Protein AF-0000000080441018 (afdb_homodimer)

Nearest PDB structures (foldseek):
  5jca-assembly1_L  TM=9.445E-01  e=4.907E-44  Pyrococcus furiosus
  5jfc-assembly1_L  TM=9.351E-01  e=2.309E-43  Pyrococcus furiosus
  5vj7-assembly1_A  TM=9.304E-01  e=6.486E-43  Pyrococcus furiosus COM1
  4ylf-assembly1_B  TM=9.562E-01  e=1.281E-41  Thermotoga maritima MSB8
  6s6s-assembly1_F  TM=9.432E-01  e=1.303E-36  Azospirillum brasilense

pLDDT: mean 95.83, std 4.3, range [56.56, 98.94]

Sequence (820 aa):
MKSLFLTEEANRCLLCKKPRCKEACPINTSIPEVISLYREDKFEEAGKMLFENNPLSAVCAIVCPHEEQCAGSCIRGIKGEPIHFYEIEEEVSGKYLETLNLEKGQGNRDRIAIVGGGPAGITIAFILAQKGFKVTIFEAHEKIGGVLRYGIPEYRLPNSMIDSISNKLVQLGVQIRPNIMIGPVITLDRLIEDGYKAVFIGTGVWNAKKLNIKGETLGNVHYAIDYLKAPEVYNLGKTVCVIGAGNVAMDAARVAKRSGAEHVYVVYRKGFEQMTATNKEIEEAKEDGVEFDLFKAPIEILEDGIKVVKTENIEVDGKIQTKMLDEESFIKCDTTIIAISQEPRNTIASRDKELETNKWGLVVTDEEGRTTKKGVFASGDVVTGAKTVVHAVNHAKTVANAIEKYCEENMKSLFLTEEANRCLLCKKPRCKEACPINTSIPEVISLYREDKFEEAGKMLFENNPLSAVCAIVCPHEEQCAGSCIRGIKGEPIHFYEIEEEVSGKYLETLNLEKGQGNRDRIAIVGGGPAGITIAFILAQKGFKVTIFEAHEKIGGVLRYGIPEYRLPNSMIDSISNKLVQLGVQIRPNIMIGPVITLDRLIEDGYKAVFIGTGVWNAKKLNIKGETLGNVHYAIDYLKAPEVYNLGKTVCVIGAGNVAMDAARVAKRSGAEHVYVVYRKGFEQMTATNKEIEEAKEDGVEFDLFKAPIEILEDGIKVVKTENIEVDGKIQTKMLDEESFIKCDTTIIAISQEPRNTIASRDKELETNKWGLVVTDEEGRTTKKGVFASGDVVTGAKTVVHAVNHAKTVANAIEKYCEEN

InterPro domains:
  IPR009051 Alpha-helical ferredoxin [G3DSA:1.10.1060.10] (4-106)
  IPR023753 FAD/NAD(P)-binding domain [PF07992] (111-396)
  IPR028261 Dihydroprymidine dehydrogenase domain II [PF14691] (7-92)
  IPR036188 FAD/NAD(P)-binding domain superfamily [G3DSA:3.50.50.60] (107-227)
  IPR036188 FAD/NAD(P)-binding domain superfamily [G3DSA:3.50.50.60] (235-410)

Organism: NCBI:txid29372

Foldseek 3Di:
DDDPVLLVLLVLAPLDPPQQLLVQFLLSQSLSVLSVCVNVVVLLVSLVSQCVSAVCQLVCLQFPLSCRGNQVRGPCVPVHGGRSSSVVSNVSNVVCLVVPDAEFADDAAFEEEEEAQALLSLLLLVVVRNNRYAYEYEELAQAGHVCLQQVFACVRHNVVSVVSSVVNSVSSVYHYHYNDHEQPPNAPVNCVVVGHLFYEYEHAFQAADDPPAAPCPPPQEAALSNCSRDVQVDDNPAEEEEEAFALSSLRSQLVCLVNHHNAYEYEYLADPVPGRYRPVSVVVSVVSVYHYDYQWDFHYADQFWTKIFGWDWDADPNDTDIGTDPHIDTDTGRHYYYYHFGAHDLSRVVRDVQFDDDPRSATDADQQQHGSDPSYGYFDCSHVNDDDSSNRSNSSVSNSVVNVVSSVVD/DDDPVVLVLLVLAPLDPPQQLLVQFLLSQSLSVLSVCVNVVVLLVSLVSQCVSAVCQLVCLQFPLSCRGNQVRGPCVPVHGGRSSSVVSNVSNVVNLVVPDAEFADDAAFEEEEEAQALLSLLLLVVVRNNRYAYEYEELAQAGHVCLQQVFACVRHNVVSVVSSVVNSVSSVYHYHYNDHEQPPHAPVNCVVVGHLFYEYEHAFQAADDPPAAPCPPPQEAALSNCSRDVQVDDNPAEEEEEAFALSSLRSQLVCLVNHHNAYEYEELADPVPGRYRPVSVVVSVVSPYHYHYQWDFHYADQFWTKIFGWDWDADPNDTDIGTDPHIDTDTGRHYYYYHFGAHDLSRVVRDVQFDDDPRSATDADQQQHGSDPSYGYFDCSHVNDDDSSNRSNSSVSNSVVNVVSSVVD

Secondary structure (DSSP, 8-state):
---HHHHHHHHT----SS-HHHHHSTT---HHHHHHHHHTT-HHHHHHHHHHH-TTHHHHHHHS-GGGTTTTT-GGGTTSPPP-HHHHHHHHHHHHHHH--PPPPSS---EEEEE--SHHHHHHHHHHHHTT-EEEEE-SSSSS-THHHHTS-TTTS-HHHHHHHHHHHHHTT-EEE-S--BTTTB-HHHHHHTTEEEEEE-----EEPP---BTTTSTTEEEHHHHTT-GGG----SEEEEE--SHHHHHHHHHHHHTT-SEEEEEESS-GGG--S-HHHHHHHHHTT-EEEESEEEEEEETTEEEEEEEEEEEETTEEEEEEEEEEEEEE-SEEEE-S-EE---TTGGG-TTS-B-TTSPBP--TT-B-SSTTEEE-THHHH-S--HHHHHHHHHHHHHHHHHHHHH-/---HHHHHHHHT----SS-HHHHHSTT---HHHHHHHHHTT-HHHHHHHHHHH-TTHHHHHHHS-GGGTTTTT-THHHHSPPP-HHHHHHHHHHHHHHH--PPPPSS---EEEEE--SHHHHHHHHHHHHTT-EEEEE-SSSSS-THHHHTS-TTTS-HHHHHHHHHHHHHTT-EEE-S--BTTTB-HHHHHHTTEEEEEE-----EEPP---BTTTSTTEEEHHHHTT-GGG----SEEEEE--SHHHHHHHHHHHHTT-SEEEEEESS-GGG--S-HHHHHHHHHTT-EEEESEEEEEEETTEEEEEEEEEEEETTEEEEEEEEEEEEEE-SEEEE-S-EE---TTGGG-TTS-B-TTSPBP--TT-B-SSTTEEE-THHHH-S--HHHHHHHHHHHHHHHHHHHHH-

Structure (mmCIF, N/CA/C/O backbone):
data_AF-0000000080441018-model_v1
#
loop_
_entity.id
_entity.type
_entity.pdbx_description
1 polymer 'Glutamate synthase (NADPH), homotetrameric'
#
loop_
_atom_site.group_PDB
_atom_site.id
_atom_site.type_symbol
_atom_site.label_atom_id
_atom_site.label_alt_id
_atom_site.label_comp_id
_atom_site.label_asym_id
_atom_site.label_entity_id
_atom_site.label_seq_id
_atom_site.pdbx_PDB_ins_code
_atom_site.Cartn_x
_atom_site.Cartn_y
_atom_site.Cartn_z
_atom_site.occupancy
_atom_site.B_iso_or_equiv
_atom_site.auth_seq_id
_atom_site.auth_comp_id
_atom_site.auth_asym_id
_atom_site.auth_atom_id
_atom_site.pdbx_PDB_model_num
ATOM 1 N N . MET A 1 1 ? -2.475 14.414 36.625 1 56.62 1 MET A N 1
ATOM 2 C CA . MET A 1 1 ? -1.652 15.227 37.531 1 56.62 1 MET A CA 1
ATOM 3 C C . MET A 1 1 ? -0.562 15.953 36.75 1 56.62 1 MET A C 1
ATOM 5 O O . MET A 1 1 ? 0.051 15.383 35.844 1 56.62 1 MET A O 1
ATOM 9 N N . LYS A 1 2 ? -0.559 17.203 37.031 1 69.81 2 LYS A N 1
ATOM 10 C CA . LYS A 1 2 ? 0.394 18.094 36.344 1 69.81 2 LYS A CA 1
ATOM 11 C C . LYS A 1 2 ? 1.828 17.75 36.75 1 69.81 2 LYS A C 1
ATOM 13 O O . LYS A 1 2 ? 2.102 17.469 37.938 1 69.81 2 LYS A O 1
ATOM 18 N N . SER A 1 3 ? 2.617 17.578 35.75 1 83.44 3 SER A N 1
ATOM 19 C CA . SER A 1 3 ? 4.031 17.312 36 1 83.44 3 SER A CA 1
ATOM 20 C C . SER A 1 3 ? 4.711 18.516 36.656 1 83.44 3 SER A C 1
ATOM 22 O O . SER A 1 3 ? 4.512 19.656 36.25 1 83.44 3 SER A O 1
ATOM 24 N N . LEU A 1 4 ? 5.371 18.312 37.812 1 88.5 4 LEU A N 1
ATOM 25 C CA . LEU A 1 4 ? 6.07 19.359 38.531 1 88.5 4 LEU A CA 1
ATOM 26 C C . LEU A 1 4 ? 7.035 20.109 37.625 1 88.5 4 LEU A C 1
ATOM 28 O O . LEU A 1 4 ? 7.125 21.328 37.656 1 88.5 4 LEU A O 1
ATOM 32 N N . PHE A 1 5 ? 7.633 19.375 36.812 1 92.81 5 PHE A N 1
ATOM 33 C CA . PHE A 1 5 ? 8.602 19.938 35.875 1 92.81 5 PHE A CA 1
ATOM 34 C C . PHE A 1 5 ? 7.91 20.891 34.906 1 92.81 5 PHE A C 1
ATOM 36 O O . PHE A 1 5 ? 8.414 21.984 34.625 1 92.81 5 PHE A O 1
ATOM 43 N N . LEU A 1 6 ? 6.785 20.578 34.438 1 95.81 6 LEU A N 1
ATOM 44 C CA . LEU A 1 6 ? 6.086 21.391 33.438 1 95.81 6 LEU A CA 1
ATOM 45 C C . LEU A 1 6 ? 5.445 22.609 34.094 1 95.81 6 LEU A C 1
ATOM 47 O O . LEU A 1 6 ? 5.312 23.656 33.438 1 95.81 6 LEU A O 1
ATOM 51 N N . THR A 1 7 ? 5.109 22.438 35.344 1 95 7 THR A N 1
ATOM 52 C CA . THR A 1 7 ? 4.602 23.594 36.094 1 95 7 THR A CA 1
ATOM 53 C C . THR A 1 7 ? 5.68 24.656 36.219 1 95 7 THR A C 1
ATOM 55 O O . THR A 1 7 ? 5.41 25.859 36.062 1 95 7 THR A O 1
ATOM 58 N N . GLU A 1 8 ? 6.84 24.156 36.562 1 95.62 8 GLU A N 1
ATOM 59 C CA . GLU A 1 8 ? 7.969 25.078 36.656 1 95.62 8 GLU A CA 1
ATOM 60 C C . GLU A 1 8 ? 8.25 25.734 35.312 1 95.62 8 GLU A C 1
ATOM 62 O O . GLU A 1 8 ? 8.539 26.938 35.25 1 95.62 8 GLU A O 1
ATOM 67 N N . GLU A 1 9 ? 8.188 24.922 34.312 1 95.88 9 GLU A N 1
ATOM 68 C CA . GLU A 1 9 ? 8.406 25.438 32.938 1 95.88 9 GLU A CA 1
ATOM 69 C C . GLU A 1 9 ? 7.379 26.516 32.625 1 95.88 9 GLU A C 1
ATOM 71 O O . GLU A 1 9 ? 7.734 27.578 32.094 1 95.88 9 GLU A O 1
ATOM 76 N N . ALA A 1 10 ? 6.16 26.297 32.906 1 96.69 10 ALA A N 1
ATOM 77 C CA . ALA A 1 10 ? 5.086 27.25 32.656 1 96.69 10 ALA A CA 1
ATOM 78 C C . ALA A 1 10 ? 5.301 28.547 33.438 1 96.69 10 ALA A C 1
ATOM 80 O O . ALA A 1 10 ? 5.016 29.641 32.906 1 96.69 10 ALA A O 1
ATOM 81 N N . ASN A 1 11 ? 5.82 28.422 34.562 1 96.12 11 ASN A N 1
ATOM 82 C CA . ASN A 1 11 ? 6 29.578 35.438 1 96.12 11 ASN A CA 1
ATOM 83 C C . ASN A 1 11 ? 7.129 30.484 34.938 1 96.12 11 ASN A C 1
ATOM 85 O O . ASN A 1 11 ? 7.195 31.656 35.312 1 96.12 11 ASN A O 1
ATOM 89 N N . ARG A 1 12 ? 7.98 29.891 34.156 1 96.19 12 ARG A N 1
ATOM 90 C CA . ARG A 1 12 ? 9.078 30.672 33.594 1 96.19 12 ARG A CA 1
ATOM 91 C C . ARG A 1 12 ? 8.586 31.625 32.531 1 96.19 12 ARG A C 1
ATOM 93 O O . ARG A 1 12 ? 9.289 32.562 32.125 1 96.19 12 ARG A O 1
ATOM 100 N N . CYS A 1 13 ? 7.426 31.406 32 1 96.75 13 CYS A N 1
ATOM 101 C CA . CYS A 1 13 ? 6.902 32.188 30.875 1 96.75 13 CYS A CA 1
ATOM 102 C C . CYS A 1 13 ? 6.602 33.625 31.297 1 96.75 13 CYS A C 1
ATOM 104 O O . CYS A 1 13 ? 6.023 33.844 32.375 1 96.75 13 CYS A O 1
ATOM 106 N N . LEU A 1 14 ? 6.871 34.531 30.453 1 95.75 14 LEU A N 1
ATOM 107 C CA . LEU A 1 14 ? 6.711 35.938 30.75 1 95.75 14 LEU A CA 1
ATOM 108 C C . LEU A 1 14 ? 5.297 36.406 30.422 1 95.75 14 LEU A C 1
ATOM 110 O O . LEU A 1 14 ? 4.902 37.531 30.781 1 95.75 14 LEU A O 1
ATOM 114 N N . LEU A 1 15 ? 4.535 35.625 29.781 1 96.19 15 LEU A N 1
ATOM 115 C CA . LEU A 1 15 ? 3.209 36 29.312 1 96.19 15 LEU A CA 1
ATOM 116 C C . LEU A 1 15 ? 3.258 37.344 28.594 1 96.19 15 LEU A C 1
ATOM 118 O O . LEU A 1 15 ? 2.508 38.25 28.938 1 96.19 15 LEU A O 1
ATOM 122 N N . CYS A 1 16 ? 4.074 37.406 27.578 1 96 16 CYS A N 1
ATOM 123 C CA . CYS A 1 16 ? 4.398 38.656 26.875 1 96 16 CYS A CA 1
ATOM 124 C C . CYS A 1 16 ? 3.146 39.281 26.266 1 96 16 CYS A C 1
ATOM 126 O O . CYS A 1 16 ? 2.271 38.562 25.766 1 96 16 CYS A O 1
ATOM 128 N N . LYS A 1 17 ? 3.064 40.656 26.281 1 94 17 LYS A N 1
ATOM 129 C CA . LYS A 1 17 ? 1.961 41.375 25.672 1 94 17 LYS A CA 1
ATOM 130 C C . LYS A 1 17 ? 1.964 41.219 24.156 1 94 17 LYS A C 1
ATOM 132 O O . LYS A 1 17 ? 0.906 41.062 23.547 1 94 17 LYS A O 1
ATOM 137 N N . LYS A 1 18 ? 3.146 41.344 23.609 1 95.44 18 LYS A N 1
ATOM 138 C CA . LYS A 1 18 ? 3.344 41.062 22.188 1 95.44 18 LYS A CA 1
ATOM 139 C C . LYS A 1 18 ? 4.16 39.781 22 1 95.44 18 LYS A C 1
ATOM 141 O O . LYS A 1 18 ? 5.359 39.844 21.719 1 95.44 18 LYS A O 1
ATOM 146 N N . PRO A 1 19 ? 3.48 38.625 22.109 1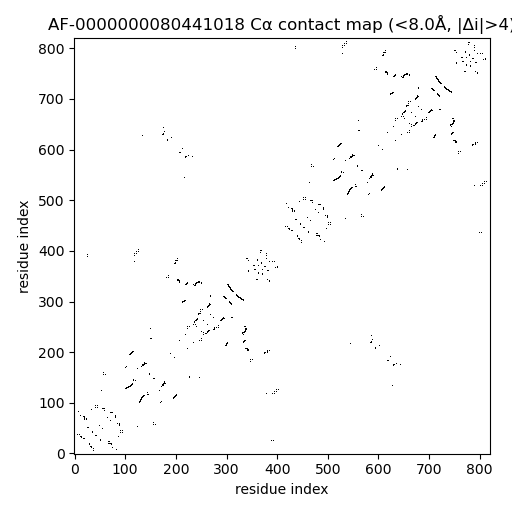 96.31 19 PRO A N 1
ATOM 147 C CA . PRO A 1 19 ? 4.188 37.344 22.109 1 96.31 19 PRO A CA 1
ATOM 148 C C . PRO A 1 19 ? 4.742 36.969 20.734 1 96.31 19 PRO A C 1
ATOM 150 O O . PRO A 1 19 ? 3.988 36.562 19.859 1 96.31 19 PRO A O 1
ATOM 153 N N . ARG A 1 20 ? 6.016 37.031 20.516 1 97.06 20 ARG A N 1
ATOM 154 C CA . ARG A 1 20 ? 6.68 36.656 19.266 1 97.06 20 ARG A CA 1
ATOM 155 C C . ARG A 1 20 ? 6.473 35.188 18.953 1 97.06 20 ARG A C 1
ATOM 157 O O . ARG A 1 20 ? 6.441 34.812 17.781 1 97.06 20 ARG A O 1
ATOM 164 N N . CYS A 1 21 ? 6.332 34.375 20.031 1 97.25 21 CYS A N 1
ATOM 165 C CA . CYS A 1 21 ? 6.102 32.938 19.844 1 97.25 21 CYS A CA 1
ATOM 166 C C . CYS A 1 21 ? 4.816 32.688 19.062 1 97.25 21 CYS A C 1
ATOM 168 O O . CYS A 1 21 ? 4.766 31.812 18.219 1 97.25 21 CYS A O 1
ATOM 170 N N . LYS A 1 22 ? 3.771 33.406 19.312 1 97.12 22 LYS A N 1
ATOM 171 C CA . LYS A 1 22 ? 2.504 33.312 18.609 1 97.12 22 LYS A CA 1
ATOM 172 C C . LYS A 1 22 ? 2.662 33.719 17.141 1 97.12 22 LYS A C 1
ATOM 174 O O . LYS A 1 22 ? 2.162 33.031 16.234 1 97.12 22 LYS A O 1
ATOM 179 N N . GLU A 1 23 ? 3.4 34.781 16.891 1 96.25 23 GLU A N 1
ATOM 180 C CA . GLU A 1 23 ? 3.596 35.312 15.539 1 96.25 23 GLU A CA 1
ATOM 181 C C . GLU A 1 23 ? 4.414 34.344 14.688 1 96.25 23 GLU A C 1
ATOM 183 O O . GLU A 1 23 ? 4.207 34.219 13.477 1 96.25 23 GLU A O 1
ATOM 188 N N . ALA A 1 24 ? 5.285 33.625 15.352 1 96.62 24 ALA A N 1
ATOM 189 C CA . ALA A 1 24 ? 6.18 32.688 14.648 1 96.62 24 ALA A CA 1
ATOM 190 C C . ALA A 1 24 ? 5.508 31.344 14.422 1 96.62 24 ALA A C 1
ATOM 192 O O . ALA A 1 24 ? 5.988 30.531 13.625 1 96.62 24 ALA A O 1
ATOM 193 N N . CYS A 1 25 ? 4.426 31.125 15.102 1 96.75 25 CYS A N 1
ATOM 194 C CA . CYS A 1 25 ? 3.65 29.906 14.883 1 96.75 25 CYS A CA 1
ATOM 195 C C . CYS A 1 25 ? 2.818 30 13.609 1 96.75 25 CYS A C 1
ATOM 197 O O . CYS A 1 25 ? 2 30.922 13.469 1 96.75 25 CYS A O 1
ATOM 199 N N . PRO A 1 26 ? 2.979 29.078 12.656 1 95.56 26 PRO A N 1
ATOM 200 C CA . PRO A 1 26 ? 2.27 29.156 11.375 1 95.56 26 PRO A CA 1
ATOM 201 C C . PRO A 1 26 ? 0.755 29.25 11.547 1 95.56 26 PRO A C 1
ATOM 203 O O . PRO A 1 26 ? 0.064 29.781 10.672 1 95.56 26 PRO A O 1
ATOM 206 N N . ILE A 1 27 ? 0.266 28.766 12.641 1 95.94 27 ILE A N 1
ATOM 207 C CA . ILE A 1 27 ? -1.186 28.766 12.789 1 95.94 27 ILE A CA 1
ATOM 208 C C . ILE A 1 27 ? -1.592 29.719 13.914 1 95.94 27 ILE A C 1
ATOM 210 O O . ILE A 1 27 ? -2.736 29.703 14.367 1 95.94 27 ILE A O 1
ATOM 214 N N . ASN A 1 28 ? -0.692 30.516 14.461 1 97 28 ASN A N 1
ATOM 215 C CA . ASN A 1 28 ? -0.926 31.609 15.406 1 97 28 ASN A CA 1
ATOM 216 C C . ASN A 1 28 ? -1.512 31.094 16.719 1 97 28 ASN A C 1
ATOM 218 O O . ASN A 1 28 ? -2.48 31.656 17.234 1 97 28 ASN A O 1
ATOM 222 N N . THR A 1 29 ? -0.945 30.062 17.203 1 97.56 29 THR A N 1
ATOM 223 C CA . THR A 1 29 ? -1.39 29.531 18.484 1 97.56 29 THR A CA 1
ATOM 224 C C . THR A 1 29 ? -1.191 30.562 19.594 1 97.56 29 THR A C 1
ATOM 226 O O . THR A 1 29 ? -0.129 31.172 19.703 1 97.56 29 THR A O 1
ATOM 229 N N . SER A 1 30 ? -2.191 30.75 20.406 1 96.75 30 SER A N 1
ATOM 230 C CA . SER A 1 30 ? -2.107 31.672 21.531 1 96.75 30 SER A CA 1
ATOM 231 C C . SER A 1 30 ? -1.36 31.047 22.703 1 96.75 30 SER A C 1
ATOM 233 O O . SER A 1 30 ? -1.947 30.797 23.766 1 96.75 30 SER A O 1
ATOM 235 N N . ILE A 1 31 ? -0.085 31.016 22.641 1 98.06 31 ILE A N 1
ATOM 236 C CA . ILE A 1 31 ? 0.78 30.266 23.531 1 98.06 31 ILE A CA 1
ATOM 237 C C . ILE A 1 31 ? 0.685 30.844 24.953 1 98.06 31 ILE A C 1
ATOM 239 O O . ILE A 1 31 ? 0.469 30.109 25.922 1 98.06 31 ILE A O 1
ATOM 243 N N . PRO A 1 32 ? 0.726 32.219 25.141 1 97.56 32 PRO A N 1
ATOM 244 C CA . PRO A 1 32 ? 0.621 32.75 26.5 1 97.56 32 PRO A CA 1
ATOM 245 C C . PRO A 1 32 ? -0.708 32.406 27.172 1 97.56 32 PRO A C 1
ATOM 247 O O . PRO A 1 32 ? -0.74 32.094 28.375 1 97.56 32 PRO A O 1
ATOM 250 N N . GLU A 1 33 ? -1.731 32.438 26.391 1 97.81 33 GLU A N 1
ATOM 251 C CA . GLU A 1 33 ? -3.041 32.094 26.938 1 97.81 33 GLU A CA 1
ATOM 252 C C . GLU A 1 33 ? -3.1 30.641 27.391 1 97.81 33 GLU A C 1
ATOM 254 O O . GLU A 1 33 ? -3.658 30.328 28.438 1 97.81 33 GLU A O 1
ATOM 259 N N . VAL A 1 34 ? -2.553 29.75 26.625 1 98.19 34 VAL A N 1
ATOM 260 C CA . VAL A 1 34 ? -2.535 28.328 26.969 1 98.19 34 VAL A CA 1
ATOM 261 C C . VAL A 1 34 ? -1.728 28.125 28.25 1 98.19 34 VAL A C 1
ATOM 263 O O . VAL A 1 34 ? -2.139 27.359 29.141 1 98.19 34 VAL A O 1
ATOM 266 N N . ILE A 1 35 ? -0.56 28.781 28.328 1 97.81 35 ILE A N 1
ATOM 267 C CA . ILE A 1 35 ? 0.303 28.641 29.5 1 97.81 35 ILE A CA 1
ATOM 268 C C . ILE A 1 35 ? -0.411 29.188 30.734 1 97.81 35 ILE A C 1
ATOM 270 O O . ILE A 1 35 ? -0.325 28.609 31.812 1 97.81 35 ILE A O 1
ATOM 274 N N . SER A 1 36 ? -1.117 30.312 30.562 1 97.75 36 SER A N 1
ATOM 275 C CA . SER A 1 36 ? -1.892 30.875 31.672 1 97.75 36 SER A CA 1
ATOM 276 C C . SER A 1 36 ? -2.934 29.875 32.156 1 97.75 36 SER A C 1
ATOM 278 O O . SER A 1 36 ? -3.07 29.672 33.375 1 97.75 36 SER A O 1
ATOM 280 N N . LEU A 1 37 ? -3.646 29.266 31.25 1 97.94 37 LEU A N 1
ATOM 281 C CA . LEU A 1 37 ? -4.645 28.266 31.609 1 97.94 37 LEU A CA 1
ATOM 282 C C . LEU A 1 37 ? -3.992 27.078 32.281 1 97.94 37 LEU A C 1
ATOM 284 O O . LEU A 1 37 ? -4.543 26.531 33.25 1 97.94 37 LEU A O 1
ATOM 288 N N . TYR A 1 38 ? -2.82 26.703 31.781 1 97.25 38 TYR A N 1
ATOM 289 C CA . TYR A 1 38 ? -2.082 25.578 32.375 1 97.25 38 TYR A CA 1
ATOM 290 C C . TYR A 1 38 ? -1.702 25.891 33.812 1 97.25 38 TYR A C 1
ATOM 292 O O . TYR A 1 38 ? -1.85 25.031 34.688 1 97.25 38 TYR A O 1
ATOM 300 N N . ARG A 1 39 ? -1.262 27.109 34.094 1 96.56 39 ARG A N 1
ATOM 301 C CA . ARG A 1 39 ? -0.875 27.547 35.438 1 96.56 39 ARG A CA 1
ATOM 302 C C . ARG A 1 39 ? -2.061 27.484 36.406 1 96.56 39 ARG A C 1
ATOM 304 O O . ARG A 1 39 ? -1.891 27.219 37.594 1 96.56 39 ARG A O 1
ATOM 311 N N . GLU A 1 40 ? -3.223 27.672 35.906 1 96.56 40 GLU A N 1
ATOM 312 C CA . GLU A 1 40 ? -4.441 27.703 36.719 1 96.56 40 GLU A CA 1
ATOM 313 C C . GLU A 1 40 ? -5.078 26.312 36.812 1 96.56 40 GLU A C 1
ATOM 315 O O . GLU A 1 40 ? -6.191 26.172 37.312 1 96.56 40 GLU A O 1
ATOM 320 N N . ASP A 1 41 ? -4.504 25.297 36.219 1 95.81 41 ASP A N 1
ATOM 321 C CA . ASP A 1 41 ? -4.953 23.906 36.219 1 95.81 41 ASP A CA 1
ATOM 322 C C . ASP A 1 41 ? -6.238 23.75 35.406 1 95.81 41 ASP A C 1
ATOM 324 O O . ASP A 1 41 ? -7.086 22.922 35.75 1 95.81 41 ASP A O 1
ATOM 328 N N . LYS A 1 42 ? -6.398 24.609 34.438 1 96.81 42 LYS A N 1
ATOM 329 C CA . LYS A 1 42 ? -7.535 24.516 33.531 1 96.81 42 LYS A CA 1
ATOM 330 C C . LYS A 1 42 ? -7.164 23.75 32.25 1 96.81 42 LYS A C 1
ATOM 332 O O . LYS A 1 42 ? -7.246 24.281 31.156 1 96.81 42 LYS A O 1
ATOM 337 N N . PHE A 1 43 ? -6.918 22.547 32.438 1 95.69 43 PHE A N 1
ATOM 338 C CA . PHE A 1 43 ? -6.363 21.703 31.391 1 95.69 43 PHE A CA 1
ATOM 339 C C . PHE A 1 43 ? -7.379 21.469 30.281 1 95.69 43 PHE A C 1
ATOM 341 O O . PHE A 1 43 ? -7.02 21.438 29.094 1 95.69 43 PHE A O 1
ATOM 348 N N . GLU A 1 44 ? -8.609 21.297 30.625 1 95.88 44 GLU A N 1
ATOM 349 C CA . GLU A 1 44 ? -9.648 21.047 29.625 1 95.88 44 GLU A CA 1
ATOM 350 C C . GLU A 1 44 ? -9.828 22.25 28.719 1 95.88 44 GLU A C 1
ATOM 352 O O . GLU A 1 44 ? -9.953 22.109 27.5 1 95.88 44 GLU A O 1
ATOM 357 N N . GLU A 1 45 ? -9.867 23.422 29.359 1 97.44 45 GLU A N 1
ATOM 358 C CA . GLU A 1 45 ? -10.016 24.641 28.594 1 97.44 45 GLU A CA 1
ATOM 359 C C . GLU A 1 45 ? -8.812 24.875 27.672 1 97.44 45 GLU A C 1
ATOM 361 O O . GLU A 1 45 ? -8.969 25.266 26.516 1 97.44 45 GLU A O 1
ATOM 366 N N . ALA A 1 46 ? -7.625 24.625 28.172 1 97.75 46 ALA A N 1
ATOM 367 C CA . ALA A 1 46 ? -6.406 24.75 27.391 1 97.75 46 ALA A CA 1
ATOM 368 C C . ALA A 1 46 ? -6.41 23.781 26.203 1 97.75 46 ALA A C 1
ATOM 370 O O . ALA A 1 46 ? -6.074 24.156 25.078 1 97.75 46 ALA A O 1
ATOM 371 N N . GLY A 1 47 ? -6.793 22.547 26.531 1 97.62 47 GLY A N 1
ATOM 372 C CA . GLY A 1 47 ? -6.867 21.547 25.484 1 97.62 47 GLY A CA 1
ATOM 373 C C . GLY A 1 47 ? -7.867 21.891 24.391 1 97.62 47 GLY A C 1
ATOM 374 O O . GLY A 1 47 ? -7.586 21.703 23.219 1 97.62 47 GLY A O 1
ATOM 375 N N . LYS A 1 48 ? -9.008 22.312 24.828 1 97.19 48 LYS A N 1
ATOM 376 C CA . LYS A 1 48 ? -10.039 22.719 23.875 1 97.19 48 LYS A CA 1
ATOM 377 C C . LYS A 1 48 ? -9.547 23.844 22.984 1 97.19 48 LYS A C 1
ATOM 379 O O . LYS A 1 48 ? -9.758 23.812 21.766 1 97.19 48 LYS A O 1
ATOM 384 N N . MET A 1 49 ? -8.922 24.828 23.594 1 97.75 49 MET A N 1
ATOM 385 C CA . MET A 1 49 ? -8.383 25.953 22.844 1 97.75 49 MET A CA 1
ATOM 386 C C . MET A 1 49 ? -7.383 25.484 21.797 1 97.75 49 MET A C 1
ATOM 388 O O . MET A 1 49 ? -7.43 25.922 20.641 1 97.75 49 MET A O 1
ATOM 392 N N . LEU A 1 50 ? -6.508 24.609 22.156 1 98.44 50 LEU A N 1
ATOM 393 C CA . LEU A 1 50 ? -5.492 24.078 21.25 1 98.44 50 LEU A CA 1
ATOM 394 C C . LEU A 1 50 ? -6.137 23.281 20.125 1 98.44 50 LEU A C 1
ATOM 396 O O . LEU A 1 50 ? -5.781 23.438 18.953 1 98.44 50 LEU A O 1
ATOM 400 N N . PHE A 1 51 ? -7.098 22.469 20.438 1 98 51 PHE A N 1
ATOM 401 C CA . PHE A 1 51 ? -7.746 21.594 19.469 1 98 51 PHE A CA 1
ATOM 402 C C . PHE A 1 51 ? -8.539 22.422 18.453 1 98 51 PHE A C 1
ATOM 404 O O . PHE A 1 51 ? -8.516 22.141 17.25 1 98 51 PHE A O 1
ATOM 411 N N . GLU A 1 52 ? -9.242 23.406 18.922 1 96.19 52 GLU A N 1
ATOM 412 C CA . GLU A 1 52 ? -10.047 24.25 18.047 1 96.19 52 GLU A CA 1
ATOM 413 C C . GLU A 1 52 ? -9.164 25.047 17.078 1 96.19 52 GLU A C 1
ATOM 415 O O . GLU A 1 52 ? -9.547 25.281 15.93 1 96.19 52 GLU A O 1
ATOM 420 N N . ASN A 1 53 ? -8.016 25.375 17.578 1 97.62 53 ASN A N 1
ATOM 421 C CA . ASN A 1 53 ? -7.051 26.062 16.734 1 97.62 53 ASN A CA 1
ATOM 422 C C . ASN A 1 53 ? -6.395 25.094 15.75 1 97.62 53 ASN A C 1
ATOM 424 O O . ASN A 1 53 ? -6.059 25.484 14.625 1 97.62 53 ASN A O 1
ATOM 428 N N . ASN A 1 54 ? -6.117 23.906 16.203 1 98.06 54 ASN A N 1
ATOM 429 C CA . ASN A 1 54 ? -5.414 22.859 15.453 1 98.06 54 ASN A CA 1
ATOM 430 C C . ASN A 1 54 ? -5.844 21.469 15.891 1 98.06 54 ASN A C 1
ATOM 432 O O . ASN A 1 54 ? -5.344 20.938 16.891 1 98.06 54 ASN A O 1
ATOM 436 N N . PRO A 1 55 ? -6.691 20.844 15.086 1 97.44 55 PRO A N 1
ATOM 437 C CA . PRO A 1 55 ? -7.137 19.5 15.461 1 97.44 55 PRO A CA 1
ATOM 438 C C . PRO A 1 55 ? -5.98 18.516 15.617 1 97.44 55 PRO A C 1
ATOM 440 O O . PRO A 1 55 ? -6.156 17.438 16.188 1 97.44 55 PRO A O 1
ATOM 443 N N . LEU A 1 56 ? -4.793 18.891 15.133 1 98.5 56 LEU A N 1
ATOM 444 C CA . LEU A 1 56 ? -3.631 18.016 15.234 1 98.5 56 LEU A CA 1
ATOM 445 C C . LEU A 1 56 ? -2.621 18.562 16.234 1 98.5 56 LEU A C 1
ATOM 447 O O . LEU A 1 56 ? -1.421 18.297 16.125 1 98.5 56 LEU A O 1
ATOM 451 N N . SER A 1 57 ? -3.074 19.328 17.219 1 98.38 57 SER A N 1
ATOM 452 C CA . SER A 1 57 ? -2.193 19.969 18.203 1 98.38 57 SER A CA 1
ATOM 453 C C . SER A 1 57 ? -1.344 18.938 18.938 1 98.38 57 SER A C 1
ATOM 455 O O . SER A 1 57 ? -0.163 19.172 19.203 1 98.38 57 SER A O 1
ATOM 457 N N . ALA A 1 58 ? -1.938 17.781 19.25 1 98.19 58 ALA A N 1
ATOM 458 C CA . ALA A 1 58 ? -1.198 16.734 19.938 1 98.19 58 ALA A CA 1
ATOM 459 C C . ALA A 1 58 ? -0.021 16.25 19.094 1 98.19 58 ALA A C 1
ATOM 461 O O . ALA A 1 58 ? 1.055 15.961 19.625 1 98.19 58 ALA A O 1
ATOM 462 N N . VAL A 1 59 ? -0.238 16.109 17.797 1 98.5 59 VAL A N 1
ATOM 463 C CA . VAL A 1 59 ? 0.794 15.664 16.875 1 98.5 59 VAL A CA 1
ATOM 464 C C . VAL A 1 59 ? 1.84 16.766 16.703 1 98.5 59 VAL A C 1
ATOM 466 O O . VAL A 1 59 ? 3.043 16.5 16.766 1 98.5 59 VAL A O 1
ATOM 469 N N . CYS A 1 60 ? 1.361 18 16.5 1 97.94 60 CYS A N 1
ATOM 470 C CA . CYS A 1 60 ? 2.248 19.141 16.234 1 97.94 60 CYS A CA 1
ATOM 471 C C . CYS A 1 60 ? 3.145 19.422 17.422 1 97.94 60 CYS A C 1
ATOM 473 O O . CYS A 1 60 ? 4.293 19.844 17.266 1 97.94 60 CYS A O 1
ATOM 475 N N . ALA A 1 61 ? 2.678 19.156 18.641 1 97.62 61 ALA A N 1
ATOM 476 C CA . ALA A 1 61 ? 3.48 19.328 19.844 1 97.62 61 ALA A CA 1
ATOM 477 C C . ALA A 1 61 ? 4.758 18.5 19.781 1 97.62 61 ALA A C 1
ATOM 479 O O . ALA A 1 61 ? 5.77 18.859 20.391 1 97.62 61 ALA A O 1
ATOM 480 N N . ILE A 1 62 ? 4.668 17.484 18.984 1 96.25 62 ILE A N 1
ATOM 481 C CA . ILE A 1 62 ? 5.766 16.531 18.938 1 96.25 62 ILE A CA 1
ATOM 482 C C . ILE A 1 62 ? 6.637 16.797 17.719 1 96.25 62 ILE A C 1
ATOM 484 O O . ILE A 1 62 ? 7.867 16.828 17.812 1 96.25 62 ILE A O 1
ATOM 488 N N . VAL A 1 63 ? 6.035 17.141 16.594 1 95.38 63 VAL A N 1
ATOM 489 C CA . VAL A 1 63 ? 6.781 16.969 15.359 1 95.38 63 VAL A CA 1
ATOM 490 C C . VAL A 1 63 ? 7.148 18.328 14.789 1 95.38 63 VAL A C 1
ATOM 492 O O . VAL A 1 63 ? 7.938 18.422 13.844 1 95.38 63 VAL A O 1
ATOM 495 N N . CYS A 1 64 ? 6.594 19.438 15.273 1 96.31 64 CYS A N 1
ATOM 496 C CA . CYS A 1 64 ? 6.898 20.75 14.734 1 96.31 64 CYS A CA 1
ATOM 497 C C . CYS A 1 64 ? 8.367 21.094 14.922 1 96.31 64 CYS A C 1
ATOM 499 O O . CYS A 1 64 ? 9 20.641 15.875 1 96.31 64 CYS A O 1
ATOM 501 N N . PRO A 1 65 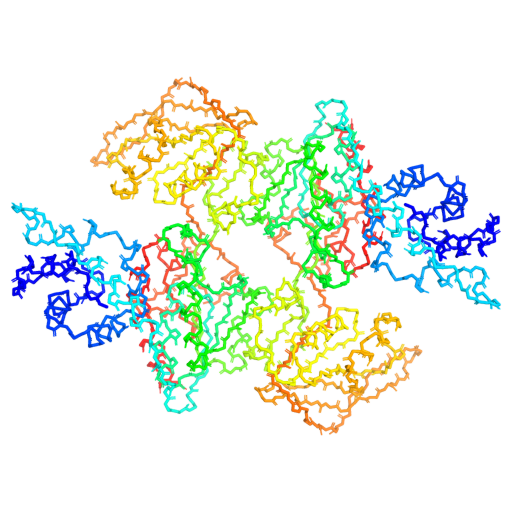? 8.914 21.828 14 1 94.38 65 PRO A N 1
ATOM 502 C CA . PRO A 1 65 ? 10.258 22.375 14.227 1 94.38 65 PRO A CA 1
ATOM 503 C C . PRO A 1 65 ? 10.258 23.562 15.18 1 94.38 65 PRO A C 1
ATOM 505 O O . PRO A 1 65 ? 10.516 24.703 14.758 1 94.38 65 PRO A O 1
ATOM 508 N N . HIS A 1 66 ? 10.211 23.328 16.438 1 95.44 66 HIS A N 1
ATOM 509 C CA . HIS A 1 66 ? 9.984 24.328 17.469 1 95.44 66 HIS A CA 1
ATOM 510 C C . HIS A 1 66 ? 11.102 25.359 17.484 1 95.44 66 HIS A C 1
ATOM 512 O O . HIS A 1 66 ? 10.859 26.531 17.766 1 95.44 66 HIS A O 1
ATOM 518 N N . GLU A 1 67 ? 12.305 24.906 17.203 1 93.31 67 GLU A N 1
ATOM 519 C CA . GLU A 1 67 ? 13.453 25.797 17.234 1 93.31 67 GLU A CA 1
ATOM 520 C C . GLU A 1 67 ? 13.352 26.875 16.156 1 93.31 67 GLU A C 1
ATOM 522 O O . GLU A 1 67 ? 13.945 27.953 16.281 1 93.31 67 GLU A O 1
ATOM 527 N N . GLU A 1 68 ? 12.516 26.547 15.125 1 92.25 68 GLU A N 1
ATOM 528 C CA . GLU A 1 68 ? 12.336 27.5 14.031 1 92.25 68 GLU A CA 1
ATOM 529 C C . GLU A 1 68 ? 11.031 28.266 14.18 1 92.25 68 GLU A C 1
ATOM 531 O O . GLU A 1 68 ? 10.734 29.156 13.375 1 92.25 68 GLU A O 1
ATOM 536 N N . GLN A 1 69 ? 10.312 28 15.195 1 95.69 69 GLN A N 1
ATOM 537 C CA . GLN A 1 69 ? 8.992 28.578 15.375 1 95.69 69 GLN A CA 1
ATOM 538 C C . GLN A 1 69 ? 8.836 29.172 16.781 1 95.69 69 GLN A C 1
ATOM 540 O O . GLN A 1 69 ? 9.539 30.125 17.141 1 95.69 69 GLN A O 1
ATOM 545 N N . CYS A 1 70 ? 8.039 28.547 17.672 1 94.81 70 CYS A N 1
ATOM 546 C CA . CYS A 1 70 ? 7.664 29.109 18.969 1 94.81 70 CYS A CA 1
ATOM 547 C C . CYS A 1 70 ? 8.883 29.25 19.875 1 94.81 70 CYS A C 1
ATOM 549 O O . CYS A 1 70 ? 9.133 30.312 20.438 1 94.81 70 CYS A O 1
ATOM 551 N N . ALA A 1 71 ? 9.703 28.188 20 1 95.25 71 ALA A N 1
ATOM 552 C CA . ALA A 1 71 ? 10.859 28.219 20.891 1 95.25 71 ALA A CA 1
ATOM 553 C C . ALA A 1 71 ? 11.93 29.172 20.375 1 95.25 71 ALA A C 1
ATOM 555 O O . ALA A 1 71 ? 12.539 29.906 21.156 1 95.25 71 ALA A O 1
ATOM 556 N N . GLY A 1 72 ? 12.141 29.125 19.078 1 93.88 72 GLY A N 1
ATOM 557 C CA . GLY A 1 72 ? 13.172 29.953 18.484 1 93.88 72 GLY A CA 1
ATOM 558 C C . GLY A 1 72 ? 12.852 31.438 18.547 1 93.88 72 GLY A C 1
ATOM 559 O O . GLY A 1 72 ? 13.758 32.281 18.516 1 93.88 72 GLY A O 1
ATOM 560 N N . SER A 1 73 ? 11.609 31.781 18.766 1 96.12 73 SER A N 1
ATOM 561 C CA . SER A 1 73 ? 11.188 33.188 18.734 1 96.12 73 SER A CA 1
ATOM 562 C C . SER A 1 73 ? 10.789 33.656 20.125 1 96.12 73 SER A C 1
ATOM 564 O O . SER A 1 73 ? 10.289 34.781 20.297 1 96.12 73 SER A O 1
ATOM 566 N N . CYS A 1 74 ? 11 32.875 21.078 1 96.94 74 CYS A N 1
ATOM 567 C CA . CYS A 1 74 ? 10.633 33.188 22.453 1 96.94 74 CYS A CA 1
ATOM 568 C C . CYS A 1 74 ? 11.477 34.344 22.984 1 96.94 74 CYS A C 1
ATOM 570 O O . CYS A 1 74 ? 12.703 34.281 22.953 1 96.94 74 CYS A O 1
ATOM 572 N N . ILE A 1 75 ? 10.844 35.344 23.547 1 96.69 75 ILE A N 1
ATOM 573 C CA . ILE A 1 75 ? 11.539 36.5 24.062 1 96.69 75 ILE A CA 1
ATOM 574 C C . ILE A 1 75 ? 12.461 36.094 25.219 1 96.69 75 ILE A C 1
ATOM 576 O O . ILE A 1 75 ? 13.57 36.625 25.344 1 96.69 75 ILE A O 1
ATOM 580 N N . ARG A 1 76 ? 12.039 35.219 26.062 1 95.56 76 ARG A N 1
ATOM 581 C CA . ARG A 1 76 ? 12.859 34.719 27.172 1 95.56 76 ARG A CA 1
ATOM 582 C C . ARG A 1 76 ? 14.141 34.094 26.656 1 95.56 76 ARG A C 1
ATOM 584 O O . ARG A 1 76 ? 15.141 34.031 27.375 1 95.56 76 ARG A O 1
ATOM 591 N N . GLY A 1 77 ? 14.062 33.562 25.453 1 93.75 77 GLY A N 1
ATOM 592 C CA . GLY A 1 77 ? 15.195 32.875 24.859 1 93.75 77 GLY A CA 1
ATOM 593 C C . GLY A 1 77 ? 16.312 33.812 24.453 1 93.75 77 GLY A C 1
ATOM 594 O O . GLY A 1 77 ? 17.438 33.375 24.188 1 93.75 77 GLY A O 1
ATOM 595 N N . ILE A 1 78 ? 16.094 35.125 24.438 1 93.06 78 ILE A N 1
ATOM 596 C CA . ILE A 1 78 ? 17.094 36.125 24.047 1 93.06 78 ILE A CA 1
ATOM 597 C C . ILE A 1 78 ? 18.219 36.156 25.094 1 93.06 78 ILE A C 1
ATOM 599 O O . ILE A 1 78 ? 19.391 36.188 24.734 1 93.06 78 ILE A O 1
ATOM 603 N N . LYS A 1 79 ? 17.922 36.281 26.375 1 91.19 79 LYS A N 1
ATOM 604 C CA . LYS A 1 79 ? 18.906 36.344 27.438 1 91.19 79 LYS A CA 1
ATOM 605 C C . LYS A 1 79 ? 18.922 35.062 28.266 1 91.19 79 LYS A C 1
ATOM 607 O O . LYS A 1 79 ? 19.656 34.938 29.234 1 91.19 79 LYS A O 1
ATOM 612 N N . GLY A 1 80 ? 18.188 34.062 27.891 1 92.38 80 GLY A N 1
ATOM 613 C CA . GLY A 1 80 ? 18.078 32.812 28.609 1 92.38 80 GLY A CA 1
ATOM 614 C C . GLY A 1 80 ? 17.594 31.656 27.75 1 92.38 80 GLY A C 1
ATOM 615 O O . GLY A 1 80 ? 17.875 31.609 26.562 1 92.38 80 GLY A O 1
ATOM 616 N N . GLU A 1 81 ? 16.984 30.703 28.469 1 94.56 81 GLU A N 1
ATOM 617 C CA . GLU A 1 81 ? 16.453 29.531 27.781 1 94.56 81 GLU A CA 1
ATOM 618 C C . GLU A 1 81 ? 15 29.75 27.375 1 94.56 81 GLU A C 1
ATOM 620 O O . GLU A 1 81 ? 14.18 30.219 28.172 1 94.56 81 GLU A O 1
ATOM 625 N N . PRO A 1 82 ? 14.727 29.5 26.141 1 96.88 82 PRO A N 1
ATOM 626 C CA . PRO A 1 82 ? 13.336 29.641 25.719 1 96.88 82 PRO A CA 1
ATOM 627 C C . PRO A 1 82 ? 12.391 28.703 26.469 1 96.88 82 PRO A C 1
ATOM 629 O O . PRO A 1 82 ? 12.844 27.734 27.094 1 96.88 82 PRO A O 1
ATOM 632 N N . ILE A 1 83 ? 11.102 29.078 26.453 1 96.25 83 ILE A N 1
ATOM 633 C CA . ILE A 1 83 ? 10.086 28.203 27.047 1 96.25 83 ILE A CA 1
ATOM 634 C C . ILE A 1 83 ? 9.852 27 26.125 1 96.25 83 ILE A C 1
ATOM 636 O O . ILE A 1 83 ? 9.688 27.156 24.922 1 96.25 83 ILE A O 1
ATOM 640 N N . HIS A 1 84 ? 9.844 25.891 26.75 1 95.5 84 HIS A N 1
ATOM 641 C CA . HIS A 1 84 ? 9.523 24.672 26.016 1 95.5 84 HIS A CA 1
ATOM 642 C C . HIS A 1 84 ? 8.016 24.406 26 1 95.5 84 HIS A C 1
ATOM 644 O O . HIS A 1 84 ? 7.555 23.391 26.516 1 95.5 84 HIS A O 1
ATOM 650 N N . PHE A 1 85 ? 7.359 25.312 25.359 1 97.12 85 PHE A N 1
ATOM 651 C CA . PHE A 1 85 ? 5.906 25.25 25.312 1 97.12 85 PHE A CA 1
ATOM 652 C C . PHE A 1 85 ? 5.434 23.906 24.766 1 97.12 85 PHE A C 1
ATOM 654 O O . PHE A 1 85 ? 4.398 23.391 25.188 1 97.12 85 PHE A O 1
ATOM 661 N N . TYR A 1 86 ? 6.219 23.312 23.766 1 96.44 86 TYR A N 1
ATOM 662 C CA . TYR A 1 86 ? 5.812 22.094 23.078 1 96.44 86 TYR A CA 1
ATOM 663 C C . TYR A 1 86 ? 5.668 20.938 24.047 1 96.44 86 TYR A C 1
ATOM 665 O O . TYR A 1 86 ? 4.871 20.016 23.828 1 96.44 86 TYR A O 1
ATOM 673 N N . GLU A 1 87 ? 6.363 21 25.156 1 96.56 87 GLU A N 1
ATOM 674 C CA . GLU A 1 87 ? 6.211 19.969 26.172 1 96.56 87 GLU A CA 1
ATOM 675 C C . GLU A 1 87 ? 4.891 20.109 26.922 1 96.56 87 GLU A C 1
ATOM 677 O O . GLU A 1 87 ? 4.238 19.109 27.234 1 96.56 87 GLU A O 1
ATOM 682 N N . ILE A 1 88 ? 4.535 21.328 27.234 1 97.31 88 ILE A N 1
ATOM 683 C CA . ILE A 1 88 ? 3.254 21.625 27.859 1 97.31 88 ILE A CA 1
ATOM 684 C C . ILE A 1 88 ? 2.117 21.266 26.906 1 97.31 88 ILE A C 1
ATOM 686 O O . ILE A 1 88 ? 1.14 20.625 27.297 1 97.31 88 ILE A O 1
ATOM 690 N N . GLU A 1 89 ? 2.322 21.672 25.672 1 97.81 89 GLU A N 1
ATOM 691 C CA . GLU A 1 89 ? 1.345 21.375 24.625 1 97.81 89 GLU A CA 1
ATOM 692 C C . GLU A 1 89 ? 1.137 19.859 24.484 1 97.81 89 GLU A C 1
ATOM 694 O O . GLU A 1 89 ? 0.007 19.406 24.312 1 97.81 89 GLU A O 1
ATOM 699 N N . GLU A 1 90 ? 2.199 19.141 24.484 1 97.25 90 GLU A N 1
ATOM 700 C CA . GLU A 1 90 ? 2.123 17.688 24.359 1 97.25 90 GLU A CA 1
ATOM 701 C C . GLU A 1 90 ? 1.276 17.078 25.484 1 97.25 90 GLU A C 1
ATOM 703 O O . GLU A 1 90 ? 0.44 16.203 25.219 1 97.25 90 GLU A O 1
ATOM 708 N N . GLU A 1 91 ? 1.528 17.531 26.672 1 96.94 91 GLU A N 1
ATOM 709 C CA . GLU A 1 91 ? 0.76 17.031 27.797 1 96.94 91 GLU A CA 1
ATOM 710 C C . GLU A 1 91 ? -0.714 17.406 27.672 1 96.94 91 GLU A C 1
ATOM 712 O O . GLU A 1 91 ? -1.589 16.547 27.797 1 96.94 91 GLU A O 1
ATOM 717 N N . VAL A 1 92 ? -0.992 18.672 27.422 1 97.25 92 VAL A N 1
ATOM 718 C CA . VAL A 1 92 ? -2.354 19.203 27.422 1 97.25 92 VAL A CA 1
ATOM 719 C C . VAL A 1 92 ? -3.131 18.609 26.25 1 97.25 92 VAL A C 1
ATOM 721 O O . VAL A 1 92 ? -4.234 18.078 26.422 1 97.25 92 VAL A O 1
ATOM 724 N N . SER A 1 93 ? -2.592 18.625 25.078 1 97.94 93 SER A N 1
ATOM 725 C CA . SER A 1 93 ? -3.268 18.156 23.875 1 97.94 93 SER A CA 1
ATOM 726 C C . SER A 1 93 ? -3.416 16.641 23.875 1 97.94 93 SER A C 1
ATOM 728 O O . SER A 1 93 ? -4.406 16.109 23.375 1 97.94 93 SER A O 1
ATOM 730 N N . GLY A 1 94 ? -2.387 15.977 24.391 1 96.69 94 GLY A N 1
ATOM 731 C CA . GLY A 1 94 ? -2.484 14.531 24.516 1 96.69 94 GLY A CA 1
ATOM 732 C C . GLY A 1 94 ? -3.633 14.086 25.406 1 96.69 94 GLY A C 1
ATOM 733 O O . GLY A 1 94 ? -4.41 13.203 25.031 1 96.69 94 GLY A O 1
ATOM 734 N N . LYS A 1 95 ? -3.703 14.734 26.547 1 95.25 95 LYS A N 1
ATOM 735 C CA . LYS A 1 95 ? -4.777 14.414 27.484 1 95.25 95 LYS A CA 1
ATOM 736 C C . LYS A 1 95 ? -6.141 14.773 26.891 1 95.25 95 LYS A C 1
ATOM 738 O O . LYS A 1 95 ? -7.109 14.039 27.078 1 95.25 95 LYS A O 1
ATOM 743 N N . TYR A 1 96 ? -6.195 15.883 26.266 1 96.56 96 TYR A N 1
ATOM 744 C CA . TYR A 1 96 ? -7.461 16.312 25.688 1 96.56 96 TYR A CA 1
ATOM 745 C C . TYR A 1 96 ? -7.922 15.352 24.594 1 96.56 96 TYR A C 1
ATOM 747 O O . TYR A 1 96 ? -9.117 15.055 24.484 1 96.56 96 TYR A O 1
ATOM 755 N N . LEU A 1 97 ? -7.039 14.859 23.797 1 96.19 97 LEU A N 1
ATOM 756 C CA . LEU A 1 97 ? -7.363 13.914 22.734 1 96.19 97 LEU A CA 1
ATOM 757 C C . LEU A 1 97 ? -7.977 12.641 23.312 1 96.19 97 LEU A C 1
ATOM 759 O O . LEU A 1 97 ? -8.891 12.07 22.719 1 96.19 97 LEU A O 1
ATOM 763 N N . GLU A 1 98 ? -7.473 12.242 24.422 1 93.56 98 GLU A N 1
ATOM 764 C CA . GLU A 1 98 ? -7.965 11.023 25.062 1 93.56 98 GLU A CA 1
ATOM 765 C C . GLU A 1 98 ? -9.414 11.18 25.516 1 93.56 98 GLU A C 1
ATOM 767 O O . GLU A 1 98 ? -10.18 10.211 25.5 1 93.56 98 GLU A O 1
ATOM 772 N N . THR A 1 99 ? -9.75 12.367 25.875 1 92.81 99 THR A N 1
ATOM 773 C CA . THR A 1 99 ? -11.07 12.57 26.453 1 92.81 99 THR A CA 1
ATOM 774 C C . THR A 1 99 ? -11.992 13.281 25.453 1 92.81 99 THR A C 1
ATOM 776 O O . THR A 1 99 ? -13.125 13.625 25.781 1 92.81 99 THR A O 1
ATOM 779 N N . LEU A 1 100 ? -11.391 13.516 24.359 1 91.94 100 LEU A N 1
ATOM 780 C CA . LEU A 1 100 ? -12.125 14.266 23.344 1 91.94 100 LEU A CA 1
ATOM 781 C C . LEU A 1 100 ? -13.445 13.586 23.016 1 91.94 100 LEU A C 1
ATOM 783 O O . LEU A 1 100 ? -13.477 12.391 22.703 1 91.94 100 LEU A O 1
ATOM 787 N N . ASN A 1 101 ? -14.477 14.211 23.188 1 88.62 101 ASN A N 1
ATOM 788 C CA . ASN A 1 101 ? -15.82 13.766 22.828 1 88.62 101 ASN A CA 1
ATOM 789 C C . ASN A 1 101 ? -16.562 14.812 22 1 88.62 101 ASN A C 1
ATOM 791 O O . ASN A 1 101 ? -17.156 15.734 22.562 1 88.62 101 ASN A O 1
ATOM 795 N N . LEU A 1 102 ? -16.375 14.648 20.75 1 86.19 102 LEU A N 1
ATOM 796 C CA . LEU A 1 102 ? -17 15.602 19.828 1 86.19 102 LEU A CA 1
ATOM 797 C C . LEU A 1 102 ? -18.344 15.07 19.328 1 86.19 102 LEU A C 1
ATOM 799 O O . LEU A 1 102 ? -18.516 13.859 19.188 1 86.19 102 LEU A O 1
ATOM 803 N N . GLU A 1 103 ? -19.297 15.938 19.266 1 82.69 103 GLU A N 1
ATOM 804 C CA . GLU A 1 103 ? -20.594 15.586 18.703 1 82.69 103 GLU A CA 1
ATOM 805 C C . GLU A 1 103 ? -20.688 16.031 17.234 1 82.69 103 GLU A C 1
ATOM 807 O O . GLU A 1 103 ? -20.188 17.094 16.875 1 82.69 103 GLU A O 1
ATOM 812 N N . LYS A 1 104 ? -21.188 15.07 16.531 1 80.31 104 LYS A N 1
ATOM 813 C CA . LYS A 1 104 ? -21.469 15.445 15.148 1 80.31 104 LYS A CA 1
ATOM 814 C C . LYS A 1 104 ? -22.438 16.625 15.086 1 80.31 104 LYS A C 1
ATOM 816 O O . LYS A 1 104 ? -23.406 16.672 15.852 1 80.31 104 LYS A O 1
ATOM 821 N N . GLY A 1 105 ? -21.969 17.594 14.258 1 78.69 105 GLY A N 1
ATOM 822 C CA . GLY A 1 105 ? -22.875 18.719 14.062 1 78.69 105 GLY A CA 1
ATOM 823 C C . GLY A 1 105 ? -24.25 18.281 13.57 1 78.69 105 GLY A C 1
ATOM 824 O O . GLY A 1 105 ? -24.406 17.219 12.984 1 78.69 105 GLY A O 1
ATOM 825 N N . GLN A 1 106 ? -25.25 19.047 14.055 1 70.81 106 GLN A N 1
ATOM 826 C CA . GLN A 1 106 ? -26.641 18.812 13.688 1 70.81 106 GLN A CA 1
ATOM 827 C C . GLN A 1 106 ? -26.891 19.156 12.227 1 70.81 106 GLN A C 1
ATOM 829 O O . GLN A 1 106 ? -26.266 20.062 11.68 1 70.81 106 GLN A O 1
ATOM 834 N N . GLY A 1 107 ? -27.422 18.234 11.328 1 68.12 107 GLY A N 1
ATOM 835 C CA . GLY A 1 107 ? -27.891 18.516 9.977 1 68.12 107 GLY A CA 1
ATOM 836 C C . GLY A 1 107 ? -27.406 17.484 8.961 1 68.12 107 GLY A C 1
ATOM 837 O O . GLY A 1 107 ? -26.625 16.594 9.289 1 68.12 107 GLY A O 1
ATOM 838 N N . ASN A 1 108 ? -28.109 17.25 7.992 1 75.5 108 ASN A N 1
ATOM 839 C CA . ASN A 1 108 ? -27.812 16.438 6.816 1 75.5 108 ASN A CA 1
ATOM 840 C C . ASN A 1 108 ? -27.328 17.281 5.652 1 75.5 108 ASN A C 1
ATOM 842 O O . ASN A 1 108 ? -28 17.391 4.625 1 75.5 108 ASN A O 1
ATOM 846 N N . ARG A 1 109 ? -25.984 17.891 6.059 1 92.06 109 ARG A N 1
ATOM 847 C CA . ARG A 1 109 ? -25.438 18.766 5.027 1 92.06 109 ARG A CA 1
ATOM 848 C C . ARG A 1 109 ? -24.812 17.953 3.895 1 92.06 109 ARG A C 1
ATOM 850 O O . ARG A 1 109 ? -24.969 16.734 3.846 1 92.06 109 ARG A O 1
ATOM 857 N N . ASP A 1 110 ? -24.266 18.703 2.959 1 96.75 110 ASP A N 1
ATOM 858 C CA . ASP A 1 110 ? -23.781 18.109 1.714 1 96.75 110 ASP A CA 1
ATOM 859 C C . ASP A 1 110 ? -22.719 17.047 1.985 1 96.75 110 ASP A C 1
ATOM 861 O O . ASP A 1 110 ? -22.109 17.031 3.059 1 96.75 110 ASP A O 1
ATOM 865 N N . ARG A 1 111 ? -22.594 16.156 1.083 1 97.19 111 ARG A N 1
ATOM 866 C CA . ARG A 1 111 ? -21.578 15.125 1.122 1 97.19 111 ARG A CA 1
ATOM 867 C C . ARG A 1 111 ? -20.25 15.648 0.593 1 97.19 111 ARG A C 1
ATOM 869 O O . ARG A 1 111 ? -20.203 16.297 -0.454 1 97.19 111 ARG A O 1
ATOM 876 N N . ILE A 1 112 ? -19.188 15.367 1.372 1 98.69 112 ILE A N 1
ATOM 877 C CA . ILE A 1 112 ? -17.844 15.812 0.997 1 98.69 112 ILE A CA 1
ATOM 878 C C . ILE A 1 112 ? -16.906 14.609 0.889 1 98.69 112 ILE A C 1
ATOM 880 O O . ILE A 1 112 ? -16.875 13.758 1.782 1 98.69 112 ILE A O 1
ATOM 884 N N . ALA A 1 113 ? -16.188 14.469 -0.192 1 98.88 113 ALA A N 1
ATOM 885 C CA . ALA A 1 113 ? -15.148 13.445 -0.353 1 98.88 113 ALA A CA 1
ATOM 886 C C . ALA A 1 113 ? -13.766 14.016 -0.051 1 98.88 113 ALA A C 1
ATOM 888 O O . ALA A 1 113 ? -13.391 15.062 -0.58 1 98.88 113 ALA A O 1
ATOM 889 N N . ILE A 1 114 ? -13.078 13.398 0.825 1 98.94 114 ILE A N 1
ATOM 890 C CA . ILE A 1 114 ? -11.688 13.742 1.13 1 98.94 114 ILE A CA 1
ATOM 891 C C . ILE A 1 114 ? -10.758 12.656 0.612 1 98.94 114 ILE A C 1
ATOM 893 O O . ILE A 1 114 ? -10.781 11.523 1.099 1 98.94 114 ILE A O 1
ATOM 897 N N . VAL A 1 115 ? -9.945 12.984 -0.382 1 98.75 115 VAL A N 1
ATOM 898 C CA . VAL A 1 115 ? -8.984 12.047 -0.957 1 98.75 115 VAL A CA 1
ATOM 899 C C . VAL A 1 115 ? -7.625 12.227 -0.282 1 98.75 115 VAL A C 1
ATOM 901 O O . VAL A 1 115 ? -6.879 13.148 -0.605 1 98.75 115 VAL A O 1
ATOM 904 N N . GLY A 1 116 ? -7.297 11.273 0.57 1 98.31 116 GLY A N 1
ATOM 905 C CA . GLY A 1 116 ? -6.09 11.367 1.373 1 98.31 116 GLY A CA 1
ATOM 906 C C . GLY A 1 116 ? -6.367 11.648 2.838 1 98.31 116 GLY A C 1
ATOM 907 O O . GLY A 1 116 ? -6.906 12.703 3.178 1 98.31 116 GLY A O 1
ATOM 908 N N . GLY A 1 117 ? -5.977 10.758 3.631 1 98.5 117 GLY A N 1
ATOM 909 C CA . GLY A 1 117 ? -6.176 10.891 5.066 1 98.5 117 GLY A CA 1
ATOM 910 C C . GLY A 1 117 ? -4.93 11.344 5.801 1 98.5 117 GLY A C 1
ATOM 911 O O . GLY A 1 117 ? -4.613 10.828 6.875 1 98.5 117 GLY A O 1
ATOM 912 N N . GLY A 1 118 ? -4.16 12.227 5.199 1 98.38 118 GLY A N 1
ATOM 913 C CA . GLY A 1 118 ? -3.02 12.836 5.859 1 98.38 118 GLY A CA 1
ATOM 914 C C . GLY A 1 118 ? -3.395 14.031 6.719 1 98.38 118 GLY A C 1
ATOM 915 O O . GLY A 1 118 ? -4.566 14.219 7.047 1 98.38 118 GLY A O 1
ATOM 916 N N . PRO A 1 119 ? -2.416 14.875 7.102 1 98.56 119 PRO A N 1
ATOM 917 C CA . PRO A 1 119 ? -2.674 15.992 8.016 1 98.56 119 PRO A CA 1
ATOM 918 C C . PRO A 1 119 ? -3.764 16.938 7.504 1 98.56 119 PRO A C 1
ATOM 920 O O . PRO A 1 119 ? -4.684 17.281 8.25 1 98.56 119 PRO A O 1
ATOM 923 N N . ALA A 1 120 ? -3.654 17.328 6.258 1 98.69 120 ALA A N 1
ATOM 924 C CA . ALA A 1 120 ? -4.641 18.25 5.699 1 98.69 120 ALA A CA 1
ATOM 925 C C . ALA A 1 120 ? -6.023 17.609 5.66 1 98.69 120 ALA A C 1
ATOM 927 O O . ALA A 1 120 ? -7.012 18.234 6.07 1 98.69 120 ALA A O 1
ATOM 928 N N . GLY A 1 121 ? -6.082 16.391 5.168 1 98.88 121 GLY A N 1
ATOM 929 C CA . GLY A 1 121 ? -7.352 15.68 5.09 1 98.88 121 GLY A CA 1
ATOM 930 C C . GLY A 1 121 ? -8 15.469 6.441 1 98.88 121 GLY A C 1
ATOM 931 O O . GLY A 1 121 ? -9.211 15.68 6.594 1 98.88 121 GLY A O 1
ATOM 932 N N . ILE A 1 122 ? -7.223 15.086 7.414 1 98.88 122 ILE A N 1
ATOM 933 C CA . ILE A 1 122 ? -7.715 14.859 8.773 1 98.88 122 ILE A CA 1
ATOM 934 C C . ILE A 1 122 ? -8.273 16.172 9.336 1 98.88 122 ILE A C 1
ATOM 936 O O . ILE A 1 122 ? -9.359 16.172 9.922 1 98.88 122 ILE A O 1
ATOM 940 N N . THR A 1 123 ? -7.52 17.234 9.141 1 98.75 123 THR A N 1
ATOM 941 C CA . THR A 1 123 ? -7.934 18.547 9.633 1 98.75 123 THR A CA 1
ATOM 942 C C . THR A 1 123 ? -9.273 18.953 9.031 1 98.75 123 THR A C 1
ATOM 944 O O . THR A 1 123 ? -10.203 19.328 9.758 1 98.75 123 THR A O 1
ATOM 947 N N . ILE A 1 124 ? -9.414 18.844 7.75 1 98.81 124 ILE A N 1
ATOM 948 C CA . ILE A 1 124 ? -10.641 19.234 7.055 1 98.81 124 ILE A CA 1
ATOM 949 C C . ILE A 1 124 ? -11.789 18.312 7.484 1 98.81 124 ILE A C 1
ATOM 951 O O . ILE A 1 124 ? -12.914 18.781 7.676 1 98.81 124 ILE A O 1
ATOM 955 N N . ALA A 1 125 ? -11.516 17.016 7.641 1 98.62 125 ALA A N 1
ATOM 956 C CA . ALA A 1 125 ? -12.539 16.062 8.07 1 98.62 125 ALA A CA 1
ATOM 957 C C . ALA A 1 125 ? -13.117 16.453 9.43 1 98.62 125 ALA A C 1
ATOM 959 O O . ALA A 1 125 ? -14.336 16.469 9.609 1 98.62 125 ALA A O 1
ATOM 960 N N . PHE A 1 126 ? -12.25 16.812 10.391 1 98.06 126 PHE A N 1
ATOM 961 C CA . PHE A 1 126 ? -12.711 17.234 11.711 1 98.06 126 PHE A CA 1
ATOM 962 C C . PHE A 1 126 ? -13.586 18.469 11.609 1 98.06 126 PHE A C 1
ATOM 964 O O . PHE A 1 126 ? -14.688 18.5 12.164 1 98.06 126 PHE A O 1
ATOM 971 N N . ILE A 1 127 ? -13.109 19.453 10.898 1 97.31 127 ILE A N 1
ATOM 972 C CA . ILE A 1 127 ? -13.789 20.75 10.828 1 97.31 127 ILE A CA 1
ATOM 973 C C . ILE A 1 127 ? -15.156 20.578 10.18 1 97.31 127 ILE A C 1
ATOM 975 O O . ILE A 1 127 ? -16.172 21.016 10.727 1 97.31 127 ILE A O 1
ATOM 979 N N . LEU A 1 128 ? -15.219 19.922 9.047 1 97.56 128 LEU A N 1
ATOM 980 C CA . LEU A 1 128 ? -16.469 19.828 8.289 1 97.56 128 LEU A CA 1
ATOM 981 C C . LEU A 1 128 ? -17.438 18.875 8.953 1 97.56 128 LEU A C 1
ATOM 983 O O . LEU A 1 128 ? -18.656 19.109 8.945 1 97.56 128 LEU A O 1
ATOM 987 N N . ALA A 1 129 ? -16.953 17.781 9.531 1 96.81 129 ALA A N 1
ATOM 988 C CA . ALA A 1 129 ? -17.844 16.844 10.227 1 96.81 129 ALA A CA 1
ATOM 989 C C . ALA A 1 129 ? -18.516 17.516 11.414 1 96.81 129 ALA A C 1
ATOM 991 O O . ALA A 1 129 ? -19.703 17.297 11.664 1 96.81 129 ALA A O 1
ATOM 992 N N . GLN A 1 130 ? -17.75 18.328 12.148 1 95.25 130 GLN A N 1
ATOM 993 C CA . GLN A 1 130 ? -18.297 19.031 13.297 1 95.25 130 GLN A CA 1
ATOM 994 C C . GLN A 1 130 ? -19.391 20.016 12.859 1 95.25 130 GLN A C 1
ATOM 996 O O . GLN A 1 130 ? -20.234 20.422 13.664 1 95.25 130 GLN A O 1
ATOM 1001 N N . LYS A 1 131 ? -19.359 20.406 11.625 1 95.06 131 LYS A N 1
ATOM 1002 C CA . LYS A 1 131 ? -20.328 21.359 11.102 1 95.06 131 LYS A CA 1
ATOM 1003 C C . LYS A 1 131 ? -21.516 20.641 10.477 1 95.06 131 LYS A C 1
ATOM 1005 O O . LYS A 1 131 ? -22.406 21.281 9.906 1 95.06 131 LYS A O 1
ATOM 1010 N N . GLY A 1 132 ? -21.5 19.328 10.453 1 95.44 132 GLY A N 1
ATOM 1011 C CA . GLY A 1 132 ? -22.672 18.562 10.062 1 95.44 132 GLY A CA 1
ATOM 1012 C C . GLY A 1 132 ? -22.562 18 8.656 1 95.44 132 GLY A C 1
ATOM 1013 O O . GLY A 1 132 ? -23.516 17.391 8.156 1 95.44 132 GLY A O 1
ATOM 1014 N N . PHE A 1 133 ? -21.453 18.219 7.957 1 97.12 133 PHE A N 1
ATOM 1015 C CA . PHE A 1 133 ? -21.266 17.656 6.621 1 97.12 133 PHE A CA 1
ATOM 1016 C C . PHE A 1 133 ? -21.094 16.156 6.68 1 97.12 133 PHE A C 1
ATOM 1018 O O . PHE A 1 133 ? -20.594 15.617 7.676 1 97.12 133 PHE A O 1
ATOM 1025 N N . LYS A 1 134 ? -21.547 15.406 5.66 1 96.5 134 LYS A N 1
ATOM 1026 C CA . LYS A 1 134 ? -21.266 13.977 5.504 1 96.5 134 LYS A CA 1
ATOM 1027 C C . LYS A 1 134 ? -19.922 13.75 4.832 1 96.5 134 LYS A C 1
ATOM 1029 O O . LYS A 1 134 ? -19.781 13.914 3.617 1 96.5 134 LYS A O 1
ATOM 1034 N N . VAL A 1 135 ? -18.984 13.281 5.629 1 97.81 135 VAL A N 1
ATOM 1035 C CA . VAL A 1 135 ? -17.609 13.258 5.141 1 97.81 135 VAL A CA 1
ATOM 1036 C C . VAL A 1 135 ? -17.156 11.812 4.926 1 97.81 135 VAL A C 1
ATOM 1038 O O . VAL A 1 135 ? -17.375 10.953 5.785 1 97.81 135 VAL A O 1
ATOM 1041 N N . THR A 1 136 ? -16.594 11.492 3.807 1 98.56 136 THR A N 1
ATOM 1042 C CA . THR A 1 136 ? -15.93 10.227 3.525 1 98.56 136 THR A CA 1
ATOM 1043 C C . THR A 1 136 ? -14.461 10.445 3.176 1 98.56 136 THR A C 1
ATOM 1045 O O . THR A 1 136 ? -14.141 11.234 2.281 1 98.56 136 THR A O 1
ATOM 1048 N N . ILE A 1 137 ? -13.555 9.797 3.902 1 98.81 137 ILE A N 1
ATOM 1049 C CA . ILE A 1 137 ? -12.133 9.828 3.59 1 98.81 137 ILE A CA 1
ATOM 1050 C C . ILE A 1 137 ? -11.766 8.609 2.75 1 98.81 137 ILE A C 1
ATOM 1052 O O . ILE A 1 137 ? -12.078 7.473 3.119 1 98.81 137 ILE A O 1
ATOM 1056 N N . PHE A 1 138 ? -11.18 8.836 1.632 1 98.62 138 PHE A N 1
ATOM 1057 C CA . PHE A 1 138 ? -10.578 7.789 0.817 1 98.62 138 PHE A CA 1
ATOM 1058 C C . PHE A 1 138 ? -9.07 7.73 1.041 1 98.62 138 PHE A C 1
ATOM 1060 O O . PHE A 1 138 ? -8.359 8.703 0.787 1 98.62 138 PHE A O 1
ATOM 1067 N N . GLU A 1 139 ? -8.594 6.621 1.55 1 98.12 139 GLU A N 1
ATOM 1068 C CA . GLU A 1 139 ? -7.184 6.461 1.899 1 98.12 139 GLU A CA 1
ATOM 1069 C C . GLU A 1 139 ? -6.551 5.301 1.133 1 98.12 139 GLU A C 1
ATOM 1071 O O . GLU A 1 139 ? -7.078 4.188 1.14 1 98.12 139 GLU A O 1
ATOM 1076 N N . ALA A 1 140 ? -5.422 5.586 0.495 1 96.12 140 ALA A N 1
ATOM 1077 C CA . ALA A 1 140 ? -4.754 4.566 -0.313 1 96.12 140 ALA A CA 1
ATOM 1078 C C . ALA A 1 140 ? -4.105 3.504 0.569 1 96.12 140 ALA A C 1
ATOM 1080 O O . ALA A 1 140 ? -3.936 2.359 0.147 1 96.12 140 ALA A O 1
ATOM 1081 N N . HIS A 1 141 ? -3.729 3.85 1.762 1 96.75 141 HIS A N 1
ATOM 1082 C CA . HIS A 1 141 ? -3.115 2.914 2.697 1 96.75 141 HIS A CA 1
ATOM 1083 C C . HIS A 1 141 ? -4.168 2.234 3.566 1 96.75 141 HIS A C 1
ATOM 1085 O O . HIS A 1 141 ? -5.355 2.543 3.465 1 96.75 141 HIS A O 1
ATOM 1091 N N . GLU A 1 142 ? -3.684 1.347 4.387 1 96.62 142 GLU A N 1
ATOM 1092 C CA . GLU A 1 142 ? -4.547 0.557 5.262 1 96.62 142 GLU A CA 1
ATOM 1093 C C . GLU A 1 142 ? -5.203 1.433 6.328 1 96.62 142 GLU A C 1
ATOM 1095 O O . GLU A 1 142 ? -6.352 1.203 6.703 1 96.62 142 GLU A O 1
ATOM 1100 N N . LYS A 1 143 ? -4.484 2.393 6.789 1 98.06 143 LYS A N 1
ATOM 1101 C CA . LYS A 1 143 ? -4.949 3.305 7.828 1 98.06 143 LYS A CA 1
ATOM 1102 C C . LYS A 1 143 ? -4.641 4.754 7.465 1 98.06 143 LYS A C 1
ATOM 1104 O O . LYS A 1 143 ? -3.699 5.027 6.719 1 98.06 143 LYS A O 1
ATOM 1109 N N . ILE A 1 144 ? -5.453 5.645 7.973 1 98.31 144 ILE A N 1
ATOM 1110 C CA . ILE A 1 144 ? -5.215 7.059 7.691 1 98.31 144 ILE A CA 1
ATOM 1111 C C . ILE A 1 144 ? -3.99 7.539 8.469 1 98.31 144 ILE A C 1
ATOM 1113 O O . ILE A 1 144 ? -3.479 6.824 9.336 1 98.31 144 ILE A O 1
ATOM 1117 N N . GLY A 1 145 ? -3.512 8.695 8.141 1 98.31 145 GLY A N 1
ATOM 1118 C CA . GLY A 1 145 ? -2.396 9.352 8.805 1 98.31 145 GLY A CA 1
ATOM 1119 C C . GLY A 1 145 ? -1.388 9.938 7.836 1 98.31 145 GLY A C 1
ATOM 1120 O O . GLY A 1 145 ? -0.654 10.867 8.188 1 98.31 145 GLY A O 1
ATOM 1121 N N . GLY A 1 146 ? -1.337 9.32 6.633 1 97.06 146 GLY A N 1
ATOM 1122 C CA . GLY A 1 146 ? -0.345 9.812 5.688 1 97.06 146 GLY A CA 1
ATOM 1123 C C . GLY A 1 146 ? 1.064 9.812 6.25 1 97.06 146 GLY A C 1
ATOM 1124 O O . GLY A 1 146 ? 1.514 8.812 6.82 1 97.06 146 GLY A O 1
ATOM 1125 N N . VAL A 1 147 ? 1.729 10.922 6.137 1 95.81 147 VAL A N 1
ATOM 1126 C CA . VAL A 1 147 ? 3.123 11.031 6.559 1 95.81 147 VAL A CA 1
ATOM 1127 C C . VAL A 1 147 ? 3.223 10.844 8.07 1 95.81 147 VAL A C 1
ATOM 1129 O O . VAL A 1 147 ? 4.258 10.414 8.586 1 95.81 147 VAL A O 1
ATOM 1132 N N . LEU A 1 148 ? 2.137 11.164 8.82 1 98.06 148 LEU A N 1
ATOM 1133 C CA . LEU A 1 148 ? 2.152 10.984 10.273 1 98.06 148 LEU A CA 1
ATOM 1134 C C . LEU A 1 148 ? 2.404 9.531 10.641 1 98.06 148 LEU A C 1
ATOM 1136 O O . LEU A 1 148 ? 3.078 9.242 11.633 1 98.06 148 LEU A O 1
ATOM 1140 N N . ARG A 1 149 ? 1.827 8.688 9.875 1 97.88 149 ARG A N 1
ATOM 1141 C CA . ARG A 1 149 ? 1.889 7.262 10.164 1 97.88 149 ARG A CA 1
ATOM 1142 C C . ARG A 1 149 ? 3.004 6.586 9.375 1 97.88 149 ARG A C 1
ATOM 1144 O O . ARG A 1 149 ? 3.715 5.727 9.898 1 97.88 149 ARG A O 1
ATOM 1151 N N . TYR A 1 150 ? 3.201 6.969 8.164 1 97.12 150 TYR A N 1
ATOM 1152 C CA . TYR A 1 150 ? 4.027 6.195 7.242 1 97.12 150 TYR A CA 1
ATOM 1153 C C . TYR A 1 150 ? 5.332 6.922 6.938 1 97.12 150 TYR A C 1
ATOM 1155 O O . TYR A 1 150 ? 6.203 6.387 6.246 1 97.12 150 TYR A O 1
ATOM 1163 N N . GLY A 1 151 ? 5.508 8.125 7.426 1 95.75 151 GLY A N 1
ATOM 1164 C CA . GLY A 1 151 ? 6.699 8.914 7.156 1 95.75 151 GLY A CA 1
ATOM 1165 C C . GLY A 1 151 ? 7.5 9.234 8.406 1 95.75 151 GLY A C 1
ATOM 1166 O O . GLY A 1 151 ? 8.727 9.305 8.359 1 95.75 151 GLY A O 1
ATOM 1167 N N . ILE A 1 152 ? 6.859 9.453 9.531 1 96.81 152 ILE A N 1
ATOM 1168 C CA . ILE A 1 152 ? 7.5 9.766 10.797 1 96.81 152 ILE A CA 1
ATOM 1169 C C . ILE A 1 152 ? 7.656 8.492 11.625 1 96.81 152 ILE A C 1
ATOM 1171 O O . ILE A 1 152 ? 6.684 7.77 11.859 1 96.81 152 ILE A O 1
ATOM 1175 N N . PRO A 1 153 ? 8.859 8.227 12.109 1 97.19 153 PRO A N 1
ATOM 1176 C CA . PRO A 1 153 ? 9.094 6.988 12.844 1 97.19 153 PRO A CA 1
ATOM 1177 C C . PRO A 1 153 ? 8.234 6.879 14.102 1 97.19 153 PRO A C 1
ATOM 1179 O O . PRO A 1 153 ? 7.988 7.883 14.773 1 97.19 153 PRO A O 1
ATOM 1182 N N . GLU A 1 154 ? 7.93 5.68 14.469 1 95.38 154 GLU A N 1
ATOM 1183 C CA . GLU A 1 154 ? 7.043 5.387 15.594 1 95.38 154 GLU A CA 1
ATOM 1184 C C . GLU A 1 154 ? 7.645 5.879 16.906 1 95.38 154 GLU A C 1
ATOM 1186 O O . GLU A 1 154 ? 6.914 6.305 17.812 1 95.38 154 GLU A O 1
ATOM 1191 N N . TYR A 1 155 ? 8.992 5.844 17.031 1 93.56 155 TYR A N 1
ATOM 1192 C CA . TYR A 1 155 ? 9.617 6.262 18.281 1 93.56 155 TYR A CA 1
ATOM 1193 C C . TYR A 1 155 ? 9.453 7.762 18.5 1 93.56 155 TYR A C 1
ATOM 1195 O O . TYR A 1 155 ? 9.555 8.242 19.625 1 93.56 155 TYR A O 1
ATOM 1203 N N . ARG A 1 156 ? 9.203 8.477 17.422 1 94.62 156 ARG A N 1
ATOM 1204 C CA . ARG A 1 156 ? 8.992 9.922 17.5 1 94.62 156 ARG A CA 1
ATOM 1205 C C . ARG A 1 156 ? 7.512 10.25 17.656 1 94.62 156 ARG A C 1
ATOM 1207 O O . ARG A 1 156 ? 7.141 11.07 18.5 1 94.62 156 ARG A O 1
ATOM 1214 N N . LEU A 1 157 ? 6.688 9.648 16.875 1 97.25 157 LEU A N 1
ATOM 1215 C CA . LEU A 1 157 ? 5.242 9.852 16.859 1 97.25 157 LEU A CA 1
ATOM 1216 C C . LEU A 1 157 ? 4.504 8.516 16.891 1 97.25 157 LEU A C 1
ATOM 1218 O O . LEU A 1 157 ? 4.375 7.848 15.859 1 97.25 157 LEU A O 1
ATOM 1222 N N . PRO A 1 158 ? 3.979 8.156 18 1 97 158 PRO A N 1
ATOM 1223 C CA . PRO A 1 158 ? 3.342 6.844 18.141 1 97 158 PRO A CA 1
ATOM 1224 C C . PRO A 1 158 ? 2.119 6.688 17.234 1 97 158 PRO A C 1
ATOM 1226 O O . PRO A 1 158 ? 1.26 7.574 17.203 1 97 158 PRO A O 1
ATOM 1229 N N . ASN A 1 159 ? 1.998 5.547 16.594 1 97.56 159 ASN A N 1
ATOM 1230 C CA . ASN A 1 159 ? 0.853 5.254 15.742 1 97.56 159 ASN A CA 1
ATOM 1231 C C . ASN A 1 159 ? -0.451 5.238 16.531 1 97.56 159 ASN A C 1
ATOM 1233 O O . ASN A 1 159 ? -1.518 5.523 15.984 1 97.56 159 ASN A O 1
ATOM 1237 N N . SER A 1 160 ? -0.363 4.91 17.828 1 97.56 160 SER A N 1
ATOM 1238 C CA . SER A 1 160 ? -1.545 4.879 18.672 1 97.56 160 SER A CA 1
ATOM 1239 C C . SER A 1 160 ? -2.221 6.242 18.75 1 97.56 160 SER A C 1
ATOM 1241 O O . SER A 1 160 ? -3.443 6.332 18.859 1 97.56 160 SER A O 1
ATOM 1243 N N . MET A 1 161 ? -1.4 7.297 18.672 1 97.56 161 MET A N 1
ATOM 1244 C CA . MET A 1 161 ? -1.963 8.641 18.641 1 97.56 161 MET A CA 1
ATOM 1245 C C . MET A 1 161 ? -2.771 8.867 17.375 1 97.56 161 MET A C 1
ATOM 1247 O O . MET A 1 161 ? -3.854 9.453 17.422 1 97.56 161 MET A O 1
ATOM 1251 N N . ILE A 1 162 ? -2.283 8.383 16.266 1 98.38 162 ILE A N 1
ATOM 1252 C CA . ILE A 1 162 ? -2.977 8.516 14.992 1 98.38 162 ILE A CA 1
ATOM 1253 C C . ILE A 1 162 ? -4.238 7.656 15 1 98.38 162 ILE A C 1
ATOM 1255 O O . ILE A 1 162 ? -5.273 8.055 14.469 1 98.38 162 ILE A O 1
ATOM 1259 N N . ASP A 1 163 ? -4.125 6.477 15.633 1 98.06 163 ASP A N 1
ATOM 1260 C CA . ASP A 1 163 ? -5.297 5.625 15.789 1 98.06 163 ASP A CA 1
ATOM 1261 C C . ASP A 1 163 ? -6.383 6.332 16.594 1 98.06 163 ASP A C 1
ATOM 1263 O O . ASP A 1 163 ? -7.57 6.219 16.281 1 98.06 163 ASP A O 1
ATOM 1267 N N . SER A 1 164 ? -5.977 7.035 17.641 1 97.69 164 SER A N 1
ATOM 1268 C CA . SER A 1 164 ? -6.93 7.797 18.453 1 97.69 164 SER A CA 1
ATOM 1269 C C . SER A 1 164 ? -7.625 8.867 17.609 1 97.69 164 SER A C 1
ATOM 1271 O O . SER A 1 164 ? -8.844 9.047 17.719 1 97.69 164 SER A O 1
ATOM 1273 N N . ILE A 1 165 ? -6.867 9.516 16.812 1 98.25 165 ILE A N 1
ATOM 1274 C CA . ILE A 1 165 ? -7.406 10.539 15.93 1 98.25 165 ILE A CA 1
ATOM 1275 C C . ILE A 1 165 ? -8.414 9.914 14.969 1 98.25 165 ILE A C 1
ATOM 1277 O O . ILE A 1 165 ? -9.516 10.438 14.789 1 98.25 165 ILE A O 1
ATOM 1281 N N . SER A 1 166 ? -8.07 8.797 14.391 1 97.94 166 SER A N 1
ATOM 1282 C CA . SER A 1 166 ? -8.953 8.07 13.484 1 97.94 166 SER A CA 1
ATOM 1283 C C . SER A 1 166 ? -10.258 7.691 14.172 1 97.94 166 SER A C 1
ATOM 1285 O O . SER A 1 166 ? -11.336 7.859 13.602 1 97.94 166 SER A O 1
ATOM 1287 N N . ASN A 1 167 ? -10.148 7.203 15.367 1 96.88 167 ASN A N 1
ATOM 1288 C CA . ASN A 1 167 ? -11.32 6.793 16.125 1 96.88 167 ASN A CA 1
ATOM 1289 C C . ASN A 1 167 ? -12.25 7.973 16.406 1 96.88 167 ASN A C 1
ATOM 1291 O O . ASN A 1 167 ? -13.469 7.832 16.359 1 96.88 167 ASN A O 1
ATOM 1295 N N . LYS A 1 168 ? -11.656 9.094 16.75 1 97.19 168 LYS A N 1
ATOM 1296 C CA . LYS A 1 168 ? -12.461 10.281 17.016 1 97.19 168 LYS A CA 1
ATOM 1297 C C . LYS A 1 168 ? -13.211 10.727 15.758 1 97.19 168 LYS A C 1
ATOM 1299 O O . LYS A 1 168 ? -14.352 11.172 15.836 1 97.19 168 LYS A O 1
ATOM 1304 N N . LEU A 1 169 ? -12.594 10.609 14.586 1 97.31 169 LEU A N 1
ATOM 1305 C CA . LEU A 1 169 ? -13.25 10.945 13.328 1 97.31 169 LEU A CA 1
ATOM 1306 C C . LEU A 1 169 ? -14.438 10.016 13.07 1 97.31 169 LEU A C 1
ATOM 1308 O O . LEU A 1 169 ? -15.508 10.469 12.68 1 97.31 169 LEU A O 1
ATOM 1312 N N . VAL A 1 170 ? -14.219 8.75 13.32 1 95.88 170 VAL A N 1
ATOM 1313 C CA . VAL A 1 170 ? -15.281 7.77 13.125 1 95.88 170 VAL A CA 1
ATOM 1314 C C . VAL A 1 170 ? -16.438 8.062 14.078 1 95.88 170 VAL A C 1
ATOM 1316 O O . VAL A 1 170 ? -17.609 7.984 13.688 1 95.88 170 VAL A O 1
ATOM 1319 N N . GLN A 1 171 ? -16.141 8.438 15.289 1 94.31 171 GLN A N 1
ATOM 1320 C CA . GLN A 1 171 ? -17.172 8.789 16.266 1 94.31 171 GLN A CA 1
ATOM 1321 C C . GLN A 1 171 ? -17.969 10 15.82 1 94.31 171 GLN A C 1
ATOM 1323 O O . GLN A 1 171 ? -19.172 10.109 16.109 1 94.31 171 GLN A O 1
ATOM 1328 N N . LEU A 1 172 ? -17.297 10.844 15.062 1 94.38 172 LEU A N 1
ATOM 1329 C CA . LEU A 1 172 ? -17.953 12.047 14.547 1 94.38 172 LEU A CA 1
ATOM 1330 C C . LEU A 1 172 ? -18.812 11.719 13.328 1 94.38 172 LEU A C 1
ATOM 1332 O O . LEU A 1 172 ? -19.469 12.602 12.781 1 94.38 172 LEU A O 1
ATOM 1336 N N . GLY A 1 173 ? -18.75 10.477 12.891 1 93.25 173 GLY A N 1
ATOM 1337 C CA . GLY A 1 173 ? -19.578 10.047 11.781 1 93.25 173 GLY A CA 1
ATOM 1338 C C . GLY A 1 173 ? -18.828 10.023 10.461 1 93.25 173 GLY A C 1
ATOM 1339 O O . GLY A 1 173 ? -19.422 9.773 9.406 1 93.25 173 GLY A O 1
ATOM 1340 N N . VAL A 1 174 ? -17.531 10.297 10.469 1 96.88 174 VAL A N 1
ATOM 1341 C CA . VAL A 1 174 ? -16.734 10.273 9.25 1 96.88 174 VAL A CA 1
ATOM 1342 C C . VAL A 1 174 ? -16.562 8.828 8.781 1 96.88 174 VAL A C 1
ATOM 1344 O O . VAL A 1 174 ? -16.266 7.938 9.578 1 96.88 174 VAL A O 1
ATOM 1347 N N . GLN A 1 175 ? -16.828 8.602 7.512 1 97.25 175 GLN A N 1
ATOM 1348 C CA . GLN A 1 175 ? -16.562 7.297 6.91 1 97.25 175 GLN A CA 1
ATOM 1349 C C . GLN A 1 175 ? -15.148 7.234 6.332 1 97.25 175 GLN A C 1
ATOM 1351 O O . GLN A 1 175 ? -14.656 8.211 5.773 1 97.25 175 GLN A O 1
ATOM 1356 N N . ILE A 1 176 ? -14.492 6.121 6.543 1 98.12 176 ILE A N 1
ATOM 1357 C CA . ILE A 1 176 ? -13.141 5.93 6.016 1 98.12 176 ILE A CA 1
ATOM 1358 C C . ILE A 1 176 ? -13.117 4.707 5.102 1 98.12 176 ILE A C 1
ATOM 1360 O O . ILE A 1 176 ? -13.539 3.617 5.496 1 98.12 176 ILE A O 1
ATOM 1364 N N . ARG A 1 177 ? -12.734 4.902 3.863 1 98 177 ARG A N 1
ATOM 1365 C CA . ARG A 1 177 ? -12.492 3.832 2.9 1 98 177 ARG A CA 1
ATOM 1366 C C . ARG A 1 177 ? -11 3.588 2.715 1 98 177 ARG A C 1
ATOM 1368 O O . ARG A 1 177 ? -10.344 4.277 1.931 1 98 177 ARG A O 1
ATOM 1375 N N . PRO A 1 178 ? -10.484 2.568 3.395 1 97.69 178 PRO A N 1
ATOM 1376 C CA . PRO A 1 178 ? -9.055 2.281 3.281 1 97.69 178 PRO A CA 1
ATOM 1377 C C . PRO A 1 178 ? -8.711 1.492 2.021 1 97.69 178 PRO A C 1
ATOM 1379 O O . PRO A 1 178 ? -9.602 0.964 1.354 1 97.69 178 PRO A O 1
ATOM 1382 N N . ASN A 1 179 ? -7.43 1.478 1.657 1 96.56 179 ASN A N 1
ATOM 1383 C CA . ASN A 1 179 ? -6.855 0.664 0.592 1 96.56 179 ASN A CA 1
ATOM 1384 C C . ASN A 1 179 ? -7.496 0.972 -0.758 1 96.56 179 ASN A C 1
ATOM 1386 O O . ASN A 1 179 ? -7.723 0.068 -1.563 1 96.56 179 ASN A O 1
ATOM 1390 N N . ILE A 1 180 ? -7.844 2.281 -0.957 1 95.88 180 ILE A N 1
ATOM 1391 C CA . ILE A 1 180 ? -8.484 2.658 -2.213 1 95.88 180 ILE A CA 1
ATOM 1392 C C . ILE A 1 180 ? -7.777 3.881 -2.803 1 95.88 180 ILE A C 1
ATOM 1394 O O . ILE A 1 180 ? -7.586 4.887 -2.113 1 95.88 180 ILE A O 1
ATOM 1398 N N . MET A 1 181 ? -7.316 3.744 -3.973 1 91.5 181 MET A N 1
ATOM 1399 C CA . MET A 1 181 ? -6.699 4.859 -4.684 1 91.5 181 MET A CA 1
ATOM 1400 C C . MET A 1 181 ? -7.703 5.531 -5.617 1 91.5 181 MET A C 1
ATOM 1402 O O . MET A 1 181 ? -8.336 4.867 -6.441 1 91.5 181 MET A O 1
ATOM 1406 N N . ILE A 1 182 ? -7.895 6.77 -5.469 1 95.75 182 ILE A N 1
ATOM 1407 C CA . ILE A 1 182 ? -8.719 7.551 -6.387 1 95.75 182 ILE A CA 1
ATOM 1408 C C . ILE A 1 182 ? -7.922 7.883 -7.645 1 95.75 182 ILE A C 1
ATOM 1410 O O . ILE A 1 182 ? -6.742 8.227 -7.566 1 95.75 182 ILE A O 1
ATOM 1414 N N . GLY A 1 183 ? -8.484 7.797 -8.75 1 92.69 183 GLY A N 1
ATOM 1415 C CA . GLY A 1 183 ? -7.828 7.977 -10.031 1 92.69 183 GLY A CA 1
ATOM 1416 C C . GLY A 1 183 ? -7.977 6.781 -10.953 1 92.69 183 GLY A C 1
ATOM 1417 O O . GLY A 1 183 ? -8.742 6.82 -11.914 1 92.69 183 GLY A O 1
ATOM 1418 N N . PRO A 1 184 ? -7.332 5.629 -10.508 1 87.44 184 PRO A N 1
ATOM 1419 C CA . PRO A 1 184 ? -7.352 4.453 -11.383 1 87.44 184 PRO A CA 1
ATOM 1420 C C . PRO A 1 184 ? -8.711 3.762 -11.414 1 87.44 184 PRO A C 1
ATOM 1422 O O . PRO A 1 184 ? -9.164 3.318 -12.469 1 87.44 184 PRO A O 1
ATOM 1425 N N . VAL A 1 185 ? -9.398 3.645 -10.258 1 89.88 185 VAL A N 1
ATOM 1426 C CA . VAL A 1 185 ? -10.656 2.914 -10.172 1 89.88 185 VAL A CA 1
ATOM 1427 C C . VAL A 1 185 ? -11.812 3.896 -10.023 1 89.88 185 VAL A C 1
ATOM 1429 O O . VAL A 1 185 ? -12.672 3.984 -10.906 1 89.88 185 VAL A O 1
ATOM 1432 N N . ILE A 1 186 ? -11.727 4.691 -9 1 95.19 186 ILE A N 1
ATOM 1433 C CA . ILE A 1 186 ? -12.727 5.73 -8.773 1 95.19 186 ILE A CA 1
ATOM 1434 C C . ILE A 1 186 ? -12.195 7.074 -9.266 1 95.19 186 ILE A C 1
ATOM 1436 O O . ILE A 1 186 ? -11.125 7.516 -8.852 1 95.19 186 ILE A O 1
ATOM 1440 N N . THR A 1 187 ? -12.898 7.727 -10.164 1 95.69 187 THR A N 1
ATOM 1441 C CA . THR A 1 187 ? -12.484 9.016 -10.688 1 95.69 187 THR A CA 1
ATOM 1442 C C . THR A 1 187 ? -13.117 10.156 -9.898 1 95.69 187 THR A C 1
ATOM 1444 O O . THR A 1 187 ? -14.094 9.945 -9.172 1 95.69 187 THR A O 1
ATOM 1447 N N . LEU A 1 188 ? -12.562 11.375 -10.039 1 97.62 188 LEU A N 1
ATOM 1448 C CA . LEU A 1 188 ? -13.164 12.555 -9.422 1 97.62 188 LEU A CA 1
ATOM 1449 C C . LEU A 1 188 ? -14.586 12.766 -9.93 1 97.62 188 LEU A C 1
ATOM 1451 O O . LEU A 1 188 ? -15.484 13.102 -9.156 1 97.62 188 LEU A O 1
ATOM 1455 N N . ASP A 1 189 ? -14.797 12.547 -11.219 1 96.75 189 ASP A N 1
ATOM 1456 C CA . ASP A 1 189 ? -16.109 12.711 -11.82 1 96.75 189 ASP A CA 1
ATOM 1457 C C . ASP A 1 189 ? -17.125 11.75 -11.203 1 96.75 189 ASP A C 1
ATOM 1459 O O . ASP A 1 189 ? -18.281 12.117 -10.961 1 96.75 189 ASP A O 1
ATOM 1463 N N . ARG A 1 190 ? -16.672 10.539 -10.992 1 96.56 190 ARG A N 1
ATOM 1464 C CA . ARG A 1 190 ? -17.562 9.547 -10.398 1 96.56 190 ARG A CA 1
ATOM 1465 C C . ARG A 1 190 ? -17.984 9.961 -9 1 96.56 190 ARG A C 1
ATOM 1467 O O . ARG A 1 190 ? -19.125 9.727 -8.602 1 96.56 190 ARG A O 1
ATOM 1474 N N . LEU A 1 191 ? -17.094 10.531 -8.195 1 98.19 191 LEU A N 1
ATOM 1475 C CA . LEU A 1 191 ? -17.438 11.031 -6.867 1 98.19 191 LEU A CA 1
ATOM 1476 C C . LEU A 1 191 ? -18.516 12.102 -6.957 1 98.19 191 LEU A C 1
ATOM 1478 O O . LEU A 1 191 ? -19.5 12.055 -6.211 1 98.19 191 LEU A O 1
ATOM 1482 N N . ILE A 1 192 ? -18.359 12.992 -7.883 1 96.69 192 ILE A N 1
ATOM 1483 C CA . ILE A 1 192 ? -19.312 14.07 -8.062 1 96.69 192 ILE A CA 1
ATOM 1484 C C . ILE A 1 192 ? -20.656 13.5 -8.523 1 96.69 192 ILE A C 1
ATOM 1486 O O . ILE A 1 192 ? -21.703 13.875 -8 1 96.69 192 ILE A O 1
ATOM 1490 N N . GLU A 1 193 ? -20.609 12.586 -9.422 1 96.38 193 GLU A N 1
ATOM 1491 C CA . GLU A 1 193 ? -21.812 11.945 -9.938 1 96.38 193 GLU A CA 1
ATOM 1492 C C . GLU A 1 193 ? -22.562 11.203 -8.836 1 96.38 193 GLU A C 1
ATOM 1494 O O . GLU A 1 193 ? -23.797 11.102 -8.867 1 96.38 193 GLU A O 1
ATOM 1499 N N . ASP A 1 194 ? -21.859 10.758 -7.859 1 97.62 194 ASP A N 1
ATOM 1500 C CA . ASP A 1 194 ? -22.469 9.984 -6.777 1 97.62 194 ASP A CA 1
ATOM 1501 C C . ASP A 1 194 ? -22.969 10.906 -5.66 1 97.62 194 ASP A C 1
ATOM 1503 O O . ASP A 1 194 ? -23.359 10.43 -4.594 1 97.62 194 ASP A O 1
ATOM 1507 N N . GLY A 1 195 ? -22.812 12.156 -5.875 1 96.5 195 GLY A N 1
ATOM 1508 C CA . GLY A 1 195 ? -23.5 13.07 -4.984 1 96.5 195 GLY A CA 1
ATOM 1509 C C . GLY A 1 195 ? -22.578 13.828 -4.055 1 96.5 195 GLY A C 1
ATOM 1510 O O . GLY A 1 195 ? -23.031 14.547 -3.16 1 96.5 195 GLY A O 1
ATOM 1511 N N . TYR A 1 196 ? -21.281 13.734 -4.195 1 98.38 196 TYR A N 1
ATOM 1512 C CA . TYR A 1 196 ? -20.375 14.594 -3.438 1 98.38 196 TYR A CA 1
ATOM 1513 C C . TYR A 1 196 ? -20.406 16.016 -3.979 1 98.38 196 TYR A C 1
ATOM 1515 O O . TYR A 1 196 ? -20.047 16.25 -5.133 1 98.38 196 TYR A O 1
ATOM 1523 N N . LYS A 1 197 ? -20.766 16.875 -3.104 1 98.38 197 LYS A N 1
ATOM 1524 C CA . LYS A 1 197 ? -20.875 18.266 -3.508 1 98.38 197 LYS A CA 1
ATOM 1525 C C . LYS A 1 197 ? -19.5 18.891 -3.74 1 98.38 197 LYS A C 1
ATOM 1527 O O . LYS A 1 197 ? -19.328 19.719 -4.629 1 98.38 197 LYS A O 1
ATOM 1532 N N . ALA A 1 198 ? -18.547 18.5 -2.916 1 98.69 198 ALA A N 1
ATOM 1533 C CA . ALA A 1 198 ? -17.156 18.938 -3.037 1 98.69 198 ALA A CA 1
ATOM 1534 C C . ALA A 1 198 ? -16.188 17.781 -2.791 1 98.69 198 ALA A C 1
ATOM 1536 O O . ALA A 1 198 ? -16.516 16.828 -2.086 1 98.69 198 ALA A O 1
ATOM 1537 N N . VAL A 1 199 ? -15.102 17.875 -3.469 1 98.81 199 VAL A N 1
ATOM 1538 C CA . VAL A 1 199 ? -14.016 16.906 -3.311 1 98.81 199 VAL A CA 1
ATOM 1539 C C . VAL A 1 199 ? -12.742 17.625 -2.893 1 98.81 199 VAL A C 1
ATOM 1541 O O . VAL A 1 199 ? -12.406 18.688 -3.436 1 98.81 199 VAL A O 1
ATOM 1544 N N . PHE A 1 200 ? -12.078 17.109 -1.895 1 98.88 200 PHE A N 1
ATOM 1545 C CA . PHE A 1 200 ? -10.797 17.641 -1.444 1 98.88 200 PHE A CA 1
ATOM 1546 C C . PHE A 1 200 ? -9.664 16.672 -1.772 1 98.88 200 PHE A C 1
ATOM 1548 O O . PHE A 1 200 ? -9.773 15.461 -1.519 1 98.88 200 PHE A O 1
ATOM 1555 N N . ILE A 1 201 ? -8.586 17.156 -2.324 1 98.75 201 ILE A N 1
ATOM 1556 C CA . ILE A 1 201 ? -7.41 16.359 -2.643 1 98.75 201 ILE A CA 1
ATOM 1557 C C . ILE A 1 201 ? -6.27 16.719 -1.689 1 98.75 201 ILE A C 1
ATOM 1559 O O . ILE A 1 201 ? -5.777 17.844 -1.702 1 98.75 201 ILE A O 1
ATOM 1563 N N . GLY A 1 202 ? -5.902 15.859 -0.82 1 98.06 202 GLY A N 1
ATOM 1564 C CA . GLY A 1 202 ? -4.77 15.969 0.081 1 98.06 202 GLY A CA 1
ATOM 1565 C C . GLY A 1 202 ? -3.9 14.727 0.104 1 98.06 202 GLY A C 1
ATOM 1566 O O . GLY A 1 202 ? -3.613 14.18 1.173 1 98.06 202 GLY A O 1
ATOM 1567 N N . THR A 1 203 ? -3.43 14.266 -1.04 1 97.31 203 THR A N 1
ATOM 1568 C CA . THR A 1 203 ? -2.787 12.969 -1.196 1 97.31 203 THR A CA 1
ATOM 1569 C C . THR A 1 203 ? -1.303 13.055 -0.849 1 97.31 203 THR A C 1
ATOM 1571 O O . THR A 1 203 ? -0.608 12.039 -0.813 1 97.31 203 THR A O 1
ATOM 1574 N N . GLY A 1 204 ? -0.807 14.289 -0.583 1 96.25 204 GLY A N 1
ATOM 1575 C CA . GLY A 1 204 ? 0.6 14.438 -0.25 1 96.25 204 GLY A CA 1
ATOM 1576 C C . GLY A 1 204 ? 1.525 14.141 -1.413 1 96.25 204 GLY A C 1
ATOM 1577 O O . GLY A 1 204 ? 1.11 14.195 -2.572 1 96.25 204 GLY A O 1
ATOM 1578 N N . VAL A 1 205 ? 2.822 14.016 -1.164 1 95.75 205 VAL A N 1
ATOM 1579 C CA . VAL A 1 205 ? 3.85 13.656 -2.135 1 95.75 205 VAL A CA 1
ATOM 1580 C C . VAL A 1 205 ? 4.551 12.375 -1.694 1 95.75 205 VAL A C 1
ATOM 1582 O O . VAL A 1 205 ? 5.188 12.336 -0.639 1 95.75 205 VAL A O 1
ATOM 1585 N N . TRP A 1 206 ? 4.453 11.297 -2.545 1 94.12 206 TRP A N 1
ATOM 1586 C CA . TRP A 1 206 ? 4.863 9.977 -2.08 1 94.12 206 TRP A CA 1
ATOM 1587 C C . TRP A 1 206 ? 5.891 9.359 -3.021 1 94.12 206 TRP A C 1
ATOM 1589 O O . TRP A 1 206 ? 6.43 8.281 -2.746 1 94.12 206 TRP A O 1
ATOM 1599 N N . ASN A 1 207 ? 6.219 10 -4.152 1 94.81 207 ASN A N 1
ATOM 1600 C CA . ASN A 1 207 ? 7.277 9.508 -5.031 1 94.81 207 ASN A CA 1
ATOM 1601 C C . ASN A 1 207 ? 8.648 9.992 -4.57 1 94.81 207 ASN A C 1
ATOM 1603 O O . ASN A 1 207 ? 8.836 11.18 -4.297 1 94.81 207 ASN A O 1
ATOM 1607 N N . ALA A 1 208 ? 9.578 9.07 -4.48 1 95.75 208 ALA A N 1
ATOM 1608 C CA . ALA A 1 208 ? 10.945 9.453 -4.129 1 95.75 208 ALA A CA 1
ATOM 1609 C C . ALA A 1 208 ? 11.594 10.25 -5.254 1 95.75 208 ALA A C 1
ATOM 1611 O O . ALA A 1 208 ? 11.414 9.938 -6.434 1 95.75 208 ALA A O 1
ATOM 1612 N N . LYS A 1 209 ? 12.258 11.305 -4.875 1 95.31 209 LYS A N 1
ATOM 1613 C CA . LYS A 1 209 ? 13.164 11.938 -5.836 1 95.31 209 LYS A CA 1
ATOM 1614 C C . LYS A 1 209 ? 14.375 11.047 -6.113 1 95.31 209 LYS A C 1
ATOM 1616 O O . LYS A 1 209 ? 14.945 10.461 -5.191 1 95.31 209 LYS A O 1
ATOM 1621 N N . LYS A 1 210 ? 14.82 10.977 -7.391 1 95.62 210 LYS A N 1
ATOM 1622 C CA . LYS A 1 210 ? 15.891 10.07 -7.797 1 95.62 210 LYS A CA 1
ATOM 1623 C C . LYS A 1 210 ? 17.219 10.805 -7.898 1 95.62 210 LYS A C 1
ATOM 1625 O O . LYS A 1 210 ? 17.266 11.984 -8.25 1 95.62 210 LYS A O 1
ATOM 1630 N N . LEU A 1 211 ? 18.266 10.023 -7.613 1 96.38 211 LEU A N 1
ATOM 1631 C CA . LEU A 1 211 ? 19.609 10.539 -7.805 1 96.38 211 LEU A CA 1
ATOM 1632 C C . LEU A 1 211 ? 19.984 10.539 -9.281 1 96.38 211 LEU A C 1
ATOM 1634 O O . LEU A 1 211 ? 20.844 11.32 -9.711 1 96.38 211 LEU A O 1
ATOM 1638 N N . ASN A 1 212 ? 19.344 9.602 -10.062 1 95.69 212 ASN A N 1
ATOM 1639 C CA . ASN A 1 212 ? 19.641 9.391 -11.477 1 95.69 212 ASN A CA 1
ATOM 1640 C C . ASN A 1 212 ? 21.109 9.023 -11.695 1 95.69 212 ASN A C 1
ATOM 1642 O O . ASN A 1 212 ? 21.781 9.617 -12.539 1 95.69 212 ASN A O 1
ATOM 1646 N N . ILE A 1 213 ? 21.672 8.156 -10.906 1 97.31 213 ILE A N 1
ATOM 1647 C CA . ILE A 1 213 ? 23.031 7.641 -11.07 1 97.31 213 ILE A CA 1
ATOM 1648 C C . ILE A 1 213 ? 22.984 6.129 -11.273 1 97.31 213 ILE A C 1
ATOM 1650 O O . ILE A 1 213 ? 21.984 5.484 -10.961 1 97.31 213 ILE A O 1
ATOM 1654 N N . LYS A 1 214 ? 24.078 5.633 -11.789 1 97.31 214 LYS A N 1
ATOM 1655 C CA . LYS A 1 214 ? 24.188 4.195 -12.039 1 97.31 214 LYS A CA 1
ATOM 1656 C C . LYS A 1 214 ? 24.078 3.404 -10.742 1 97.31 214 LYS A C 1
ATOM 1658 O O . LYS A 1 214 ? 24.641 3.791 -9.719 1 97.31 214 LYS A O 1
ATOM 1663 N N . GLY A 1 215 ? 23.297 2.357 -10.719 1 98.31 215 GLY A N 1
ATOM 1664 C CA . GLY A 1 215 ? 23.203 1.457 -9.578 1 98.31 215 GLY A CA 1
ATOM 1665 C C . GLY A 1 215 ? 22.031 1.766 -8.672 1 98.31 215 GLY A C 1
ATOM 1666 O O . GLY A 1 215 ? 21.781 1.04 -7.703 1 98.31 215 GLY A O 1
ATOM 1667 N N . GLU A 1 216 ? 21.281 2.738 -8.969 1 97.81 216 GLU A N 1
ATOM 1668 C CA . GLU A 1 216 ? 20.219 3.242 -8.109 1 97.81 216 GLU A CA 1
ATOM 1669 C C . GLU A 1 216 ? 19.078 2.227 -7.977 1 97.81 216 GLU A C 1
ATOM 1671 O O . GLU A 1 216 ? 18.297 2.291 -7.035 1 97.81 216 GLU A O 1
ATOM 1676 N N . THR A 1 217 ? 19.016 1.222 -8.883 1 98.19 217 THR A N 1
ATOM 1677 C CA . THR A 1 217 ? 17.922 0.262 -8.844 1 98.19 217 THR A CA 1
ATOM 1678 C C . THR A 1 217 ? 18.391 -1.076 -8.281 1 98.19 217 THR A C 1
ATOM 1680 O O . THR A 1 217 ? 17.641 -2.053 -8.281 1 98.19 217 THR A O 1
ATOM 1683 N N . LEU A 1 218 ? 19.641 -1.121 -7.785 1 98.19 218 LEU A N 1
ATOM 1684 C CA . LEU A 1 218 ? 20.172 -2.363 -7.23 1 98.19 218 LEU A CA 1
ATOM 1685 C C . LEU A 1 218 ? 19.359 -2.807 -6.016 1 98.19 218 LEU A C 1
ATOM 1687 O O . LEU A 1 218 ? 18.609 -2.014 -5.445 1 98.19 218 LEU A O 1
ATOM 1691 N N . GLY A 1 219 ? 19.484 -4.07 -5.684 1 97.56 219 GLY A N 1
ATOM 1692 C CA . GLY A 1 219 ? 18.672 -4.684 -4.641 1 97.56 219 GLY A CA 1
ATOM 1693 C C . GLY A 1 219 ? 18.969 -4.145 -3.256 1 97.56 219 GLY A C 1
ATOM 1694 O O . GLY A 1 219 ? 18.141 -4.242 -2.352 1 97.56 219 GLY A O 1
ATOM 1695 N N . ASN A 1 220 ? 20.141 -3.613 -3.078 1 97.81 220 ASN A N 1
ATOM 1696 C CA . ASN A 1 220 ? 20.562 -3.102 -1.775 1 97.81 220 ASN A CA 1
ATOM 1697 C C . ASN A 1 220 ? 20.328 -1.597 -1.666 1 97.81 220 ASN A C 1
ATOM 1699 O O . ASN A 1 220 ? 20.891 -0.938 -0.792 1 97.81 220 ASN A O 1
ATOM 1703 N N . VAL A 1 221 ? 19.562 -1.03 -2.562 1 98.5 221 VAL A N 1
ATOM 1704 C CA . VAL A 1 221 ? 19.266 0.397 -2.576 1 98.5 221 VAL A CA 1
ATOM 1705 C C . VAL A 1 221 ? 17.781 0.613 -2.281 1 98.5 221 VAL A C 1
ATOM 1707 O O . VAL A 1 221 ? 16.922 -0.093 -2.82 1 98.5 221 VAL A O 1
ATOM 1710 N N . HIS A 1 222 ? 17.484 1.525 -1.387 1 98.5 222 HIS A N 1
ATOM 1711 C CA . HIS A 1 222 ? 16.109 1.822 -1.021 1 98.5 222 HIS A CA 1
ATOM 1712 C C . HIS A 1 222 ? 15.859 3.326 -0.956 1 98.5 222 HIS A C 1
ATOM 1714 O O . HIS A 1 222 ? 16.797 4.102 -0.766 1 98.5 222 HIS A O 1
ATOM 1720 N N . TYR A 1 223 ? 14.641 3.711 -1.199 1 98.31 223 TYR A N 1
ATOM 1721 C CA . TYR A 1 223 ? 14.242 5.094 -0.97 1 98.31 223 TYR A CA 1
ATOM 1722 C C . TYR A 1 223 ? 13.719 5.285 0.449 1 98.31 223 TYR A C 1
ATOM 1724 O O . TYR A 1 223 ? 12.977 4.445 0.962 1 98.31 223 TYR A O 1
ATOM 1732 N N . ALA A 1 224 ? 14.094 6.383 1.066 1 98.19 224 ALA A N 1
ATOM 1733 C CA . ALA A 1 224 ? 13.758 6.637 2.465 1 98.19 224 ALA A CA 1
ATOM 1734 C C . ALA A 1 224 ? 12.25 6.602 2.684 1 98.19 224 ALA A C 1
ATOM 1736 O O . ALA A 1 224 ? 11.766 6.062 3.682 1 98.19 224 ALA A O 1
ATOM 1737 N N . ILE A 1 225 ? 11.492 7.152 1.77 1 96.44 225 ILE A N 1
ATOM 1738 C CA . ILE A 1 225 ? 10.039 7.258 1.903 1 96.44 225 ILE A CA 1
ATOM 1739 C C . ILE A 1 225 ? 9.422 5.859 1.896 1 96.44 225 ILE A C 1
ATOM 1741 O O . ILE A 1 225 ? 8.414 5.617 2.568 1 96.44 225 ILE A O 1
ATOM 1745 N N . ASP A 1 226 ? 10.031 4.91 1.145 1 97.06 226 ASP A N 1
ATOM 1746 C CA . ASP A 1 226 ? 9.57 3.525 1.109 1 97.06 226 ASP A CA 1
ATOM 1747 C C . ASP A 1 226 ? 10 2.773 2.367 1 97.06 226 ASP A C 1
ATOM 1749 O O . ASP A 1 226 ? 9.219 2.021 2.945 1 97.06 226 ASP A O 1
ATOM 1753 N N . TYR A 1 227 ? 11.234 3.043 2.756 1 98.25 227 TYR A N 1
ATOM 1754 C CA . TYR A 1 227 ? 11.852 2.383 3.902 1 98.25 227 TYR A CA 1
ATOM 1755 C C . TYR A 1 227 ? 11.109 2.715 5.188 1 98.25 227 TYR A C 1
ATOM 1757 O O . TYR A 1 227 ? 10.781 1.821 5.973 1 98.25 227 TYR A O 1
ATOM 1765 N N . LEU A 1 228 ? 10.75 3.945 5.379 1 97.75 228 LEU A N 1
ATOM 1766 C CA . LEU A 1 228 ? 10.172 4.418 6.633 1 97.75 228 LEU A CA 1
ATOM 1767 C C . LEU A 1 228 ? 8.742 3.914 6.797 1 97.75 228 LEU A C 1
ATOM 1769 O O . LEU A 1 228 ? 8.219 3.887 7.914 1 97.75 228 LEU A O 1
ATOM 1773 N N . LYS A 1 229 ? 8.086 3.51 5.695 1 96.38 229 LYS A N 1
ATOM 1774 C CA . LYS A 1 229 ? 6.73 2.969 5.766 1 96.38 229 LYS A CA 1
ATOM 1775 C C . LYS A 1 229 ? 6.691 1.702 6.617 1 96.38 229 LYS A C 1
ATOM 1777 O O . LYS A 1 229 ? 5.715 1.458 7.332 1 96.38 229 LYS A O 1
ATOM 1782 N N . ALA A 1 230 ? 7.758 0.914 6.484 1 96.38 230 ALA A N 1
ATOM 1783 C CA . ALA A 1 230 ? 7.828 -0.353 7.211 1 96.38 230 ALA A CA 1
ATOM 1784 C C . ALA A 1 230 ? 9.273 -0.798 7.395 1 96.38 230 ALA A C 1
ATOM 1786 O O . ALA A 1 230 ? 9.695 -1.813 6.836 1 96.38 230 ALA A O 1
ATOM 1787 N N . PRO A 1 231 ? 9.961 -0.18 8.289 1 96.81 231 PRO A N 1
ATOM 1788 C CA . PRO A 1 231 ? 11.398 -0.447 8.438 1 96.81 231 PRO A CA 1
ATOM 1789 C C . PRO A 1 231 ? 11.688 -1.892 8.836 1 96.81 231 PRO A C 1
ATOM 1791 O O . PRO A 1 231 ? 12.758 -2.422 8.508 1 96.81 231 PRO A O 1
ATOM 1794 N N . GLU A 1 232 ? 10.742 -2.551 9.438 1 94.62 232 GLU A N 1
ATOM 1795 C CA . GLU A 1 232 ? 10.984 -3.865 10.031 1 94.62 232 GLU A CA 1
ATOM 1796 C C . GLU A 1 232 ? 11.117 -4.938 8.953 1 94.62 232 GLU A C 1
ATOM 1798 O O . GLU A 1 232 ? 11.602 -6.039 9.227 1 94.62 232 GLU A O 1
ATOM 1803 N N . VAL A 1 233 ? 10.727 -4.668 7.746 1 95.75 233 VAL A N 1
ATOM 1804 C CA . VAL A 1 233 ? 10.719 -5.719 6.734 1 95.75 233 VAL A CA 1
ATOM 1805 C C . VAL A 1 233 ? 12 -5.648 5.906 1 95.75 233 VAL A C 1
ATOM 1807 O O . VAL A 1 233 ? 12.195 -6.441 4.984 1 95.75 233 VAL A O 1
ATOM 1810 N N . TYR A 1 234 ? 12.883 -4.75 6.172 1 96.06 234 TYR A N 1
ATOM 1811 C CA . TYR A 1 234 ? 14.117 -4.57 5.422 1 96.06 234 TYR A CA 1
ATOM 1812 C C . TYR A 1 234 ? 15.289 -5.254 6.121 1 96.06 234 TYR A C 1
ATOM 1814 O O . TYR A 1 234 ? 15.359 -5.258 7.352 1 96.06 234 TYR A O 1
ATOM 1822 N N . ASN A 1 235 ? 16.125 -5.848 5.344 1 93 235 ASN A N 1
ATOM 1823 C CA . ASN A 1 235 ? 17.422 -6.344 5.801 1 93 235 ASN A CA 1
ATOM 1824 C C . ASN A 1 235 ? 18.547 -5.41 5.391 1 93 235 ASN A C 1
ATOM 1826 O O . ASN A 1 235 ? 19.062 -5.496 4.273 1 93 235 ASN A O 1
ATOM 1830 N N . LEU A 1 236 ? 19.016 -4.648 6.332 1 96.88 236 LEU A N 1
ATOM 1831 C CA . LEU A 1 236 ? 19.922 -3.549 5.988 1 96.88 236 LEU A CA 1
ATOM 1832 C C . LEU A 1 236 ? 21.375 -3.992 6.066 1 96.88 236 LEU A C 1
ATOM 1834 O O . LEU A 1 236 ? 22.266 -3.334 5.516 1 96.88 236 LEU A O 1
ATOM 1838 N N . GLY A 1 237 ? 21.719 -5.066 6.785 1 96.69 237 GLY A N 1
ATOM 1839 C CA . GLY A 1 237 ? 23.109 -5.434 7.055 1 96.69 237 GLY A CA 1
ATOM 1840 C C . GLY A 1 237 ? 23.734 -4.621 8.172 1 96.69 237 GLY A C 1
ATOM 1841 O O . GLY A 1 237 ? 23.031 -4.129 9.055 1 96.69 237 GLY A O 1
ATOM 1842 N N . LYS A 1 238 ? 25.047 -4.543 8.156 1 98.06 238 LYS A N 1
ATOM 1843 C CA . LYS A 1 238 ? 25.766 -3.949 9.273 1 98.06 238 LYS A CA 1
ATOM 1844 C C . LYS A 1 238 ? 26.062 -2.475 9.016 1 98.06 238 LYS A C 1
ATOM 1846 O O . LYS A 1 238 ? 26.094 -1.667 9.953 1 98.06 238 LYS A O 1
ATOM 1851 N N . THR A 1 239 ? 26.328 -2.137 7.812 1 98.75 239 THR A N 1
ATOM 1852 C CA . THR A 1 239 ? 26.734 -0.78 7.465 1 98.75 239 THR A CA 1
ATOM 1853 C C . THR A 1 239 ? 25.75 -0.165 6.469 1 98.75 239 THR A C 1
ATOM 1855 O O . THR A 1 239 ? 25.547 -0.705 5.379 1 98.75 239 THR A O 1
ATOM 1858 N N . VAL A 1 240 ? 25.141 0.977 6.812 1 98.81 240 VAL A N 1
ATOM 1859 C CA . VAL A 1 240 ? 24.125 1.639 6.004 1 98.81 240 VAL A CA 1
ATOM 1860 C C . VAL A 1 240 ? 24.578 3.055 5.66 1 98.81 240 VAL A C 1
ATOM 1862 O O . VAL A 1 240 ? 25.078 3.779 6.523 1 98.81 240 VAL A O 1
ATOM 1865 N N . CYS A 1 241 ? 24.484 3.447 4.406 1 98.88 241 CYS A N 1
ATOM 1866 C CA . CYS A 1 241 ? 24.719 4.82 3.973 1 98.88 241 CYS A CA 1
ATOM 1867 C C . CYS A 1 241 ? 23.406 5.504 3.596 1 98.88 241 CYS A C 1
ATOM 1869 O O . CYS A 1 241 ? 22.641 4.98 2.793 1 98.88 241 CYS A O 1
ATOM 1871 N N . VAL A 1 242 ? 23.109 6.602 4.184 1 98.94 242 VAL A N 1
ATOM 1872 C CA . VAL A 1 242 ? 21.953 7.422 3.867 1 98.94 242 VAL A CA 1
ATOM 1873 C C . VAL A 1 242 ? 22.391 8.656 3.084 1 98.94 242 VAL A C 1
ATOM 1875 O O . VAL A 1 242 ? 23.172 9.469 3.576 1 98.94 242 VAL A O 1
ATOM 1878 N N . ILE A 1 243 ? 21.891 8.789 1.859 1 98.81 243 ILE A N 1
ATOM 1879 C CA . ILE A 1 243 ? 22.219 9.93 1.015 1 98.81 243 ILE A CA 1
ATOM 1880 C C . ILE A 1 243 ? 21.188 11.039 1.2 1 98.81 243 ILE A C 1
ATOM 1882 O O . ILE A 1 243 ? 20.031 10.891 0.803 1 98.81 243 ILE A O 1
ATOM 1886 N N . GLY A 1 244 ? 21.562 12.133 1.729 1 98 244 GLY A N 1
ATOM 1887 C CA . GLY A 1 244 ? 20.672 13.258 2.006 1 98 244 GLY A CA 1
ATOM 1888 C C . GLY A 1 244 ? 20.906 13.867 3.373 1 98 244 GLY A C 1
ATOM 1889 O O . GLY A 1 244 ? 21.719 13.375 4.156 1 98 244 GLY A O 1
ATOM 1890 N N . ALA A 1 245 ? 20.25 15 3.637 1 97.25 245 ALA A N 1
ATOM 1891 C CA . ALA A 1 245 ? 20.516 15.695 4.895 1 97.25 245 ALA A CA 1
ATOM 1892 C C . ALA A 1 245 ? 19.297 16.453 5.383 1 97.25 245 ALA A C 1
ATOM 1894 O O . ALA A 1 245 ? 19.422 17.469 6.078 1 97.25 245 ALA A O 1
ATOM 1895 N N . GLY A 1 246 ? 18.172 16.062 4.973 1 96.25 246 GLY A N 1
ATOM 1896 C CA . GLY A 1 246 ? 16.922 16.594 5.52 1 96.25 246 GLY A CA 1
ATOM 1897 C C . GLY A 1 246 ? 16.422 15.805 6.723 1 96.25 246 GLY A C 1
ATOM 1898 O O . GLY A 1 246 ? 17.094 14.891 7.195 1 96.25 246 GLY A O 1
ATOM 1899 N N . ASN A 1 247 ? 15.258 16.234 7.246 1 94.81 247 ASN A N 1
ATOM 1900 C CA . ASN A 1 247 ? 14.672 15.539 8.391 1 94.81 247 ASN A CA 1
ATOM 1901 C C . ASN A 1 247 ? 14.398 14.078 8.07 1 94.81 247 ASN A C 1
ATOM 1903 O O . ASN A 1 247 ? 14.562 13.211 8.93 1 94.81 247 ASN A O 1
ATOM 1907 N N . VAL A 1 248 ? 13.977 13.789 6.859 1 96.25 248 VAL A N 1
ATOM 1908 C CA . VAL A 1 248 ? 13.695 12.414 6.438 1 96.25 248 VAL A CA 1
ATOM 1909 C C . VAL A 1 248 ? 14.977 11.594 6.469 1 96.25 248 VAL A C 1
ATOM 1911 O O . VAL A 1 248 ? 14.961 10.422 6.848 1 96.25 248 VAL A O 1
ATOM 1914 N N . ALA A 1 249 ? 16.094 12.203 6.062 1 98.31 249 ALA A N 1
ATOM 1915 C CA . ALA A 1 249 ? 17.391 11.523 6.113 1 98.31 249 ALA A CA 1
ATOM 1916 C C . ALA A 1 249 ? 17.766 11.172 7.547 1 98.31 249 ALA A C 1
ATOM 1918 O O . ALA A 1 249 ? 18.234 10.062 7.82 1 98.31 249 ALA A O 1
ATOM 1919 N N . MET A 1 250 ? 17.562 12.141 8.445 1 98.19 250 MET A N 1
ATOM 1920 C CA . MET A 1 250 ? 17.859 11.898 9.852 1 98.19 250 MET A CA 1
ATOM 1921 C C . MET A 1 250 ? 16.984 10.773 10.406 1 98.19 250 MET A C 1
ATOM 1923 O O . MET A 1 250 ? 17.469 9.898 11.125 1 98.19 250 MET A O 1
ATOM 1927 N N . ASP A 1 251 ? 15.734 10.828 10.047 1 98 251 ASP A N 1
ATOM 1928 C CA . ASP A 1 251 ? 14.812 9.789 10.492 1 98 251 ASP A CA 1
ATOM 1929 C C . ASP A 1 251 ? 15.242 8.414 9.977 1 98 251 ASP A C 1
ATOM 1931 O O . ASP A 1 251 ? 15.273 7.445 10.734 1 98 251 ASP A O 1
ATOM 1935 N N . ALA A 1 252 ? 15.539 8.328 8.688 1 98.62 252 ALA A N 1
ATOM 1936 C CA . ALA A 1 252 ? 15.953 7.062 8.086 1 98.62 252 ALA A CA 1
ATOM 1937 C C . ALA A 1 252 ? 17.219 6.535 8.75 1 98.62 252 ALA A C 1
ATOM 1939 O O . ALA A 1 252 ? 17.328 5.34 9.039 1 98.62 252 ALA A O 1
ATOM 1940 N N . ALA A 1 253 ? 18.188 7.445 9.008 1 98.75 253 ALA A N 1
ATOM 1941 C CA . ALA A 1 253 ? 19.438 7.066 9.633 1 98.75 253 ALA A CA 1
ATOM 1942 C C . ALA A 1 253 ? 19.219 6.539 11.047 1 98.75 253 ALA A C 1
ATOM 1944 O O . ALA A 1 253 ? 19.75 5.492 11.422 1 98.75 253 ALA A O 1
ATOM 1945 N N . ARG A 1 254 ? 18.453 7.246 11.789 1 98.5 254 ARG A N 1
ATOM 1946 C CA . ARG A 1 254 ? 18.203 6.863 13.18 1 98.5 254 ARG A CA 1
ATOM 1947 C C . ARG A 1 254 ? 17.422 5.566 13.258 1 98.5 254 ARG A C 1
ATOM 1949 O O . ARG A 1 254 ? 17.672 4.734 14.133 1 98.5 254 ARG A O 1
ATOM 1956 N N . VAL A 1 255 ? 16.422 5.398 12.375 1 98.5 255 VAL A N 1
ATOM 1957 C CA . VAL A 1 255 ? 15.664 4.152 12.328 1 98.5 255 VAL A CA 1
ATOM 1958 C C . VAL A 1 255 ? 16.594 2.99 11.992 1 98.5 255 VAL A C 1
ATOM 1960 O O . VAL A 1 255 ? 16.484 1.907 12.57 1 98.5 255 VAL A O 1
ATOM 1963 N N . ALA A 1 256 ? 17.516 3.201 11.023 1 98.56 256 ALA A N 1
ATOM 1964 C CA . ALA A 1 256 ? 18.484 2.164 10.664 1 98.56 256 ALA A CA 1
ATOM 1965 C C . ALA A 1 256 ? 19.312 1.752 11.875 1 98.56 256 ALA A C 1
ATOM 1967 O O . ALA A 1 256 ? 19.531 0.561 12.117 1 98.56 256 ALA A O 1
ATOM 1968 N N . LYS A 1 257 ? 19.766 2.754 12.68 1 97.88 257 LYS A N 1
ATOM 1969 C CA . LYS A 1 257 ? 20.531 2.477 13.898 1 97.88 257 LYS A CA 1
ATOM 1970 C C . LYS A 1 257 ? 19.703 1.647 14.883 1 97.88 257 LYS A C 1
ATOM 1972 O O . LYS A 1 257 ? 20.203 0.653 15.422 1 97.88 257 LYS A O 1
ATOM 1977 N N . ARG A 1 258 ? 18.531 2.043 15.031 1 95.62 258 ARG A N 1
ATOM 1978 C CA . ARG A 1 258 ? 17.641 1.397 15.992 1 95.62 258 ARG A CA 1
ATOM 1979 C C . ARG A 1 258 ? 17.234 0.011 15.516 1 95.62 258 ARG A C 1
ATOM 1981 O O . ARG A 1 258 ? 16.844 -0.837 16.312 1 95.62 258 ARG A O 1
ATOM 1988 N N . SER A 1 259 ? 17.297 -0.202 14.219 1 95.31 259 SER A N 1
ATOM 1989 C CA . SER A 1 259 ? 16.938 -1.488 13.633 1 95.31 259 SER A CA 1
ATOM 1990 C C . SER A 1 259 ? 18.109 -2.459 13.656 1 95.31 259 SER A C 1
ATOM 1992 O O . SER A 1 259 ? 18.016 -3.574 13.141 1 95.31 259 SER A O 1
ATOM 1994 N N . GLY A 1 260 ? 19.281 -2.031 14.133 1 95.12 260 GLY A N 1
ATOM 1995 C CA . GLY A 1 260 ? 20.359 -2.982 14.375 1 95.12 260 GLY A CA 1
ATOM 1996 C C . GLY A 1 260 ? 21.594 -2.721 13.531 1 95.12 260 GLY A C 1
ATOM 1997 O O . GLY A 1 260 ? 22.609 -3.416 13.656 1 95.12 260 GLY A O 1
ATOM 1998 N N . ALA A 1 261 ? 21.562 -1.742 12.648 1 97.88 261 ALA A N 1
ATOM 1999 C CA . ALA A 1 261 ? 22.75 -1.414 11.883 1 97.88 261 ALA A CA 1
ATOM 2000 C C . ALA A 1 261 ? 23.891 -0.98 12.805 1 97.88 261 ALA A C 1
ATOM 2002 O O . ALA A 1 261 ? 23.688 -0.188 13.727 1 97.88 261 ALA A O 1
ATOM 2003 N N . GLU A 1 262 ? 25.094 -1.502 12.578 1 98.12 262 GLU A N 1
ATOM 2004 C CA . GLU A 1 262 ? 26.266 -1.176 13.398 1 98.12 262 GLU A CA 1
ATOM 2005 C C . GLU A 1 262 ? 26.828 0.195 13.039 1 98.12 262 GLU A C 1
ATOM 2007 O O . GLU A 1 262 ? 27.172 0.981 13.922 1 98.12 262 GLU A O 1
ATOM 2012 N N . HIS A 1 263 ? 26.938 0.442 11.766 1 98.5 263 HIS A N 1
ATOM 2013 C CA . HIS A 1 263 ? 27.469 1.705 11.258 1 98.5 263 HIS A CA 1
ATOM 2014 C C . HIS A 1 263 ? 26.469 2.371 10.312 1 98.5 263 HIS A C 1
ATOM 2016 O O . HIS A 1 263 ? 25.984 1.739 9.375 1 98.5 263 HIS A O 1
ATOM 2022 N N . VAL A 1 264 ? 26.156 3.588 10.586 1 98.81 264 VAL A N 1
ATOM 2023 C CA . VAL A 1 264 ? 25.266 4.363 9.719 1 98.81 264 VAL A CA 1
ATOM 2024 C C . VAL A 1 264 ? 25.938 5.688 9.359 1 98.81 264 VAL A C 1
ATOM 2026 O O . VAL A 1 264 ? 26.344 6.445 10.242 1 98.81 264 VAL A O 1
ATOM 2029 N N . TYR A 1 265 ? 26.062 5.977 8.07 1 98.62 265 TYR A N 1
ATOM 2030 C CA . TYR A 1 265 ? 26.672 7.203 7.562 1 98.62 265 TYR A CA 1
ATOM 2031 C C . TYR A 1 265 ? 25.656 8.047 6.801 1 98.62 265 TYR A C 1
ATOM 2033 O O . TYR A 1 265 ? 24.984 7.543 5.906 1 98.62 265 TYR A O 1
ATOM 2041 N N . VAL A 1 266 ? 25.562 9.25 7.18 1 98.75 266 VAL A N 1
ATOM 2042 C CA . VAL A 1 266 ? 24.875 10.219 6.34 1 98.75 266 VAL A CA 1
ATOM 2043 C C . VAL A 1 266 ? 25.859 10.859 5.371 1 98.75 266 VAL A C 1
ATOM 2045 O O . VAL A 1 266 ? 26.844 11.477 5.789 1 98.75 266 VAL A O 1
ATOM 2048 N N . VAL A 1 267 ? 25.672 10.672 4.125 1 98.75 267 VAL A N 1
ATOM 2049 C CA . VAL A 1 267 ? 26.516 11.227 3.074 1 98.75 267 VAL A CA 1
ATOM 2050 C C . VAL A 1 267 ? 25.859 12.453 2.467 1 98.75 267 VAL A C 1
ATOM 2052 O O . VAL A 1 267 ? 24.734 12.375 1.953 1 98.75 267 VAL A O 1
ATOM 2055 N N . TYR A 1 268 ? 26.516 13.594 2.512 1 98.31 268 TYR A N 1
ATOM 2056 C CA . TYR A 1 268 ? 25.922 14.859 2.074 1 98.31 268 TYR A CA 1
ATOM 2057 C C . TYR A 1 268 ? 26.953 15.695 1.318 1 98.31 268 TYR A C 1
ATOM 2059 O O . TYR A 1 268 ? 28.125 15.75 1.698 1 98.31 268 TYR A O 1
ATOM 2067 N N . ARG A 1 269 ? 26.484 16.344 0.322 1 97.31 269 ARG A N 1
ATOM 2068 C CA . ARG A 1 269 ? 27.375 17.016 -0.619 1 97.31 269 ARG A CA 1
ATOM 2069 C C . ARG A 1 269 ? 27.812 18.375 -0.085 1 97.31 269 ARG A C 1
ATOM 2071 O O . ARG A 1 269 ? 28.672 19.031 -0.669 1 97.31 269 ARG A O 1
ATOM 2078 N N . LYS A 1 270 ? 27.203 18.844 0.992 1 96.69 270 LYS A N 1
ATOM 2079 C CA . LYS A 1 270 ? 27.562 20.125 1.598 1 96.69 270 LYS A CA 1
ATOM 2080 C C . LYS A 1 270 ? 27.891 19.969 3.078 1 96.69 270 LYS A C 1
ATOM 2082 O O . LYS A 1 270 ? 28.188 18.859 3.533 1 96.69 270 LYS A O 1
ATOM 2087 N N . GLY A 1 271 ? 27.953 21.078 3.822 1 95.69 271 GLY A N 1
ATOM 2088 C CA . GLY A 1 271 ? 28.297 21.047 5.234 1 95.69 271 GLY A CA 1
ATOM 2089 C C . GLY A 1 271 ? 27.078 21.094 6.145 1 95.69 271 GLY A C 1
ATOM 2090 O O . GLY A 1 271 ? 25.938 21.156 5.668 1 95.69 271 GLY A O 1
ATOM 2091 N N . PHE A 1 272 ? 27.328 21 7.449 1 96.06 272 PHE A N 1
ATOM 2092 C CA . PHE A 1 272 ? 26.266 21.016 8.453 1 96.06 272 PHE A CA 1
ATOM 2093 C C . PHE A 1 272 ? 25.406 22.266 8.32 1 96.06 272 PHE A C 1
ATOM 2095 O O . PHE A 1 272 ? 24.188 22.203 8.477 1 96.06 272 PHE A O 1
ATOM 2102 N N . GLU A 1 273 ? 26 23.328 7.961 1 93.12 273 GLU A N 1
ATOM 2103 C CA . GLU A 1 273 ? 25.312 24.609 7.902 1 93.12 273 GLU A CA 1
ATOM 2104 C C . GLU A 1 273 ? 24.266 24.641 6.793 1 93.12 273 GLU A C 1
ATOM 2106 O O . GLU A 1 273 ? 23.328 25.438 6.836 1 93.12 273 GLU A O 1
ATOM 2111 N N . GLN A 1 274 ? 24.5 23.781 5.84 1 94.06 274 GLN A N 1
ATOM 2112 C CA . GLN A 1 274 ? 23.625 23.797 4.676 1 94.06 274 GLN A CA 1
ATOM 2113 C C . GLN A 1 274 ? 22.562 22.688 4.777 1 94.06 274 GLN A C 1
ATOM 2115 O O . GLN A 1 274 ? 21.75 22.531 3.871 1 94.06 274 GLN A O 1
ATOM 2120 N N . MET A 1 275 ? 22.625 21.938 5.863 1 95.88 275 MET A N 1
ATOM 2121 C CA . MET A 1 275 ? 21.625 20.875 6.027 1 95.88 275 MET A CA 1
ATOM 2122 C C . MET A 1 275 ? 20.234 21.469 6.227 1 95.88 275 MET A C 1
ATOM 2124 O O . MET A 1 275 ? 20.078 22.516 6.863 1 95.88 275 MET A O 1
ATOM 2128 N N . THR A 1 276 ? 19.281 20.766 5.684 1 93.44 276 THR A N 1
ATOM 2129 C CA . THR A 1 276 ? 17.906 21.234 5.805 1 93.44 276 THR A CA 1
ATOM 2130 C C . THR A 1 276 ? 17.219 20.609 7.02 1 93.44 276 THR A C 1
ATOM 2132 O O . THR A 1 276 ? 16.156 21.062 7.445 1 93.44 276 THR A O 1
ATOM 2135 N N . ALA A 1 277 ? 17.797 19.562 7.625 1 95.12 277 ALA A N 1
ATOM 2136 C CA . ALA A 1 277 ? 17.297 19 8.875 1 95.12 277 ALA A CA 1
ATOM 2137 C C . ALA A 1 277 ? 17.422 20 10.016 1 95.12 277 ALA A C 1
ATOM 2139 O O . ALA A 1 277 ? 18.328 20.828 10.031 1 95.12 277 ALA A O 1
ATOM 2140 N N . THR A 1 278 ? 16.547 19.891 10.984 1 92.81 278 THR A N 1
ATOM 2141 C CA . THR A 1 278 ? 16.656 20.734 12.164 1 92.81 278 THR A CA 1
ATOM 2142 C C . THR A 1 278 ? 17.906 20.359 12.977 1 92.81 278 THR A C 1
ATOM 2144 O O . THR A 1 278 ? 18.391 19.234 12.898 1 92.81 278 THR A O 1
ATOM 2147 N N . ASN A 1 279 ? 18.359 21.328 13.742 1 94.06 279 ASN A N 1
ATOM 2148 C CA . ASN A 1 279 ? 19.516 21.062 14.594 1 94.06 279 ASN A CA 1
ATOM 2149 C C . ASN A 1 279 ? 19.219 19.969 15.617 1 94.06 279 ASN A C 1
ATOM 2151 O O . ASN A 1 279 ? 20.078 19.141 15.922 1 94.06 279 ASN A O 1
ATOM 2155 N N . LYS A 1 280 ? 18.062 20.031 16.078 1 92 280 LYS A N 1
ATOM 2156 C CA . LYS A 1 280 ? 17.672 19.016 17.062 1 92 280 LYS A CA 1
ATOM 2157 C C . LYS A 1 280 ? 17.781 17.609 16.484 1 92 280 LYS A C 1
ATOM 2159 O O . LYS A 1 280 ? 18.328 16.719 17.125 1 92 280 LYS A O 1
ATOM 2164 N N . GLU A 1 281 ? 17.297 17.422 15.25 1 94.38 281 GLU A N 1
ATOM 2165 C CA . GLU A 1 281 ? 17.328 16.109 14.602 1 94.38 281 GLU A CA 1
ATOM 2166 C C . GLU A 1 281 ? 18.766 15.68 14.312 1 94.38 281 GLU A C 1
ATOM 2168 O O . GLU A 1 281 ? 19.109 14.5 14.438 1 94.38 281 GLU A O 1
ATOM 2173 N N . ILE A 1 282 ? 19.578 16.625 13.93 1 97.31 282 ILE A N 1
ATOM 2174 C CA . ILE A 1 282 ? 20.984 16.344 13.641 1 97.31 282 ILE A CA 1
ATOM 2175 C C . ILE A 1 282 ? 21.688 15.875 14.922 1 97.31 282 ILE A C 1
ATOM 2177 O O . ILE A 1 282 ? 22.391 14.859 14.914 1 97.31 282 ILE A O 1
ATOM 2181 N N . GLU A 1 283 ? 21.422 16.609 15.984 1 96.75 283 GLU A N 1
ATOM 2182 C CA . GLU A 1 283 ? 22.062 16.281 17.25 1 96.75 283 GLU A CA 1
ATOM 2183 C C . GLU A 1 283 ? 21.594 14.914 17.766 1 96.75 283 GLU A C 1
ATOM 2185 O O . GLU A 1 283 ? 22.391 14.133 18.281 1 96.75 283 GLU A O 1
ATOM 2190 N N . GLU A 1 284 ? 20.344 14.703 17.625 1 96 284 GLU A N 1
ATOM 2191 C CA . GLU A 1 284 ? 19.797 13.414 18.047 1 96 284 GLU A CA 1
ATOM 2192 C C . GLU A 1 284 ? 20.375 12.273 17.219 1 96 284 GLU A C 1
ATOM 2194 O O . GLU A 1 284 ? 20.625 11.18 17.734 1 96 284 GLU A O 1
ATOM 2199 N N . ALA A 1 285 ? 20.578 12.508 15.961 1 97.88 285 ALA A N 1
ATOM 2200 C CA . ALA A 1 285 ? 21.203 11.508 15.102 1 97.88 285 ALA A CA 1
ATOM 2201 C C . ALA A 1 285 ? 22.641 11.211 15.555 1 97.88 285 ALA A C 1
ATOM 2203 O O . ALA A 1 285 ? 23.047 10.055 15.617 1 97.88 285 ALA A O 1
ATOM 2204 N N . LYS A 1 286 ? 23.359 12.281 15.922 1 98.06 286 LYS A N 1
ATOM 2205 C CA . LYS A 1 286 ? 24.719 12.109 16.438 1 98.06 286 LYS A CA 1
ATOM 2206 C C . LYS A 1 286 ? 24.719 11.289 17.734 1 98.06 286 LYS A C 1
ATOM 2208 O O . LYS A 1 286 ? 25.547 10.406 17.906 1 98.06 286 LYS A O 1
ATOM 2213 N N . GLU A 1 287 ? 23.75 11.594 18.5 1 97.62 287 GLU A N 1
ATOM 2214 C CA . GLU A 1 287 ? 23.641 10.891 19.781 1 97.62 287 GLU A CA 1
ATOM 2215 C C . GLU A 1 287 ? 23.359 9.406 19.562 1 97.62 287 GLU A C 1
ATOM 2217 O O . GLU A 1 287 ? 23.797 8.57 20.359 1 97.62 287 GLU A O 1
ATOM 2222 N N . ASP A 1 288 ? 22.656 9.07 18.516 1 97.12 288 ASP A N 1
ATOM 2223 C CA . ASP A 1 288 ? 22.328 7.684 18.188 1 97.12 288 ASP A CA 1
ATOM 2224 C C . ASP A 1 288 ? 23.516 6.957 17.562 1 97.12 288 ASP A C 1
ATOM 2226 O O . ASP A 1 288 ? 23.453 5.754 17.312 1 97.12 288 ASP A O 1
ATOM 2230 N N . GLY A 1 289 ? 24.562 7.754 17.297 1 97.94 289 GLY A N 1
ATOM 2231 C CA . GLY A 1 289 ? 25.766 7.133 16.766 1 97.94 289 GLY A CA 1
ATOM 2232 C C . GLY A 1 289 ? 25.859 7.215 15.25 1 97.94 289 GLY A C 1
ATOM 2233 O O . GLY A 1 289 ? 26.656 6.504 14.633 1 97.94 289 GLY A O 1
ATOM 2234 N N . VAL A 1 290 ? 25.078 8.055 14.641 1 98.56 290 VAL A N 1
ATOM 2235 C CA . VAL A 1 290 ? 25.141 8.258 13.203 1 98.56 290 VAL A CA 1
ATOM 2236 C C . VAL A 1 290 ? 26.375 9.094 12.852 1 98.56 290 VAL A C 1
ATOM 2238 O O . VAL A 1 290 ? 26.688 10.07 13.547 1 98.56 290 VAL A O 1
ATOM 2241 N N . GLU A 1 291 ? 27.078 8.68 11.906 1 98.44 291 GLU A N 1
ATOM 2242 C CA . GLU A 1 291 ? 28.234 9.414 11.43 1 98.44 291 GLU A CA 1
ATOM 2243 C C . GLU A 1 291 ? 27.906 10.219 10.18 1 98.44 291 GLU A C 1
ATOM 2245 O O . GLU A 1 291 ? 27.016 9.852 9.414 1 98.44 291 GLU A O 1
ATOM 2250 N N . PHE A 1 292 ? 28.641 11.352 10.047 1 98.62 292 PHE A N 1
ATOM 2251 C CA . PHE A 1 292 ? 28.391 12.227 8.914 1 98.62 292 PHE A CA 1
ATOM 2252 C C . PHE A 1 292 ? 29.609 12.305 8 1 98.62 292 PHE A C 1
ATOM 2254 O O . PHE A 1 292 ? 30.703 12.641 8.453 1 98.62 292 PHE A O 1
ATOM 2261 N N . ASP A 1 293 ? 29.438 11.867 6.824 1 98.19 293 ASP A N 1
ATOM 2262 C CA . ASP A 1 293 ? 30.438 12.008 5.777 1 98.19 293 ASP A CA 1
ATOM 2263 C C . ASP A 1 293 ? 30.094 13.141 4.82 1 98.19 293 ASP A C 1
ATOM 2265 O O . ASP A 1 293 ? 29.422 12.922 3.803 1 98.19 293 ASP A O 1
ATOM 2269 N N . LEU A 1 294 ? 30.672 14.297 5.055 1 98.06 294 LEU A N 1
ATOM 2270 C CA . LEU A 1 294 ? 30.25 15.523 4.395 1 98.06 294 LEU A CA 1
ATOM 2271 C C . LEU A 1 294 ? 31.156 15.852 3.217 1 98.06 294 LEU A C 1
ATOM 2273 O O . LEU A 1 294 ? 32.219 15.227 3.043 1 98.06 294 LEU A O 1
ATOM 2277 N N . PHE A 1 295 ? 30.672 16.734 2.369 1 97.62 295 PHE A N 1
ATOM 2278 C CA . PHE A 1 295 ? 31.391 17.203 1.188 1 97.62 295 PHE A CA 1
ATOM 2279 C C . PHE A 1 295 ? 31.734 16.047 0.264 1 97.62 295 PHE A C 1
ATOM 2281 O O . PHE A 1 295 ? 32.875 15.938 -0.221 1 97.62 295 PHE A O 1
ATOM 2288 N N . LYS A 1 296 ? 30.75 15.18 0.105 1 98 296 LYS A N 1
ATOM 2289 C CA . LYS A 1 296 ? 30.828 14.039 -0.797 1 98 296 LYS A CA 1
ATOM 2290 C C . LYS A 1 296 ? 29.516 13.859 -1.569 1 98 296 LYS A C 1
ATOM 2292 O O . LYS A 1 296 ? 28.438 13.977 -1 1 98 296 LYS A O 1
ATOM 2297 N N . ALA A 1 297 ? 29.594 13.641 -2.799 1 97.69 297 ALA A N 1
ATOM 2298 C CA . ALA A 1 297 ? 28.453 13.375 -3.658 1 97.69 297 ALA A CA 1
ATOM 2299 C C . ALA A 1 297 ? 28.547 11.992 -4.293 1 97.69 297 ALA A C 1
ATOM 2301 O O . ALA A 1 297 ? 29.594 11.617 -4.816 1 97.69 297 ALA A O 1
ATOM 2302 N N . PRO A 1 298 ? 27.469 11.219 -4.18 1 98.06 298 PRO A N 1
ATOM 2303 C CA . PRO A 1 298 ? 27.516 9.898 -4.812 1 98.06 298 PRO A CA 1
ATOM 2304 C C . PRO A 1 298 ? 27.547 9.977 -6.336 1 98.06 298 PRO A C 1
ATOM 2306 O O . PRO A 1 298 ? 26.891 10.836 -6.926 1 98.06 298 PRO A O 1
ATOM 2309 N N . ILE A 1 299 ? 28.25 9.039 -7.016 1 97.75 299 ILE A N 1
ATOM 2310 C CA . ILE A 1 299 ? 28.312 9.055 -8.477 1 97.75 299 ILE A CA 1
ATOM 2311 C C . ILE A 1 299 ? 27.938 7.684 -9.023 1 97.75 299 ILE A C 1
ATOM 2313 O O . ILE A 1 299 ? 27.578 7.551 -10.195 1 97.75 299 ILE A O 1
ATOM 2317 N N . GLU A 1 300 ? 28.062 6.672 -8.211 1 98.25 300 GLU A N 1
ATOM 2318 C CA . GLU A 1 300 ? 27.672 5.309 -8.578 1 98.25 300 GLU A CA 1
ATOM 2319 C C . GLU A 1 300 ? 27.406 4.461 -7.336 1 98.25 300 GLU A C 1
ATOM 2321 O O . GLU A 1 300 ? 28.125 4.562 -6.34 1 98.25 300 GLU A O 1
ATOM 2326 N N . ILE A 1 301 ? 26.344 3.697 -7.324 1 98.56 301 ILE A N 1
ATOM 2327 C CA . ILE A 1 301 ? 26.047 2.787 -6.223 1 98.56 301 ILE A CA 1
ATOM 2328 C C . ILE A 1 301 ? 26.359 1.352 -6.641 1 98.56 301 ILE A C 1
ATOM 2330 O O . ILE A 1 301 ? 26 0.928 -7.738 1 98.56 301 ILE A O 1
ATOM 2334 N N . LEU A 1 302 ? 27.047 0.676 -5.793 1 97.75 302 LEU A N 1
ATOM 2335 C CA . LEU A 1 302 ? 27.406 -0.721 -6.016 1 97.75 302 LEU A CA 1
ATOM 2336 C C . LEU A 1 302 ? 26.797 -1.612 -4.934 1 97.75 302 LEU A C 1
ATOM 2338 O O . LEU A 1 302 ? 26.234 -1.116 -3.957 1 97.75 302 LEU A O 1
ATOM 2342 N N . GLU A 1 303 ? 26.875 -2.932 -5.105 1 95.44 303 GLU A N 1
ATOM 2343 C CA . GLU A 1 303 ? 26.281 -3.885 -4.172 1 95.44 303 GLU A CA 1
ATOM 2344 C C . GLU A 1 303 ? 26.969 -3.828 -2.812 1 95.44 303 GLU A C 1
ATOM 2346 O O . GLU A 1 303 ? 26.359 -4.125 -1.785 1 95.44 303 GLU A O 1
ATOM 2351 N N . ASP A 1 304 ? 28.281 -3.393 -2.896 1 97.12 304 ASP A N 1
ATOM 2352 C CA . ASP A 1 304 ? 29.031 -3.434 -1.649 1 97.12 304 ASP A CA 1
ATOM 2353 C C . ASP A 1 304 ? 29.359 -2.023 -1.166 1 97.12 304 ASP A C 1
ATOM 2355 O O . ASP A 1 304 ? 30.203 -1.85 -0.278 1 97.12 304 ASP A O 1
ATOM 2359 N N . GLY A 1 305 ? 28.797 -0.989 -1.838 1 98.31 305 GLY A N 1
ATOM 2360 C CA . GLY A 1 305 ? 29.094 0.36 -1.386 1 98.31 305 GLY A CA 1
ATOM 2361 C C . GLY A 1 305 ? 28.734 1.425 -2.402 1 98.31 305 GLY A C 1
ATOM 2362 O O . GLY A 1 305 ? 27.938 1.179 -3.307 1 98.31 305 GLY A O 1
ATOM 2363 N N . ILE A 1 306 ? 29.219 2.654 -2.17 1 98.69 306 ILE A N 1
ATOM 2364 C CA . ILE A 1 306 ? 28.906 3.805 -3.012 1 98.69 306 ILE A CA 1
ATOM 2365 C C . ILE A 1 306 ? 30.203 4.508 -3.42 1 98.69 306 ILE A C 1
ATOM 2367 O O . ILE A 1 306 ? 31.094 4.707 -2.594 1 98.69 306 ILE A O 1
ATOM 2371 N N . LYS A 1 307 ? 30.344 4.734 -4.691 1 98.56 307 LYS A N 1
ATOM 2372 C CA . LYS A 1 307 ? 31.406 5.625 -5.168 1 98.56 307 LYS A CA 1
ATOM 2373 C C . LYS A 1 307 ? 31 7.086 -5.008 1 98.56 307 LYS A C 1
ATOM 2375 O O . LYS A 1 307 ? 29.906 7.484 -5.41 1 98.56 307 LYS A O 1
ATOM 2380 N N . VAL A 1 308 ? 31.891 7.875 -4.402 1 98.38 308 VAL A N 1
ATOM 2381 C CA . VAL A 1 308 ? 31.594 9.273 -4.152 1 98.38 308 VAL A CA 1
ATOM 2382 C C . VAL A 1 308 ? 32.719 10.156 -4.684 1 98.38 308 VAL A C 1
ATOM 2384 O O . VAL A 1 308 ? 33.844 9.68 -4.914 1 98.38 308 VAL A O 1
ATOM 2387 N N . VAL A 1 309 ? 32.406 11.406 -4.91 1 98 309 VAL A N 1
ATOM 2388 C CA . VAL A 1 309 ? 33.375 12.414 -5.293 1 98 309 VAL A CA 1
ATOM 2389 C C . VAL A 1 309 ? 33.375 13.539 -4.258 1 98 309 VAL A C 1
ATOM 2391 O O . VAL A 1 309 ? 32.344 13.883 -3.699 1 98 309 VAL A O 1
ATOM 2394 N N . LYS A 1 310 ? 34.531 14.016 -3.988 1 97.62 310 LYS A N 1
ATOM 2395 C CA . LYS A 1 310 ? 34.625 15.148 -3.078 1 97.62 310 LYS A CA 1
ATOM 2396 C C . LYS A 1 310 ? 33.969 16.391 -3.672 1 97.62 310 LYS A C 1
ATOM 2398 O O . LYS A 1 310 ? 34.062 16.625 -4.883 1 97.62 310 LYS A O 1
ATOM 2403 N N . THR A 1 311 ? 33.281 17.125 -2.756 1 97.5 311 THR A N 1
ATOM 2404 C CA . THR A 1 311 ? 32.656 18.359 -3.188 1 97.5 311 THR A CA 1
ATOM 2405 C C . THR A 1 311 ? 33.156 19.547 -2.367 1 97.5 311 THR A C 1
ATOM 2407 O O . THR A 1 311 ? 33.812 19.359 -1.345 1 97.5 311 THR A O 1
ATOM 2410 N N . GLU A 1 312 ? 32.969 20.719 -2.918 1 95.44 312 GLU A N 1
ATOM 2411 C CA . GLU A 1 312 ? 33.25 21.953 -2.197 1 95.44 312 GLU A CA 1
ATOM 2412 C C . GLU A 1 312 ? 32.156 23 -2.424 1 95.44 312 GLU A C 1
ATOM 2414 O O . GLU A 1 312 ? 31.484 22.984 -3.461 1 95.44 312 GLU A O 1
ATOM 2419 N N . ASN A 1 313 ? 31.922 23.734 -1.338 1 93.31 313 ASN A N 1
ATOM 2420 C CA . ASN A 1 313 ? 30.984 24.859 -1.469 1 93.31 313 ASN A CA 1
ATOM 2421 C C . ASN A 1 313 ? 31.672 26.094 -2.062 1 93.31 313 ASN A C 1
ATOM 2423 O O . ASN A 1 313 ? 32.719 26.516 -1.571 1 93.31 313 ASN A O 1
ATOM 2427 N N . ILE A 1 314 ? 31.109 26.562 -3.104 1 91.5 314 ILE A N 1
ATOM 2428 C CA . ILE A 1 314 ? 31.641 27.797 -3.68 1 91.5 314 ILE A CA 1
ATOM 2429 C C . ILE A 1 314 ? 30.547 28.859 -3.738 1 91.5 314 ILE A C 1
ATOM 2431 O O . ILE A 1 314 ? 29.375 28.547 -3.914 1 91.5 314 ILE A O 1
ATOM 2435 N N . GLU A 1 315 ? 30.906 30.031 -3.428 1 89.31 315 GLU A N 1
ATOM 2436 C CA . GLU A 1 315 ? 29.953 31.141 -3.49 1 89.31 315 GLU A CA 1
ATOM 2437 C C . GLU A 1 315 ? 29.938 31.781 -4.871 1 89.31 315 GLU A C 1
ATOM 2439 O O . GLU A 1 315 ? 30.984 32.219 -5.371 1 89.31 315 GLU A O 1
ATOM 2444 N N . VAL A 1 316 ? 28.906 31.656 -5.543 1 89.5 316 VAL A N 1
ATOM 2445 C CA . VAL A 1 316 ? 28.734 32.312 -6.84 1 89.5 316 VAL A CA 1
ATOM 2446 C C . VAL A 1 316 ? 27.547 33.25 -6.785 1 89.5 316 VAL A C 1
ATOM 2448 O O . VAL A 1 316 ? 26.406 32.812 -6.562 1 89.5 316 VAL A O 1
ATOM 2451 N N . ASP A 1 317 ? 27.688 34.5 -7.039 1 90.88 317 ASP A N 1
ATOM 2452 C CA . ASP A 1 317 ? 26.656 35.5 -7.047 1 90.88 317 ASP A CA 1
ATOM 2453 C C . ASP A 1 317 ? 25.828 35.469 -5.762 1 90.88 317 ASP A C 1
ATOM 2455 O O . ASP A 1 317 ? 24.594 35.5 -5.805 1 90.88 317 ASP A O 1
ATOM 2459 N N . GLY A 1 318 ? 26.438 35.219 -4.645 1 84.5 318 GLY A N 1
ATOM 2460 C CA . GLY A 1 318 ? 25.797 35.281 -3.342 1 84.5 318 GLY A CA 1
ATOM 2461 C C . GLY A 1 318 ? 25.094 33.969 -2.961 1 84.5 318 GLY A C 1
ATOM 2462 O O . GLY A 1 318 ? 24.453 33.906 -1.91 1 84.5 318 GLY A O 1
ATOM 2463 N N . LYS A 1 319 ? 25.125 33.094 -3.85 1 85.69 319 LYS A N 1
ATOM 2464 C CA . LYS A 1 319 ? 24.516 31.797 -3.547 1 85.69 319 LYS A CA 1
ATOM 2465 C C . LYS A 1 319 ? 25.562 30.703 -3.42 1 85.69 319 LYS A C 1
ATOM 2467 O O . LYS A 1 319 ? 26.547 30.688 -4.176 1 85.69 319 LYS A O 1
ATOM 2472 N N . ILE A 1 320 ? 25.391 29.891 -2.443 1 87.25 320 ILE A N 1
ATOM 2473 C CA . ILE A 1 320 ? 26.312 28.766 -2.252 1 87.25 320 ILE A CA 1
ATOM 2474 C C . ILE A 1 320 ? 26 27.672 -3.277 1 87.25 320 ILE A C 1
ATOM 2476 O O . ILE A 1 320 ? 24.844 27.234 -3.408 1 87.25 320 ILE A O 1
ATOM 2480 N N . GLN A 1 321 ? 27 27.391 -4.098 1 90.75 321 GLN A N 1
ATOM 2481 C CA . GLN A 1 321 ? 26.891 26.312 -5.074 1 90.75 321 GLN A CA 1
ATOM 2482 C C . GLN A 1 321 ? 27.875 25.188 -4.762 1 90.75 321 GLN A C 1
ATOM 2484 O O . GLN A 1 321 ? 28.953 25.422 -4.195 1 90.75 321 GLN A O 1
ATOM 2489 N N . THR A 1 322 ? 27.422 23.984 -5.07 1 92.5 322 THR A N 1
ATOM 2490 C CA . THR A 1 322 ? 28.266 22.828 -4.84 1 92.5 322 THR A CA 1
ATOM 2491 C C . THR A 1 322 ? 29.094 22.5 -6.082 1 92.5 322 THR A C 1
ATOM 2493 O O . THR A 1 322 ? 28.547 22.359 -7.176 1 92.5 322 THR A O 1
ATOM 2496 N N . LYS A 1 323 ? 30.375 22.438 -5.922 1 93.56 323 LYS A N 1
ATOM 2497 C CA . LYS A 1 323 ? 31.297 22.047 -6.996 1 93.56 323 LYS A CA 1
ATOM 2498 C C . LYS A 1 323 ? 31.875 20.656 -6.75 1 93.56 323 LYS A C 1
ATOM 2500 O O . LYS A 1 323 ? 32.375 20.375 -5.652 1 93.56 323 LYS A O 1
ATOM 2505 N N . MET A 1 324 ? 31.719 19.797 -7.734 1 93.44 324 MET A N 1
ATOM 2506 C CA . MET A 1 324 ? 32.312 18.469 -7.645 1 93.44 324 MET A CA 1
ATOM 2507 C C . MET A 1 324 ? 33.812 18.516 -7.988 1 93.44 324 MET A C 1
ATOM 2509 O O . MET A 1 324 ? 34.219 19.172 -8.953 1 93.44 324 MET A O 1
ATOM 2513 N N . LEU A 1 325 ? 34.5 17.812 -7.207 1 92.38 325 LEU A N 1
ATOM 2514 C CA . LEU A 1 325 ? 35.938 17.734 -7.445 1 92.38 325 LEU A CA 1
ATOM 2515 C C . LEU A 1 325 ? 36.312 16.406 -8.094 1 92.38 325 LEU A C 1
ATOM 2517 O O . LEU A 1 325 ? 35.469 15.531 -8.258 1 92.38 325 LEU A O 1
ATOM 2521 N N . ASP A 1 326 ? 37.5 16.266 -8.656 1 88.94 326 ASP A N 1
ATOM 2522 C CA . ASP A 1 326 ? 37.906 15.07 -9.391 1 88.94 326 ASP A CA 1
ATOM 2523 C C . ASP A 1 326 ? 38.469 14.008 -8.453 1 88.94 326 ASP A C 1
ATOM 2525 O O . ASP A 1 326 ? 38.969 12.977 -8.898 1 88.94 326 ASP A O 1
ATOM 2529 N N . GLU A 1 327 ? 38.156 14.102 -7.207 1 94.19 327 GLU A N 1
ATOM 2530 C CA . GLU A 1 327 ? 38.656 13.141 -6.223 1 94.19 327 GLU A CA 1
ATOM 2531 C C . GLU A 1 327 ? 37.562 12.141 -5.836 1 94.19 327 GLU A C 1
ATOM 2533 O O . GLU A 1 327 ? 36.656 12.477 -5.09 1 94.19 327 GLU A O 1
ATOM 2538 N N . GLU A 1 328 ? 37.781 10.953 -6.309 1 96.19 328 GLU A N 1
ATOM 2539 C CA . GLU A 1 328 ? 36.812 9.891 -6.043 1 96.19 328 GLU A CA 1
ATOM 2540 C C . GLU A 1 328 ? 37.219 9.055 -4.84 1 96.19 328 GLU A C 1
ATOM 2542 O O . GLU A 1 328 ? 38.406 8.922 -4.547 1 96.19 328 GLU A O 1
ATOM 2547 N N . SER A 1 329 ? 36.312 8.555 -4.121 1 96.94 329 SER A N 1
ATOM 2548 C CA . SER A 1 329 ? 36.531 7.609 -3.029 1 96.94 329 SER A CA 1
ATOM 2549 C C . SER A 1 329 ? 35.375 6.609 -2.943 1 96.94 329 SER A C 1
ATOM 2551 O O . SER A 1 329 ? 34.438 6.664 -3.736 1 96.94 329 SER A O 1
ATOM 2553 N N . PHE A 1 330 ? 35.625 5.625 -2.137 1 98.12 330 PHE A N 1
ATOM 2554 C CA . PHE A 1 330 ? 34.656 4.539 -1.998 1 98.12 330 PHE A CA 1
ATOM 2555 C C . PHE A 1 330 ? 34.219 4.379 -0.543 1 98.12 330 PHE A C 1
ATOM 2557 O O . PHE A 1 330 ? 35.062 4.34 0.354 1 98.12 330 PHE A O 1
ATOM 2564 N N . ILE A 1 331 ? 32.938 4.398 -0.323 1 98.25 331 ILE A N 1
ATOM 2565 C CA . ILE A 1 331 ? 32.406 4.113 0.998 1 98.25 331 ILE A CA 1
ATOM 2566 C C . ILE A 1 331 ? 31.797 2.711 1.014 1 98.25 331 ILE A C 1
ATOM 2568 O O . ILE A 1 331 ? 30.797 2.449 0.332 1 98.25 331 ILE A O 1
ATOM 2572 N N . LYS A 1 332 ? 32.406 1.848 1.758 1 98.38 332 LYS A N 1
ATOM 2573 C CA . LYS A 1 332 ? 31.859 0.493 1.888 1 98.38 332 LYS A CA 1
ATOM 2574 C C . LYS A 1 332 ? 30.578 0.481 2.723 1 98.38 332 LYS A C 1
ATOM 2576 O O . LYS A 1 332 ? 30.531 1.069 3.805 1 98.38 332 LYS A O 1
ATOM 2581 N N . CYS A 1 333 ? 29.516 -0.147 2.221 1 98.62 333 CYS A N 1
ATOM 2582 C CA . CYS A 1 333 ? 28.281 -0.299 2.975 1 98.62 333 CYS A CA 1
ATOM 2583 C C . CYS A 1 333 ? 27.438 -1.435 2.41 1 98.62 333 CYS A C 1
ATOM 2585 O O . CYS A 1 333 ? 27.625 -1.853 1.269 1 98.62 333 CYS A O 1
ATOM 2587 N N . ASP A 1 334 ? 26.562 -1.958 3.215 1 98.5 334 ASP A N 1
ATOM 2588 C CA . ASP A 1 334 ? 25.688 -3.062 2.834 1 98.5 334 ASP A CA 1
ATOM 2589 C C . ASP A 1 334 ? 24.406 -2.549 2.164 1 98.5 334 ASP A C 1
ATOM 2591 O O . ASP A 1 334 ? 23.828 -3.234 1.319 1 98.5 334 ASP A O 1
ATOM 2595 N N . THR A 1 335 ? 23.922 -1.412 2.572 1 98.62 335 THR A N 1
ATOM 2596 C CA . THR A 1 335 ? 22.672 -0.831 2.088 1 98.62 335 THR A CA 1
ATOM 2597 C C . THR A 1 335 ? 22.828 0.675 1.889 1 98.62 335 THR A C 1
ATOM 2599 O O . THR A 1 335 ? 23.5 1.348 2.67 1 98.62 335 THR A O 1
ATOM 2602 N N . THR A 1 336 ? 22.25 1.142 0.815 1 98.81 336 THR A N 1
ATOM 2603 C CA . THR A 1 336 ? 22.156 2.574 0.553 1 98.81 336 THR A CA 1
ATOM 2604 C C . THR A 1 336 ? 20.703 3.035 0.604 1 98.81 336 THR A C 1
ATOM 2606 O O . THR A 1 336 ? 19.828 2.439 -0.038 1 98.81 336 THR A O 1
ATOM 2609 N N . ILE A 1 337 ? 20.406 4.047 1.412 1 98.81 337 ILE A N 1
ATOM 2610 C CA . ILE A 1 337 ? 19.078 4.648 1.485 1 98.81 337 ILE A CA 1
ATOM 2611 C C . ILE A 1 337 ? 19.125 6.062 0.911 1 98.81 337 ILE A C 1
ATOM 2613 O O . ILE A 1 337 ? 19.906 6.898 1.36 1 98.81 337 ILE A O 1
ATOM 2617 N N . ILE A 1 338 ? 18.312 6.328 -0.072 1 98.69 338 ILE A N 1
ATOM 2618 C CA . ILE A 1 338 ? 18.281 7.629 -0.729 1 98.69 338 ILE A CA 1
ATOM 2619 C C . ILE A 1 338 ? 17.188 8.492 -0.096 1 98.69 338 ILE A C 1
ATOM 2621 O O . ILE A 1 338 ? 16.016 8.117 -0.099 1 98.69 338 ILE A O 1
ATOM 2625 N N . ALA A 1 339 ? 17.531 9.586 0.452 1 98.12 339 ALA A N 1
ATOM 2626 C CA . ALA A 1 339 ? 16.641 10.492 1.159 1 98.12 339 ALA A CA 1
ATOM 2627 C C . ALA A 1 339 ? 16.828 11.93 0.686 1 98.12 339 ALA A C 1
ATOM 2629 O O . ALA A 1 339 ? 17.172 12.812 1.479 1 98.12 339 ALA A O 1
ATOM 2630 N N . ILE A 1 340 ? 16.516 12.195 -0.603 1 96.81 340 ILE A N 1
ATOM 2631 C CA . ILE A 1 340 ? 16.797 13.516 -1.154 1 96.81 340 ILE A CA 1
ATOM 2632 C C . ILE A 1 340 ? 15.492 14.188 -1.576 1 96.81 340 ILE A C 1
ATOM 2634 O O . ILE A 1 340 ? 15.414 14.797 -2.646 1 96.81 340 ILE A O 1
ATOM 2638 N N . SER A 1 341 ? 14.461 13.984 -0.838 1 93.5 341 SER A N 1
ATOM 2639 C CA . SER A 1 341 ? 13.172 14.648 -0.994 1 93.5 341 SER A CA 1
ATOM 2640 C C . SER A 1 341 ? 12.188 13.766 -1.753 1 93.5 341 SER A C 1
ATOM 2642 O O . SER A 1 341 ? 12.461 12.594 -2.012 1 93.5 341 SER A O 1
ATOM 2644 N N . GLN A 1 342 ? 10.969 14.328 -1.891 1 94 342 GLN A N 1
ATOM 2645 C CA . GLN A 1 342 ? 9.867 13.617 -2.523 1 94 342 GLN A CA 1
ATOM 2646 C C . GLN A 1 342 ? 9.219 14.461 -3.619 1 94 342 GLN A C 1
ATOM 2648 O O . GLN A 1 342 ? 9.336 15.688 -3.611 1 94 342 GLN A O 1
ATOM 2653 N N . GLU A 1 343 ? 8.57 13.766 -4.5 1 92.38 343 GLU A N 1
ATOM 2654 C CA . GLU A 1 343 ? 7.836 14.383 -5.594 1 92.38 343 GLU A CA 1
ATOM 2655 C C . GLU A 1 343 ? 6.398 13.883 -5.656 1 92.38 343 GLU A C 1
ATOM 2657 O O . GLU A 1 343 ? 6.09 12.812 -5.117 1 92.38 343 GLU A O 1
ATOM 2662 N N . PRO A 1 344 ? 5.488 14.719 -6.242 1 92.38 344 PRO A N 1
ATOM 2663 C CA . PRO A 1 344 ? 4.082 14.32 -6.301 1 92.38 344 PRO A CA 1
ATOM 2664 C C . PRO A 1 344 ? 3.848 13.125 -7.227 1 92.38 344 PRO A C 1
ATOM 2666 O O . PRO A 1 344 ? 4.578 12.945 -8.203 1 92.38 344 PRO A O 1
ATOM 2669 N N . ARG A 1 345 ? 2.799 12.305 -6.797 1 88.19 345 ARG A N 1
ATOM 2670 C CA . ARG A 1 345 ? 2.25 11.305 -7.707 1 88.19 345 ARG A CA 1
ATOM 2671 C C . ARG A 1 345 ? 1.172 11.914 -8.602 1 88.19 345 ARG A C 1
ATOM 2673 O O . ARG A 1 345 ? 0.309 12.648 -8.125 1 88.19 345 ARG A O 1
ATOM 2680 N N . ASN A 1 346 ? 1.185 11.742 -9.867 1 85.06 346 ASN A N 1
ATOM 2681 C CA . ASN A 1 346 ? 0.238 12.391 -10.766 1 85.06 346 ASN A CA 1
ATOM 2682 C C . ASN A 1 346 ? -0.909 11.461 -11.148 1 85.06 346 ASN A C 1
ATOM 2684 O O . ASN A 1 346 ? -1.511 11.609 -12.211 1 85.06 346 ASN A O 1
ATOM 2688 N N . THR A 1 347 ? -1.231 10.586 -10.289 1 86.38 347 THR A N 1
ATOM 2689 C CA . THR A 1 347 ? -2.211 9.547 -10.578 1 86.38 347 THR A CA 1
ATOM 2690 C C . THR A 1 347 ? -3.578 10.156 -10.867 1 86.38 347 THR A C 1
ATOM 2692 O O . THR A 1 347 ? -4.262 9.742 -11.812 1 86.38 347 THR A O 1
ATOM 2695 N N . ILE A 1 348 ? -4.012 11.109 -10.062 1 91.94 348 ILE A N 1
ATOM 2696 C CA . ILE A 1 348 ? -5.324 11.727 -10.227 1 91.94 348 ILE A CA 1
ATOM 2697 C C . ILE A 1 348 ? -5.289 12.711 -11.406 1 91.94 348 ILE A C 1
ATOM 2699 O O . ILE A 1 348 ? -6.141 12.648 -12.289 1 91.94 348 ILE A O 1
ATOM 2703 N N . ALA A 1 349 ? -4.293 13.539 -11.453 1 91.62 349 ALA A N 1
ATOM 2704 C CA . ALA A 1 349 ? -4.203 14.602 -12.453 1 91.62 349 ALA A CA 1
ATOM 2705 C C . ALA A 1 349 ? -4.039 14.016 -13.859 1 91.62 349 ALA A C 1
ATOM 2707 O O . ALA A 1 349 ? -4.551 14.578 -14.828 1 91.62 349 ALA A O 1
ATOM 2708 N N . SER A 1 350 ? -3.322 12.914 -13.977 1 88.38 350 SER A N 1
ATOM 2709 C CA . SER A 1 350 ? -3.084 12.312 -15.281 1 88.38 350 SER A CA 1
ATOM 2710 C C . SER A 1 350 ? -4.367 11.727 -15.867 1 88.38 350 SER A C 1
ATOM 2712 O O . SER A 1 350 ? -4.445 11.461 -17.062 1 88.38 350 SER A O 1
ATOM 2714 N N . ARG A 1 351 ? -5.402 11.547 -15.07 1 88.62 351 ARG A N 1
ATOM 2715 C CA . ARG A 1 351 ? -6.633 10.898 -15.508 1 88.62 351 ARG A CA 1
ATOM 2716 C C . ARG A 1 351 ? -7.785 11.898 -15.57 1 88.62 351 ARG A C 1
ATOM 2718 O O . ARG A 1 351 ? -8.922 11.523 -15.867 1 88.62 351 ARG A O 1
ATOM 2725 N N . ASP A 1 352 ? -7.516 13.125 -15.211 1 93.44 352 ASP A N 1
ATOM 2726 C CA . ASP A 1 352 ? -8.523 14.188 -15.234 1 93.44 352 ASP A CA 1
ATOM 2727 C C . ASP A 1 352 ? -7.973 15.453 -15.883 1 93.44 352 ASP A C 1
ATOM 2729 O O . ASP A 1 352 ? -7.258 16.219 -15.242 1 93.44 352 ASP A O 1
ATOM 2733 N N . LYS A 1 353 ? -8.398 15.758 -17.031 1 91.06 353 LYS A N 1
ATOM 2734 C CA . LYS A 1 353 ? -7.852 16.844 -17.828 1 91.06 353 LYS A CA 1
ATOM 2735 C C . LYS A 1 353 ? -8.227 18.203 -17.25 1 91.06 353 LYS A C 1
ATOM 2737 O O . LYS A 1 353 ? -7.609 19.219 -17.578 1 91.06 353 LYS A O 1
ATOM 2742 N N . GLU A 1 354 ? -9.219 18.25 -16.438 1 96.06 354 GLU A N 1
ATOM 2743 C CA . GLU A 1 354 ? -9.68 19.5 -15.867 1 96.06 354 GLU A CA 1
ATOM 2744 C C . GLU A 1 354 ? -8.875 19.859 -14.609 1 96.06 354 GLU A C 1
ATOM 2746 O O . GLU A 1 354 ? -9.008 20.969 -14.078 1 96.06 354 GLU A O 1
ATOM 2751 N N . LEU A 1 355 ? -8.117 18.953 -14.164 1 97.44 355 LEU A N 1
ATOM 2752 C CA . LEU A 1 355 ? -7.266 19.188 -13 1 97.44 355 LEU A CA 1
ATOM 2753 C C . LEU A 1 355 ? -5.84 19.516 -13.43 1 97.44 355 LEU A C 1
ATOM 2755 O O . LEU A 1 355 ? -5.078 18.625 -13.805 1 97.44 355 LEU A O 1
ATOM 2759 N N . GLU A 1 356 ? -5.418 20.703 -13.25 1 97.25 356 GLU A N 1
ATOM 2760 C CA . GLU A 1 356 ? -4.117 21.141 -13.742 1 97.25 356 GLU A CA 1
ATOM 2761 C C . GLU A 1 356 ? -3.041 20.984 -12.672 1 97.25 356 GLU A C 1
ATOM 2763 O O . GLU A 1 356 ? -3.316 21.125 -11.477 1 97.25 356 GLU A O 1
ATOM 2768 N N . THR A 1 357 ? -1.887 20.672 -13.094 1 97.25 357 THR A N 1
ATOM 2769 C CA . THR A 1 357 ? -0.691 20.656 -12.258 1 97.25 357 THR A CA 1
ATOM 2770 C C . THR A 1 357 ? 0.368 21.609 -12.812 1 97.25 357 THR A C 1
ATOM 2772 O O . THR A 1 357 ? 0.336 21.953 -13.992 1 97.25 357 THR A O 1
ATOM 2775 N N . ASN A 1 358 ? 1.239 22.125 -11.977 1 96.38 358 ASN A N 1
ATOM 2776 C CA . ASN A 1 358 ? 2.344 22.953 -12.453 1 96.38 358 ASN A CA 1
ATOM 2777 C C . ASN A 1 358 ? 3.486 22.094 -13 1 96.38 358 ASN A C 1
ATOM 2779 O O . ASN A 1 358 ? 3.342 20.875 -13.148 1 96.38 358 ASN A O 1
ATOM 2783 N N . LYS A 1 359 ? 4.613 22.719 -13.281 1 93.75 359 LYS A N 1
ATOM 2784 C CA . LYS A 1 359 ? 5.73 22.047 -13.938 1 93.75 359 LYS A CA 1
ATOM 2785 C C . LYS A 1 359 ? 6.348 20.984 -13.023 1 93.75 359 LYS A C 1
ATOM 2787 O O . LYS A 1 359 ? 7.047 20.094 -13.492 1 93.75 359 LYS A O 1
ATOM 2792 N N . TRP A 1 360 ? 6.051 21.125 -11.734 1 92.88 360 TRP A N 1
ATOM 2793 C CA . TRP A 1 360 ? 6.617 20.188 -10.773 1 92.88 360 TRP A CA 1
ATOM 2794 C C . TRP A 1 360 ? 5.637 19.062 -10.477 1 92.88 360 TRP A C 1
ATOM 2796 O O . TRP A 1 360 ? 5.93 18.172 -9.672 1 92.88 360 TRP A O 1
ATOM 2806 N N . GLY A 1 361 ? 4.496 19.062 -11.07 1 93.81 361 GLY A N 1
ATOM 2807 C CA . GLY A 1 361 ? 3.502 18.016 -10.867 1 93.81 361 GLY A CA 1
ATOM 2808 C C . GLY A 1 361 ? 2.58 18.297 -9.695 1 93.81 361 GLY A C 1
ATOM 2809 O O . GLY A 1 361 ? 1.771 17.438 -9.328 1 93.81 361 GLY A O 1
ATOM 2810 N N . LEU A 1 362 ? 2.67 19.422 -9.102 1 97.12 362 LEU A N 1
ATOM 2811 C CA . LEU A 1 362 ? 1.84 19.812 -7.961 1 97.12 362 LEU A CA 1
ATOM 2812 C C . LEU A 1 362 ? 0.504 20.375 -8.43 1 97.12 362 LEU A C 1
ATOM 2814 O O . LEU A 1 362 ? 0.447 21.109 -9.43 1 97.12 362 LEU A O 1
ATOM 2818 N N . VAL A 1 363 ? -0.551 20.094 -7.754 1 97.88 363 VAL A N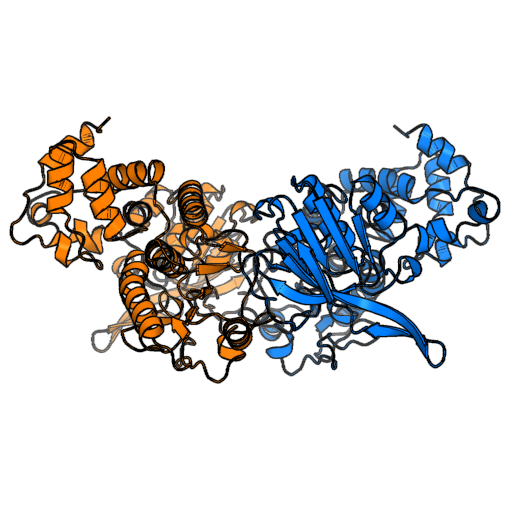 1
ATOM 2819 C CA . VAL A 1 363 ? -1.885 20.562 -8.117 1 97.88 363 VAL A CA 1
ATOM 2820 C C . VAL A 1 363 ? -1.947 22.078 -8 1 97.88 363 VAL A C 1
ATOM 2822 O O . VAL A 1 363 ? -1.518 22.656 -6.996 1 97.88 363 VAL A O 1
ATOM 2825 N N . VAL A 1 364 ? -2.455 22.75 -9 1 98.12 364 VAL A N 1
ATOM 2826 C CA . VAL A 1 364 ? -2.57 24.203 -9.023 1 98.12 364 VAL A CA 1
ATOM 2827 C C . VAL A 1 364 ? -3.828 24.641 -8.273 1 98.12 364 VAL A C 1
ATOM 2829 O O . VAL A 1 364 ? -4.922 24.125 -8.539 1 98.12 364 VAL A O 1
ATOM 2832 N N . THR A 1 365 ? -3.703 25.5 -7.328 1 98.38 365 THR A N 1
ATOM 2833 C CA . THR A 1 365 ? -4.84 26.031 -6.578 1 98.38 365 THR A CA 1
ATOM 2834 C C . THR A 1 365 ? -4.711 27.531 -6.375 1 98.38 365 THR A C 1
ATOM 2836 O O . THR A 1 365 ? -3.635 28.094 -6.57 1 98.38 365 THR A O 1
ATOM 2839 N N . ASP A 1 366 ? -5.77 28.234 -6.105 1 98.19 366 ASP A N 1
ATOM 2840 C CA . ASP A 1 366 ? -5.707 29.594 -5.594 1 98.19 366 ASP A CA 1
ATOM 2841 C C . ASP A 1 366 ? -5.473 29.609 -4.086 1 98.19 366 ASP A C 1
ATOM 2843 O O . ASP A 1 366 ? -5.141 28.578 -3.496 1 98.19 366 ASP A O 1
ATOM 2847 N N . GLU A 1 367 ? -5.59 30.703 -3.377 1 97.12 367 GLU A N 1
ATOM 2848 C CA . GLU A 1 367 ? -5.27 30.875 -1.964 1 97.12 367 GLU A CA 1
ATOM 2849 C C . GLU A 1 367 ? -6.254 30.125 -1.078 1 97.12 367 GLU A C 1
ATOM 2851 O O . GLU A 1 367 ? -5.934 29.781 0.061 1 97.12 367 GLU A O 1
ATOM 2856 N N . GLU A 1 368 ? -7.426 29.859 -1.64 1 98.19 368 GLU A N 1
ATOM 2857 C CA . GLU A 1 368 ? -8.461 29.172 -0.863 1 98.19 368 GLU A CA 1
ATOM 2858 C C . GLU A 1 368 ? -8.5 27.688 -1.189 1 98.19 368 GLU A C 1
ATOM 2860 O O . GLU A 1 368 ? -9.414 26.984 -0.75 1 98.19 368 GLU A O 1
ATOM 2865 N N . GLY A 1 369 ? -7.562 27.203 -1.984 1 98.62 369 GLY A N 1
ATOM 2866 C CA . GLY A 1 369 ? -7.43 25.781 -2.256 1 98.62 369 GLY A CA 1
ATOM 2867 C C . GLY A 1 369 ? -8.289 25.312 -3.42 1 98.62 369 GLY A C 1
ATOM 2868 O O . GLY A 1 369 ? -8.398 24.109 -3.67 1 98.62 369 GLY A O 1
ATOM 2869 N N . ARG A 1 370 ? -8.945 26.328 -4.09 1 98.69 370 ARG A N 1
ATOM 2870 C CA . ARG A 1 370 ? -9.742 25.969 -5.262 1 98.69 370 ARG A CA 1
ATOM 2871 C C . ARG A 1 370 ? -8.836 25.547 -6.418 1 98.69 370 ARG A C 1
ATOM 2873 O O . ARG A 1 370 ? -7.91 26.266 -6.785 1 98.69 370 ARG A O 1
ATOM 2880 N N . THR A 1 371 ? -9.109 24.359 -6.938 1 98.69 371 THR A N 1
ATOM 2881 C CA . THR A 1 371 ? -8.344 23.875 -8.086 1 98.69 371 THR A CA 1
ATOM 2882 C C . THR A 1 371 ? -8.945 24.375 -9.391 1 98.69 371 THR A C 1
ATOM 2884 O O . THR A 1 371 ? -9.867 25.203 -9.375 1 98.69 371 THR A O 1
ATOM 2887 N N . THR A 1 372 ? -8.375 23.906 -10.523 1 98.44 372 THR A N 1
ATOM 2888 C CA . THR A 1 372 ? -8.898 24.297 -11.828 1 98.44 372 THR A CA 1
ATOM 2889 C C . THR A 1 372 ? -10.164 23.516 -12.164 1 98.44 372 THR A C 1
ATOM 2891 O O . THR A 1 372 ? -10.883 23.859 -13.102 1 98.44 372 THR A O 1
ATOM 2894 N N . LYS A 1 373 ? -10.484 22.5 -11.422 1 98 373 LYS A N 1
ATOM 2895 C CA . LYS A 1 373 ? -11.719 21.734 -11.586 1 98 373 LYS A CA 1
ATOM 2896 C C . LYS A 1 373 ? -12.789 22.203 -10.602 1 98 373 LYS A C 1
ATOM 2898 O O . LYS A 1 373 ? -12.547 22.234 -9.391 1 98 373 LYS A O 1
ATOM 2903 N N . LYS A 1 374 ? -13.922 22.531 -11.094 1 97.5 374 LYS A N 1
ATOM 2904 C CA . LYS A 1 374 ? -15.008 23.062 -10.273 1 97.5 374 LYS A CA 1
ATOM 2905 C C . LYS A 1 374 ? -15.406 22.078 -9.18 1 97.5 374 LYS A C 1
ATOM 2907 O O . LYS A 1 374 ? -15.586 20.891 -9.453 1 97.5 3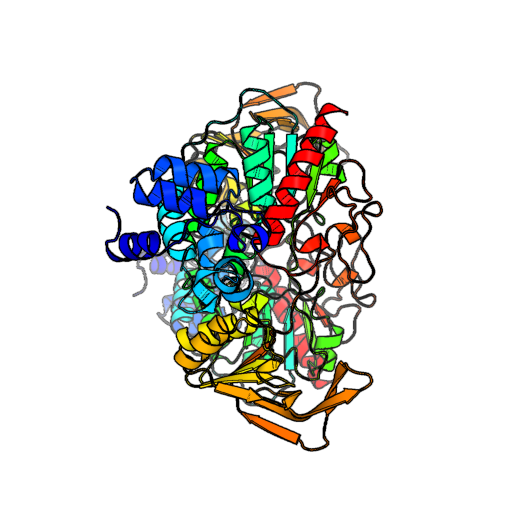74 LYS A O 1
ATOM 2912 N N . GLY A 1 375 ? -15.516 22.547 -7.93 1 98.06 375 GLY A N 1
ATOM 2913 C CA . GLY A 1 375 ? -15.953 21.734 -6.812 1 98.06 375 GLY A CA 1
ATOM 2914 C C . GLY A 1 375 ? -14.844 20.875 -6.219 1 98.06 375 GLY A C 1
ATOM 2915 O O . GLY A 1 375 ? -15.078 20.094 -5.301 1 98.06 375 GLY A O 1
ATOM 2916 N N . VAL A 1 376 ? -13.656 21.016 -6.785 1 98.81 376 VAL A N 1
ATOM 2917 C CA . VAL A 1 376 ? -12.516 20.25 -6.305 1 98.81 376 VAL A CA 1
ATOM 2918 C C . VAL A 1 376 ? -11.5 21.203 -5.66 1 98.81 376 VAL A C 1
ATOM 2920 O O . VAL A 1 376 ? -11.117 22.219 -6.246 1 98.81 376 VAL A O 1
ATOM 2923 N N . PHE A 1 377 ? -11.109 20.906 -4.469 1 98.88 377 PHE A N 1
ATOM 2924 C CA . PHE A 1 377 ? -10.172 21.688 -3.672 1 98.88 377 PHE A CA 1
ATOM 2925 C C . PHE A 1 377 ? -8.93 20.859 -3.344 1 98.88 377 PHE A C 1
ATOM 2927 O O . PHE A 1 377 ? -8.945 19.641 -3.436 1 98.88 377 PHE A O 1
ATOM 2934 N N . ALA A 1 378 ? -7.852 21.516 -2.998 1 98.75 378 ALA A N 1
ATOM 2935 C CA . ALA A 1 378 ? -6.629 20.812 -2.625 1 98.75 378 ALA A CA 1
ATOM 2936 C C . ALA A 1 378 ? -5.801 21.625 -1.642 1 98.75 378 ALA A C 1
ATOM 2938 O O . ALA A 1 378 ? -5.918 22.859 -1.595 1 98.75 378 ALA A O 1
ATOM 2939 N N . SER A 1 379 ? -5.059 20.984 -0.872 1 98.06 379 SER A N 1
ATOM 2940 C CA . SER A 1 379 ? -4.148 21.578 0.104 1 98.06 379 SER A CA 1
ATOM 2941 C C . SER A 1 379 ? -3.059 20.594 0.515 1 98.06 379 SER A C 1
ATOM 2943 O O . SER A 1 379 ? -3.09 19.422 0.124 1 98.06 379 SER A O 1
ATOM 2945 N N . GLY A 1 380 ? -2.104 21.109 1.292 1 97 380 GLY A N 1
ATOM 2946 C CA . GLY A 1 380 ? -1.033 20.25 1.789 1 97 380 GLY A CA 1
ATOM 2947 C C . GLY A 1 380 ? 0.08 20.047 0.78 1 97 380 GLY A C 1
ATOM 2948 O O . GLY A 1 380 ? 0.251 20.859 -0.139 1 97 380 GLY A O 1
ATOM 2949 N N . ASP A 1 381 ? 0.807 18.953 0.941 1 96.19 381 ASP A N 1
ATOM 2950 C CA . ASP A 1 381 ? 2.039 18.719 0.193 1 96.19 381 ASP A CA 1
ATOM 2951 C C . ASP A 1 381 ? 1.75 18.531 -1.294 1 96.19 381 ASP A C 1
ATOM 2953 O O . ASP A 1 381 ? 2.605 18.797 -2.139 1 96.19 381 ASP A O 1
ATOM 2957 N N . VAL A 1 382 ? 0.54 18.062 -1.616 1 97.38 382 VAL A N 1
ATOM 2958 C CA . VAL A 1 382 ? 0.189 17.828 -3.014 1 97.38 382 VAL A CA 1
ATOM 2959 C C . VAL A 1 382 ? 0.179 19.156 -3.764 1 97.38 382 VAL A C 1
ATOM 2961 O O . VAL A 1 382 ? 0.333 19.188 -4.988 1 97.38 382 VAL A O 1
ATOM 2964 N N . VAL A 1 383 ? -0.018 20.281 -3.057 1 96.88 383 VAL A N 1
ATOM 2965 C CA . VAL A 1 383 ? -0.08 21.625 -3.641 1 96.88 383 VAL A CA 1
ATOM 2966 C C . VAL A 1 383 ? 1.268 22.328 -3.473 1 96.88 383 VAL A C 1
ATOM 2968 O O . VAL A 1 383 ? 1.769 22.953 -4.41 1 96.88 383 VAL A O 1
ATOM 2971 N N . THR A 1 384 ? 1.91 22.188 -2.303 1 94.12 384 THR A N 1
ATOM 2972 C CA . THR A 1 384 ? 3.064 23 -1.957 1 94.12 384 THR A CA 1
ATOM 2973 C C . THR A 1 384 ? 4.359 22.219 -2.109 1 94.12 384 THR A C 1
ATOM 2975 O O . THR A 1 384 ? 5.449 22.781 -2.113 1 94.12 384 THR A O 1
ATOM 2978 N N . GLY A 1 385 ? 4.219 20.953 -2.24 1 91.88 385 GLY A N 1
ATOM 2979 C CA . GLY A 1 385 ? 5.375 20.109 -1.978 1 91.88 385 GLY A CA 1
ATOM 2980 C C . GLY A 1 385 ? 5.578 19.812 -0.503 1 91.88 385 GLY A C 1
ATOM 2981 O O . GLY A 1 385 ? 4.844 20.328 0.344 1 91.88 385 GLY A O 1
ATOM 2982 N N . ALA A 1 386 ? 6.547 19.094 -0.212 1 87.25 386 ALA A N 1
ATOM 2983 C CA . ALA A 1 386 ? 6.77 18.625 1.154 1 87.25 386 ALA A CA 1
ATOM 2984 C C . ALA A 1 386 ? 7.031 19.797 2.096 1 87.25 386 ALA A C 1
ATOM 2986 O O . ALA A 1 386 ? 7.977 20.562 1.895 1 87.25 386 ALA A O 1
ATOM 2987 N N . LYS A 1 387 ? 6.188 19.969 3.084 1 90.56 387 LYS A N 1
ATOM 2988 C CA . LYS A 1 387 ? 6.312 20.953 4.152 1 90.56 387 LYS A CA 1
ATOM 2989 C C . LYS A 1 387 ? 6.039 20.328 5.516 1 90.56 387 LYS A C 1
ATOM 2991 O O . LYS A 1 387 ? 6.121 19.109 5.676 1 90.56 387 LYS A O 1
ATOM 2996 N N . THR A 1 388 ? 5.852 21.203 6.531 1 92.44 388 THR A N 1
ATOM 2997 C CA . THR A 1 388 ? 5.621 20.688 7.879 1 92.44 388 THR A CA 1
ATOM 2998 C C . THR A 1 388 ? 4.141 20.406 8.109 1 92.44 388 THR A C 1
ATOM 3000 O O . THR A 1 388 ? 3.287 20.906 7.367 1 92.44 388 THR A O 1
ATOM 3003 N N . VAL A 1 389 ? 3.873 19.625 9.094 1 96.44 389 VAL A N 1
ATOM 3004 C CA . VAL A 1 389 ? 2.512 19.234 9.445 1 96.44 389 VAL A CA 1
ATOM 3005 C C . VAL A 1 389 ? 1.687 20.484 9.766 1 96.44 389 VAL A C 1
ATOM 3007 O O . VAL A 1 389 ? 0.552 20.625 9.305 1 96.44 389 VAL A O 1
ATOM 3010 N N . VAL A 1 390 ? 2.281 21.438 10.492 1 97.06 390 VAL A N 1
ATOM 3011 C CA . VAL A 1 390 ? 1.544 22.609 10.969 1 97.06 390 VAL A CA 1
ATOM 3012 C C . VAL A 1 390 ? 1.17 23.5 9.789 1 97.06 390 VAL A C 1
ATOM 3014 O O . VAL A 1 390 ? 0.107 24.125 9.781 1 97.06 390 VAL A O 1
ATOM 3017 N N . HIS A 1 391 ? 1.992 23.578 8.789 1 95.94 391 HIS A N 1
ATOM 3018 C CA . HIS A 1 391 ? 1.662 24.328 7.586 1 95.94 391 HIS A CA 1
ATOM 3019 C C . HIS A 1 391 ? 0.494 23.688 6.84 1 95.94 391 HIS A C 1
ATOM 3021 O O . HIS A 1 391 ? -0.357 24.406 6.297 1 95.94 391 HIS A O 1
ATOM 3027 N N . ALA A 1 392 ? 0.494 22.375 6.766 1 96.75 392 ALA A N 1
ATOM 3028 C CA . ALA A 1 392 ? -0.62 21.672 6.145 1 96.75 392 ALA A CA 1
ATOM 3029 C C . ALA A 1 392 ? -1.932 21.969 6.863 1 96.75 392 ALA A C 1
ATOM 3031 O O . ALA A 1 392 ? -2.965 22.172 6.223 1 96.75 392 ALA A O 1
ATOM 3032 N N . VAL A 1 393 ? -1.869 22 8.18 1 97.69 393 VAL A N 1
ATOM 3033 C CA . VAL A 1 393 ? -3.053 22.266 8.992 1 97.69 393 VAL A CA 1
ATOM 3034 C C . VAL A 1 393 ? -3.543 23.688 8.727 1 97.69 393 VAL A C 1
ATOM 3036 O O . VAL A 1 393 ? -4.742 23.922 8.547 1 97.69 393 VAL A O 1
ATOM 3039 N N . ASN A 1 394 ? -2.59 24.594 8.711 1 97.25 394 ASN A N 1
ATOM 3040 C CA . ASN A 1 394 ? -2.928 26 8.547 1 97.25 394 ASN A CA 1
ATOM 3041 C C . ASN A 1 394 ? -3.713 26.234 7.262 1 97.25 394 ASN A C 1
ATOM 3043 O O . ASN A 1 394 ? -4.812 26.797 7.293 1 97.25 394 ASN A O 1
ATOM 3047 N N . HIS A 1 395 ? -3.197 25.844 6.219 1 97.56 395 HIS A N 1
ATOM 3048 C CA . HIS A 1 395 ? -3.869 26.047 4.941 1 97.56 395 HIS A CA 1
ATOM 3049 C C . HIS A 1 395 ? -5.16 25.25 4.855 1 97.56 395 HIS A C 1
ATOM 3051 O O . HIS A 1 395 ? -6.141 25.688 4.254 1 97.56 395 HIS A O 1
ATOM 3057 N N . ALA A 1 396 ? -5.16 24.031 5.438 1 98.44 396 ALA A N 1
ATOM 3058 C CA . ALA A 1 396 ? -6.34 23.172 5.422 1 98.44 396 ALA A CA 1
ATOM 3059 C C . ALA A 1 396 ? -7.535 23.875 6.078 1 98.44 396 ALA A C 1
ATOM 3061 O O . ALA A 1 396 ? -8.68 23.672 5.66 1 98.44 396 ALA A O 1
ATOM 3062 N N . LYS A 1 397 ? -7.281 24.625 7.133 1 98.12 397 LYS A N 1
ATOM 3063 C CA . LYS A 1 397 ? -8.352 25.375 7.793 1 98.12 397 LYS A CA 1
ATOM 3064 C C . LYS A 1 397 ? -9.008 26.359 6.836 1 98.12 397 LYS A C 1
ATOM 3066 O O . LYS A 1 397 ? -10.234 26.484 6.793 1 98.12 397 LYS A O 1
ATOM 3071 N N . THR A 1 398 ? -8.148 27.047 6.078 1 98.25 398 THR A N 1
ATOM 3072 C CA . THR A 1 398 ? -8.641 27.984 5.07 1 98.25 398 THR A CA 1
ATOM 3073 C C . THR A 1 398 ? -9.469 27.25 4.012 1 98.25 398 THR A C 1
ATOM 3075 O O . THR A 1 398 ? -10.531 27.734 3.611 1 98.25 398 THR A O 1
ATOM 3078 N N . VAL A 1 399 ? -9.008 26.125 3.6 1 98.75 399 VAL A N 1
ATOM 3079 C CA . VAL A 1 399 ? -9.656 25.344 2.547 1 98.75 399 VAL A CA 1
ATOM 3080 C C . VAL A 1 399 ? -10.992 24.812 3.053 1 98.75 399 VAL A C 1
ATOM 3082 O O . VAL A 1 399 ? -11.969 24.75 2.305 1 98.75 399 VAL A O 1
ATOM 3085 N N . ALA A 1 400 ? -11.039 24.344 4.305 1 98.62 400 ALA A N 1
ATOM 3086 C CA . ALA A 1 400 ? -12.297 23.875 4.891 1 98.62 400 ALA A CA 1
ATOM 3087 C C . ALA A 1 400 ? -13.367 24.969 4.812 1 98.62 400 ALA A C 1
ATOM 3089 O O . ALA A 1 400 ? -14.516 24.688 4.453 1 98.62 400 ALA A O 1
ATOM 3090 N N . ASN A 1 401 ? -12.953 26.188 5.141 1 98.31 401 ASN A N 1
ATOM 3091 C CA . ASN A 1 401 ? -13.883 27.312 5.055 1 98.31 401 ASN A CA 1
ATOM 3092 C C . ASN A 1 401 ? -14.344 27.547 3.619 1 98.31 401 ASN A C 1
ATOM 3094 O O . ASN A 1 401 ? -15.516 27.859 3.383 1 98.31 401 ASN A O 1
ATOM 3098 N N . ALA A 1 402 ? -13.445 27.438 2.707 1 98.75 402 ALA A N 1
ATOM 3099 C CA . ALA A 1 402 ? -13.773 27.625 1.296 1 98.75 402 ALA A CA 1
ATOM 3100 C C . ALA A 1 402 ? -14.758 26.547 0.816 1 98.75 402 ALA A C 1
ATOM 3102 O O . ALA A 1 402 ? -15.664 26.844 0.031 1 98.75 402 ALA A O 1
ATOM 3103 N N . ILE A 1 403 ? -14.57 25.328 1.253 1 98.75 403 ILE A N 1
ATOM 3104 C CA . ILE A 1 403 ? -15.469 24.234 0.888 1 98.75 403 ILE A CA 1
ATOM 3105 C C . ILE A 1 403 ? -16.875 24.516 1.432 1 98.75 403 ILE A C 1
ATOM 3107 O O . ILE A 1 403 ? -17.859 24.344 0.72 1 98.75 403 ILE A O 1
ATOM 3111 N N . GLU A 1 404 ? -16.922 24.906 2.676 1 97.88 404 GLU A N 1
ATOM 3112 C CA . GLU A 1 404 ? -18.219 25.219 3.273 1 97.88 404 GLU A CA 1
ATOM 3113 C C . GLU A 1 404 ? -18.938 26.312 2.482 1 97.88 404 GLU A C 1
ATOM 3115 O O . GLU A 1 404 ? -20.125 26.188 2.174 1 97.88 404 GLU A O 1
ATOM 3120 N N . LYS A 1 405 ? -18.203 27.406 2.182 1 98 405 LYS A N 1
ATOM 3121 C CA . LYS A 1 405 ? -18.766 28.5 1.406 1 98 405 LYS A CA 1
ATOM 3122 C C . LYS A 1 405 ? -19.266 28.016 0.047 1 98 405 LYS A C 1
ATOM 3124 O O . LYS A 1 405 ? -20.344 28.422 -0.409 1 98 405 LYS A O 1
ATOM 3129 N N . TYR A 1 406 ? -18.484 27.203 -0.596 1 98.25 406 TYR A N 1
ATOM 3130 C CA . TYR A 1 406 ? -18.859 26.641 -1.892 1 98.25 406 TYR A CA 1
ATOM 3131 C C . TYR A 1 406 ? -20.172 25.875 -1.802 1 98.25 406 TYR A C 1
ATOM 3133 O O . TYR A 1 406 ? -21.031 26.016 -2.674 1 98.25 406 TYR A O 1
ATOM 3141 N N . CYS A 1 407 ? -20.297 25.062 -0.787 1 97.19 407 CYS A N 1
ATOM 3142 C CA . CYS A 1 407 ? -21.5 24.266 -0.603 1 97.19 407 CYS A CA 1
ATOM 3143 C C . CYS A 1 407 ? -22.719 25.156 -0.361 1 97.19 407 CYS A C 1
ATOM 3145 O O . CYS A 1 407 ? -23.828 24.859 -0.823 1 97.19 407 CYS A O 1
ATOM 3147 N N . GLU A 1 408 ? -22.484 26.219 0.315 1 95.75 408 GLU A N 1
ATOM 3148 C CA . GLU A 1 408 ? -23.578 27.141 0.6 1 95.75 408 GLU A CA 1
ATOM 3149 C C . GLU A 1 408 ? -24 27.906 -0.655 1 95.75 408 GLU A C 1
ATOM 3151 O O . GLU A 1 408 ? -25.172 28.219 -0.829 1 95.75 408 GLU A O 1
ATOM 3156 N N . GLU A 1 409 ? -23.141 28.125 -1.492 1 95.31 409 GLU A N 1
ATOM 3157 C CA . GLU A 1 409 ? -23.391 28.969 -2.662 1 95.31 409 GLU A CA 1
ATOM 3158 C C . GLU A 1 409 ? -23.844 28.125 -3.854 1 95.31 409 GLU A C 1
ATOM 3160 O O . GLU A 1 409 ? -24.344 28.672 -4.844 1 95.31 409 GLU A O 1
ATOM 3165 N N . ASN A 1 410 ? -23.688 26.891 -3.859 1 89.44 410 ASN A N 1
ATOM 3166 C CA . ASN A 1 410 ? -24 26.016 -4.977 1 89.44 410 ASN A CA 1
ATOM 3167 C C . ASN A 1 410 ? -24.906 24.859 -4.539 1 89.44 410 ASN A C 1
ATOM 3169 O O . ASN A 1 410 ? -25.719 24.375 -5.324 1 89.44 410 ASN A O 1
ATOM 3173 N N . MET B 1 1 ? 5.539 -37.344 12.023 1 56.56 1 MET B N 1
ATOM 3174 C CA . MET B 1 1 ? 4.773 -38.594 12.047 1 56.56 1 MET B CA 1
ATOM 3175 C C . MET B 1 1 ? 3.582 -38.531 11.102 1 56.56 1 MET B C 1
ATOM 3177 O O . MET B 1 1 ? 2.91 -37.5 11.023 1 56.56 1 MET B O 1
ATOM 3181 N N . LYS B 1 2 ? 3.561 -39.531 10.281 1 72.19 2 LYS B N 1
ATOM 3182 C CA . LYS B 1 2 ? 2.51 -39.625 9.273 1 72.19 2 LYS B CA 1
ATOM 3183 C C . LYS B 1 2 ? 1.143 -39.812 9.922 1 72.19 2 LYS B C 1
ATOM 3185 O O . LYS B 1 2 ? 1.011 -40.562 10.891 1 72.19 2 LYS B O 1
ATOM 3190 N N . SER B 1 3 ? 0.235 -39 9.492 1 82.94 3 SER B N 1
ATOM 3191 C CA . SER B 1 3 ? -1.129 -39.094 10 1 82.94 3 SER B CA 1
ATOM 3192 C C . SER B 1 3 ? -1.785 -40.406 9.562 1 82.94 3 SER B C 1
ATOM 3194 O O . SER B 1 3 ? -1.674 -40.781 8.398 1 82.94 3 SER B O 1
ATOM 3196 N N . LEU B 1 4 ? -2.316 -41.156 10.5 1 88.31 4 LEU B N 1
ATOM 3197 C CA . LEU B 1 4 ? -2.984 -42.438 10.211 1 88.31 4 LEU B CA 1
ATOM 3198 C C . LEU B 1 4 ? -4.062 -42.25 9.141 1 88.31 4 LEU B C 1
ATOM 3200 O O . LEU B 1 4 ? -4.195 -43.062 8.234 1 88.31 4 LEU B O 1
ATOM 3204 N N . PHE B 1 5 ? -4.691 -41.188 9.234 1 92.81 5 PHE B N 1
ATOM 3205 C CA . PHE B 1 5 ? -5.762 -40.875 8.289 1 92.81 5 PHE B CA 1
ATOM 3206 C C . PHE B 1 5 ? -5.211 -40.719 6.883 1 92.81 5 PHE B C 1
ATOM 3208 O O . PHE B 1 5 ? -5.785 -41.25 5.918 1 92.81 5 PHE B O 1
ATOM 3215 N N . LEU B 1 6 ? -4.117 -40.094 6.715 1 95.81 6 LEU B N 1
ATOM 3216 C CA . LEU B 1 6 ? -3.551 -39.844 5.398 1 95.81 6 LEU B CA 1
ATOM 3217 C C . LEU B 1 6 ? -2.908 -41.094 4.816 1 95.81 6 LEU B C 1
ATOM 3219 O O . LEU B 1 6 ? -2.881 -41.281 3.598 1 95.81 6 LEU B O 1
ATOM 3223 N N . THR B 1 7 ? -2.451 -41.938 5.719 1 94.94 7 THR B N 1
ATOM 3224 C CA . THR B 1 7 ? -1.928 -43.219 5.262 1 94.94 7 THR B CA 1
ATOM 3225 C C . THR B 1 7 ? -3.035 -44.062 4.641 1 94.94 7 THR B C 1
ATOM 3227 O O . THR B 1 7 ? -2.834 -44.688 3.598 1 94.94 7 THR B O 1
ATOM 3230 N N . GLU B 1 8 ? -4.137 -44.031 5.352 1 95.56 8 GLU B N 1
ATOM 3231 C CA . GLU B 1 8 ? -5.285 -44.75 4.812 1 95.56 8 GLU B CA 1
ATOM 3232 C C . GLU B 1 8 ? -5.727 -44.156 3.475 1 95.56 8 GLU B C 1
ATOM 3234 O O . GLU B 1 8 ? -6.066 -44.906 2.549 1 95.56 8 GLU B O 1
ATOM 3239 N N . GLU B 1 9 ? -5.723 -42.875 3.455 1 95.81 9 GLU B N 1
ATOM 3240 C CA . GLU B 1 9 ? -6.09 -42.188 2.219 1 95.81 9 GLU B CA 1
ATOM 3241 C C . GLU B 1 9 ? -5.152 -42.562 1.077 1 95.81 9 GLU B C 1
ATOM 3243 O O . GLU B 1 9 ? -5.605 -42.844 -0.033 1 95.81 9 GLU B O 1
ATOM 3248 N N . ALA B 1 10 ? -3.902 -42.594 1.326 1 96.62 10 ALA B N 1
ATOM 3249 C CA . ALA B 1 10 ? -2.902 -42.969 0.325 1 96.62 10 ALA B CA 1
ATOM 3250 C C . ALA B 1 10 ? -3.102 -44.406 -0.157 1 96.62 10 ALA B C 1
ATOM 3252 O O . ALA B 1 10 ? -2.916 -44.688 -1.34 1 96.62 10 ALA B O 1
ATOM 3253 N N . ASN B 1 11 ? -3.504 -45.219 0.728 1 96 11 ASN B N 1
ATOM 3254 C CA . ASN B 1 11 ? -3.654 -46.625 0.412 1 96 11 ASN B CA 1
ATOM 3255 C C . ASN B 1 11 ? -4.863 -46.875 -0.482 1 96 11 ASN B C 1
ATOM 3257 O O . ASN B 1 11 ? -4.953 -47.906 -1.14 1 96 11 ASN B O 1
ATOM 3261 N N . ARG B 1 12 ? -5.75 -45.938 -0.458 1 96.12 12 ARG B N 1
ATOM 3262 C CA . ARG B 1 12 ? -6.934 -46.062 -1.303 1 96.12 12 ARG B CA 1
ATOM 3263 C C . ARG B 1 12 ? -6.59 -45.812 -2.768 1 96.12 12 ARG B C 1
ATOM 3265 O O . ARG B 1 12 ? -7.367 -46.156 -3.66 1 96.12 12 ARG B O 1
ATOM 3272 N N . CYS B 1 13 ? -5.477 -45.219 -3.045 1 96.69 13 CYS B N 1
ATOM 3273 C CA . CYS B 1 13 ? -5.102 -44.844 -4.402 1 96.69 13 CYS B CA 1
ATOM 3274 C C . CYS B 1 13 ? -4.828 -46.094 -5.262 1 96.69 13 CYS B C 1
ATOM 3276 O O . CYS B 1 13 ? -4.164 -47.031 -4.816 1 96.69 13 CYS B O 1
ATOM 3278 N N . LEU B 1 14 ? -5.215 -46.031 -6.469 1 95.62 14 LEU B N 1
ATOM 3279 C CA . LEU B 1 14 ? -5.094 -47.156 -7.383 1 95.62 14 LEU B CA 1
ATOM 3280 C C . LEU B 1 14 ? -3.744 -47.156 -8.094 1 95.62 14 LEU B C 1
ATOM 3282 O O . LEU B 1 14 ? -3.371 -48.125 -8.742 1 95.62 14 LEU B O 1
ATOM 3286 N N . LEU B 1 15 ? -3.014 -46.094 -7.957 1 96.12 15 LEU B N 1
ATOM 3287 C CA . LEU B 1 15 ? -1.761 -45.938 -8.688 1 96.12 15 LEU B CA 1
ATOM 3288 C C . LEU B 1 15 ? -1.944 -46.25 -10.164 1 96.12 15 LEU B C 1
ATOM 3290 O O . LEU B 1 15 ? -1.213 -47.094 -10.719 1 96.12 15 LEU B O 1
ATOM 3294 N N . CYS B 1 16 ? -2.867 -45.562 -10.789 1 96 16 CYS B N 1
ATOM 3295 C CA . CYS B 1 16 ? -3.316 -45.812 -12.156 1 96 16 CYS B CA 1
ATOM 3296 C C . CYS B 1 16 ? -2.162 -45.719 -13.141 1 96 16 CYS B C 1
ATOM 3298 O O . CYS B 1 16 ? -1.307 -44.844 -13 1 96 16 CYS B O 1
ATOM 3300 N N . LYS B 1 17 ? -2.148 -46.594 -14.188 1 93.94 17 LYS B N 1
ATOM 3301 C CA . LYS B 1 17 ? -1.146 -46.562 -15.242 1 93.94 17 LYS B CA 1
ATOM 3302 C C . LYS B 1 17 ? -1.281 -45.281 -16.078 1 93.94 17 LYS B C 1
ATOM 3304 O O . LYS B 1 17 ? -0.28 -44.688 -16.453 1 93.94 17 LYS B O 1
ATOM 3309 N N . LYS B 1 18 ? -2.512 -45 -16.422 1 95.44 18 LYS B N 1
ATOM 3310 C CA . LYS B 1 18 ? -2.828 -43.75 -17.078 1 95.44 18 LYS B CA 1
ATOM 3311 C C . LYS B 1 18 ? -3.592 -42.812 -16.141 1 95.44 18 LYS B C 1
ATOM 3313 O O . LYS B 1 18 ? -4.816 -42.688 -16.234 1 95.44 18 LYS B O 1
ATOM 3318 N N . PRO B 1 19 ? -2.844 -42.125 -15.258 1 96.25 19 PRO B N 1
ATOM 3319 C CA . PRO B 1 19 ? -3.48 -41.344 -14.195 1 96.25 19 PRO B CA 1
ATOM 3320 C C . PRO B 1 19 ? -4.148 -40.062 -14.727 1 96.25 19 PRO B C 1
ATOM 3322 O O . PRO B 1 19 ? -3.465 -39.094 -15.047 1 96.25 19 PRO B O 1
ATOM 3325 N N . ARG B 1 20 ? -5.441 -40 -14.805 1 97 20 ARG B N 1
ATOM 3326 C CA . ARG B 1 20 ? -6.207 -38.844 -15.25 1 97 20 ARG B CA 1
ATOM 3327 C C . ARG B 1 20 ? -5.965 -37.625 -14.352 1 97 20 ARG B C 1
ATOM 3329 O O . ARG B 1 20 ? -6.031 -36.469 -14.797 1 97 20 ARG B O 1
ATOM 3336 N N . CYS B 1 21 ? -5.676 -37.938 -13.039 1 97.19 21 CYS B N 1
ATOM 3337 C CA . CYS B 1 21 ? -5.398 -36.875 -12.086 1 97.19 21 CYS B CA 1
ATOM 3338 C C . CYS B 1 21 ? -4.188 -36.062 -12.516 1 97.19 21 CYS B C 1
ATOM 3340 O O . CYS B 1 21 ? -4.18 -34.812 -12.391 1 97.19 21 CYS B O 1
ATOM 3342 N N . LYS B 1 22 ? -3.158 -36.656 -13.008 1 97.06 22 LYS B N 1
ATOM 3343 C CA . LYS B 1 22 ? -1.961 -35.969 -13.5 1 97.06 22 LYS B CA 1
ATOM 3344 C C . LYS B 1 22 ? -2.277 -35.125 -14.727 1 97.06 22 LYS B C 1
ATOM 3346 O O . LYS B 1 22 ? -1.837 -33.969 -14.828 1 97.06 22 LYS B O 1
ATOM 3351 N N . GLU B 1 23 ? -3.092 -35.656 -15.641 1 96.12 23 GLU B N 1
ATOM 3352 C CA . GLU B 1 23 ? -3.439 -34.969 -16.875 1 96.12 23 GLU B CA 1
ATOM 3353 C C . GLU B 1 23 ? -4.293 -33.719 -16.594 1 96.12 23 GLU B C 1
ATOM 3355 O O . GLU B 1 23 ? -4.199 -32.719 -17.312 1 96.12 23 GLU B O 1
ATOM 3360 N N . ALA B 1 24 ? -5.066 -33.812 -15.539 1 96.56 24 ALA B N 1
ATOM 3361 C CA . ALA B 1 24 ? -5.984 -32.75 -15.203 1 96.56 24 ALA B CA 1
ATOM 3362 C C . ALA B 1 24 ? -5.277 -31.656 -14.375 1 96.56 24 ALA B C 1
ATOM 3364 O O . ALA B 1 24 ? -5.801 -30.562 -14.211 1 96.56 24 ALA B O 1
ATOM 3365 N N . CYS B 1 25 ? -4.113 -31.984 -13.875 1 96.69 25 CYS B N 1
ATOM 3366 C CA . CYS B 1 25 ? -3.312 -31 -13.156 1 96.69 25 CYS B CA 1
ATOM 3367 C C . CYS B 1 25 ? -2.615 -30.062 -14.125 1 96.69 25 CYS B C 1
ATOM 3369 O O . CYS B 1 25 ? -1.854 -30.5 -14.992 1 96.69 25 CYS B O 1
ATOM 3371 N N . PRO B 1 26 ? -2.83 -28.734 -14.016 1 95.56 26 PRO B N 1
ATOM 3372 C CA . PRO B 1 26 ? -2.254 -27.781 -14.961 1 95.56 26 PRO B CA 1
ATOM 3373 C C . PRO B 1 26 ? -0.735 -27.891 -15.07 1 95.56 26 PRO B C 1
ATOM 3375 O O . PRO B 1 26 ? -0.156 -27.531 -16.094 1 95.56 26 PRO B O 1
ATOM 3378 N N . ILE B 1 27 ? -0.12 -28.391 -14.031 1 96.06 27 ILE B N 1
ATOM 3379 C CA . ILE B 1 27 ? 1.338 -28.438 -14.07 1 96.06 27 ILE B CA 1
ATOM 3380 C C . ILE B 1 27 ? 1.806 -29.891 -14.148 1 96.06 27 ILE B C 1
ATOM 3382 O O . ILE B 1 27 ? 2.99 -30.188 -13.961 1 96.06 27 ILE B O 1
ATOM 3386 N N . ASN B 1 28 ? 0.923 -30.859 -14.32 1 97 28 ASN B N 1
ATOM 3387 C CA . ASN B 1 28 ? 1.195 -32.281 -14.578 1 97 28 ASN B CA 1
ATOM 3388 C C . ASN B 1 28 ? 1.932 -32.906 -13.414 1 97 28 ASN B C 1
ATOM 3390 O O . ASN B 1 28 ? 2.922 -33.625 -13.609 1 97 28 ASN B O 1
ATOM 3394 N N . THR B 1 29 ? 1.463 -32.656 -12.25 1 97.56 29 THR B N 1
ATOM 3395 C CA . THR B 1 29 ? 2.055 -33.281 -11.07 1 97.56 29 THR B CA 1
ATOM 3396 C C . THR B 1 29 ? 1.924 -34.812 -11.133 1 97.56 29 THR B C 1
ATOM 3398 O O . THR B 1 29 ? 0.852 -35.312 -11.438 1 97.56 29 THR B O 1
ATOM 3401 N N . SER B 1 30 ? 2.988 -35.5 -10.859 1 96.69 30 SER B N 1
ATOM 3402 C CA . SER B 1 30 ? 2.977 -36.969 -10.844 1 96.69 30 SER B CA 1
ATOM 3403 C C . SER B 1 30 ? 2.373 -37.5 -9.547 1 96.69 30 SER B C 1
ATOM 3405 O O . SER B 1 30 ? 3.07 -38.094 -8.734 1 96.69 30 SER B O 1
ATOM 3407 N N . ILE B 1 31 ? 1.1 -37.469 -9.438 1 98 31 ILE B N 1
ATOM 3408 C CA . ILE B 1 31 ? 0.359 -37.719 -8.203 1 98 31 ILE B CA 1
ATOM 3409 C C . ILE B 1 31 ? 0.561 -39.156 -7.766 1 98 31 ILE B C 1
ATOM 3411 O O . ILE B 1 31 ? 0.903 -39.438 -6.609 1 98 31 ILE B O 1
ATOM 3415 N N . PRO B 1 32 ? 0.477 -40.188 -8.688 1 97.5 32 PRO B N 1
ATOM 3416 C CA . PRO B 1 32 ? 0.688 -41.562 -8.242 1 97.5 32 PRO B CA 1
ATOM 3417 C C . PRO B 1 32 ? 2.088 -41.812 -7.68 1 97.5 32 PRO B C 1
ATOM 3419 O O . PRO B 1 32 ? 2.248 -42.531 -6.695 1 97.5 32 PRO B O 1
ATOM 3422 N N . GLU B 1 33 ? 3.033 -41.188 -8.289 1 97.81 33 GLU B N 1
ATOM 3423 C CA . GLU B 1 33 ? 4.402 -41.344 -7.812 1 97.81 33 GLU B CA 1
ATOM 3424 C C . GLU B 1 33 ? 4.57 -40.719 -6.418 1 97.81 33 GLU B C 1
ATOM 3426 O O . GLU B 1 33 ? 5.242 -41.312 -5.562 1 97.81 33 GLU B O 1
ATOM 3431 N N . VAL B 1 34 ? 3.998 -39.594 -6.172 1 98.19 34 VAL B N 1
ATOM 3432 C CA . VAL B 1 34 ? 4.078 -38.969 -4.867 1 98.19 34 VAL B CA 1
ATOM 3433 C C . VAL B 1 34 ? 3.41 -39.844 -3.812 1 98.19 34 VAL B C 1
ATOM 3435 O O . VAL B 1 34 ? 3.941 -40 -2.713 1 98.19 34 VAL B O 1
ATOM 3438 N N . ILE B 1 35 ? 2.221 -40.375 -4.156 1 97.75 35 ILE B N 1
ATOM 3439 C CA . ILE B 1 35 ? 1.483 -41.219 -3.225 1 97.75 35 ILE B CA 1
ATOM 3440 C C . ILE B 1 35 ? 2.291 -42.469 -2.924 1 97.75 35 ILE B C 1
ATOM 3442 O O . ILE B 1 35 ? 2.34 -42.938 -1.777 1 97.75 35 ILE B O 1
ATOM 3446 N N . SER B 1 36 ? 2.922 -43.031 -3.967 1 97.75 36 SER B N 1
ATOM 3447 C CA . SER B 1 36 ? 3.773 -44.219 -3.762 1 97.75 36 SER B CA 1
ATOM 3448 C C . SER B 1 36 ? 4.902 -43.906 -2.783 1 97.75 36 SER B C 1
ATOM 3450 O O . SER B 1 36 ? 5.168 -44.688 -1.868 1 97.75 36 SER B O 1
ATOM 3452 N N . LEU B 1 37 ? 5.555 -42.781 -2.973 1 97.94 37 LEU B N 1
ATOM 3453 C CA . LEU B 1 37 ? 6.625 -42.375 -2.074 1 97.94 37 LEU B CA 1
ATOM 3454 C C . LEU B 1 37 ? 6.102 -42.156 -0.66 1 97.94 37 LEU B C 1
ATOM 3456 O O . LEU B 1 37 ? 6.762 -42.5 0.315 1 97.94 37 LEU B O 1
ATOM 3460 N N . TYR B 1 38 ? 4.898 -41.562 -0.582 1 97.25 38 TYR B N 1
ATOM 3461 C CA . TYR B 1 38 ? 4.277 -41.344 0.717 1 97.25 38 TYR B CA 1
ATOM 3462 C C . TYR B 1 38 ? 4.023 -42.656 1.439 1 97.25 38 TYR B C 1
ATOM 3464 O O . TYR B 1 38 ? 4.293 -42.781 2.637 1 97.25 38 TYR B O 1
ATOM 3472 N N . ARG B 1 39 ? 3.559 -43.688 0.722 1 96.5 39 ARG B N 1
ATOM 3473 C CA . ARG B 1 39 ? 3.283 -45 1.28 1 96.5 39 ARG B CA 1
ATOM 3474 C C . ARG B 1 39 ? 4.559 -45.656 1.813 1 96.5 39 ARG B C 1
ATOM 3476 O O . ARG B 1 39 ? 4.516 -46.406 2.793 1 96.5 39 ARG B O 1
ATOM 3483 N N . GLU B 1 40 ? 5.656 -45.344 1.262 1 96.5 40 GLU B N 1
ATOM 3484 C CA . GLU B 1 40 ? 6.945 -45.906 1.625 1 96.5 40 GLU B CA 1
ATOM 3485 C C . GLU B 1 40 ? 7.648 -45.094 2.689 1 96.5 40 GLU B C 1
ATOM 3487 O O . GLU B 1 40 ? 8.812 -45.312 3.008 1 96.5 40 GLU B O 1
ATOM 3492 N N . ASP B 1 41 ? 7.062 -44 3.143 1 95.75 41 ASP B N 1
ATOM 3493 C CA . ASP B 1 41 ? 7.574 -43.094 4.172 1 95.75 41 ASP B CA 1
ATOM 3494 C C . ASP B 1 41 ? 8.781 -42.312 3.66 1 95.75 41 ASP B C 1
ATOM 3496 O O . ASP B 1 41 ? 9.695 -42 4.426 1 95.75 41 ASP B O 1
ATOM 3500 N N . LYS B 1 42 ? 8.812 -42.125 2.348 1 96.75 42 LYS B N 1
ATOM 3501 C CA . LYS B 1 42 ? 9.852 -41.312 1.732 1 96.75 42 LYS B CA 1
ATOM 3502 C C . LYS B 1 42 ? 9.398 -39.844 1.56 1 96.75 42 LYS B C 1
ATOM 3504 O O . LYS B 1 42 ? 9.344 -39.344 0.438 1 96.75 42 LYS B O 1
ATOM 3509 N N . PHE B 1 43 ? 9.227 -39.219 2.604 1 95.69 43 PHE B N 1
ATOM 3510 C CA . PHE B 1 43 ? 8.609 -37.906 2.65 1 95.69 43 PHE B CA 1
ATOM 3511 C C . PHE B 1 43 ? 9.523 -36.875 2.018 1 95.69 43 PHE B C 1
ATOM 3513 O O . PHE B 1 43 ? 9.047 -35.969 1.326 1 95.69 43 PHE B O 1
ATOM 3520 N N . GLU B 1 44 ? 10.781 -36.938 2.256 1 95.94 44 GLU B N 1
ATOM 3521 C CA . GLU B 1 44 ? 11.734 -35.969 1.707 1 95.94 44 GLU B CA 1
ATOM 3522 C C . GLU B 1 44 ? 11.773 -36.062 0.183 1 95.94 44 GLU B C 1
ATOM 3524 O O . GLU B 1 44 ? 11.773 -35.031 -0.491 1 95.94 44 GLU B O 1
ATOM 3529 N N . GLU B 1 45 ? 11.812 -37.281 -0.297 1 97.44 45 GLU B N 1
ATOM 3530 C CA . GLU B 1 45 ? 11.828 -37.5 -1.744 1 97.44 45 GLU B CA 1
ATOM 3531 C C . GLU B 1 45 ? 10.531 -36.969 -2.377 1 97.44 45 GLU B C 1
ATOM 3533 O O . GLU B 1 45 ? 10.555 -36.344 -3.434 1 97.44 45 GLU B O 1
ATOM 3538 N N . ALA B 1 46 ? 9.414 -37.25 -1.74 1 97.75 46 ALA B N 1
ATOM 3539 C CA . ALA B 1 46 ? 8.125 -36.781 -2.227 1 97.75 46 ALA B CA 1
ATOM 3540 C C . ALA B 1 46 ? 8.055 -35.281 -2.23 1 97.75 46 ALA B C 1
ATOM 3542 O O . ALA B 1 46 ? 7.602 -34.656 -3.203 1 97.75 46 ALA B O 1
ATOM 3543 N N . GLY B 1 47 ? 8.531 -34.719 -1.132 1 97.62 47 GLY B N 1
ATOM 3544 C CA . GLY B 1 47 ? 8.547 -33.25 -1.03 1 97.62 47 GLY B CA 1
ATOM 3545 C C . GLY B 1 47 ? 9.414 -32.594 -2.084 1 97.62 47 GLY B C 1
ATOM 3546 O O . GLY B 1 47 ? 9.031 -31.578 -2.67 1 97.62 47 GLY B O 1
ATOM 3547 N N . LYS B 1 48 ? 10.57 -33.156 -2.256 1 97.25 48 LYS B N 1
ATOM 3548 C CA . LYS B 1 48 ? 11.484 -32.625 -3.27 1 97.25 48 LYS B CA 1
ATOM 3549 C C . LYS B 1 48 ? 10.852 -32.688 -4.66 1 97.25 48 LYS B C 1
ATOM 3551 O O . LYS B 1 48 ? 10.938 -31.734 -5.426 1 97.25 48 LYS B O 1
ATOM 3556 N N . MET B 1 49 ? 10.25 -33.844 -4.957 1 97.75 49 MET B N 1
ATOM 3557 C CA . MET B 1 49 ? 9.594 -34 -6.25 1 97.75 49 MET B CA 1
ATOM 3558 C C . MET B 1 49 ? 8.516 -32.938 -6.457 1 97.75 49 MET B C 1
ATOM 3560 O O . MET B 1 49 ? 8.43 -32.344 -7.531 1 97.75 49 MET B O 1
ATOM 3564 N N . LEU B 1 50 ? 7.719 -32.688 -5.461 1 98.44 50 LEU B N 1
ATOM 3565 C CA . LEU B 1 50 ? 6.648 -31.719 -5.535 1 98.44 50 LEU B CA 1
ATOM 3566 C C . LEU B 1 50 ? 7.211 -30.312 -5.703 1 98.44 50 LEU B C 1
ATOM 3568 O O . LEU B 1 50 ? 6.738 -29.531 -6.539 1 98.44 50 LEU B O 1
ATOM 3572 N N . PHE B 1 51 ? 8.234 -29.984 -4.969 1 98.06 51 PHE B N 1
ATOM 3573 C CA . PHE B 1 51 ? 8.828 -28.656 -4.996 1 98.06 51 PHE B CA 1
ATOM 3574 C C . PHE B 1 51 ? 9.477 -28.375 -6.344 1 98.06 51 PHE B C 1
ATOM 3576 O O . PHE B 1 51 ? 9.352 -27.266 -6.883 1 98.06 51 PHE B O 1
ATOM 3583 N N . GLU B 1 52 ? 10.172 -29.328 -6.871 1 96.25 52 GLU B N 1
ATOM 3584 C CA . GLU B 1 52 ? 10.844 -29.172 -8.156 1 96.25 52 GLU B CA 1
ATOM 3585 C C . GLU B 1 52 ? 9.836 -28.969 -9.289 1 96.25 52 GLU B C 1
ATOM 3587 O O . GLU B 1 52 ? 10.102 -28.234 -10.242 1 96.25 52 GLU B O 1
ATOM 3592 N N . ASN B 1 53 ? 8.734 -29.625 -9.102 1 97.62 53 ASN B N 1
ATOM 3593 C CA . ASN B 1 53 ? 7.66 -29.453 -10.07 1 97.62 53 ASN B CA 1
ATOM 3594 C C . ASN B 1 53 ? 6.961 -28.109 -9.906 1 97.62 53 ASN B C 1
ATOM 3596 O O . ASN B 1 53 ? 6.492 -27.531 -10.883 1 97.62 53 ASN B O 1
ATOM 3600 N N . ASN B 1 54 ? 6.797 -27.688 -8.672 1 98.06 54 ASN B N 1
ATOM 3601 C CA . ASN B 1 54 ? 6.07 -26.484 -8.289 1 98.06 54 ASN B CA 1
ATOM 3602 C C . ASN B 1 54 ? 6.605 -25.906 -6.977 1 98.06 54 ASN B C 1
ATOM 3604 O O . ASN B 1 54 ? 6.223 -26.359 -5.895 1 98.06 54 ASN B O 1
ATOM 3608 N N . PRO B 1 55 ? 7.402 -24.859 -7.105 1 97.5 55 PRO B N 1
ATOM 3609 C CA . PRO B 1 55 ? 7.941 -24.266 -5.879 1 97.5 55 PRO B CA 1
ATOM 3610 C C . PRO B 1 55 ? 6.848 -23.812 -4.918 1 97.5 55 PRO B C 1
ATOM 3612 O O . PRO B 1 55 ? 7.125 -23.531 -3.744 1 97.5 55 PRO B O 1
ATOM 3615 N N . LEU B 1 56 ? 5.598 -23.719 -5.387 1 98.5 56 LEU B N 1
ATOM 3616 C CA . LEU B 1 56 ? 4.488 -23.297 -4.543 1 98.5 56 LEU B CA 1
ATOM 3617 C C . LEU B 1 56 ? 3.557 -24.469 -4.234 1 98.5 56 LEU B C 1
ATOM 3619 O O . LEU B 1 56 ? 2.363 -24.266 -3.992 1 98.5 56 LEU B O 1
ATOM 3623 N N . SER B 1 57 ? 4.074 -25.688 -4.238 1 98.38 57 SER B N 1
ATOM 3624 C CA . SER B 1 57 ? 3.266 -26.891 -4.016 1 98.38 57 SER B CA 1
ATOM 3625 C C . SER B 1 57 ? 2.537 -26.828 -2.678 1 98.38 57 SER B C 1
ATOM 3627 O O . SER B 1 57 ? 1.377 -27.234 -2.574 1 98.38 57 SER B O 1
ATOM 3629 N N . ALA B 1 58 ? 3.213 -26.297 -1.645 1 98.19 58 ALA B N 1
ATOM 3630 C CA . ALA B 1 58 ? 2.59 -26.188 -0.329 1 98.19 58 ALA B CA 1
ATOM 3631 C C . ALA B 1 58 ? 1.359 -25.281 -0.382 1 98.19 58 ALA B C 1
ATOM 3633 O O . ALA B 1 58 ? 0.354 -25.547 0.278 1 98.19 58 ALA B O 1
ATOM 3634 N N . VAL B 1 59 ? 1.451 -24.203 -1.134 1 98.5 59 VAL B N 1
ATOM 3635 C CA . VAL B 1 59 ? 0.354 -23.25 -1.285 1 98.5 59 VAL B CA 1
ATOM 3636 C C . VAL B 1 59 ? -0.752 -23.859 -2.135 1 98.5 59 VAL B C 1
ATOM 3638 O O . VAL B 1 59 ? -1.93 -23.812 -1.771 1 98.5 59 VAL B O 1
ATOM 3641 N N . CYS B 1 60 ? -0.354 -24.5 -3.256 1 97.94 60 CYS B N 1
ATOM 3642 C CA . CYS B 1 60 ? -1.312 -25.062 -4.199 1 97.94 60 CYS B CA 1
ATOM 3643 C C . CYS B 1 60 ? -2.1 -26.203 -3.566 1 97.94 60 CYS B C 1
ATOM 3645 O O . CYS B 1 60 ? -3.275 -26.391 -3.875 1 97.94 60 CYS B O 1
ATOM 3647 N N . ALA B 1 61 ? -1.499 -26.922 -2.635 1 97.62 61 ALA B N 1
ATOM 3648 C CA . ALA B 1 61 ? -2.184 -28 -1.92 1 97.62 61 ALA B CA 1
ATOM 3649 C C . ALA B 1 61 ? -3.424 -27.469 -1.201 1 97.62 61 ALA B C 1
ATOM 3651 O O . ALA B 1 61 ? -4.387 -28.219 -0.988 1 97.62 61 ALA B O 1
ATOM 3652 N N . ILE B 1 62 ? -3.367 -26.203 -0.951 1 96.25 62 ILE B N 1
ATOM 3653 C CA . ILE B 1 62 ? -4.418 -25.609 -0.14 1 96.25 62 ILE B CA 1
ATOM 3654 C C . ILE B 1 62 ? -5.418 -24.891 -1.044 1 96.25 62 ILE B C 1
ATOM 3656 O O . ILE B 1 62 ? -6.633 -25.031 -0.874 1 96.25 62 ILE B O 1
ATOM 3660 N N . VAL B 1 63 ? -4.941 -24.219 -2.068 1 95.38 63 VAL B N 1
ATOM 3661 C CA . VAL B 1 63 ? -5.801 -23.203 -2.656 1 95.38 63 VAL B CA 1
ATOM 3662 C C . VAL B 1 63 ? -6.281 -23.656 -4.031 1 95.38 63 VAL B C 1
ATOM 3664 O O . VAL B 1 63 ? -7.164 -23.031 -4.625 1 95.38 63 VAL B O 1
ATOM 3667 N N . CYS B 1 64 ? -5.734 -24.703 -4.613 1 96.31 64 CYS B N 1
ATOM 3668 C CA . CYS B 1 64 ? -6.148 -25.156 -5.938 1 96.31 64 CYS B CA 1
ATOM 3669 C C . CYS B 1 64 ? -7.609 -25.578 -5.934 1 96.31 64 CYS B C 1
ATOM 3671 O O . CYS B 1 64 ? -8.125 -26.047 -4.914 1 96.31 64 CYS B O 1
ATOM 3673 N N . PRO B 1 65 ? -8.273 -25.375 -7.023 1 94.31 65 PRO B N 1
ATOM 3674 C CA . PRO B 1 65 ? -9.609 -25.953 -7.164 1 94.31 65 PRO B CA 1
ATOM 3675 C C . PRO B 1 65 ? -9.562 -27.453 -7.469 1 94.31 65 PRO B C 1
ATOM 3677 O O . PRO B 1 65 ? -9.914 -27.875 -8.578 1 94.31 65 PRO B O 1
ATOM 3680 N N . HIS B 1 66 ? -9.391 -28.25 -6.492 1 95.31 66 HIS B N 1
ATOM 3681 C CA . HIS B 1 66 ? -9.109 -29.688 -6.613 1 95.31 66 HIS B CA 1
ATOM 3682 C C . HIS B 1 66 ? -10.258 -30.422 -7.285 1 95.31 66 HIS B C 1
ATOM 3684 O O . HIS B 1 66 ? -10.047 -31.375 -8.039 1 95.31 66 HIS B O 1
ATOM 3690 N N . GLU B 1 67 ? -11.469 -29.953 -7.008 1 93.12 67 GLU B N 1
ATOM 3691 C CA . GLU B 1 67 ? -12.648 -30.609 -7.559 1 93.12 67 GLU B CA 1
ATOM 3692 C C . GLU B 1 67 ? -12.703 -30.484 -9.078 1 93.12 67 GLU B C 1
ATOM 3694 O O . GLU B 1 67 ? -13.328 -31.297 -9.758 1 93.12 67 GLU B O 1
ATOM 3699 N N . GLU B 1 68 ? -11.961 -29.438 -9.562 1 92.19 68 GLU B N 1
ATOM 3700 C CA . GLU B 1 68 ? -11.93 -29.203 -11.008 1 92.19 68 GLU B CA 1
ATOM 3701 C C . GLU B 1 68 ? -10.656 -29.766 -11.633 1 92.19 68 GLU B C 1
ATOM 3703 O O . GLU B 1 68 ? -10.484 -29.719 -12.852 1 92.19 68 GLU B O 1
ATOM 3708 N N . GLN B 1 69 ? -9.828 -30.328 -10.852 1 95.62 69 GLN B N 1
ATOM 3709 C CA . GLN B 1 69 ? -8.523 -30.781 -11.312 1 95.62 69 GLN B CA 1
ATOM 3710 C C . GLN B 1 69 ? -8.25 -32.219 -10.891 1 95.62 69 GLN B C 1
ATOM 3712 O O . GLN B 1 69 ? -8.961 -33.156 -11.305 1 95.62 69 GLN B O 1
ATOM 3717 N N . CYS B 1 70 ? -7.34 -32.469 -9.898 1 94.75 70 CYS B N 1
ATOM 3718 C CA . CYS B 1 70 ? -6.871 -33.812 -9.547 1 94.75 70 CYS B CA 1
ATOM 3719 C C . CYS B 1 70 ? -7.996 -34.625 -8.945 1 94.75 70 CYS B C 1
ATOM 3721 O O . CYS B 1 70 ? -8.242 -35.75 -9.383 1 94.75 70 CYS B O 1
ATOM 3723 N N . ALA B 1 71 ? -8.75 -34.094 -7.98 1 95.12 71 ALA B N 1
ATOM 3724 C CA . ALA B 1 71 ? -9.812 -34.844 -7.32 1 95.12 71 ALA B CA 1
ATOM 3725 C C . ALA B 1 71 ? -10.977 -35.094 -8.273 1 95.12 71 ALA B C 1
ATOM 3727 O O . ALA B 1 71 ? -11.539 -36.219 -8.281 1 95.12 71 ALA B O 1
ATOM 3728 N N . GLY B 1 72 ? -11.312 -34.094 -9.047 1 93.81 72 GLY B N 1
ATOM 3729 C CA . GLY B 1 72 ? -12.438 -34.219 -9.961 1 93.81 72 GLY B CA 1
ATOM 3730 C C . GLY B 1 72 ? -12.18 -35.219 -11.086 1 93.81 72 GLY B C 1
ATOM 3731 O O . GLY B 1 72 ? -13.125 -35.75 -11.656 1 93.81 72 GLY B O 1
ATOM 3732 N N . SER B 1 73 ? -10.938 -35.531 -11.344 1 96.06 73 SER B N 1
ATOM 3733 C CA . SER B 1 73 ? -10.578 -36.375 -12.461 1 96.06 73 SER B CA 1
ATOM 3734 C C . SER B 1 73 ? -10.078 -37.75 -11.984 1 96.06 73 SER B C 1
ATOM 3736 O O . SER B 1 73 ? -9.609 -38.562 -12.781 1 96.06 73 SER B O 1
ATOM 3738 N N . CYS B 1 74 ? -10.156 -37.969 -10.75 1 96.88 74 CYS B N 1
ATOM 3739 C CA . CYS B 1 74 ? -9.672 -39.219 -10.164 1 96.88 74 CYS B CA 1
ATOM 3740 C C . CYS B 1 74 ? -10.516 -40.406 -10.625 1 96.88 74 CYS B C 1
ATOM 3742 O O . CYS B 1 74 ? -11.742 -40.406 -10.484 1 96.88 74 CYS B O 1
ATOM 3744 N N . ILE B 1 75 ? -9.883 -41.438 -11.094 1 96.69 75 ILE B N 1
ATOM 3745 C CA . ILE B 1 75 ? -10.57 -42.625 -11.594 1 96.69 75 ILE B CA 1
ATOM 3746 C C . ILE B 1 75 ? -11.352 -43.281 -10.461 1 96.69 75 ILE B C 1
ATOM 3748 O O . ILE B 1 75 ? -12.469 -43.75 -10.664 1 96.69 75 ILE B O 1
ATOM 3752 N N . ARG B 1 76 ? -10.805 -43.344 -9.266 1 95.5 76 ARG B N 1
ATOM 3753 C CA . ARG B 1 76 ? -11.484 -43.906 -8.109 1 95.5 76 ARG B CA 1
ATOM 3754 C C . ARG B 1 76 ? -12.781 -43.188 -7.812 1 95.5 76 ARG B C 1
ATOM 3756 O O . ARG B 1 76 ? -13.703 -43.719 -7.211 1 95.5 76 ARG B O 1
ATOM 3763 N N . GLY B 1 77 ? -12.797 -41.938 -8.195 1 93.69 77 GLY B N 1
ATOM 3764 C CA . GLY B 1 77 ? -13.953 -41.094 -7.926 1 93.69 77 GLY B CA 1
ATOM 3765 C C . GLY B 1 77 ? -15.148 -41.406 -8.805 1 93.69 77 GLY B C 1
ATOM 3766 O O . GLY B 1 77 ? -16.266 -40.969 -8.523 1 93.69 77 GLY B O 1
ATOM 3767 N N . ILE B 1 78 ? -14.992 -42.219 -9.844 1 92.94 78 ILE B N 1
ATOM 3768 C CA . ILE B 1 78 ? -16.078 -42.594 -10.75 1 92.94 78 ILE B CA 1
ATOM 3769 C C . ILE B 1 78 ? -17.094 -43.469 -10.016 1 92.94 78 ILE B C 1
ATOM 3771 O O . ILE B 1 78 ? -18.297 -43.25 -10.141 1 92.94 78 ILE B O 1
ATOM 3775 N N . LYS B 1 79 ? -16.688 -44.5 -9.328 1 90.94 79 LYS B N 1
ATOM 3776 C CA . LYS B 1 79 ? -17.594 -45.406 -8.602 1 90.94 79 LYS B CA 1
ATOM 3777 C C . LYS B 1 79 ? -17.438 -45.219 -7.094 1 90.94 79 LYS B C 1
ATOM 3779 O O . LYS B 1 79 ? -18.078 -45.938 -6.312 1 90.94 79 LYS B O 1
ATOM 3784 N N . GLY B 1 80 ? -16.703 -44.25 -6.641 1 92.25 80 GLY B N 1
ATOM 3785 C CA . GLY B 1 80 ? -16.469 -44 -5.227 1 92.25 80 GLY B CA 1
ATOM 3786 C C . GLY B 1 80 ? -16.016 -42.594 -4.938 1 92.25 80 GLY B C 1
ATOM 3787 O O . GLY B 1 80 ? -16.406 -41.656 -5.625 1 92.25 80 GLY B O 1
ATOM 3788 N N . GLU B 1 81 ? -15.297 -42.5 -3.814 1 94.5 81 GLU B N 1
ATOM 3789 C CA . GLU B 1 81 ? -14.773 -41.219 -3.402 1 94.5 81 GLU B CA 1
ATOM 3790 C C . GLU B 1 81 ? -13.383 -40.969 -3.98 1 94.5 81 GLU B C 1
ATOM 3792 O O . GLU B 1 81 ? -12.508 -41.844 -3.902 1 94.5 81 GLU B O 1
ATOM 3797 N N . PRO B 1 82 ? -13.219 -39.844 -4.594 1 96.88 82 PRO B N 1
ATOM 3798 C CA . PRO B 1 82 ? -11.883 -39.531 -5.105 1 96.88 82 PRO B CA 1
ATOM 3799 C C . PRO B 1 82 ? -10.828 -39.469 -4.004 1 96.88 82 PRO B C 1
ATOM 3801 O O . PRO B 1 82 ? -11.172 -39.344 -2.824 1 96.88 82 PRO B O 1
ATOM 3804 N N . ILE B 1 83 ? -9.57 -39.656 -4.426 1 96.25 83 ILE B N 1
ATOM 3805 C CA . ILE B 1 83 ? -8.461 -39.5 -3.49 1 96.25 83 ILE B CA 1
ATOM 3806 C C . ILE B 1 83 ? -8.25 -38.031 -3.172 1 96.25 83 ILE B C 1
ATOM 3808 O O . ILE B 1 83 ? -8.211 -37.188 -4.078 1 96.25 83 ILE B O 1
ATOM 3812 N N . HIS B 1 84 ? -8.133 -37.781 -1.916 1 95.5 84 HIS B N 1
ATOM 3813 C CA . HIS B 1 84 ? -7.832 -36.438 -1.489 1 95.5 84 HIS B CA 1
ATOM 3814 C C . HIS B 1 84 ? -6.324 -36.188 -1.452 1 95.5 84 HIS B C 1
ATOM 3816 O O . HIS B 1 84 ? -5.766 -35.906 -0.391 1 95.5 84 HIS B O 1
ATOM 3822 N N . PHE B 1 85 ? -5.781 -36.219 -2.609 1 97.12 85 PHE B N 1
ATOM 3823 C CA . PHE B 1 85 ? -4.336 -36.094 -2.746 1 97.12 85 PHE B CA 1
ATOM 3824 C C . PHE B 1 85 ? -3.855 -34.781 -2.111 1 97.12 85 PHE B C 1
ATOM 3826 O O . PHE B 1 85 ? -2.76 -34.75 -1.548 1 97.12 85 PHE B O 1
ATOM 3833 N N . TYR B 1 86 ? -4.699 -33.688 -2.221 1 96.44 86 TYR B N 1
ATOM 3834 C CA . TYR B 1 86 ? -4.309 -32.344 -1.771 1 96.44 86 TYR B CA 1
ATOM 3835 C C . TYR B 1 86 ? -4.02 -32.344 -0.274 1 96.44 86 TYR B C 1
ATOM 3837 O O . TYR B 1 86 ? -3.209 -31.547 0.205 1 96.44 86 TYR B O 1
ATOM 3845 N N . GLU B 1 87 ? -4.605 -33.25 0.45 1 96.56 87 GLU B N 1
ATOM 3846 C CA . GLU B 1 87 ? -4.312 -33.344 1.877 1 96.56 87 GLU B CA 1
ATOM 3847 C C . GLU B 1 87 ? -2.93 -33.969 2.113 1 96.56 87 GLU B C 1
ATOM 3849 O O . GLU B 1 87 ? -2.207 -33.531 3.016 1 96.56 87 GLU B O 1
ATOM 3854 N N . ILE B 1 88 ? -2.604 -34.969 1.341 1 97.31 88 ILE B N 1
ATOM 3855 C CA . ILE B 1 88 ? -1.279 -35.594 1.392 1 97.31 88 ILE B CA 1
ATOM 3856 C C . ILE B 1 88 ? -0.226 -34.562 0.941 1 97.31 88 ILE B C 1
ATOM 3858 O O . ILE B 1 88 ? 0.812 -34.438 1.589 1 97.31 88 ILE B O 1
ATOM 3862 N N . GLU B 1 89 ? -0.567 -33.906 -0.138 1 97.81 89 GLU B N 1
ATOM 3863 C CA . GLU B 1 89 ? 0.314 -32.875 -0.667 1 97.81 89 GLU B CA 1
ATOM 3864 C C . GLU B 1 89 ? 0.575 -31.781 0.372 1 97.81 89 GLU B C 1
ATOM 3866 O O . GLU B 1 89 ? 1.702 -31.297 0.506 1 97.81 89 GLU B O 1
ATOM 3871 N N . GLU B 1 90 ? -0.446 -31.359 1.038 1 97.19 90 GLU B N 1
ATOM 3872 C CA . GLU B 1 90 ? -0.315 -30.328 2.059 1 97.19 90 GLU B CA 1
ATOM 3873 C C . GLU B 1 90 ? 0.661 -30.75 3.152 1 97.19 90 GLU B C 1
ATOM 3875 O O . GLU B 1 90 ? 1.509 -29.953 3.574 1 97.19 90 GLU B O 1
ATOM 3880 N N . GLU B 1 91 ? 0.495 -31.969 3.59 1 96.94 91 GLU B N 1
ATOM 3881 C CA . GLU B 1 91 ? 1.39 -32.469 4.629 1 96.94 91 GLU B CA 1
ATOM 3882 C C . GLU B 1 91 ? 2.828 -32.562 4.125 1 96.94 91 GLU B C 1
ATOM 3884 O O . GLU B 1 91 ? 3.748 -32.062 4.777 1 96.94 91 GLU B O 1
ATOM 3889 N N . VAL B 1 92 ? 3.027 -33.156 2.967 1 97.25 92 VAL B N 1
ATOM 3890 C CA . VAL B 1 92 ? 4.355 -33.438 2.428 1 97.25 92 VAL B CA 1
ATOM 3891 C C . VAL B 1 92 ? 5.043 -32.125 2.064 1 97.25 92 VAL B C 1
ATOM 3893 O O . VAL B 1 92 ? 6.18 -31.875 2.469 1 97.25 92 VAL B O 1
ATOM 3896 N N . SER B 1 93 ? 4.387 -31.266 1.349 1 98 93 SER B N 1
ATOM 3897 C CA . SER B 1 93 ? 4.961 -30.016 0.878 1 98 93 SER B CA 1
ATOM 3898 C C . SER B 1 93 ? 5.18 -29.031 2.029 1 98 93 SER B C 1
ATOM 3900 O O . SER B 1 93 ? 6.145 -28.266 2.023 1 98 93 SER B O 1
ATOM 3902 N N . GLY B 1 94 ? 4.242 -29.047 2.973 1 96.69 94 GLY B N 1
ATOM 3903 C CA . GLY B 1 94 ? 4.422 -28.219 4.148 1 96.69 94 GLY B CA 1
ATOM 3904 C C . GLY B 1 94 ? 5.668 -28.562 4.941 1 96.69 94 GLY B C 1
ATOM 3905 O O . GLY B 1 94 ? 6.445 -27.672 5.301 1 96.69 94 GLY B O 1
ATOM 3906 N N . LYS B 1 95 ? 5.816 -29.828 5.152 1 95.31 95 LYS B N 1
ATOM 3907 C CA . LYS B 1 95 ? 6.988 -30.297 5.891 1 95.31 95 LYS B CA 1
ATOM 3908 C C . LYS B 1 95 ? 8.273 -30.031 5.109 1 95.31 95 LYS B C 1
ATOM 3910 O O . LYS B 1 95 ? 9.289 -29.641 5.691 1 95.31 95 LYS B O 1
ATOM 3915 N N . TYR B 1 96 ? 8.211 -30.25 3.852 1 96.62 96 TYR B N 1
ATOM 3916 C CA . TYR B 1 96 ? 9.398 -30.031 3.027 1 96.62 96 TYR B CA 1
ATOM 3917 C C . TYR B 1 96 ? 9.797 -28.562 3.037 1 96.62 96 TYR B C 1
ATOM 3919 O O . TYR B 1 96 ? 10.992 -28.234 3.076 1 96.62 96 TYR B O 1
ATOM 3927 N N . LEU B 1 97 ? 8.867 -27.672 2.984 1 96.31 97 LEU B N 1
ATOM 3928 C CA . LEU B 1 97 ? 9.133 -26.234 3.002 1 96.31 97 LEU B CA 1
ATOM 3929 C C . LEU B 1 97 ? 9.859 -25.828 4.281 1 96.31 97 LEU B C 1
ATOM 3931 O O . LEU B 1 97 ? 10.742 -24.969 4.25 1 96.31 97 LEU B O 1
ATOM 3935 N N . GLU B 1 98 ? 9.492 -26.453 5.344 1 93.75 98 GLU B N 1
ATOM 3936 C CA . GLU B 1 98 ? 10.102 -26.125 6.633 1 93.75 98 GLU B CA 1
ATOM 3937 C C . GLU B 1 98 ? 11.578 -26.516 6.656 1 93.75 98 GLU B C 1
ATOM 3939 O O . GLU B 1 98 ? 12.383 -25.844 7.309 1 93.75 98 GLU B O 1
ATOM 3944 N N . THR B 1 99 ? 11.883 -27.531 5.949 1 93.06 99 THR B N 1
ATOM 3945 C CA . THR B 1 99 ? 13.242 -28.047 6.023 1 93.06 99 THR B CA 1
ATOM 3946 C C . THR B 1 99 ? 14.023 -27.703 4.762 1 93.06 99 THR B C 1
ATOM 3948 O O . THR B 1 99 ? 15.172 -28.125 4.598 1 93.06 99 THR B O 1
ATOM 3951 N N . LEU B 1 100 ? 13.32 -27.047 3.934 1 92.38 100 LEU B N 1
ATOM 3952 C CA . LEU B 1 100 ? 13.906 -26.719 2.641 1 92.38 100 LEU B CA 1
ATOM 3953 C C . LEU B 1 100 ? 15.227 -25.969 2.818 1 92.38 100 LEU B C 1
ATOM 3955 O O . LEU B 1 100 ? 15.281 -24.953 3.521 1 92.38 100 LEU B O 1
ATOM 3959 N N . ASN B 1 101 ? 16.234 -26.469 2.352 1 89.38 101 ASN B N 1
ATOM 3960 C CA . ASN B 1 101 ? 17.562 -25.844 2.338 1 89.38 101 ASN B CA 1
ATOM 3961 C C . ASN B 1 101 ? 18.172 -25.859 0.939 1 89.38 101 ASN B C 1
ATOM 3963 O O . ASN B 1 101 ? 18.812 -26.828 0.539 1 89.38 101 ASN B O 1
ATOM 3967 N N . LEU B 1 102 ? 17.859 -24.797 0.278 1 87.06 102 LEU B N 1
ATOM 3968 C CA . LEU B 1 102 ? 18.359 -24.672 -1.087 1 87.06 102 LEU B CA 1
ATOM 3969 C C . LEU B 1 102 ? 19.656 -23.859 -1.121 1 87.06 102 LEU B C 1
ATOM 3971 O O . LEU B 1 102 ? 19.859 -22.953 -0.307 1 87.06 102 LEU B O 1
ATOM 3975 N N . GLU B 1 103 ? 20.562 -24.297 -1.916 1 83.56 103 GLU B N 1
ATOM 3976 C CA . GLU B 1 103 ? 21.797 -23.562 -2.129 1 83.56 103 GLU B CA 1
ATOM 3977 C C . GLU B 1 103 ? 21.734 -22.734 -3.412 1 83.56 103 GLU B C 1
ATOM 3979 O O . GLU B 1 103 ? 21.172 -23.188 -4.418 1 83.56 103 GLU B O 1
ATOM 3984 N N . LYS B 1 104 ? 22.203 -21.547 -3.223 1 81.56 104 LYS B N 1
ATOM 3985 C CA . LYS B 1 104 ? 22.328 -20.734 -4.426 1 81.56 104 LYS B CA 1
ATOM 3986 C C . LYS B 1 104 ? 23.234 -21.406 -5.453 1 81.56 104 LYS B C 1
ATOM 3988 O O . LYS B 1 104 ? 24.266 -21.984 -5.094 1 81.56 104 LYS B O 1
ATOM 3993 N N . GLY B 1 105 ? 22.656 -21.406 -6.672 1 79.44 105 GLY B N 1
ATOM 3994 C CA . GLY B 1 105 ? 23.484 -21.938 -7.738 1 79.44 105 GLY B CA 1
ATOM 3995 C C . GLY B 1 105 ? 24.812 -21.25 -7.859 1 79.44 105 GLY B C 1
ATOM 3996 O O . GLY B 1 105 ? 24.984 -20.109 -7.414 1 79.44 105 GLY B O 1
ATOM 3997 N N . GLN B 1 106 ? 25.812 -22.078 -8.242 1 71.94 106 GLN B N 1
ATOM 3998 C CA . GLN B 1 106 ? 27.172 -21.594 -8.43 1 71.94 106 GLN B CA 1
ATOM 3999 C C . GLN B 1 106 ? 27.281 -20.688 -9.648 1 71.94 106 GLN B C 1
ATOM 4001 O O . GLN B 1 106 ? 26.547 -20.859 -10.625 1 71.94 106 GLN B O 1
ATOM 4006 N N . GLY B 1 107 ? 27.828 -19.406 -9.57 1 69.06 107 GLY B N 1
ATOM 4007 C CA . GLY B 1 107 ? 28.125 -18.516 -10.68 1 69.06 107 GLY B CA 1
ATOM 4008 C C . GLY B 1 107 ? 27.594 -17.109 -10.484 1 69.06 107 GLY B C 1
ATOM 4009 O O . GLY B 1 107 ? 26.906 -16.828 -9.508 1 69.06 107 GLY B O 1
ATOM 4010 N N . ASN B 1 108 ? 28.188 -16.156 -11.016 1 75.94 108 ASN B N 1
ATOM 4011 C CA . ASN B 1 108 ? 27.797 -14.758 -11.086 1 75.94 108 ASN B CA 1
ATOM 4012 C C . ASN B 1 108 ? 27.141 -14.422 -12.43 1 75.94 108 ASN B C 1
ATOM 4014 O O . ASN B 1 108 ? 27.703 -13.656 -13.219 1 75.94 108 ASN B O 1
ATOM 4018 N N . ARG B 1 109 ? 25.828 -15.195 -12.5 1 92.12 109 ARG B N 1
ATOM 4019 C CA . ARG B 1 109 ? 25.125 -14.992 -13.766 1 92.12 109 ARG B CA 1
ATOM 4020 C C . ARG B 1 109 ? 24.453 -13.633 -13.805 1 92.12 109 ARG B C 1
ATOM 4022 O O . ARG B 1 109 ? 24.656 -12.797 -12.922 1 92.12 109 ARG B O 1
ATOM 4029 N N . ASP B 1 110 ? 23.766 -13.422 -14.914 1 96.88 110 ASP B N 1
ATOM 4030 C CA . ASP B 1 110 ? 23.203 -12.109 -15.211 1 96.88 110 ASP B CA 1
ATOM 4031 C C . ASP B 1 110 ? 22.219 -11.68 -14.117 1 96.88 110 ASP B C 1
ATOM 4033 O O . ASP B 1 110 ? 21.719 -12.516 -13.359 1 96.88 110 ASP B O 1
ATOM 4037 N N . ARG B 1 111 ? 22.047 -10.422 -14.008 1 97.19 111 ARG B N 1
ATOM 4038 C CA . ARG B 1 111 ? 21.078 -9.836 -13.086 1 97.19 111 ARG B CA 1
ATOM 4039 C C . ARG B 1 111 ? 19.672 -9.828 -13.695 1 97.19 111 ARG B C 1
ATOM 4041 O O . ARG B 1 111 ? 19.5 -9.445 -14.852 1 97.19 111 ARG B O 1
ATOM 4048 N N . ILE B 1 112 ? 18.719 -10.281 -12.883 1 98.69 112 ILE B N 1
ATOM 4049 C CA . ILE B 1 112 ? 17.328 -10.344 -13.328 1 98.69 112 ILE B CA 1
ATOM 4050 C C . ILE B 1 112 ? 16.438 -9.531 -12.383 1 98.69 112 ILE B C 1
ATOM 4052 O O . ILE B 1 112 ? 16.531 -9.672 -11.164 1 98.69 112 ILE B O 1
ATOM 4056 N N . ALA B 1 113 ? 15.625 -8.641 -12.891 1 98.88 113 ALA B N 1
ATOM 4057 C CA . ALA B 1 113 ? 14.625 -7.91 -12.117 1 98.88 113 ALA B CA 1
ATOM 4058 C C . ALA B 1 113 ? 13.258 -8.57 -12.227 1 98.88 113 ALA B C 1
ATOM 4060 O O . ALA B 1 113 ? 12.781 -8.852 -13.328 1 98.88 113 ALA B O 1
ATOM 4061 N N . ILE B 1 114 ? 12.688 -8.875 -11.117 1 98.94 114 ILE B N 1
ATOM 4062 C CA . ILE B 1 114 ? 11.32 -9.391 -11.055 1 98.94 114 ILE B CA 1
ATOM 4063 C C . ILE B 1 114 ? 10.398 -8.336 -10.461 1 98.94 114 ILE B C 1
ATOM 4065 O O . ILE B 1 114 ? 10.523 -7.977 -9.289 1 98.94 114 ILE B O 1
ATOM 4069 N N . VAL B 1 115 ? 9.469 -7.836 -11.266 1 98.75 115 VAL B N 1
ATOM 4070 C CA . VAL B 1 115 ? 8.5 -6.836 -10.82 1 98.75 115 VAL B CA 1
ATOM 4071 C C . VAL B 1 115 ? 7.207 -7.527 -10.391 1 98.75 115 VAL B C 1
ATOM 4073 O O . VAL B 1 115 ? 6.391 -7.91 -11.227 1 98.75 115 VAL B O 1
ATOM 4076 N N . GLY B 1 116 ? 7.008 -7.578 -9.086 1 98.38 116 GLY B N 1
ATOM 4077 C CA . GLY B 1 116 ? 5.883 -8.305 -8.531 1 98.38 116 GLY B CA 1
ATOM 4078 C C . GLY B 1 116 ? 6.285 -9.602 -7.848 1 98.38 116 GLY B C 1
ATOM 4079 O O . GLY B 1 116 ? 6.812 -10.508 -8.492 1 98.38 116 GLY B O 1
ATOM 4080 N N . GLY B 1 117 ? 6.012 -9.656 -6.621 1 98.5 117 GLY B N 1
ATOM 4081 C CA . GLY B 1 117 ? 6.348 -10.828 -5.832 1 98.5 117 GLY B CA 1
ATOM 4082 C C . GLY B 1 117 ? 5.16 -11.742 -5.586 1 98.5 117 GLY B C 1
ATOM 4083 O O . GLY B 1 117 ? 4.98 -12.25 -4.48 1 98.5 117 GLY B O 1
ATOM 4084 N N . GLY B 1 118 ? 4.293 -11.883 -6.562 1 98.38 118 GLY B N 1
ATOM 4085 C CA . GLY B 1 118 ? 3.193 -12.836 -6.492 1 98.38 118 GLY B CA 1
ATOM 4086 C C . GLY B 1 118 ? 3.596 -14.242 -6.898 1 98.38 118 GLY B C 1
ATOM 4087 O O . GLY B 1 118 ? 4.785 -14.562 -6.957 1 98.38 118 GLY B O 1
ATOM 4088 N N . PRO B 1 119 ? 2.615 -15.117 -7.207 1 98.56 119 PRO B N 1
ATOM 4089 C CA . PRO B 1 119 ? 2.908 -16.516 -7.512 1 98.56 119 PRO B CA 1
ATOM 4090 C C . PRO B 1 119 ? 3.896 -16.688 -8.664 1 98.56 119 PRO B C 1
ATOM 4092 O O . PRO B 1 119 ? 4.871 -17.438 -8.547 1 98.56 119 PRO B O 1
ATOM 4095 N N . ALA B 1 120 ? 3.654 -15.984 -9.75 1 98.69 120 ALA B N 1
ATOM 4096 C CA . ALA B 1 120 ? 4.535 -16.109 -10.906 1 98.69 120 ALA B CA 1
ATOM 4097 C C . ALA B 1 120 ? 5.941 -15.602 -10.578 1 98.69 120 ALA B C 1
ATOM 4099 O O . ALA B 1 120 ? 6.934 -16.266 -10.883 1 98.69 120 ALA B O 1
ATOM 4100 N N . GLY B 1 121 ? 6.008 -14.438 -9.953 1 98.88 121 GLY B N 1
ATOM 4101 C CA . GLY B 1 121 ? 7.293 -13.867 -9.586 1 98.88 121 GLY B CA 1
ATOM 4102 C C . GLY B 1 121 ? 8.086 -14.734 -8.625 1 98.88 121 GLY B C 1
ATOM 4103 O O . GLY B 1 121 ? 9.289 -14.93 -8.805 1 98.88 121 GLY B O 1
ATOM 4104 N N . ILE B 1 122 ? 7.418 -15.273 -7.645 1 98.88 122 ILE B N 1
ATOM 4105 C CA . ILE B 1 122 ? 8.047 -16.141 -6.66 1 98.88 122 ILE B CA 1
ATOM 4106 C C . ILE B 1 122 ? 8.602 -17.391 -7.352 1 98.88 122 ILE B C 1
ATOM 4108 O O . ILE B 1 122 ? 9.734 -17.797 -7.094 1 98.88 122 ILE B O 1
ATOM 4112 N N . THR B 1 123 ? 7.781 -17.953 -8.211 1 98.75 123 THR B N 1
ATOM 4113 C CA . THR B 1 123 ? 8.18 -19.156 -8.938 1 98.75 123 THR B CA 1
ATOM 4114 C C . THR B 1 123 ? 9.445 -18.906 -9.758 1 98.75 123 THR B C 1
ATOM 4116 O O . THR B 1 123 ? 10.414 -19.656 -9.672 1 98.75 123 THR B O 1
ATOM 4119 N N . ILE B 1 124 ? 9.461 -17.844 -10.508 1 98.81 124 ILE B N 1
ATOM 4120 C CA . ILE B 1 124 ? 10.594 -17.516 -11.367 1 98.81 124 ILE B CA 1
ATOM 4121 C C . ILE B 1 124 ? 11.82 -17.203 -10.508 1 98.81 124 ILE B C 1
ATOM 4123 O O . ILE B 1 124 ? 12.938 -17.594 -10.852 1 98.81 124 ILE B O 1
ATOM 4127 N N . ALA B 1 125 ? 11.625 -16.5 -9.391 1 98.62 125 ALA B N 1
ATOM 4128 C CA . ALA B 1 125 ? 12.727 -16.172 -8.484 1 98.62 125 ALA B CA 1
ATOM 4129 C C . ALA B 1 125 ? 13.414 -17.422 -7.984 1 98.62 125 ALA B C 1
ATOM 4131 O O . ALA B 1 125 ? 14.648 -17.516 -8 1 98.62 125 ALA B O 1
ATOM 4132 N N . PHE B 1 126 ? 12.625 -18.438 -7.562 1 98.12 126 PHE B N 1
ATOM 4133 C CA . PHE B 1 126 ? 13.188 -19.688 -7.086 1 98.12 126 PHE B CA 1
ATOM 4134 C C . PHE B 1 126 ? 14 -20.375 -8.188 1 98.12 126 PHE B C 1
ATOM 4136 O O . PHE B 1 126 ? 15.148 -20.766 -7.965 1 98.12 126 PHE B O 1
ATOM 4143 N N . ILE B 1 127 ? 13.414 -20.469 -9.352 1 97.38 127 ILE B N 1
ATOM 4144 C CA . ILE B 1 127 ? 14.016 -21.219 -10.445 1 97.38 127 ILE B CA 1
ATOM 4145 C C . ILE B 1 127 ? 15.32 -20.562 -10.867 1 97.38 127 ILE B C 1
ATOM 4147 O O . ILE B 1 127 ? 16.359 -21.219 -10.953 1 97.38 127 ILE B O 1
ATOM 4151 N N . LEU B 1 128 ? 15.312 -19.266 -11.078 1 97.62 128 LEU B N 1
ATOM 4152 C CA . LEU B 1 128 ? 16.484 -18.562 -11.617 1 97.62 128 LEU B CA 1
ATOM 4153 C C . LEU B 1 128 ? 17.562 -18.422 -10.555 1 97.62 128 LEU B C 1
ATOM 4155 O O . LEU B 1 128 ? 18.75 -18.5 -10.859 1 97.62 128 LEU B O 1
ATOM 4159 N N . ALA B 1 129 ? 17.188 -18.172 -9.297 1 96.88 129 ALA B N 1
ATOM 4160 C CA . ALA B 1 129 ? 18.172 -18.078 -8.234 1 96.88 129 ALA B CA 1
ATOM 4161 C C . ALA B 1 129 ? 18.938 -19.375 -8.055 1 96.88 129 ALA B C 1
ATOM 4163 O O . ALA B 1 129 ? 20.156 -19.375 -7.852 1 96.88 129 ALA B O 1
ATOM 4164 N N . GLN B 1 130 ? 18.203 -20.5 -8.133 1 95.38 130 GLN B N 1
ATOM 4165 C CA . GLN B 1 130 ? 18.828 -21.812 -8.008 1 95.38 130 GLN B CA 1
ATOM 4166 C C . GLN B 1 130 ? 19.828 -22.062 -9.141 1 95.38 130 GLN B C 1
ATOM 4168 O O . GLN B 1 130 ? 20.719 -22.891 -9.016 1 95.38 130 GLN B O 1
ATOM 4173 N N . LYS B 1 131 ? 19.656 -21.375 -10.211 1 95.19 131 LYS B N 1
ATOM 4174 C CA . LYS B 1 131 ? 20.531 -21.531 -11.375 1 95.19 131 LYS B CA 1
ATOM 4175 C C . LYS B 1 131 ? 21.688 -20.531 -11.336 1 95.19 131 LYS B C 1
ATOM 4177 O O . LYS B 1 131 ? 22.484 -20.484 -12.266 1 95.19 131 LYS B O 1
ATOM 4182 N N . GLY B 1 132 ? 21.719 -19.688 -10.344 1 95.56 132 GLY B N 1
ATOM 4183 C CA . GLY B 1 132 ? 22.875 -18.828 -10.125 1 95.56 132 GLY B CA 1
ATOM 4184 C C . GLY B 1 132 ? 22.672 -17.406 -10.586 1 95.56 132 GLY B C 1
ATOM 4185 O O . GLY B 1 132 ? 23.594 -16.578 -10.523 1 95.56 132 GLY B O 1
ATOM 4186 N N . PHE B 1 133 ? 21.484 -17.047 -11.078 1 97.19 133 PHE B N 1
ATOM 4187 C CA . PHE B 1 133 ? 21.188 -15.68 -11.492 1 97.19 133 PHE B CA 1
ATOM 4188 C C . PHE B 1 133 ? 21.094 -14.766 -10.273 1 97.19 133 PHE B C 1
ATOM 4190 O O . PHE B 1 133 ? 20.719 -15.203 -9.188 1 97.19 133 PHE B O 1
ATOM 4197 N N . LYS B 1 134 ? 21.469 -13.477 -10.406 1 96.62 134 LYS B N 1
ATOM 4198 C CA . LYS B 1 134 ? 21.25 -12.453 -9.391 1 96.62 134 LYS B CA 1
ATOM 4199 C C . LYS B 1 134 ? 19.859 -11.852 -9.508 1 96.62 134 LYS B C 1
ATOM 4201 O O . LYS B 1 134 ? 19.594 -11.023 -10.383 1 96.62 134 LYS B O 1
ATOM 4206 N N . VAL B 1 135 ? 19.016 -12.219 -8.555 1 97.88 135 VAL B N 1
ATOM 4207 C CA . VAL B 1 135 ? 17.609 -11.883 -8.711 1 97.88 135 VAL B CA 1
ATOM 4208 C C . VAL B 1 135 ? 17.219 -10.812 -7.695 1 97.88 135 VAL B C 1
ATOM 4210 O O . VAL B 1 135 ? 17.562 -10.906 -6.516 1 97.88 135 VAL B O 1
ATOM 4213 N N . THR B 1 136 ? 16.562 -9.781 -8.109 1 98.62 136 THR B N 1
ATOM 4214 C CA . THR B 1 136 ? 15.93 -8.781 -7.258 1 98.62 136 THR B CA 1
ATOM 4215 C C . THR B 1 136 ? 14.43 -8.719 -7.504 1 98.62 136 THR B C 1
ATOM 4217 O O . THR B 1 136 ? 13.984 -8.562 -8.648 1 98.62 136 THR B O 1
ATOM 4220 N N . ILE B 1 137 ? 13.633 -8.891 -6.453 1 98.81 137 ILE B N 1
ATOM 4221 C CA . ILE B 1 137 ? 12.188 -8.734 -6.535 1 98.81 137 ILE B CA 1
ATOM 4222 C C . ILE B 1 137 ? 11.789 -7.328 -6.102 1 98.81 137 ILE B C 1
ATOM 4224 O O . ILE B 1 137 ? 12.188 -6.871 -5.027 1 98.81 137 ILE B O 1
ATOM 4228 N N . PHE B 1 138 ? 11.094 -6.645 -6.93 1 98.69 138 PHE B N 1
ATOM 4229 C CA . PHE B 1 138 ? 10.453 -5.379 -6.59 1 98.69 138 PHE B CA 1
ATOM 4230 C C . PHE B 1 138 ? 8.984 -5.582 -6.254 1 98.69 138 PHE B C 1
ATOM 4232 O O . PHE B 1 138 ? 8.211 -6.047 -7.094 1 98.69 138 PHE B O 1
ATOM 4239 N N . GLU B 1 139 ? 8.609 -5.289 -5.039 1 98.19 139 GLU B N 1
ATOM 4240 C CA . GLU B 1 139 ? 7.254 -5.52 -4.559 1 98.19 139 GLU B CA 1
ATOM 4241 C C . GLU B 1 139 ? 6.605 -4.219 -4.094 1 98.19 139 GLU B C 1
ATOM 4243 O O . GLU B 1 139 ? 7.176 -3.488 -3.279 1 98.19 139 GLU B O 1
ATOM 4248 N N . ALA B 1 140 ? 5.402 -3.965 -4.609 1 96.25 140 ALA B N 1
ATOM 4249 C CA . ALA B 1 140 ? 4.711 -2.723 -4.277 1 96.25 140 ALA B CA 1
ATOM 4250 C C . ALA B 1 140 ? 4.199 -2.746 -2.84 1 96.25 140 ALA B C 1
ATOM 4252 O O . ALA B 1 140 ? 4.039 -1.696 -2.213 1 96.25 140 ALA B O 1
ATOM 4253 N N . HIS B 1 141 ? 3.92 -3.896 -2.307 1 96.81 141 HIS B N 1
ATOM 4254 C CA . HIS B 1 141 ? 3.443 -4.043 -0.936 1 96.81 141 HIS B CA 1
ATOM 4255 C C . HIS B 1 141 ? 4.605 -4.223 0.035 1 96.81 141 HIS B C 1
ATOM 4257 O O . HIS B 1 141 ? 5.762 -4.293 -0.381 1 96.81 141 HIS B O 1
ATOM 4263 N N . GLU B 1 142 ? 4.246 -4.297 1.281 1 96.69 142 GLU B N 1
ATOM 4264 C CA . GLU B 1 142 ? 5.223 -4.418 2.357 1 96.69 142 GLU B CA 1
ATOM 4265 C C . GLU B 1 142 ? 5.938 -5.766 2.303 1 96.69 142 GLU B C 1
ATOM 4267 O O . GLU B 1 142 ? 7.133 -5.852 2.598 1 96.69 142 GLU B O 1
ATOM 4272 N N . LYS B 1 143 ? 5.227 -6.77 1.938 1 98.06 143 LYS B N 1
ATOM 4273 C CA . LYS B 1 143 ? 5.746 -8.133 1.857 1 98.06 143 LYS B CA 1
ATOM 4274 C C . LYS B 1 143 ? 5.34 -8.797 0.546 1 98.06 143 LYS B C 1
ATOM 4276 O O . LYS B 1 143 ? 4.316 -8.445 -0.045 1 98.06 143 LYS B O 1
ATOM 4281 N N . ILE B 1 144 ? 6.16 -9.719 0.105 1 98.38 144 ILE B N 1
ATOM 4282 C CA . ILE B 1 144 ? 5.832 -10.422 -1.13 1 98.38 144 ILE B CA 1
ATOM 4283 C C . ILE B 1 144 ? 4.668 -11.383 -0.882 1 98.38 144 ILE B C 1
ATOM 4285 O O . ILE B 1 144 ? 4.289 -11.625 0.266 1 98.38 144 ILE B O 1
ATOM 4289 N N . GLY B 1 145 ? 4.102 -11.891 -1.933 1 98.31 145 GLY B N 1
ATOM 4290 C CA . GLY B 1 145 ? 3.027 -12.867 -1.896 1 98.31 145 GLY B CA 1
ATOM 4291 C C . GLY B 1 145 ? 1.902 -12.555 -2.865 1 98.31 145 GLY B C 1
ATOM 4292 O O . GLY B 1 145 ? 1.164 -13.453 -3.277 1 98.31 145 GLY B O 1
ATOM 4293 N N . GLY B 1 146 ? 1.759 -11.242 -3.156 1 97.06 146 GLY B N 1
ATOM 4294 C CA . GLY B 1 146 ? 0.656 -10.883 -4.031 1 97.06 146 GLY B CA 1
ATOM 4295 C C . GLY B 1 146 ? -0.689 -11.375 -3.535 1 97.06 146 GLY B C 1
ATOM 4296 O O . GLY B 1 146 ? -1.032 -11.195 -2.365 1 97.06 146 GLY B O 1
ATOM 4297 N N . VAL B 1 147 ? -1.413 -12.031 -4.387 1 95.88 147 VAL B N 1
ATOM 4298 C CA . VAL B 1 147 ? -2.762 -12.484 -4.059 1 95.88 147 VAL B CA 1
ATOM 4299 C C . VAL B 1 147 ? -2.699 -13.531 -2.949 1 95.88 147 VAL B C 1
ATOM 4301 O O . VAL B 1 147 ? -3.66 -13.703 -2.193 1 95.88 147 VAL B O 1
ATOM 4304 N N . LEU B 1 148 ? -1.555 -14.266 -2.828 1 98.06 148 LEU B N 1
ATOM 4305 C CA . LEU B 1 148 ? -1.421 -15.258 -1.77 1 98.06 148 LEU B CA 1
ATOM 4306 C C . LEU B 1 148 ? -1.568 -14.617 -0.395 1 98.06 148 LEU B C 1
ATOM 4308 O O . LEU B 1 148 ? -2.131 -15.219 0.521 1 98.06 148 LEU B O 1
ATOM 4312 N N . ARG B 1 149 ? -1.025 -13.469 -0.288 1 97.88 149 ARG B N 1
ATOM 4313 C CA . ARG B 1 149 ? -0.991 -12.773 0.997 1 97.88 149 ARG B CA 1
ATOM 4314 C C . ARG B 1 149 ? -2.148 -11.789 1.119 1 97.88 149 ARG B C 1
ATOM 4316 O O . ARG B 1 149 ? -2.762 -11.672 2.182 1 97.88 149 ARG B O 1
ATOM 4323 N N . TYR B 1 150 ? -2.482 -11.117 0.079 1 97.12 150 TYR B N 1
ATOM 4324 C CA . TYR B 1 150 ? -3.359 -9.953 0.167 1 97.12 150 TYR B CA 1
ATOM 4325 C C . TYR B 1 150 ? -4.723 -10.25 -0.452 1 97.12 150 TYR B C 1
ATOM 4327 O O . TYR B 1 150 ? -5.633 -9.422 -0.389 1 97.12 150 TYR B O 1
ATOM 4335 N N . GLY B 1 151 ? -4.902 -11.406 -1.049 1 95.88 151 GLY B N 1
ATOM 4336 C CA . GLY B 1 151 ? -6.152 -11.758 -1.702 1 95.88 151 GLY B CA 1
ATOM 4337 C C . GLY B 1 151 ? -6.836 -12.961 -1.067 1 95.88 151 GLY B C 1
ATOM 4338 O O . GLY B 1 151 ? -8.07 -13.023 -1.028 1 95.88 151 GLY B O 1
ATOM 4339 N N . ILE B 1 152 ? -6.098 -13.922 -0.593 1 96.81 152 ILE B N 1
ATOM 4340 C CA . ILE B 1 152 ? -6.625 -15.125 0.04 1 96.81 152 ILE B CA 1
ATOM 4341 C C . ILE B 1 152 ? -6.641 -14.945 1.557 1 96.81 152 ILE B C 1
ATOM 4343 O O . ILE B 1 152 ? -5.613 -14.625 2.16 1 96.81 152 ILE B O 1
ATOM 4347 N N . PRO B 1 153 ? -7.781 -15.195 2.174 1 97.19 153 PRO B N 1
ATOM 4348 C CA . PRO B 1 153 ? -7.879 -14.969 3.619 1 97.19 153 PRO B CA 1
ATOM 4349 C C . PRO B 1 153 ? -6.902 -15.828 4.418 1 97.19 153 PRO B C 1
ATOM 4351 O O . PRO B 1 153 ? -6.645 -16.984 4.051 1 97.19 153 PRO B O 1
ATOM 4354 N N . GLU B 1 154 ? -6.508 -15.328 5.543 1 95.31 154 GLU B N 1
ATOM 4355 C CA . GLU B 1 154 ? -5.504 -15.969 6.391 1 95.31 154 GLU B CA 1
ATOM 4356 C C . GLU B 1 154 ? -5.996 -17.312 6.91 1 95.31 154 GLU B C 1
ATOM 4358 O O . GLU B 1 154 ? -5.207 -18.25 7.082 1 95.31 154 GLU B O 1
ATOM 4363 N N . TYR B 1 155 ? -7.312 -17.438 7.148 1 93.62 155 TYR B N 1
ATOM 4364 C CA . TYR B 1 155 ? -7.836 -18.703 7.684 1 93.62 155 TYR B CA 1
ATOM 4365 C C . TYR B 1 155 ? -7.727 -19.812 6.656 1 93.62 155 TYR B C 1
ATOM 4367 O O . TYR B 1 155 ? -7.742 -21 7.012 1 93.62 155 TYR B O 1
ATOM 4375 N N . ARG B 1 156 ? -7.617 -19.438 5.395 1 94.62 156 ARG B N 1
ATOM 4376 C CA . ARG B 1 156 ? -7.469 -20.406 4.316 1 94.62 156 ARG B CA 1
ATOM 4377 C C . ARG B 1 156 ? -5.996 -20.688 4.02 1 94.62 156 ARG B C 1
ATOM 4379 O O . ARG B 1 156 ? -5.586 -21.828 3.891 1 94.62 156 ARG B O 1
ATOM 4386 N N . LEU B 1 157 ? -5.223 -19.656 3.9 1 97.25 157 LEU B N 1
ATOM 4387 C CA . LEU B 1 157 ? -3.799 -19.719 3.594 1 97.25 157 LEU B CA 1
ATOM 4388 C C . LEU B 1 157 ? -2.998 -18.844 4.566 1 97.25 157 LEU B C 1
ATOM 4390 O O . LEU B 1 157 ? -2.943 -17.625 4.414 1 97.25 157 LEU B O 1
ATOM 4394 N N . PRO B 1 158 ? -2.348 -19.438 5.496 1 97 158 PRO B N 1
ATOM 4395 C CA . PRO B 1 158 ? -1.64 -18.672 6.527 1 97 158 PRO B CA 1
ATOM 4396 C C . PRO B 1 158 ? -0.503 -17.828 5.953 1 97 158 PRO B C 1
ATOM 4398 O O . PRO B 1 158 ? 0.303 -18.328 5.164 1 97 158 PRO B O 1
ATOM 4401 N N . ASN B 1 159 ? -0.396 -16.609 6.41 1 97.62 159 ASN B N 1
ATOM 4402 C CA . ASN B 1 159 ? 0.672 -15.711 5.977 1 97.62 159 ASN B CA 1
ATOM 4403 C C . ASN B 1 159 ? 2.047 -16.25 6.363 1 97.62 159 ASN B C 1
ATOM 4405 O O . ASN B 1 159 ? 3.043 -15.953 5.703 1 97.62 159 ASN B O 1
ATOM 4409 N N . SER B 1 160 ? 2.094 -17.031 7.445 1 97.56 160 SER B N 1
ATOM 4410 C CA . SER B 1 160 ? 3.355 -17.609 7.898 1 97.56 160 SER B CA 1
ATOM 4411 C C . SER B 1 160 ? 3.973 -18.5 6.828 1 97.56 160 SER B C 1
ATOM 4413 O O . SER B 1 160 ? 5.195 -18.594 6.719 1 97.56 160 SER B O 1
ATOM 4415 N N . MET B 1 161 ? 3.105 -19.156 6.062 1 97.62 161 MET B N 1
ATOM 4416 C CA . MET B 1 161 ? 3.602 -19.984 4.957 1 97.62 161 MET B CA 1
ATOM 4417 C C . MET B 1 161 ? 4.273 -19.109 3.896 1 97.62 161 MET B C 1
ATOM 4419 O O . MET B 1 161 ? 5.324 -19.469 3.369 1 97.62 161 MET B O 1
ATOM 4423 N N . ILE B 1 162 ? 3.707 -17.984 3.611 1 98.44 162 ILE B N 1
ATOM 4424 C CA . ILE B 1 162 ? 4.266 -17.047 2.633 1 98.44 162 ILE B CA 1
ATOM 4425 C C . ILE B 1 162 ? 5.559 -16.453 3.174 1 98.44 162 ILE B C 1
ATOM 4427 O O . ILE B 1 162 ? 6.52 -16.25 2.424 1 98.44 162 ILE B O 1
ATOM 4431 N N . ASP B 1 163 ? 5.559 -16.172 4.488 1 98.06 163 ASP B N 1
ATOM 4432 C CA . ASP B 1 163 ? 6.781 -15.703 5.129 1 98.06 163 ASP B CA 1
ATOM 4433 C C . ASP B 1 163 ? 7.91 -16.719 4.988 1 98.06 163 ASP B C 1
ATOM 4435 O O . ASP B 1 163 ? 9.062 -16.344 4.754 1 98.06 163 ASP B O 1
ATOM 4439 N N . SER B 1 164 ? 7.574 -18 5.152 1 97.75 164 SER B N 1
ATOM 4440 C CA . SER B 1 164 ? 8.562 -19.062 4.988 1 97.75 164 SER B CA 1
ATOM 4441 C C . SER B 1 164 ? 9.125 -19.062 3.57 1 97.75 164 SER B C 1
ATOM 4443 O O . SER B 1 164 ? 10.336 -19.219 3.377 1 97.75 164 SER B O 1
ATOM 4445 N N . ILE B 1 165 ? 8.258 -18.906 2.641 1 98.31 165 ILE B N 1
ATOM 4446 C CA . ILE B 1 165 ? 8.656 -18.859 1.238 1 98.31 165 ILE B CA 1
ATOM 4447 C C . ILE B 1 165 ? 9.594 -17.688 1.008 1 98.31 165 ILE B C 1
ATOM 4449 O O . ILE B 1 165 ? 10.648 -17.828 0.383 1 98.31 165 ILE B O 1
ATOM 4453 N N . SER B 1 166 ? 9.25 -16.531 1.524 1 98 166 SER B N 1
ATOM 4454 C CA . SER B 1 166 ? 10.078 -15.328 1.417 1 98 166 SER B CA 1
ATOM 4455 C C . SER B 1 166 ? 11.461 -15.555 2.014 1 98 166 SER B C 1
ATOM 4457 O O . SER B 1 166 ? 12.469 -15.18 1.415 1 98 166 SER B O 1
ATOM 4459 N N . ASN B 1 167 ? 11.484 -16.156 3.168 1 96.94 167 ASN B N 1
ATOM 4460 C CA . ASN B 1 167 ? 12.75 -16.422 3.85 1 96.94 167 ASN B CA 1
ATOM 4461 C C . ASN B 1 167 ? 13.641 -17.359 3.031 1 96.94 167 ASN B C 1
ATOM 4463 O O . ASN B 1 167 ? 14.859 -17.172 2.984 1 96.94 167 ASN B O 1
ATOM 4467 N N . LYS B 1 168 ? 13.031 -18.375 2.451 1 97.31 168 LYS B N 1
ATOM 4468 C CA . LYS B 1 168 ? 13.805 -19.297 1.627 1 97.31 168 LYS B CA 1
ATOM 4469 C C . LYS B 1 168 ? 14.398 -18.578 0.415 1 97.31 168 LYS B C 1
ATOM 4471 O O . LYS B 1 168 ? 15.523 -18.875 0.008 1 97.31 168 LYS B O 1
ATOM 4476 N N . LEU B 1 169 ? 13.688 -17.641 -0.176 1 97.44 169 LEU B N 1
ATOM 4477 C CA . LEU B 1 169 ? 14.195 -16.859 -1.296 1 97.44 169 LEU B CA 1
ATOM 4478 C C . LEU B 1 169 ? 15.391 -16.016 -0.867 1 97.44 169 LEU B C 1
ATOM 4480 O O . LEU B 1 169 ? 16.406 -15.945 -1.573 1 97.44 169 LEU B O 1
ATOM 4484 N N . VAL B 1 170 ? 15.258 -15.406 0.275 1 96 170 VAL B N 1
ATOM 4485 C CA . VAL B 1 170 ? 16.344 -14.57 0.795 1 96 170 VAL B CA 1
ATOM 4486 C C . VAL B 1 170 ? 17.578 -15.438 1.057 1 96 170 VAL B C 1
ATOM 4488 O O . VAL B 1 170 ? 18.703 -15.031 0.753 1 96 170 VAL B O 1
ATOM 4491 N N . GLN B 1 171 ? 17.375 -16.625 1.571 1 94.5 171 GLN B N 1
ATOM 4492 C CA . GLN B 1 171 ? 18.469 -17.562 1.824 1 94.5 171 GLN B CA 1
ATOM 4493 C C . GLN B 1 171 ? 19.172 -17.953 0.526 1 94.5 171 GLN B C 1
ATOM 4495 O O . GLN B 1 171 ? 20.375 -18.188 0.516 1 94.5 171 GLN B O 1
ATOM 4500 N N . LEU B 1 172 ? 18.406 -17.938 -0.54 1 94.62 172 LEU B N 1
ATOM 4501 C CA . LEU B 1 172 ? 18.938 -18.281 -1.852 1 94.62 172 LEU B CA 1
ATOM 4502 C C . LEU B 1 172 ? 19.688 -17.094 -2.457 1 94.62 172 LEU B C 1
ATOM 4504 O O . LEU B 1 172 ? 20.25 -17.203 -3.547 1 94.62 172 LEU B O 1
ATOM 4508 N N . GLY B 1 173 ? 19.641 -15.977 -1.775 1 93.44 173 GLY B N 1
ATOM 4509 C CA . GLY B 1 173 ? 20.375 -14.805 -2.23 1 93.44 173 GLY B CA 1
ATOM 4510 C C . GLY B 1 173 ? 19.5 -13.812 -2.98 1 93.44 173 GLY B C 1
ATOM 4511 O O . GLY B 1 173 ? 20 -12.82 -3.508 1 93.44 173 GLY B O 1
ATOM 4512 N N . VAL B 1 174 ? 18.219 -14.062 -3.057 1 97 174 VAL B N 1
ATOM 4513 C CA . VAL B 1 174 ? 17.297 -13.148 -3.727 1 97 174 VAL B CA 1
ATOM 4514 C C . VAL B 1 174 ? 17.141 -11.867 -2.902 1 97 174 VAL B C 1
ATOM 4516 O O . VAL B 1 174 ? 16.984 -11.922 -1.682 1 97 174 VAL B O 1
ATOM 4519 N N . GLN B 1 175 ? 17.297 -10.742 -3.557 1 97.31 175 GLN B N 1
ATOM 4520 C CA . GLN B 1 175 ? 17.031 -9.461 -2.914 1 97.31 175 GLN B CA 1
ATOM 4521 C C . GLN B 1 175 ? 15.57 -9.039 -3.094 1 97.31 175 GLN B C 1
ATOM 4523 O O . GLN B 1 175 ? 14.984 -9.258 -4.156 1 97.31 175 GLN B O 1
ATOM 4528 N N . ILE B 1 176 ? 14.992 -8.516 -2.045 1 98.12 176 ILE B N 1
ATOM 4529 C CA . ILE B 1 176 ? 13.609 -8.047 -2.104 1 98.12 176 ILE B CA 1
ATOM 4530 C C . ILE B 1 176 ? 13.547 -6.562 -1.753 1 98.12 176 ILE B C 1
ATOM 4532 O O . ILE B 1 176 ? 14.055 -6.148 -0.707 1 98.12 176 ILE B O 1
ATOM 4536 N N . ARG B 1 177 ? 13.031 -5.758 -2.658 1 98.06 177 ARG B N 1
ATOM 4537 C CA . ARG B 1 177 ? 12.75 -4.348 -2.428 1 98.06 177 ARG B CA 1
ATOM 4538 C C . ARG B 1 177 ? 11.25 -4.121 -2.213 1 98.06 177 ARG B C 1
ATOM 4540 O O . ARG B 1 177 ? 10.492 -3.996 -3.176 1 98.06 177 ARG B O 1
ATOM 4547 N N . PRO B 1 178 ? 10.859 -4.008 -0.945 1 97.75 178 PRO B N 1
ATOM 4548 C CA . PRO B 1 178 ? 9.438 -3.807 -0.656 1 97.75 178 PRO B CA 1
ATOM 4549 C C . PRO B 1 178 ? 9 -2.352 -0.817 1 97.75 178 PRO B C 1
ATOM 4551 O O . PRO B 1 178 ? 9.844 -1.458 -0.918 1 97.75 178 PRO B O 1
ATOM 4554 N N . ASN B 1 179 ? 7.695 -2.133 -0.914 1 96.69 179 ASN B N 1
ATOM 4555 C CA . ASN B 1 179 ? 7.051 -0.822 -0.913 1 96.69 179 ASN B CA 1
ATOM 4556 C C . ASN B 1 179 ? 7.535 0.04 -2.074 1 96.69 179 ASN B C 1
ATOM 4558 O O . ASN B 1 179 ? 7.723 1.248 -1.923 1 96.69 179 ASN B O 1
ATOM 4562 N N . ILE B 1 180 ? 7.805 -0.637 -3.236 1 96.12 180 ILE B N 1
ATOM 4563 C CA . ILE B 1 180 ? 8.289 0.109 -4.391 1 96.12 180 ILE B CA 1
ATOM 4564 C C . ILE B 1 180 ? 7.484 -0.268 -5.629 1 96.12 180 ILE B C 1
ATOM 4566 O O . ILE B 1 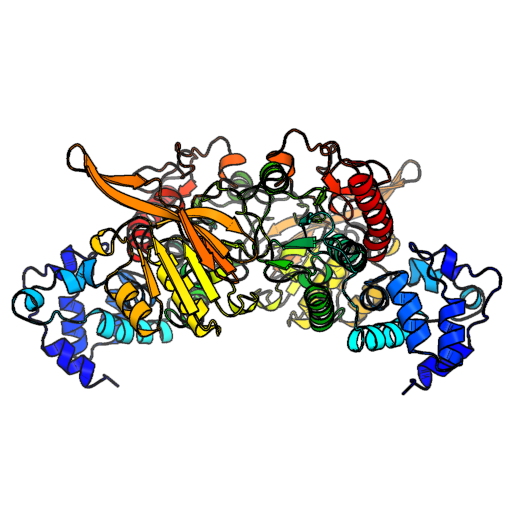180 ? 7.352 -1.45 -5.953 1 96.12 180 ILE B O 1
ATOM 4570 N N . MET B 1 181 ? 6.879 0.678 -6.199 1 91.81 181 MET B N 1
ATOM 4571 C CA . MET B 1 181 ? 6.148 0.475 -7.445 1 91.81 181 MET B CA 1
ATOM 4572 C C . MET B 1 181 ? 7.012 0.828 -8.648 1 91.81 181 MET B C 1
ATOM 4574 O O . MET B 1 181 ? 7.555 1.933 -8.727 1 91.81 181 MET B O 1
ATOM 4578 N N . ILE B 1 182 ? 7.195 -0.067 -9.539 1 96 182 ILE B N 1
ATOM 4579 C CA . ILE B 1 182 ? 7.902 0.189 -10.789 1 96 182 ILE B CA 1
ATOM 4580 C C . ILE B 1 182 ? 6.977 0.907 -11.773 1 96 182 ILE B C 1
ATOM 4582 O O . ILE B 1 182 ? 5.797 0.565 -11.883 1 96 182 ILE B O 1
ATOM 4586 N N . GLY B 1 183 ? 7.438 1.838 -12.453 1 92.94 183 GLY B N 1
ATOM 4587 C CA . GLY B 1 183 ? 6.652 2.664 -13.352 1 92.94 183 GLY B CA 1
ATOM 4588 C C . GLY B 1 183 ? 6.773 4.148 -13.062 1 92.94 183 GLY B C 1
ATOM 4589 O O . GLY B 1 183 ? 7.422 4.883 -13.812 1 92.94 183 GLY B O 1
ATOM 4590 N N . PRO B 1 184 ? 6.27 4.539 -11.836 1 87.94 184 PRO B N 1
ATOM 4591 C CA . PRO B 1 184 ? 6.262 5.973 -11.523 1 87.94 184 PRO B CA 1
ATOM 4592 C C . PRO B 1 184 ? 7.648 6.508 -11.18 1 87.94 184 PRO B C 1
ATOM 4594 O O . PRO B 1 184 ? 8.016 7.602 -11.625 1 87.94 184 PRO B O 1
ATOM 4597 N N . VAL B 1 185 ? 8.445 5.766 -10.391 1 90.12 185 VAL B N 1
ATOM 4598 C CA . VAL B 1 185 ? 9.75 6.234 -9.938 1 90.12 185 VAL B CA 1
ATOM 4599 C C . VAL B 1 185 ? 10.852 5.508 -10.703 1 90.12 185 VAL B C 1
ATOM 4601 O O . VAL B 1 185 ? 11.609 6.129 -11.453 1 90.12 185 VAL B O 1
ATOM 4604 N N . ILE B 1 186 ? 10.82 4.219 -10.609 1 95.44 186 ILE B N 1
ATOM 4605 C CA . ILE B 1 186 ? 11.773 3.393 -11.344 1 95.44 186 ILE B CA 1
ATOM 4606 C C . ILE B 1 186 ? 11.125 2.871 -12.625 1 95.44 186 ILE B C 1
ATOM 4608 O O . ILE B 1 186 ? 10.078 2.223 -12.578 1 95.44 186 ILE B O 1
ATOM 4612 N N . THR B 1 187 ? 11.703 3.158 -13.766 1 95.94 187 THR B N 1
ATOM 4613 C CA . THR B 1 187 ? 11.164 2.703 -15.047 1 95.94 187 THR B CA 1
ATOM 4614 C C . THR B 1 187 ? 11.82 1.396 -15.477 1 95.94 187 THR B C 1
ATOM 4616 O O . THR B 1 187 ? 12.875 1.022 -14.953 1 95.94 187 THR B O 1
ATOM 4619 N N . LEU B 1 188 ? 11.195 0.692 -16.453 1 97.62 188 LEU B N 1
ATOM 4620 C CA . LEU B 1 188 ? 11.805 -0.508 -17.016 1 97.62 188 LEU B CA 1
ATOM 4621 C C . LEU B 1 188 ? 13.156 -0.19 -17.641 1 97.62 188 LEU B C 1
ATOM 4623 O O . LEU B 1 188 ? 14.109 -0.958 -17.5 1 97.62 188 LEU B O 1
ATOM 4627 N N . ASP B 1 189 ? 13.25 0.945 -18.312 1 96.81 189 ASP B N 1
ATOM 4628 C CA . ASP B 1 189 ? 14.5 1.364 -18.953 1 96.81 189 ASP B CA 1
ATOM 4629 C C . ASP B 1 189 ? 15.609 1.559 -17.922 1 96.81 189 ASP B C 1
ATOM 4631 O O . ASP B 1 189 ? 16.75 1.186 -18.172 1 96.81 189 ASP B O 1
ATOM 4635 N N . ARG B 1 190 ? 15.227 2.152 -16.812 1 96.69 190 ARG B N 1
ATOM 4636 C CA . ARG B 1 190 ? 16.219 2.385 -15.773 1 96.69 190 ARG B CA 1
ATOM 4637 C C . ARG B 1 190 ? 16.766 1.066 -15.234 1 96.69 190 ARG B C 1
ATOM 4639 O O . ARG B 1 190 ? 17.953 0.965 -14.906 1 96.69 190 ARG B O 1
ATOM 4646 N N . LEU B 1 191 ? 15.922 0.043 -15.07 1 98.19 191 LEU B N 1
ATOM 4647 C CA . LEU B 1 191 ? 16.359 -1.278 -14.648 1 98.19 191 LEU B CA 1
ATOM 4648 C C . LEU B 1 191 ? 17.391 -1.849 -15.625 1 98.19 191 LEU B C 1
ATOM 4650 O O . LEU B 1 191 ? 18.438 -2.342 -15.211 1 98.19 191 LEU B O 1
ATOM 4654 N N . ILE B 1 192 ? 17.094 -1.725 -16.875 1 96.69 192 ILE B N 1
ATOM 4655 C CA . ILE B 1 192 ? 17.984 -2.238 -17.906 1 96.69 192 ILE B CA 1
ATOM 4656 C C . ILE B 1 192 ? 19.297 -1.458 -17.906 1 96.69 192 ILE B C 1
ATOM 4658 O O . ILE B 1 192 ? 20.375 -2.049 -17.953 1 96.69 192 ILE B O 1
ATOM 4662 N N . GLU B 1 193 ? 19.203 -0.185 -17.766 1 96.44 193 GLU B N 1
ATOM 4663 C CA . GLU B 1 193 ? 20.391 0.676 -17.734 1 96.44 193 GLU B CA 1
ATOM 4664 C C . GLU B 1 193 ? 21.266 0.35 -16.531 1 96.44 193 GLU B C 1
ATOM 4666 O O . GLU B 1 193 ? 22.484 0.492 -16.594 1 96.44 193 GLU B O 1
ATOM 4671 N N . ASP B 1 194 ? 20.688 -0.145 -15.5 1 97.62 194 ASP B N 1
ATOM 4672 C CA . ASP B 1 194 ? 21.438 -0.45 -14.281 1 97.62 194 ASP B CA 1
ATOM 4673 C C . ASP B 1 194 ? 22 -1.871 -14.32 1 97.62 194 ASP B C 1
ATOM 4675 O O . ASP B 1 194 ? 22.516 -2.363 -13.32 1 97.62 194 ASP B O 1
ATOM 4679 N N . GLY B 1 195 ? 21.766 -2.516 -15.398 1 96.56 195 GLY B N 1
ATOM 4680 C CA . GLY B 1 195 ? 22.5 -3.752 -15.602 1 96.56 195 GLY B CA 1
ATOM 4681 C C . GLY B 1 195 ? 21.625 -4.988 -15.492 1 96.56 195 GLY B C 1
ATOM 4682 O O . GLY B 1 195 ? 22.125 -6.113 -15.523 1 96.56 195 GLY B O 1
ATOM 4683 N N . TYR B 1 196 ? 20.328 -4.895 -15.383 1 98.38 196 TYR B N 1
ATOM 4684 C CA . TYR B 1 196 ? 19.469 -6.062 -15.469 1 98.38 196 TYR B CA 1
ATOM 4685 C C . TYR B 1 196 ? 19.359 -6.566 -16.906 1 98.38 196 TYR B C 1
ATOM 4687 O O . TYR B 1 196 ? 18.891 -5.848 -17.781 1 98.38 196 TYR B O 1
ATOM 4695 N N . LYS B 1 197 ? 19.781 -7.762 -17.031 1 98.38 197 LYS B N 1
ATOM 4696 C CA . LYS B 1 197 ? 19.781 -8.344 -18.375 1 98.38 197 LYS B CA 1
ATOM 4697 C C . LYS B 1 197 ? 18.359 -8.625 -18.859 1 98.38 197 LYS B C 1
ATOM 4699 O O . LYS B 1 197 ? 18.062 -8.484 -20.047 1 98.38 197 LYS B O 1
ATOM 4704 N N . ALA B 1 198 ? 17.531 -9.047 -17.938 1 98.69 198 ALA B N 1
ATOM 4705 C CA . ALA B 1 198 ? 16.109 -9.305 -18.219 1 98.69 198 ALA B CA 1
ATOM 4706 C C . ALA B 1 198 ? 15.227 -8.797 -17.094 1 98.69 198 ALA B C 1
ATOM 4708 O O . ALA B 1 198 ? 15.664 -8.703 -15.945 1 98.69 198 ALA B O 1
ATOM 4709 N N . VAL B 1 199 ? 14.07 -8.383 -17.484 1 98.81 199 VAL B N 1
ATOM 4710 C CA . VAL B 1 199 ? 13.055 -7.934 -16.531 1 98.81 199 VAL B CA 1
ATOM 4711 C C . VAL B 1 199 ? 11.797 -8.773 -16.688 1 98.81 199 VAL B C 1
ATOM 4713 O O . VAL B 1 199 ? 11.367 -9.062 -17.812 1 98.81 199 VAL B O 1
ATOM 4716 N N . PHE B 1 200 ? 11.25 -9.234 -15.594 1 98.88 200 PHE B N 1
ATOM 4717 C CA . PHE B 1 200 ? 10 -9.977 -15.586 1 98.88 200 PHE B CA 1
ATOM 4718 C C . PHE B 1 200 ? 8.883 -9.156 -14.938 1 98.88 200 PHE B C 1
ATOM 4720 O O . PHE B 1 200 ? 9.078 -8.57 -13.867 1 98.88 200 PHE B O 1
ATOM 4727 N N . ILE B 1 201 ? 7.738 -9.094 -15.57 1 98.75 201 ILE B N 1
ATOM 4728 C CA . ILE B 1 201 ? 6.574 -8.391 -15.039 1 98.75 201 ILE B CA 1
ATOM 4729 C C . ILE B 1 201 ? 5.52 -9.398 -14.594 1 98.75 201 ILE B C 1
ATOM 4731 O O . ILE B 1 201 ? 4.973 -10.141 -15.414 1 98.75 201 ILE B O 1
ATOM 4735 N N . GLY B 1 202 ? 5.281 -9.531 -13.344 1 98.12 202 GLY B N 1
ATOM 4736 C CA . GLY B 1 202 ? 4.234 -10.344 -12.742 1 98.12 202 GLY B CA 1
ATOM 4737 C C . GLY B 1 202 ? 3.432 -9.602 -11.695 1 98.12 202 GLY B C 1
ATOM 4738 O O . GLY B 1 202 ? 3.279 -10.078 -10.57 1 98.12 202 GLY B O 1
ATOM 4739 N N . THR B 1 203 ? 2.867 -8.453 -12.031 1 97.38 203 THR B N 1
ATOM 4740 C CA . THR B 1 203 ? 2.273 -7.527 -11.07 1 97.38 203 THR B CA 1
ATOM 4741 C C . THR B 1 203 ? 0.829 -7.914 -10.766 1 97.38 203 THR B C 1
ATOM 4743 O O . THR B 1 203 ? 0.19 -7.32 -9.898 1 97.38 203 THR B O 1
ATOM 4746 N N . GLY B 1 204 ? 0.308 -8.938 -11.492 1 96.25 204 GLY B N 1
ATOM 4747 C CA . GLY B 1 204 ? -1.065 -9.352 -11.258 1 96.25 204 GLY B CA 1
ATOM 4748 C C . GLY B 1 204 ? -2.084 -8.305 -11.672 1 96.25 204 GLY B C 1
ATOM 4749 O O . GLY B 1 204 ? -1.787 -7.438 -12.5 1 96.25 204 GLY B O 1
ATOM 4750 N N . VAL B 1 205 ? -3.344 -8.469 -11.297 1 95.62 205 VAL B N 1
ATOM 4751 C CA . VAL B 1 205 ? -4.441 -7.539 -11.547 1 95.62 205 VAL B CA 1
ATOM 4752 C C . VAL B 1 205 ? -5.039 -7.082 -10.211 1 95.62 205 VAL B C 1
ATOM 4754 O O . VAL B 1 205 ? -5.582 -7.891 -9.461 1 95.62 205 VAL B O 1
ATOM 4757 N N . TRP B 1 206 ? -4.969 -5.742 -9.938 1 93.94 206 TRP B N 1
ATOM 4758 C CA . TRP B 1 206 ? -5.266 -5.27 -8.586 1 93.94 206 TRP B CA 1
ATOM 4759 C C . TRP B 1 206 ? -6.355 -4.199 -8.617 1 93.94 206 TRP B C 1
ATOM 4761 O O . TRP B 1 206 ? -6.805 -3.734 -7.562 1 93.94 206 TRP B O 1
ATOM 4771 N N . ASN B 1 207 ? -6.82 -3.762 -9.789 1 94.69 207 ASN B N 1
ATOM 4772 C CA . ASN B 1 207 ? -7.938 -2.824 -9.867 1 94.69 207 ASN B CA 1
ATOM 4773 C C . ASN B 1 207 ? -9.281 -3.547 -9.812 1 94.69 207 ASN B C 1
ATOM 4775 O O . ASN B 1 207 ? -9.5 -4.516 -10.547 1 94.69 207 ASN B O 1
ATOM 4779 N N . ALA B 1 208 ? -10.148 -3.076 -8.953 1 95.56 208 ALA B N 1
ATOM 4780 C CA . ALA B 1 208 ? -11.484 -3.652 -8.891 1 95.56 208 ALA B CA 1
ATOM 4781 C C . ALA B 1 208 ? -12.281 -3.33 -10.156 1 95.56 208 ALA B C 1
ATOM 4783 O O . ALA B 1 208 ? -12.203 -2.217 -10.68 1 95.56 208 ALA B O 1
ATOM 4784 N N . LYS B 1 209 ? -12.953 -4.32 -10.664 1 95.19 209 LYS B N 1
ATOM 4785 C CA . LYS B 1 209 ? -13.977 -4.027 -11.672 1 95.19 209 LYS B CA 1
ATOM 4786 C C . LYS B 1 209 ? -15.164 -3.305 -11.047 1 95.19 209 LYS B C 1
ATOM 4788 O O . LYS B 1 209 ? -15.602 -3.65 -9.945 1 95.19 209 LYS B O 1
ATOM 4793 N N . LYS B 1 210 ? -15.742 -2.311 -11.758 1 95.62 210 LYS B N 1
ATOM 4794 C CA . LYS B 1 210 ? -16.797 -1.466 -11.219 1 95.62 210 LYS B CA 1
ATOM 4795 C C . LYS B 1 210 ? -18.172 -1.913 -11.719 1 95.62 210 LYS B C 1
ATOM 4797 O O . LYS B 1 210 ? -18.297 -2.398 -12.844 1 95.62 210 LYS B O 1
ATOM 4802 N N . LEU B 1 211 ? -19.125 -1.688 -10.836 1 96.31 211 LEU B N 1
ATOM 4803 C CA . LEU B 1 211 ? -20.516 -1.933 -11.219 1 96.31 211 LEU B CA 1
ATOM 4804 C C . LEU B 1 211 ? -21.031 -0.821 -12.125 1 96.31 211 LEU B C 1
ATOM 4806 O O . LEU B 1 211 ? -21.953 -1.035 -12.914 1 96.31 211 LEU B O 1
ATOM 4810 N N . ASN B 1 212 ? -20.422 0.413 -11.953 1 95.56 212 ASN B N 1
ATOM 4811 C CA . ASN B 1 212 ? -20.844 1.616 -12.664 1 95.56 212 ASN B CA 1
ATOM 4812 C C . ASN B 1 212 ? -22.312 1.946 -12.391 1 95.56 212 ASN B C 1
ATOM 4814 O O . ASN B 1 212 ? -23.078 2.186 -13.32 1 95.56 212 ASN B O 1
ATOM 4818 N N . ILE B 1 213 ? -22.766 1.881 -11.164 1 97.31 213 ILE B N 1
ATOM 4819 C CA . ILE B 1 213 ? -24.109 2.277 -10.75 1 97.31 213 ILE B CA 1
ATOM 4820 C C . ILE B 1 213 ? -24.016 3.404 -9.719 1 97.31 213 ILE B C 1
ATOM 4822 O O . ILE B 1 213 ? -22.953 3.629 -9.133 1 97.31 213 ILE B O 1
ATOM 4826 N N . LYS B 1 214 ? -25.141 4.059 -9.562 1 97.25 214 LYS B N 1
ATOM 4827 C CA . LYS B 1 214 ? -25.188 5.168 -8.617 1 97.25 214 LYS B CA 1
ATOM 4828 C C . LYS B 1 214 ? -24.922 4.688 -7.191 1 97.25 214 LYS B C 1
ATOM 4830 O O . LYS B 1 214 ? -25.406 3.633 -6.781 1 97.25 214 LYS B O 1
ATOM 4835 N N . GLY B 1 215 ? -24.094 5.383 -6.461 1 98.31 215 GLY B N 1
ATOM 4836 C CA . GLY B 1 215 ? -23.859 5.098 -5.055 1 98.31 215 GLY B CA 1
ATOM 4837 C C . GLY B 1 215 ? -22.609 4.254 -4.82 1 98.31 215 GLY B C 1
ATOM 4838 O O . GLY B 1 215 ? -22.234 3.994 -3.676 1 98.31 215 GLY B O 1
ATOM 4839 N N . GLU B 1 216 ? -21.938 3.887 -5.828 1 97.75 216 GLU B N 1
ATOM 4840 C CA . GLU B 1 216 ? -20.812 2.951 -5.766 1 97.75 216 GLU B CA 1
ATOM 4841 C C . GLU B 1 216 ? -19.641 3.557 -5.012 1 97.75 216 GLU B C 1
ATOM 4843 O O . GLU B 1 216 ? -18.766 2.832 -4.531 1 97.75 216 GLU B O 1
ATOM 4848 N N . THR B 1 217 ? -19.609 4.898 -4.836 1 98.19 217 THR B N 1
ATOM 4849 C CA . THR B 1 217 ? -18.469 5.539 -4.188 1 98.19 217 THR B CA 1
ATOM 4850 C C . THR B 1 217 ? -18.828 5.945 -2.758 1 98.19 217 THR B C 1
ATOM 4852 O O . THR B 1 217 ? -18.031 6.605 -2.082 1 98.19 217 THR B O 1
ATOM 4855 N N . LEU B 1 218 ? -20.016 5.543 -2.291 1 98.19 218 LEU B N 1
ATOM 4856 C CA . LEU B 1 218 ? -20.438 5.895 -0.937 1 98.19 218 LEU B CA 1
ATOM 4857 C C . LEU B 1 218 ? -19.5 5.285 0.096 1 98.19 218 LEU B C 1
ATOM 4859 O O . LEU B 1 218 ? -18.734 4.371 -0.218 1 98.19 218 LEU B O 1
ATOM 4863 N N . GLY B 1 219 ? -19.516 5.836 1.283 1 97.5 219 GLY B N 1
ATOM 4864 C CA . GLY B 1 219 ? -18.594 5.473 2.336 1 97.5 219 GLY B CA 1
ATOM 4865 C C . GLY B 1 219 ? -18.781 4.051 2.836 1 97.5 219 GLY B C 1
ATOM 4866 O O . GLY B 1 219 ? -17.859 3.459 3.402 1 97.5 219 GLY B O 1
ATOM 4867 N N . ASN B 1 220 ? -19.953 3.525 2.664 1 97.81 220 ASN B N 1
ATOM 4868 C CA . ASN B 1 220 ? -20.25 2.182 3.145 1 97.81 220 ASN B CA 1
ATOM 4869 C C . ASN B 1 220 ? -20.078 1.139 2.045 1 97.81 220 ASN B C 1
ATOM 4871 O O . ASN B 1 220 ? -20.578 0.019 2.158 1 97.81 220 ASN B O 1
ATOM 4875 N N . VAL B 1 221 ? -19.438 1.495 0.963 1 98.5 221 VAL B N 1
ATOM 4876 C CA . VAL B 1 221 ? -19.203 0.601 -0.166 1 98.5 221 VAL B CA 1
ATOM 4877 C C . VAL B 1 221 ? -17.703 0.304 -0.291 1 98.5 221 VAL B C 1
ATOM 4879 O O . VAL B 1 221 ? -16.875 1.209 -0.184 1 98.5 221 VAL B O 1
ATOM 4882 N N . HIS B 1 222 ? -17.359 -0.956 -0.449 1 98.5 222 HIS B N 1
ATOM 4883 C CA . HIS B 1 222 ? -15.969 -1.362 -0.581 1 98.5 222 HIS B CA 1
ATOM 4884 C C . HIS B 1 222 ? -15.797 -2.367 -1.714 1 98.5 222 HIS B C 1
ATOM 4886 O O . HIS B 1 222 ? -16.75 -3.049 -2.1 1 98.5 222 HIS B O 1
ATOM 4892 N N . TYR B 1 223 ? -14.625 -2.375 -2.275 1 98.31 223 TYR B N 1
ATOM 4893 C CA . TYR B 1 223 ? -14.273 -3.42 -3.229 1 98.31 223 TYR B CA 1
ATOM 4894 C C . TYR B 1 223 ? -13.617 -4.605 -2.523 1 98.31 223 TYR B C 1
ATOM 4896 O O . TYR B 1 223 ? -12.797 -4.426 -1.625 1 98.31 223 TYR B O 1
ATOM 4904 N N . ALA B 1 224 ? -13.977 -5.801 -2.932 1 98.19 224 ALA B N 1
ATOM 4905 C CA . ALA B 1 224 ? -13.523 -7.02 -2.27 1 98.19 224 ALA B CA 1
ATOM 4906 C C . ALA B 1 224 ? -12 -7.102 -2.25 1 98.19 224 ALA B C 1
ATOM 4908 O O . ALA B 1 224 ? -11.406 -7.496 -1.245 1 98.19 224 ALA B O 1
ATOM 4909 N N . ILE B 1 225 ? -11.359 -6.723 -3.322 1 96.38 225 ILE B N 1
ATOM 4910 C CA . ILE B 1 225 ? -9.906 -6.828 -3.455 1 96.38 225 ILE B CA 1
ATOM 4911 C C . ILE B 1 225 ? -9.227 -5.895 -2.453 1 96.38 225 ILE B C 1
ATOM 4913 O O . ILE B 1 225 ? -8.156 -6.211 -1.934 1 96.38 225 ILE B O 1
ATOM 4917 N N . ASP B 1 226 ? -9.859 -4.738 -2.162 1 97.06 226 ASP B N 1
ATOM 4918 C CA . ASP B 1 226 ? -9.352 -3.799 -1.171 1 97.06 226 ASP B CA 1
ATOM 4919 C C . ASP B 1 226 ? -9.617 -4.293 0.248 1 97.06 226 ASP B C 1
ATOM 4921 O O . ASP B 1 226 ? -8.75 -4.219 1.116 1 97.06 226 ASP B O 1
ATOM 4925 N N . TYR B 1 227 ? -10.828 -4.82 0.412 1 98.25 227 TYR B N 1
ATOM 4926 C CA . TYR B 1 227 ? -11.297 -5.301 1.706 1 98.25 227 TYR B CA 1
ATOM 4927 C C . TYR B 1 227 ? -10.445 -6.465 2.199 1 98.25 227 TYR B C 1
ATOM 4929 O O . TYR B 1 227 ? -10.008 -6.473 3.352 1 98.25 227 TYR B O 1
ATOM 4937 N N . LEU B 1 228 ? -10.117 -7.379 1.349 1 97.81 228 LEU B N 1
ATOM 4938 C CA . LEU B 1 228 ? -9.453 -8.617 1.733 1 97.81 228 LEU B CA 1
ATOM 4939 C C . LEU B 1 228 ? -7.988 -8.352 2.082 1 97.81 228 LEU B C 1
ATOM 4941 O O . LEU B 1 228 ? -7.355 -9.164 2.76 1 97.81 228 LEU B O 1
ATOM 4945 N N . LYS B 1 229 ? -7.422 -7.223 1.625 1 96.38 229 LYS B N 1
ATOM 4946 C CA . LYS B 1 229 ? -6.043 -6.871 1.957 1 96.38 229 LYS B CA 1
ATOM 4947 C C . LYS B 1 229 ? -5.867 -6.703 3.463 1 96.38 229 LYS B C 1
ATOM 4949 O O . LYS B 1 229 ? -4.812 -7.043 4.012 1 96.38 229 LYS B O 1
ATOM 4954 N N . ALA B 1 230 ? -6.906 -6.145 4.082 1 96.38 230 ALA B N 1
ATOM 4955 C CA . ALA B 1 230 ? -6.848 -5.883 5.516 1 96.38 230 ALA B CA 1
ATOM 4956 C C . ALA B 1 230 ? -8.25 -5.805 6.117 1 96.38 230 ALA B C 1
ATOM 4958 O O . ALA B 1 230 ? -8.672 -4.742 6.578 1 96.38 230 ALA B O 1
ATOM 4959 N N . PRO B 1 231 ? -8.875 -6.914 6.285 1 96.81 231 PRO B N 1
ATOM 4960 C CA . PRO B 1 231 ? -10.273 -6.918 6.723 1 96.81 231 PRO B CA 1
ATOM 4961 C C . PRO B 1 231 ? -10.461 -6.309 8.109 1 96.81 231 PRO B C 1
ATOM 4963 O O . PRO B 1 231 ? -11.523 -5.77 8.414 1 96.81 231 PRO B O 1
ATOM 4966 N N . GLU B 1 232 ? -9.43 -6.305 8.906 1 94.56 232 GLU B N 1
ATOM 4967 C CA . GLU B 1 232 ? -9.547 -5.922 10.305 1 94.56 232 GLU B CA 1
ATOM 4968 C C . GLU B 1 232 ? -9.734 -4.414 10.453 1 94.56 232 GLU B C 1
ATOM 4970 O O . GLU B 1 232 ? -10.148 -3.934 11.516 1 94.56 232 GLU B O 1
ATOM 4975 N N . VAL B 1 233 ? -9.484 -3.646 9.438 1 95.75 233 VAL B N 1
ATOM 4976 C CA . VAL B 1 233 ? -9.523 -2.195 9.594 1 95.75 233 VAL B CA 1
ATOM 4977 C C . VAL B 1 233 ? -10.883 -1.668 9.148 1 95.75 233 VAL B C 1
ATOM 4979 O O . VAL B 1 233 ? -11.133 -0.461 9.195 1 95.75 233 VAL B O 1
ATOM 4982 N N . TYR B 1 234 ? -11.766 -2.494 8.703 1 96 234 TYR B N 1
ATOM 4983 C CA . TYR B 1 234 ? -13.078 -2.09 8.211 1 96 234 TYR B CA 1
ATOM 4984 C C . TYR B 1 234 ? -14.141 -2.24 9.289 1 96 234 TYR B C 1
ATOM 4986 O O . TYR B 1 234 ? -14.102 -3.182 10.086 1 96 234 TYR B O 1
ATOM 4994 N N . ASN B 1 235 ? -15.016 -1.299 9.328 1 92.94 235 ASN B N 1
ATOM 4995 C CA . ASN B 1 235 ? -16.234 -1.385 10.125 1 92.94 235 ASN B CA 1
ATOM 4996 C C . ASN B 1 235 ? -17.453 -1.729 9.266 1 92.94 235 ASN B C 1
ATOM 4998 O O . ASN B 1 235 ? -18.062 -0.845 8.664 1 92.94 235 ASN B O 1
ATOM 5002 N N . LEU B 1 236 ? -17.859 -2.963 9.32 1 96.88 236 LEU B N 1
ATOM 5003 C CA . LEU B 1 236 ? -18.828 -3.451 8.352 1 96.88 236 LEU B CA 1
ATOM 5004 C C . LEU B 1 236 ? -20.25 -3.289 8.883 1 96.88 236 LEU B C 1
ATOM 5006 O O . LEU B 1 236 ? -21.219 -3.324 8.117 1 96.88 236 LEU B O 1
ATOM 5010 N N . GLY B 1 237 ? -20.484 -3.166 10.211 1 96.69 237 GLY B N 1
ATOM 5011 C CA . GLY B 1 237 ? -21.812 -3.199 10.789 1 96.69 237 GLY B CA 1
ATOM 5012 C C . GLY B 1 237 ? -22.359 -4.605 10.945 1 96.69 237 GLY B C 1
ATOM 5013 O O . GLY B 1 237 ? -21.609 -5.566 11.07 1 96.69 237 GLY B O 1
ATOM 5014 N N . LYS B 1 238 ? -23.672 -4.703 11 1 98.06 238 LYS B N 1
ATOM 5015 C CA . LYS B 1 238 ? -24.312 -5.973 11.328 1 98.06 238 LYS B CA 1
ATOM 5016 C C . LYS B 1 238 ? -24.703 -6.734 10.062 1 98.06 238 LYS B C 1
ATOM 5018 O O . LYS B 1 238 ? -24.672 -7.969 10.039 1 98.06 238 LYS B O 1
ATOM 5023 N N . THR B 1 239 ? -25.094 -6.043 9.062 1 98.75 239 THR B N 1
ATOM 5024 C CA . THR B 1 239 ? -25.594 -6.668 7.836 1 98.75 239 THR B CA 1
ATOM 5025 C C . THR B 1 239 ? -24.75 -6.254 6.637 1 98.75 239 THR B C 1
ATOM 5027 O O . THR B 1 239 ? -24.625 -5.066 6.336 1 98.75 239 THR B O 1
ATOM 5030 N N . VAL B 1 240 ? -24.156 -7.227 5.93 1 98.81 240 VAL B N 1
ATOM 5031 C CA . VAL B 1 240 ? -23.25 -6.984 4.805 1 98.81 240 VAL B CA 1
ATOM 5032 C C . VAL B 1 240 ? -23.812 -7.652 3.549 1 98.81 240 VAL B C 1
ATOM 5034 O O . VAL B 1 240 ? -24.25 -8.805 3.594 1 98.81 240 VAL B O 1
ATOM 5037 N N . CYS B 1 241 ? -23.844 -6.941 2.445 1 98.88 241 CYS B N 1
ATOM 5038 C CA . CYS B 1 241 ? -24.188 -7.5 1.143 1 98.88 241 CYS B CA 1
ATOM 5039 C C . CYS B 1 241 ? -22.953 -7.594 0.249 1 98.88 241 CYS B C 1
ATOM 5041 O O . CYS B 1 241 ? -22.25 -6.605 0.061 1 98.88 241 CYS B O 1
ATOM 5043 N N . VAL B 1 242 ? -22.656 -8.742 -0.245 1 98.94 242 VAL B N 1
ATOM 5044 C CA . VAL B 1 242 ? -21.562 -8.969 -1.186 1 98.94 242 VAL B CA 1
ATOM 5045 C C . VAL B 1 242 ? -22.125 -9.188 -2.588 1 98.94 242 VAL B C 1
ATOM 5047 O O . VAL B 1 242 ? -22.906 -10.117 -2.816 1 98.94 242 VAL B O 1
ATOM 5050 N N . ILE B 1 243 ? -21.75 -8.305 -3.516 1 98.81 243 ILE B N 1
ATOM 5051 C CA . ILE B 1 243 ? -22.234 -8.406 -4.891 1 98.81 243 ILE B CA 1
ATOM 5052 C C . ILE B 1 243 ? -21.234 -9.211 -5.723 1 98.81 243 ILE B C 1
ATOM 5054 O O . ILE B 1 243 ? -20.109 -8.758 -5.965 1 98.81 243 ILE B O 1
ATOM 5058 N N . GLY B 1 244 ? -21.594 -10.328 -6.191 1 98.06 244 GLY B N 1
ATOM 5059 C CA . GLY B 1 244 ? -20.734 -11.227 -6.961 1 98.06 244 GLY B CA 1
ATOM 5060 C C . GLY B 1 244 ? -20.859 -12.68 -6.539 1 98.06 244 GLY B C 1
ATOM 5061 O O . GLY B 1 244 ? -21.547 -12.992 -5.57 1 98.06 244 GLY B O 1
ATOM 5062 N N . ALA B 1 245 ? -20.234 -13.57 -7.301 1 97.31 245 ALA B N 1
ATOM 5063 C CA . ALA B 1 245 ? -20.406 -14.992 -6.996 1 97.31 245 ALA B CA 1
ATOM 5064 C C . ALA B 1 245 ? -19.172 -15.797 -7.395 1 97.31 245 ALA B C 1
ATOM 5066 O O . ALA B 1 245 ? -19.266 -16.984 -7.719 1 97.31 245 ALA B O 1
ATOM 5067 N N . GLY B 1 246 ? -18.078 -15.18 -7.465 1 96.25 246 GLY B N 1
ATOM 5068 C CA . GLY B 1 246 ? -16.812 -15.883 -7.641 1 96.25 246 GLY B CA 1
ATOM 5069 C C . GLY B 1 246 ? -16.156 -16.281 -6.328 1 96.25 246 GLY B C 1
ATOM 5070 O O . GLY B 1 246 ? -16.75 -16.078 -5.258 1 96.25 246 GLY B O 1
ATOM 5071 N N . ASN B 1 247 ? -14.977 -16.891 -6.422 1 94.81 247 ASN B N 1
ATOM 5072 C CA . ASN B 1 247 ? -14.25 -17.297 -5.219 1 94.81 247 ASN B CA 1
ATOM 5073 C C . ASN B 1 247 ? -13.938 -16.109 -4.324 1 94.81 247 ASN B C 1
ATOM 5075 O O . ASN B 1 247 ? -13.984 -16.219 -3.1 1 94.81 247 ASN B O 1
ATOM 5079 N N . VAL B 1 248 ? -13.625 -14.977 -4.922 1 96.31 248 VAL B N 1
ATOM 5080 C CA . VAL B 1 248 ? -13.328 -13.758 -4.172 1 96.31 248 VAL B CA 1
ATOM 5081 C C . VAL B 1 248 ? -14.562 -13.312 -3.398 1 96.31 248 VAL B C 1
ATOM 5083 O O . VAL B 1 248 ? -14.461 -12.852 -2.258 1 96.31 248 VAL B O 1
ATOM 5086 N N . ALA B 1 249 ? -15.742 -13.445 -4.016 1 98.31 249 ALA B N 1
ATOM 5087 C CA . ALA B 1 249 ? -16.984 -13.102 -3.338 1 98.31 249 ALA B CA 1
ATOM 5088 C C . ALA B 1 249 ? -17.219 -13.992 -2.119 1 98.31 249 ALA B C 1
ATOM 5090 O O . ALA B 1 249 ? -17.594 -13.508 -1.053 1 98.31 249 ALA B O 1
ATOM 5091 N N . MET B 1 250 ? -16.953 -15.297 -2.311 1 98.19 250 MET B N 1
ATOM 5092 C CA . MET B 1 250 ? -17.109 -16.234 -1.199 1 98.19 250 MET B CA 1
ATOM 5093 C C . MET B 1 250 ? -16.141 -15.891 -0.072 1 98.19 250 MET B C 1
ATOM 5095 O O . MET B 1 250 ? -16.516 -15.898 1.101 1 98.19 250 MET B O 1
ATOM 5099 N N . ASP B 1 251 ? -14.938 -15.594 -0.461 1 98 251 ASP B N 1
ATOM 5100 C CA . ASP B 1 251 ? -13.93 -15.227 0.529 1 98 251 ASP B CA 1
ATOM 5101 C C . ASP B 1 251 ? -14.344 -13.969 1.295 1 98 251 ASP B C 1
ATOM 5103 O O . ASP B 1 251 ? -14.266 -13.93 2.523 1 98 251 ASP B O 1
ATOM 5107 N N . ALA B 1 252 ? -14.758 -12.945 0.565 1 98.62 252 ALA B N 1
ATOM 5108 C CA . ALA B 1 252 ? -15.172 -11.688 1.194 1 98.62 252 ALA B CA 1
ATOM 5109 C C . ALA B 1 252 ? -16.344 -11.914 2.143 1 98.62 252 ALA B C 1
ATOM 5111 O O . ALA B 1 252 ? -16.375 -11.375 3.25 1 98.62 252 ALA B O 1
ATOM 5112 N N . ALA B 1 253 ? -17.312 -12.742 1.707 1 98.75 253 ALA B N 1
ATOM 5113 C CA . ALA B 1 253 ? -18.5 -13.031 2.52 1 98.75 253 ALA B CA 1
ATOM 5114 C C . ALA B 1 253 ? -18.109 -13.766 3.799 1 98.75 253 ALA B C 1
ATOM 5116 O O . ALA B 1 253 ? -18.562 -13.406 4.891 1 98.75 253 ALA B O 1
ATOM 5117 N N . ARG B 1 254 ? -17.297 -14.75 3.65 1 98.5 254 ARG B N 1
ATOM 5118 C CA . ARG B 1 254 ? -16.906 -15.555 4.801 1 98.5 254 ARG B CA 1
ATOM 5119 C C . ARG B 1 254 ? -16.062 -14.75 5.773 1 98.5 254 ARG B C 1
ATOM 5121 O O . ARG B 1 254 ? -16.188 -14.898 6.992 1 98.5 254 ARG B O 1
ATOM 5128 N N . VAL B 1 255 ? -15.148 -13.93 5.238 1 98.5 255 VAL B N 1
ATOM 5129 C CA . VAL B 1 255 ? -14.344 -13.055 6.09 1 98.5 255 VAL B CA 1
ATOM 5130 C C . VAL B 1 255 ? -15.258 -12.094 6.848 1 98.5 255 VAL B C 1
ATOM 5132 O O . VAL B 1 255 ? -15.039 -11.836 8.039 1 98.5 255 VAL B O 1
ATOM 5135 N N . ALA B 1 256 ? -16.266 -11.531 6.168 1 98.56 256 ALA B N 1
ATOM 5136 C CA . ALA B 1 256 ? -17.219 -10.641 6.824 1 98.56 256 ALA B CA 1
ATOM 5137 C C . ALA B 1 256 ? -17.906 -11.336 7.992 1 98.56 256 ALA B C 1
ATOM 5139 O O . ALA B 1 256 ? -18.047 -10.766 9.078 1 98.56 256 ALA B O 1
ATOM 5140 N N . LYS B 1 257 ? -18.328 -12.617 7.777 1 97.88 257 LYS B N 1
ATOM 5141 C CA . LYS B 1 257 ? -18.953 -13.398 8.836 1 97.88 257 LYS B CA 1
ATOM 5142 C C . LYS B 1 257 ? -18 -13.586 10.016 1 97.88 257 LYS B C 1
ATOM 5144 O O . LYS B 1 257 ? -18.391 -13.383 11.172 1 97.88 257 LYS B O 1
ATOM 5149 N N . ARG B 1 258 ? -16.844 -13.898 9.695 1 95.62 258 ARG B N 1
ATOM 5150 C CA . ARG B 1 258 ? -15.836 -14.188 10.719 1 95.62 258 ARG B CA 1
ATOM 5151 C C . ARG B 1 258 ? -15.406 -12.906 11.43 1 95.62 258 ARG B C 1
ATOM 5153 O O . ARG B 1 258 ? -14.898 -12.961 12.555 1 95.62 258 ARG B O 1
ATOM 5160 N N . SER B 1 259 ? -15.594 -11.773 10.773 1 95.25 259 SER B N 1
ATOM 5161 C CA . SER B 1 259 ? -15.227 -10.484 11.352 1 95.25 259 SER B CA 1
ATOM 5162 C C . SER B 1 259 ? -16.344 -9.93 12.219 1 95.25 259 SER B C 1
ATOM 5164 O O . SER B 1 259 ? -16.25 -8.812 12.734 1 95.25 259 SER B O 1
ATOM 5166 N N . GLY B 1 260 ? -17.5 -10.633 12.32 1 95.06 260 GLY B N 1
ATOM 5167 C CA . GLY B 1 260 ? -18.5 -10.258 13.305 1 95.06 260 GLY B CA 1
ATOM 5168 C C . GLY B 1 260 ? -19.812 -9.828 12.68 1 95.06 260 GLY B C 1
ATOM 5169 O O . GLY B 1 260 ? -20.781 -9.531 13.391 1 95.06 260 GLY B O 1
ATOM 5170 N N . ALA B 1 261 ? -19.906 -9.781 11.367 1 97.88 261 ALA B N 1
ATOM 5171 C CA . ALA B 1 261 ? -21.188 -9.461 10.742 1 97.88 261 ALA B CA 1
ATOM 5172 C C . ALA B 1 261 ? -22.25 -10.5 11.109 1 97.88 261 ALA B C 1
ATOM 5174 O O . ALA B 1 261 ? -21.984 -11.703 11.07 1 97.88 261 ALA B O 1
ATOM 5175 N N . GLU B 1 262 ? -23.453 -10.039 11.484 1 98.12 262 GLU B N 1
ATOM 5176 C CA . GLU B 1 262 ? -24.547 -10.938 11.867 1 98.12 262 GLU B CA 1
ATOM 5177 C C . GLU B 1 262 ? -25.203 -11.562 10.641 1 98.12 262 GLU B C 1
ATOM 5179 O O . GLU B 1 262 ? -25.5 -12.758 10.641 1 98.12 262 GLU B O 1
ATOM 5184 N N . HIS B 1 263 ? -25.453 -10.766 9.664 1 98.5 263 HIS B N 1
ATOM 5185 C CA . HIS B 1 263 ? -26.078 -11.211 8.43 1 98.5 263 HIS B CA 1
ATOM 5186 C C . HIS B 1 263 ? -25.203 -10.867 7.219 1 98.5 263 HIS B C 1
ATOM 5188 O O . HIS B 1 263 ? -24.797 -9.719 7.051 1 98.5 263 HIS B O 1
ATOM 5194 N N . VAL B 1 264 ? -24.922 -11.844 6.43 1 98.81 264 VAL B N 1
ATOM 5195 C CA . VAL B 1 264 ? -24.156 -11.633 5.203 1 98.81 264 VAL B CA 1
ATOM 5196 C C . VAL B 1 264 ? -24.906 -12.242 4.02 1 98.81 264 VAL B C 1
ATOM 5198 O O . VAL B 1 264 ? -25.266 -13.422 4.043 1 98.81 264 VAL B O 1
ATOM 5201 N N . TYR B 1 265 ? -25.172 -11.445 2.994 1 98.56 265 TYR B N 1
ATOM 5202 C CA . TYR B 1 265 ? -25.891 -11.875 1.793 1 98.56 265 TYR B CA 1
ATOM 5203 C C . TYR B 1 265 ? -24.984 -11.781 0.566 1 98.56 265 TYR B C 1
ATOM 5205 O O . TYR B 1 265 ? -24.359 -10.75 0.319 1 98.56 265 TYR B O 1
ATOM 5213 N N . VAL B 1 266 ? -24.906 -12.844 -0.121 1 98.75 266 VAL B N 1
ATOM 5214 C CA . VAL B 1 266 ? -24.344 -12.797 -1.468 1 98.75 266 VAL B CA 1
ATOM 5215 C C . VAL B 1 266 ? -25.453 -12.508 -2.479 1 98.75 266 VAL B C 1
ATOM 5217 O O . VAL B 1 266 ? -26.422 -13.273 -2.586 1 98.75 266 VAL B O 1
ATOM 5220 N N . VAL B 1 267 ? -25.375 -11.422 -3.146 1 98.75 267 VAL B N 1
ATOM 5221 C CA . VAL B 1 267 ? -26.359 -11.008 -4.156 1 98.75 267 VAL B CA 1
ATOM 5222 C C . VAL B 1 267 ? -25.797 -11.305 -5.551 1 98.75 267 VAL B C 1
ATOM 5224 O O . VAL B 1 267 ? -24.734 -10.805 -5.922 1 98.75 267 VAL B O 1
ATOM 5227 N N . TYR B 1 268 ? -26.5 -12.102 -6.332 1 98.38 268 TYR B N 1
ATOM 5228 C CA . TYR B 1 268 ? -26.016 -12.547 -7.633 1 98.38 268 TYR B CA 1
ATOM 5229 C C . TYR B 1 268 ? -27.141 -12.555 -8.664 1 98.38 268 TYR B C 1
ATOM 5231 O O . TYR B 1 268 ? -28.266 -12.938 -8.359 1 98.38 268 TYR B O 1
ATOM 5239 N N . ARG B 1 269 ? -26.812 -12.172 -9.82 1 97.31 269 ARG B N 1
ATOM 5240 C CA . ARG B 1 269 ? -27.812 -11.922 -10.852 1 97.31 269 ARG B CA 1
ATOM 5241 C C . ARG B 1 269 ? -28.25 -13.227 -11.516 1 97.31 269 ARG B C 1
ATOM 5243 O O . ARG B 1 269 ? -29.203 -13.242 -12.305 1 97.31 269 ARG B O 1
ATOM 5250 N N . LYS B 1 270 ? -27.562 -14.32 -11.258 1 96.69 270 LYS B N 1
ATOM 5251 C CA . LYS B 1 270 ? -27.922 -15.625 -11.82 1 96.69 270 LYS B CA 1
ATOM 5252 C C . LYS B 1 270 ? -28.094 -16.672 -10.719 1 96.69 270 LYS B C 1
ATOM 5254 O O . LYS B 1 270 ? -28.297 -16.312 -9.555 1 96.69 270 LYS B O 1
ATOM 5259 N N . GLY B 1 271 ? -28.125 -17.953 -11.094 1 95.69 271 GLY B N 1
ATOM 5260 C CA . GLY B 1 271 ? -28.328 -19.031 -10.141 1 95.69 271 GLY B CA 1
ATOM 5261 C C . GLY B 1 271 ? -27.047 -19.703 -9.711 1 95.69 271 GLY B C 1
ATOM 5262 O O . GLY B 1 271 ? -25.953 -19.328 -10.18 1 95.69 271 GLY B O 1
ATOM 5263 N N . PHE B 1 272 ? -27.172 -20.672 -8.797 1 96 272 PHE B N 1
ATOM 5264 C CA . PHE B 1 272 ? -26.016 -21.391 -8.266 1 96 272 PHE B CA 1
ATOM 5265 C C . PHE B 1 272 ? -25.234 -22.047 -9.391 1 96 272 PHE B C 1
ATOM 5267 O O . PHE B 1 272 ? -24 -22.078 -9.367 1 96 272 PHE B O 1
ATOM 5274 N N . GLU B 1 273 ? -25.891 -22.484 -10.375 1 93.12 273 GLU B N 1
ATOM 5275 C CA . GLU B 1 273 ? -25.281 -23.25 -11.461 1 93.12 273 GLU B CA 1
ATOM 5276 C C . GLU B 1 273 ? -24.344 -22.359 -12.289 1 93.12 273 GLU B C 1
ATOM 5278 O O . GLU B 1 273 ? -23.453 -22.859 -12.961 1 93.12 273 GLU B O 1
ATOM 5283 N N . GLN B 1 274 ? -24.641 -21.094 -12.211 1 94.06 274 GLN B N 1
ATOM 5284 C CA . GLN B 1 274 ? -23.875 -20.172 -13.047 1 94.06 274 GLN B CA 1
ATOM 5285 C C . GLN B 1 274 ? -22.766 -19.484 -12.242 1 94.06 274 GLN B C 1
ATOM 5287 O O . GLN B 1 274 ? -22.031 -18.656 -12.766 1 94.06 274 GLN B O 1
ATOM 5292 N N . MET B 1 275 ? -22.688 -19.844 -10.961 1 95.94 275 MET B N 1
ATOM 5293 C CA . MET B 1 275 ? -21.625 -19.234 -10.141 1 95.94 275 MET B CA 1
ATOM 5294 C C . MET B 1 275 ? -20.25 -19.703 -10.602 1 95.94 275 MET B C 1
ATOM 5296 O O . MET B 1 275 ? -20.094 -20.859 -11.016 1 95.94 275 MET B O 1
ATOM 5300 N N . THR B 1 276 ? -19.328 -18.797 -10.5 1 93.44 276 THR B N 1
ATOM 5301 C CA . THR B 1 276 ? -17.969 -19.125 -10.914 1 93.44 276 THR B CA 1
ATOM 5302 C C . THR B 1 276 ? -17.141 -19.625 -9.727 1 93.44 276 THR B C 1
ATOM 5304 O O . THR B 1 276 ? -16.062 -20.188 -9.906 1 93.44 276 THR B O 1
ATOM 5307 N N . ALA B 1 277 ? -17.625 -19.438 -8.492 1 95.06 277 ALA B N 1
ATOM 5308 C CA . ALA B 1 277 ? -16.969 -20.016 -7.312 1 95.06 277 ALA B CA 1
ATOM 5309 C C . ALA B 1 277 ? -17.031 -21.531 -7.336 1 95.06 277 ALA B C 1
ATOM 5311 O O . ALA B 1 277 ? -17.984 -22.109 -7.883 1 95.06 277 ALA B O 1
ATOM 5312 N N . THR B 1 278 ? -16.062 -22.156 -6.723 1 92.75 278 THR B N 1
ATOM 5313 C CA . THR B 1 278 ? -16.109 -23.609 -6.609 1 92.75 278 THR B CA 1
ATOM 5314 C C . THR B 1 278 ? -17.234 -24.047 -5.688 1 92.75 278 THR B C 1
ATOM 5316 O O . THR B 1 278 ? -17.672 -23.281 -4.824 1 92.75 278 THR B O 1
ATOM 5319 N N . ASN B 1 279 ? -17.672 -25.281 -5.906 1 93.94 279 ASN B N 1
ATOM 5320 C CA . ASN B 1 279 ? -18.719 -25.828 -5.047 1 93.94 279 ASN B CA 1
ATOM 5321 C C . ASN B 1 279 ? -18.266 -25.891 -3.59 1 93.94 279 ASN B C 1
ATOM 5323 O O . ASN B 1 279 ? -19.062 -25.625 -2.682 1 93.94 279 ASN B O 1
ATOM 5327 N N . LYS B 1 280 ? -17.078 -26.219 -3.447 1 91.88 280 LYS B N 1
ATOM 5328 C CA . LYS B 1 280 ? -16.547 -26.312 -2.094 1 91.88 280 LYS B CA 1
ATOM 5329 C C . LYS B 1 280 ? -16.656 -24.969 -1.376 1 91.88 280 LYS B C 1
ATOM 5331 O O . LYS B 1 280 ? -17.094 -24.906 -0.227 1 91.88 280 LYS B O 1
ATOM 5336 N N . GLU B 1 281 ? -16.281 -23.891 -2.053 1 94.31 281 GLU B N 1
ATOM 5337 C CA . GLU B 1 281 ? -16.312 -22.547 -1.462 1 94.31 281 GLU B CA 1
ATOM 5338 C C . GLU B 1 281 ? -17.75 -22.109 -1.178 1 94.31 281 GLU B C 1
ATOM 5340 O O . GLU B 1 281 ? -18.016 -21.469 -0.162 1 94.31 281 GLU B O 1
ATOM 5345 N N . ILE B 1 282 ? -18.641 -22.469 -2.064 1 97.31 282 ILE B N 1
ATOM 5346 C CA . ILE B 1 282 ? -20.047 -22.125 -1.889 1 97.31 282 ILE B CA 1
ATOM 5347 C C . ILE B 1 282 ? -20.609 -22.828 -0.656 1 97.31 282 ILE B C 1
ATOM 5349 O O . ILE B 1 282 ? -21.25 -22.219 0.188 1 97.31 282 ILE B O 1
ATOM 5353 N N . GLU B 1 283 ? -20.281 -24.109 -0.567 1 96.69 283 GLU B N 1
ATOM 5354 C CA . GLU B 1 283 ? -20.766 -24.891 0.56 1 96.69 283 GLU B CA 1
ATOM 5355 C C . GLU B 1 283 ? -20.188 -24.391 1.88 1 96.69 283 GLU B C 1
ATOM 5357 O O . GLU B 1 283 ? -20.906 -24.328 2.889 1 96.69 283 GLU B O 1
ATOM 5362 N N . GLU B 1 284 ? -18.953 -24.094 1.828 1 96 284 GLU B N 1
ATOM 5363 C CA . GLU B 1 284 ? -18.312 -23.562 3.031 1 96 284 GLU B CA 1
ATOM 5364 C C . GLU B 1 284 ? -18.922 -22.234 3.434 1 96 284 GLU B C 1
ATOM 5366 O O . GLU B 1 284 ? -19.062 -21.938 4.621 1 96 284 GLU B O 1
ATOM 5371 N N . ALA B 1 285 ? -19.266 -21.422 2.477 1 97.88 285 ALA B N 1
ATOM 5372 C CA . ALA B 1 285 ? -19.922 -20.156 2.762 1 97.88 285 ALA B CA 1
ATOM 5373 C C . ALA B 1 285 ? -21.281 -20.375 3.41 1 97.88 285 ALA B C 1
ATOM 5375 O O . ALA B 1 285 ? -21.625 -19.688 4.379 1 97.88 285 ALA B O 1
ATOM 5376 N N . LYS B 1 286 ? -22.016 -21.375 2.9 1 98.06 286 LYS B N 1
ATOM 5377 C CA . LYS B 1 286 ? -23.297 -21.719 3.488 1 98.06 286 LYS B CA 1
ATOM 5378 C C . LYS B 1 286 ? -23.141 -22.188 4.934 1 98.06 286 LYS B C 1
ATOM 5380 O O . LYS B 1 286 ? -23.922 -21.781 5.809 1 98.06 286 LYS B O 1
ATOM 5385 N N . GLU B 1 287 ? -22.125 -22.938 5.098 1 97.62 287 GLU B N 1
ATOM 5386 C CA . GLU B 1 287 ? -21.859 -23.453 6.434 1 97.62 287 GLU B CA 1
ATOM 5387 C C . GLU B 1 287 ? -21.531 -22.328 7.41 1 97.62 287 GLU B C 1
ATOM 5389 O O . GLU B 1 287 ? -21.844 -22.406 8.594 1 97.62 287 GLU B O 1
ATOM 5394 N N . ASP B 1 288 ? -20.922 -21.266 6.934 1 97.06 288 ASP B N 1
ATOM 5395 C CA . ASP B 1 288 ? -20.562 -20.125 7.762 1 97.06 288 ASP B CA 1
ATOM 5396 C C . ASP B 1 288 ? -21.766 -19.234 8.039 1 97.06 288 ASP B C 1
ATOM 5398 O O . ASP B 1 288 ? -21.672 -18.266 8.789 1 97.06 288 ASP B O 1
ATOM 5402 N N . GLY B 1 289 ? -22.875 -19.578 7.352 1 97.94 289 GLY B N 1
ATOM 5403 C CA . GLY B 1 289 ? -24.094 -18.828 7.605 1 97.94 289 GLY B CA 1
ATOM 5404 C C . GLY B 1 289 ? -24.344 -17.719 6.59 1 97.94 289 GLY B C 1
ATOM 5405 O O . GLY B 1 289 ? -25.156 -16.828 6.82 1 97.94 289 GLY B O 1
ATOM 5406 N N . VAL B 1 290 ? -23.656 -17.766 5.488 1 98.56 290 VAL B N 1
ATOM 5407 C CA . VAL B 1 290 ? -23.875 -16.797 4.418 1 98.56 290 VAL B CA 1
ATOM 5408 C C . VAL B 1 290 ? -25.156 -17.125 3.674 1 98.56 290 VAL B C 1
ATOM 5410 O O . VAL B 1 290 ? -25.453 -18.297 3.398 1 98.56 290 VAL B O 1
ATOM 5413 N N . GLU B 1 291 ? -25.938 -16.156 3.467 1 98.44 291 GLU B N 1
ATOM 5414 C CA . GLU B 1 291 ? -27.172 -16.328 2.711 1 98.44 291 GLU B CA 1
ATOM 5415 C C . GLU B 1 291 ? -27 -15.867 1.265 1 98.44 291 GLU B C 1
ATOM 5417 O O . GLU B 1 291 ? -26.172 -15 0.975 1 98.44 291 GLU B O 1
ATOM 5422 N N . PHE B 1 292 ? -27.797 -16.531 0.388 1 98.62 292 PHE B N 1
ATOM 5423 C CA . PHE B 1 292 ? -27.688 -16.219 -1.032 1 98.62 292 PHE B CA 1
ATOM 5424 C C . PHE B 1 292 ? -28.984 -15.625 -1.555 1 98.62 292 PHE B C 1
ATOM 5426 O O . PHE B 1 292 ? -30.047 -16.234 -1.411 1 98.62 292 PHE B O 1
ATOM 5433 N N . ASP B 1 293 ? -28.922 -14.438 -1.984 1 98.19 293 ASP B N 1
ATOM 5434 C CA . ASP B 1 293 ? -30.031 -13.773 -2.66 1 98.19 293 ASP B CA 1
ATOM 5435 C C . ASP B 1 293 ? -29.812 -13.75 -4.172 1 98.19 293 ASP B C 1
ATOM 5437 O O . ASP B 1 293 ? -29.25 -12.797 -4.711 1 98.19 293 ASP B O 1
ATOM 5441 N N . LEU B 1 294 ? -30.422 -14.695 -4.844 1 98.06 294 LEU B N 1
ATOM 5442 C CA . LEU B 1 294 ? -30.109 -14.961 -6.246 1 98.06 294 LEU B CA 1
ATOM 5443 C C . LEU B 1 294 ? -31.141 -14.312 -7.16 1 98.06 294 LEU B C 1
ATOM 5445 O O . LEU B 1 294 ? -32.188 -13.828 -6.691 1 98.06 294 LEU B O 1
ATOM 5449 N N . PHE B 1 295 ? -30.797 -14.203 -8.422 1 97.69 295 PHE B N 1
ATOM 5450 C CA . PHE B 1 295 ? -31.641 -13.633 -9.461 1 97.69 295 PHE B CA 1
ATOM 5451 C C . PHE B 1 295 ? -32 -12.195 -9.125 1 97.69 295 PHE B C 1
ATOM 5453 O O . PHE B 1 295 ? -33.188 -11.805 -9.25 1 97.69 295 PHE B O 1
ATOM 5460 N N . LYS B 1 296 ? -31.016 -11.484 -8.664 1 98.06 296 LYS B N 1
ATOM 5461 C CA . LYS B 1 296 ? -31.125 -10.062 -8.352 1 98.06 296 LYS B CA 1
ATOM 5462 C C . LYS B 1 296 ? -29.891 -9.297 -8.828 1 98.06 296 LYS B C 1
ATOM 5464 O O . LYS B 1 296 ? -28.766 -9.758 -8.648 1 98.06 296 LYS B O 1
ATOM 5469 N N . ALA B 1 297 ? -30.078 -8.219 -9.445 1 97.75 297 ALA B N 1
ATOM 5470 C CA . ALA B 1 297 ? -29 -7.332 -9.891 1 97.75 297 ALA B CA 1
ATOM 5471 C C . ALA B 1 297 ? -29.109 -5.965 -9.227 1 97.75 297 ALA B C 1
ATOM 5473 O O . ALA B 1 297 ? -30.188 -5.371 -9.172 1 97.75 297 ALA B O 1
ATOM 5474 N N . PRO B 1 298 ? -28 -5.5 -8.672 1 98.06 298 PRO B N 1
ATOM 5475 C CA . PRO B 1 298 ? -28.047 -4.168 -8.062 1 98.06 298 PRO B CA 1
ATOM 5476 C C . PRO B 1 298 ? -28.234 -3.055 -9.086 1 98.06 298 PRO B C 1
ATOM 5478 O O . PRO B 1 298 ? -27.672 -3.125 -10.188 1 98.06 298 PRO B O 1
ATOM 5481 N N . ILE B 1 299 ? -28.953 -1.962 -8.742 1 97.75 299 ILE B N 1
ATOM 5482 C CA . ILE B 1 299 ? -29.156 -0.859 -9.672 1 97.75 299 ILE B CA 1
ATOM 5483 C C . ILE B 1 299 ? -28.781 0.46 -9 1 97.75 299 ILE B C 1
ATOM 5485 O O . ILE B 1 299 ? -28.547 1.461 -9.68 1 97.75 299 ILE B O 1
ATOM 5489 N N . GLU B 1 300 ? -28.766 0.474 -7.707 1 98.25 300 GLU B N 1
ATOM 5490 C CA . GLU B 1 300 ? -28.375 1.643 -6.93 1 98.25 300 GLU B CA 1
ATOM 5491 C C . GLU B 1 300 ? -27.938 1.249 -5.52 1 98.25 300 GLU B C 1
ATOM 5493 O O . GLU B 1 300 ? -28.562 0.389 -4.895 1 98.25 300 GLU B O 1
ATOM 5498 N N . ILE B 1 301 ? -26.859 1.784 -5.027 1 98.56 301 ILE B N 1
ATOM 5499 C CA . ILE B 1 301 ? -26.406 1.536 -3.662 1 98.56 301 ILE B CA 1
ATOM 5500 C C . ILE B 1 301 ? -26.688 2.764 -2.799 1 98.56 301 ILE B C 1
ATOM 5502 O O . ILE B 1 301 ? -26.422 3.895 -3.211 1 98.56 301 ILE B O 1
ATOM 5506 N N . LEU B 1 302 ? -27.25 2.531 -1.678 1 97.75 302 LEU B N 1
ATOM 5507 C CA . LEU B 1 302 ? -27.562 3.58 -0.713 1 97.75 302 LEU B CA 1
ATOM 5508 C C . LEU B 1 302 ? -26.828 3.355 0.596 1 97.75 302 LEU B C 1
ATOM 5510 O O . LEU B 1 302 ? -26.188 2.312 0.786 1 97.75 302 LEU B O 1
ATOM 5514 N N . GLU B 1 303 ? -26.844 4.316 1.502 1 95.44 303 GLU B N 1
ATOM 5515 C CA . GLU B 1 303 ? -26.125 4.242 2.768 1 95.44 303 GLU B CA 1
ATOM 5516 C C . GLU B 1 303 ? -26.688 3.137 3.658 1 95.44 303 GLU B C 1
ATOM 5518 O O . GLU B 1 303 ? -25.969 2.574 4.488 1 95.44 303 GLU B O 1
ATOM 5523 N N . ASP B 1 304 ? -28 2.867 3.398 1 97.12 304 ASP B N 1
ATOM 5524 C CA . ASP B 1 304 ? -28.641 1.905 4.297 1 97.12 304 ASP B CA 1
ATOM 5525 C C . ASP B 1 304 ? -29 0.618 3.557 1 97.12 304 ASP B C 1
ATOM 5527 O O . ASP B 1 304 ? -29.766 -0.203 4.066 1 97.12 304 ASP B O 1
ATOM 5531 N N . GLY B 1 305 ? -28.547 0.492 2.289 1 98.31 305 GLY B N 1
ATOM 5532 C CA . GLY B 1 305 ? -28.859 -0.732 1.573 1 98.31 305 GLY B CA 1
ATOM 5533 C C . GLY B 1 305 ? -28.641 -0.624 0.076 1 98.31 305 GLY B C 1
ATOM 5534 O O . GLY B 1 305 ? -27.922 0.269 -0.389 1 98.31 305 GLY B O 1
ATOM 5535 N N . ILE B 1 306 ? -29.141 -1.614 -0.665 1 98.69 306 ILE B N 1
ATOM 5536 C CA . ILE B 1 306 ? -28.969 -1.69 -2.111 1 98.69 306 ILE B CA 1
ATOM 5537 C C . ILE B 1 306 ? -30.328 -1.901 -2.783 1 98.69 306 ILE B C 1
ATOM 5539 O O . ILE B 1 306 ? -31.141 -2.703 -2.318 1 98.69 306 ILE B O 1
ATOM 5543 N N . LYS B 1 307 ? -30.609 -1.084 -3.756 1 98.56 307 LYS B N 1
ATOM 5544 C CA . LYS B 1 307 ? -31.75 -1.339 -4.633 1 98.56 307 LYS B CA 1
ATOM 5545 C C . LYS B 1 307 ? -31.406 -2.383 -5.691 1 98.56 307 LYS B C 1
ATOM 5547 O O . LYS B 1 307 ? -30.375 -2.279 -6.359 1 98.56 307 LYS B O 1
ATOM 5552 N N . VAL B 1 308 ? -32.25 -3.395 -5.82 1 98.38 308 VAL B N 1
ATOM 5553 C CA . VAL B 1 308 ? -32 -4.473 -6.77 1 98.38 308 VAL B CA 1
ATOM 5554 C C . VAL B 1 308 ? -33.219 -4.684 -7.668 1 98.38 308 VAL B C 1
ATOM 5556 O O . VAL B 1 308 ? -34.312 -4.25 -7.336 1 98.38 308 VAL B O 1
ATOM 5559 N N . VAL B 1 309 ? -32.969 -5.281 -8.789 1 98.06 309 VAL B N 1
ATOM 5560 C CA . VAL B 1 309 ? -34.031 -5.684 -9.711 1 98.06 309 VAL B CA 1
ATOM 5561 C C . VAL B 1 309 ? -34 -7.195 -9.914 1 98.06 309 VAL B C 1
ATOM 5563 O O . VAL B 1 309 ? -32.906 -7.797 -9.922 1 98.06 309 VAL B O 1
ATOM 5566 N N . LYS B 1 310 ? -35.125 -7.766 -9.992 1 97.62 310 LYS B N 1
ATOM 5567 C CA . LYS B 1 310 ? -35.188 -9.195 -10.281 1 97.62 310 LYS B CA 1
ATOM 5568 C C . LYS B 1 310 ? -34.656 -9.508 -11.672 1 97.62 310 LYS B C 1
ATOM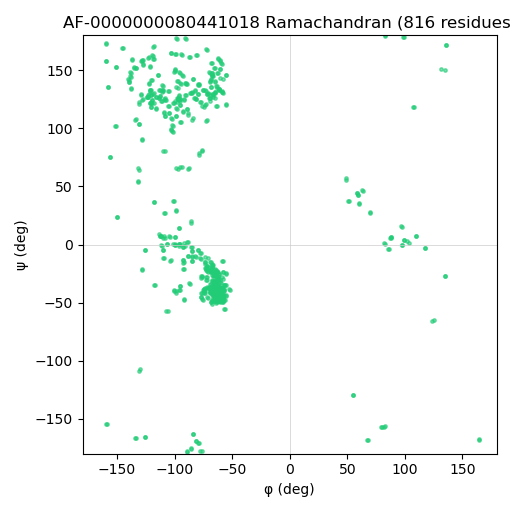 5570 O O . LYS B 1 310 ? -34.844 -8.727 -12.609 1 97.62 310 LYS B O 1
ATOM 5575 N N . THR B 1 311 ? -33.906 -10.641 -11.719 1 97.56 311 THR B N 1
ATOM 5576 C CA . THR B 1 311 ? -33.375 -11.07 -13.008 1 97.56 311 THR B CA 1
ATOM 5577 C C . THR B 1 311 ? -33.844 -12.477 -13.344 1 97.56 311 THR B C 1
ATOM 5579 O O . THR B 1 311 ? -34.375 -13.18 -12.492 1 97.56 311 THR B O 1
ATOM 5582 N N . GLU B 1 312 ? -33.75 -12.797 -14.602 1 95.5 312 GLU B N 1
ATOM 5583 C CA . GLU B 1 312 ? -34 -14.156 -15.062 1 95.5 312 GLU B CA 1
ATOM 5584 C C . GLU B 1 312 ? -33 -14.594 -16.109 1 95.5 312 GLU B C 1
ATOM 5586 O O . GLU B 1 312 ? -32.438 -13.758 -16.828 1 95.5 312 GLU B O 1
ATOM 5591 N N . ASN B 1 313 ? -32.688 -15.898 -16.031 1 93.44 313 ASN B N 1
ATOM 5592 C CA . ASN B 1 313 ? -31.828 -16.469 -17.062 1 93.44 313 ASN B CA 1
ATOM 5593 C C . ASN B 1 313 ? -32.625 -16.812 -18.312 1 93.44 313 ASN B C 1
ATOM 5595 O O . ASN B 1 313 ? -33.625 -17.516 -18.234 1 93.44 313 ASN B O 1
ATOM 5599 N N . ILE B 1 314 ? -32.188 -16.297 -19.406 1 91.56 314 ILE B N 1
ATOM 5600 C CA . ILE B 1 314 ? -32.812 -16.656 -20.656 1 91.56 314 ILE B CA 1
ATOM 5601 C C . ILE B 1 314 ? -31.797 -17.25 -21.609 1 91.56 314 ILE B C 1
ATOM 5603 O O . ILE B 1 314 ? -30.625 -16.844 -21.594 1 91.56 314 ILE B O 1
ATOM 5607 N N . GLU B 1 315 ? -32.156 -18.25 -22.266 1 89.31 315 GLU B N 1
ATOM 5608 C CA . GLU B 1 315 ? -31.266 -18.875 -23.25 1 89.31 315 GLU B CA 1
ATOM 5609 C C . GLU B 1 315 ? -31.422 -18.219 -24.625 1 89.31 315 GLU B C 1
ATOM 5611 O O . GLU B 1 315 ? -32.531 -18.172 -25.172 1 89.31 315 GLU B O 1
ATOM 5616 N N . VAL B 1 316 ? -30.453 -17.547 -25.062 1 89.75 316 VAL B N 1
ATOM 5617 C CA . VAL B 1 316 ? -30.438 -16.969 -26.391 1 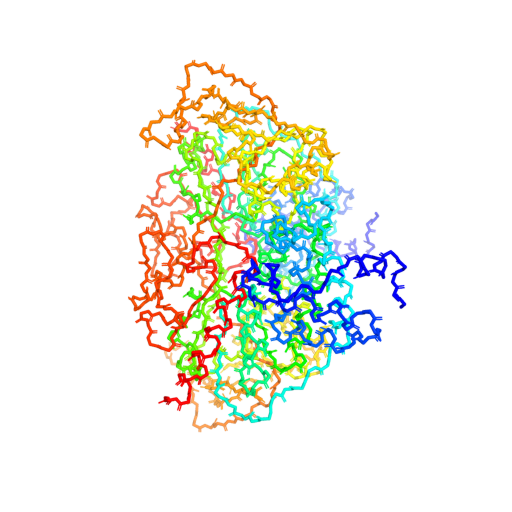89.75 316 VAL B CA 1
ATOM 5618 C C . VAL B 1 316 ? -29.281 -17.562 -27.203 1 89.75 316 VAL B C 1
ATOM 5620 O O . VAL B 1 316 ? -28.125 -17.406 -26.844 1 89.75 316 VAL B O 1
ATOM 5623 N N . ASP B 1 317 ? -29.516 -18.172 -28.297 1 90.94 317 ASP B N 1
ATOM 5624 C CA . ASP B 1 317 ? -28.531 -18.766 -29.203 1 90.94 317 ASP B CA 1
ATOM 5625 C C . ASP B 1 317 ? -27.578 -19.703 -28.422 1 90.94 317 ASP B C 1
ATOM 5627 O O . ASP B 1 317 ? -26.359 -19.625 -28.594 1 90.94 317 ASP B O 1
ATOM 5631 N N . GLY B 1 318 ? -28.078 -20.422 -27.469 1 84.44 318 GLY B N 1
ATOM 5632 C CA . GLY B 1 318 ? -27.312 -21.438 -26.75 1 84.44 318 GLY B CA 1
ATOM 5633 C C . GLY B 1 318 ? -26.516 -20.859 -25.578 1 84.44 318 GLY B C 1
ATOM 5634 O O . GLY B 1 318 ? -25.781 -21.594 -24.922 1 84.44 318 GLY B O 1
ATOM 5635 N N . LYS B 1 319 ? -26.578 -19.625 -25.453 1 86 319 LYS B N 1
ATOM 5636 C CA . LYS B 1 319 ? -25.891 -19 -24.328 1 86 319 LYS B CA 1
ATOM 5637 C C . LYS B 1 319 ? -26.875 -18.438 -23.297 1 86 319 LYS B C 1
ATOM 5639 O O . LYS B 1 319 ? -27.922 -17.891 -23.672 1 86 319 LYS B O 1
ATOM 5644 N N . ILE B 1 320 ? -26.578 -18.672 -22.078 1 87.19 320 ILE B N 1
ATOM 5645 C CA . ILE B 1 320 ? -27.406 -18.141 -21 1 87.19 320 ILE B CA 1
ATOM 5646 C C . ILE B 1 320 ? -27.156 -16.641 -20.844 1 87.19 320 ILE B C 1
ATOM 5648 O O . ILE B 1 320 ? -26.016 -16.203 -20.719 1 87.19 320 ILE B O 1
ATOM 5652 N N . GLN B 1 321 ? -28.219 -15.883 -21.047 1 90.75 321 GLN B N 1
ATOM 5653 C CA . GLN B 1 321 ? -28.172 -14.445 -20.844 1 90.75 321 GLN B CA 1
ATOM 5654 C C . GLN B 1 321 ? -29.062 -14.008 -19.688 1 90.75 321 GLN B C 1
ATOM 5656 O O . GLN B 1 321 ? -30.078 -14.641 -19.422 1 90.75 321 GLN B O 1
ATOM 5661 N N . THR B 1 322 ? -28.578 -12.984 -19.016 1 92.62 322 THR B N 1
ATOM 5662 C CA . THR B 1 322 ? -29.359 -12.453 -17.891 1 92.62 322 THR B CA 1
ATOM 5663 C C . THR B 1 322 ? -30.281 -11.336 -18.359 1 92.62 322 THR B C 1
ATOM 5665 O O . THR B 1 322 ? -29.844 -10.375 -19 1 92.62 322 THR B O 1
ATOM 5668 N N . LYS B 1 323 ? -31.547 -11.469 -18.078 1 93.81 323 LYS B N 1
ATOM 5669 C CA . LYS B 1 323 ? -32.531 -10.445 -18.375 1 93.81 323 LYS B CA 1
ATOM 5670 C C . LYS B 1 323 ? -33.031 -9.773 -17.109 1 93.81 323 LYS B C 1
ATOM 5672 O O . LYS B 1 323 ? -33.406 -10.453 -16.141 1 93.81 323 LYS B O 1
ATOM 5677 N N . MET B 1 324 ? -32.938 -8.469 -17.062 1 93.56 324 MET B N 1
ATOM 5678 C CA . MET B 1 324 ? -33.469 -7.715 -15.938 1 93.56 324 MET B CA 1
ATOM 5679 C C . MET B 1 324 ? -35 -7.555 -16.047 1 93.56 324 MET B C 1
ATOM 5681 O O . MET B 1 324 ? -35.5 -7.254 -17.125 1 93.56 324 MET B O 1
ATOM 5685 N N . LEU B 1 325 ? -35.594 -7.734 -14.961 1 92.56 325 LEU B N 1
ATOM 5686 C CA . LEU B 1 325 ? -37.031 -7.57 -14.914 1 92.56 325 LEU B CA 1
ATOM 5687 C C . LEU B 1 325 ? -37.406 -6.242 -14.273 1 92.56 325 LEU B C 1
ATOM 5689 O O . LEU B 1 325 ? -36.531 -5.512 -13.789 1 92.56 325 LEU B O 1
ATOM 5693 N N . ASP B 1 326 ? -38.625 -5.777 -14.398 1 89.12 326 ASP B N 1
ATOM 5694 C CA . ASP B 1 326 ? -39.062 -4.473 -13.914 1 89.12 326 ASP B CA 1
ATOM 5695 C C . ASP B 1 326 ? -39.469 -4.547 -12.445 1 89.12 326 ASP B C 1
ATOM 5697 O O . ASP B 1 326 ? -40 -3.574 -11.891 1 89.12 326 ASP B O 1
ATOM 5701 N N . GLU B 1 327 ? -39.062 -5.527 -11.75 1 94.31 327 GLU B N 1
ATOM 5702 C CA . GLU B 1 327 ? -39.406 -5.691 -10.344 1 94.31 327 GLU B CA 1
ATOM 5703 C C . GLU B 1 327 ? -38.25 -5.297 -9.438 1 94.31 327 GLU B C 1
ATOM 5705 O O . GLU B 1 327 ? -37.281 -6.035 -9.32 1 94.31 327 GLU B O 1
ATOM 5710 N N . GLU B 1 328 ? -38.438 -4.191 -8.812 1 96.25 328 GLU B N 1
ATOM 5711 C CA . GLU B 1 328 ? -37.406 -3.668 -7.926 1 96.25 328 GLU B CA 1
ATOM 5712 C C . GLU B 1 328 ? -37.656 -4.074 -6.477 1 96.25 328 GLU B C 1
ATOM 5714 O O . GLU B 1 328 ? -38.812 -4.27 -6.074 1 96.25 328 GLU B O 1
ATOM 5719 N N . SER B 1 329 ? -36.656 -4.262 -5.73 1 97 329 SER B N 1
ATOM 5720 C CA . SER B 1 329 ? -36.719 -4.5 -4.289 1 97 329 SER B CA 1
ATOM 5721 C C . SER B 1 329 ? -35.531 -3.869 -3.582 1 97 329 SER B C 1
ATOM 5723 O O . SER B 1 329 ? -34.656 -3.26 -4.227 1 97 329 SER B O 1
ATOM 5725 N N . PHE B 1 330 ? -35.656 -3.852 -2.297 1 98.12 330 PHE B N 1
ATOM 5726 C CA . PHE B 1 330 ? -34.625 -3.215 -1.476 1 98.12 330 PHE B CA 1
ATOM 5727 C C . PHE B 1 330 ? -34.062 -4.203 -0.463 1 98.12 330 PHE B C 1
ATOM 5729 O O . PHE B 1 330 ? -34.812 -4.898 0.222 1 98.12 330 PHE B O 1
ATOM 5736 N N . ILE B 1 331 ? -32.781 -4.328 -0.467 1 98.25 331 ILE B N 1
ATOM 5737 C CA . ILE B 1 331 ? -32.094 -5.129 0.541 1 98.25 331 ILE B CA 1
ATOM 5738 C C . ILE B 1 331 ? -31.406 -4.207 1.562 1 98.25 331 ILE B C 1
ATOM 5740 O O . ILE B 1 331 ? -30.484 -3.475 1.23 1 98.25 331 ILE B O 1
ATOM 5744 N N . LYS B 1 332 ? -31.906 -4.25 2.754 1 98.38 332 LYS B N 1
ATOM 5745 C CA . LYS B 1 332 ? -31.297 -3.451 3.818 1 98.38 332 LYS B CA 1
ATOM 5746 C C . LYS B 1 332 ? -29.953 -4.023 4.238 1 98.38 332 LYS B C 1
ATOM 5748 O O . LYS B 1 332 ? -29.828 -5.227 4.473 1 98.38 332 LYS B O 1
ATOM 5753 N N . CYS B 1 333 ? -28.906 -3.188 4.289 1 98.56 333 CYS B N 1
ATOM 5754 C CA . CYS B 1 333 ? -27.594 -3.609 4.766 1 98.56 333 CYS B CA 1
ATOM 5755 C C . CYS B 1 333 ? -26.766 -2.408 5.191 1 98.56 333 CYS B C 1
ATOM 5757 O O . CYS B 1 333 ? -27.047 -1.275 4.805 1 98.56 333 CYS B O 1
ATOM 5759 N N . ASP B 1 334 ? -25.797 -2.645 6.023 1 98.5 334 ASP B N 1
ATOM 5760 C CA . ASP B 1 334 ? -24.906 -1.603 6.539 1 98.5 334 ASP B CA 1
ATOM 5761 C C . ASP B 1 334 ? -23.734 -1.365 5.598 1 98.5 334 ASP B C 1
ATOM 5763 O O . ASP B 1 334 ? -23.203 -0.254 5.523 1 98.5 334 ASP B O 1
ATOM 5767 N N . THR B 1 335 ? -23.266 -2.389 4.941 1 98.62 335 THR B N 1
ATOM 5768 C CA . THR B 1 335 ? -22.094 -2.338 4.07 1 98.62 335 THR B CA 1
ATOM 5769 C C . THR B 1 335 ? -22.328 -3.158 2.805 1 98.62 335 THR B C 1
ATOM 5771 O O . THR B 1 335 ? -22.953 -4.219 2.854 1 98.62 335 THR B O 1
ATOM 5774 N N . THR B 1 336 ? -21.875 -2.613 1.715 1 98.81 336 THR B N 1
ATOM 5775 C CA . THR B 1 336 ? -21.875 -3.328 0.443 1 98.81 336 THR B CA 1
ATOM 5776 C C . THR B 1 336 ? -20.438 -3.596 -0.021 1 98.81 336 THR B C 1
ATOM 5778 O O . THR B 1 336 ? -19.609 -2.684 -0.057 1 98.81 336 THR B O 1
ATOM 5781 N N . ILE B 1 337 ? -20.125 -4.852 -0.31 1 98.81 337 ILE B N 1
ATOM 5782 C CA . ILE B 1 337 ? -18.828 -5.234 -0.854 1 98.81 337 ILE B CA 1
ATOM 5783 C C . ILE B 1 337 ? -18.984 -5.707 -2.297 1 98.81 337 ILE B C 1
ATOM 5785 O O . ILE B 1 337 ? -19.766 -6.621 -2.574 1 98.81 337 ILE B O 1
ATOM 5789 N N . ILE B 1 338 ? -18.281 -5.086 -3.197 1 98.69 338 ILE B N 1
ATOM 5790 C CA . ILE B 1 338 ? -18.375 -5.414 -4.617 1 98.69 338 ILE B CA 1
ATOM 5791 C C . ILE B 1 338 ? -17.266 -6.402 -4.98 1 98.69 338 ILE B C 1
ATOM 5793 O O . ILE B 1 338 ? -16.078 -6.102 -4.812 1 98.69 338 ILE B O 1
ATOM 5797 N N . ALA B 1 339 ? -17.609 -7.543 -5.441 1 98.12 339 ALA B N 1
ATOM 5798 C CA . ALA B 1 339 ? -16.688 -8.625 -5.777 1 98.12 339 ALA B CA 1
ATOM 5799 C C . ALA B 1 339 ? -17 -9.188 -7.164 1 98.12 339 ALA B C 1
ATOM 5801 O O . ALA B 1 339 ? -17.297 -10.383 -7.305 1 98.12 339 ALA B O 1
ATOM 5802 N N . ILE B 1 340 ? -16.812 -8.359 -8.211 1 96.81 340 ILE B N 1
ATOM 5803 C CA . ILE B 1 340 ? -17.203 -8.789 -9.547 1 96.81 340 ILE B CA 1
ATOM 5804 C C . ILE B 1 340 ? -15.984 -8.836 -10.453 1 96.81 340 ILE B C 1
ATOM 5806 O O . ILE B 1 340 ? -16.047 -8.398 -11.609 1 96.81 340 ILE B O 1
ATOM 5810 N N . SER B 1 341 ? -14.883 -9.227 -9.93 1 93.62 341 SER B N 1
ATOM 5811 C CA . SER B 1 341 ? -13.648 -9.469 -10.664 1 93.62 341 SER B CA 1
ATOM 5812 C C . SER B 1 341 ? -12.703 -8.281 -10.57 1 93.62 341 SER B C 1
ATOM 5814 O O . SER B 1 341 ? -12.953 -7.34 -9.812 1 93.62 341 SER B O 1
ATOM 5816 N N . GLN B 1 342 ? -11.531 -8.477 -11.211 1 94.06 342 GLN B N 1
ATOM 5817 C CA . GLN B 1 342 ? -10.469 -7.48 -11.172 1 94.06 342 GLN B CA 1
ATOM 5818 C C . GLN B 1 342 ? -9.969 -7.156 -12.586 1 94.06 342 GLN B C 1
ATOM 5820 O O . GLN B 1 342 ? -10.141 -7.957 -13.508 1 94.06 342 GLN B O 1
ATOM 5825 N N . GLU B 1 343 ? -9.383 -6.016 -12.672 1 92.25 343 GLU B N 1
ATOM 5826 C CA . GLU B 1 343 ? -8.789 -5.547 -13.922 1 92.25 343 GLU B CA 1
ATOM 5827 C C . GLU B 1 343 ? -7.34 -5.113 -13.719 1 92.25 343 GLU B C 1
ATOM 5829 O O . GLU B 1 343 ? -6.922 -4.832 -12.594 1 92.25 343 GLU B O 1
ATOM 5834 N N . PRO B 1 344 ? -6.539 -5.164 -14.82 1 92.25 344 PRO B N 1
ATOM 5835 C CA . PRO B 1 344 ? -5.125 -4.793 -14.695 1 92.25 344 PRO B CA 1
ATOM 5836 C C . PRO B 1 344 ? -4.93 -3.312 -14.391 1 92.25 344 PRO B C 1
ATOM 5838 O O . PRO B 1 344 ? -5.742 -2.48 -14.789 1 92.25 344 PRO B O 1
ATOM 5841 N N . ARG B 1 345 ? -3.814 -3.064 -13.594 1 87.81 345 ARG B N 1
ATOM 5842 C CA . ARG B 1 345 ? -3.312 -1.701 -13.445 1 87.81 345 ARG B CA 1
ATOM 5843 C C . ARG B 1 345 ? -2.332 -1.355 -14.562 1 87.81 345 ARG B C 1
ATOM 5845 O O . ARG B 1 345 ? -1.429 -2.137 -14.867 1 87.81 345 ARG B O 1
ATOM 5852 N N . ASN B 1 346 ? -2.449 -0.284 -15.242 1 85.25 346 ASN B N 1
ATOM 5853 C CA . ASN B 1 346 ? -1.625 0.02 -16.406 1 85.25 346 ASN B CA 1
ATOM 5854 C C . ASN B 1 346 ? -0.477 0.96 -16.062 1 85.25 346 ASN B C 1
ATOM 5856 O O . ASN B 1 346 ? 0.019 1.693 -16.906 1 85.25 346 ASN B O 1
ATOM 5860 N N . THR B 1 347 ? -0.041 0.901 -14.883 1 86.31 347 THR B N 1
ATOM 5861 C CA . THR B 1 347 ? 0.954 1.84 -14.375 1 86.31 347 THR B CA 1
ATOM 5862 C C . THR B 1 347 ? 2.256 1.728 -15.164 1 86.31 347 THR B C 1
ATOM 5864 O O . THR B 1 347 ? 2.855 2.74 -15.523 1 86.31 347 THR B O 1
ATOM 5867 N N . ILE B 1 348 ? 2.717 0.517 -15.414 1 92.12 348 ILE B N 1
ATOM 5868 C CA . ILE B 1 348 ? 3.975 0.303 -16.125 1 92.12 348 ILE B CA 1
ATOM 5869 C C . ILE B 1 348 ? 3.779 0.567 -17.609 1 92.12 348 ILE B C 1
ATOM 5871 O O . ILE B 1 348 ? 4.535 1.327 -18.219 1 92.12 348 ILE B O 1
ATOM 5875 N N . ALA B 1 349 ? 2.746 0.028 -18.188 1 91.62 349 ALA B N 1
ATOM 5876 C CA . ALA B 1 349 ? 2.512 0.103 -19.625 1 91.62 349 ALA B CA 1
ATOM 5877 C C . ALA B 1 349 ? 2.236 1.539 -20.062 1 91.62 349 ALA B C 1
ATOM 5879 O O . ALA B 1 349 ? 2.611 1.942 -21.156 1 91.62 349 ALA B O 1
ATOM 5880 N N . SER B 1 350 ? 1.564 2.303 -19.219 1 88.38 350 SER B N 1
ATOM 5881 C CA . SER B 1 350 ? 1.227 3.678 -19.562 1 88.38 350 SER B CA 1
ATOM 5882 C C . SER B 1 350 ? 2.471 4.559 -19.609 1 88.38 350 SER B C 1
ATOM 5884 O O . SER B 1 350 ? 2.441 5.652 -20.188 1 88.38 350 SER B O 1
ATOM 5886 N N . ARG B 1 351 ? 3.586 4.121 -19.078 1 88.75 351 ARG B N 1
ATOM 5887 C CA . ARG B 1 351 ? 4.797 4.93 -18.984 1 88.75 351 ARG B CA 1
ATOM 5888 C C . ARG B 1 351 ? 5.891 4.383 -19.891 1 88.75 351 ARG B C 1
ATOM 5890 O O . ARG B 1 351 ? 7.008 4.902 -19.906 1 88.75 351 ARG B O 1
ATOM 5897 N N . ASP B 1 352 ? 5.605 3.312 -20.594 1 93.44 352 ASP B N 1
ATOM 5898 C CA . ASP B 1 352 ? 6.551 2.686 -21.5 1 93.44 352 ASP B CA 1
ATOM 5899 C C . ASP B 1 352 ? 5.883 2.346 -22.844 1 93.44 352 ASP B C 1
ATOM 5901 O O . ASP B 1 352 ? 5.203 1.322 -22.953 1 93.44 352 ASP B O 1
ATOM 5905 N N . LYS B 1 353 ? 6.184 3.049 -23.828 1 91 353 LYS B N 1
ATOM 5906 C CA . LYS B 1 353 ? 5.508 2.939 -25.109 1 91 353 LYS B CA 1
ATOM 5907 C C . LYS B 1 353 ? 5.879 1.639 -25.828 1 91 353 LYS B C 1
ATOM 5909 O O . LYS B 1 353 ? 5.184 1.205 -26.734 1 91 353 LYS B O 1
ATOM 5914 N N . GLU B 1 354 ? 6.945 1.041 -25.438 1 95.94 354 GLU B N 1
ATOM 5915 C CA . GLU B 1 354 ? 7.398 -0.189 -26.078 1 95.94 354 GLU B CA 1
ATOM 5916 C C . GLU B 1 354 ? 6.707 -1.411 -25.484 1 95.94 354 GLU B C 1
ATOM 5918 O O . GLU B 1 354 ? 6.832 -2.52 -26.016 1 95.94 354 GLU B O 1
ATOM 5923 N N . LEU B 1 355 ? 6.027 -1.209 -24.438 1 97.38 355 LEU B N 1
ATOM 5924 C CA . LEU B 1 355 ? 5.281 -2.289 -23.797 1 97.38 355 LEU B CA 1
ATOM 5925 C C . LEU B 1 355 ? 3.811 -2.236 -24.188 1 97.38 355 LEU B C 1
ATOM 5927 O O . LEU B 1 355 ? 3.055 -1.41 -23.672 1 97.38 355 LEU B O 1
ATOM 5931 N N . GLU B 1 356 ? 3.357 -3.156 -24.938 1 97.19 356 GLU B N 1
ATOM 5932 C CA . GLU B 1 356 ? 1.996 -3.127 -25.469 1 97.19 356 GLU B CA 1
ATOM 5933 C C . GLU B 1 356 ? 1.035 -3.883 -24.547 1 97.19 356 GLU B C 1
ATOM 5935 O O . GLU B 1 356 ? 1.416 -4.875 -23.922 1 97.19 356 GLU B O 1
ATOM 5940 N N . THR B 1 357 ? -0.131 -3.41 -24.469 1 97.19 357 THR B N 1
ATOM 5941 C CA . THR B 1 357 ? -1.24 -4.086 -23.812 1 97.19 357 THR B CA 1
ATOM 5942 C C . THR B 1 357 ? -2.393 -4.32 -24.781 1 97.19 357 THR B C 1
ATOM 5944 O O . THR B 1 357 ? -2.492 -3.645 -25.812 1 97.19 357 THR B O 1
ATOM 5947 N N . ASN B 1 358 ? -3.199 -5.332 -24.562 1 96.38 358 ASN B N 1
ATOM 5948 C CA . ASN B 1 358 ? -4.383 -5.551 -25.375 1 96.38 358 ASN B CA 1
ATOM 5949 C C . ASN B 1 358 ? -5.531 -4.637 -24.969 1 96.38 358 ASN B C 1
ATOM 5951 O O . ASN B 1 358 ? -5.348 -3.73 -24.156 1 96.38 358 ASN B O 1
ATOM 5955 N N . LYS B 1 359 ? -6.703 -4.879 -25.516 1 93.75 359 LYS B N 1
ATOM 5956 C CA . LYS B 1 359 ? -7.848 -3.998 -25.312 1 93.75 359 LYS B CA 1
ATOM 5957 C C . LYS B 1 359 ? -8.32 -4.039 -23.859 1 93.75 359 LYS B C 1
ATOM 5959 O O . LYS B 1 359 ? -9.023 -3.133 -23.406 1 93.75 359 LYS B O 1
ATOM 5964 N N . TRP B 1 360 ? -7.918 -5.098 -23.172 1 92.81 360 TRP B N 1
ATOM 5965 C CA . TRP B 1 360 ? -8.344 -5.254 -21.781 1 92.81 360 TRP B CA 1
ATOM 5966 C C . TRP B 1 360 ? -7.289 -4.711 -20.828 1 92.81 360 TRP B C 1
ATOM 5968 O O . TRP B 1 360 ? -7.469 -4.75 -19.609 1 92.81 360 TRP B O 1
ATOM 5978 N N . GLY B 1 361 ? -6.211 -4.207 -21.312 1 93.75 361 GLY B N 1
ATOM 5979 C CA . GLY B 1 361 ? -5.152 -3.641 -20.484 1 93.75 361 GLY B CA 1
ATOM 5980 C C . GLY B 1 361 ? -4.137 -4.672 -20.031 1 93.75 361 GLY B C 1
ATOM 5981 O O . GLY B 1 361 ? -3.252 -4.367 -19.234 1 93.75 361 GLY B O 1
ATOM 5982 N N . LEU B 1 362 ? -4.227 -5.871 -20.516 1 97.12 362 LEU B N 1
ATOM 5983 C CA . LEU B 1 362 ? -3.305 -6.949 -20.172 1 97.12 362 LEU B CA 1
ATOM 5984 C C . LEU B 1 362 ? -2.047 -6.887 -21.031 1 97.12 362 LEU B C 1
ATOM 5986 O O . LEU B 1 362 ? -2.119 -6.586 -22.219 1 97.12 362 LEU B O 1
ATOM 5990 N N . VAL B 1 363 ? -0.918 -7.18 -20.469 1 97.88 363 VAL B N 1
ATOM 5991 C CA . VAL B 1 363 ? 0.351 -7.145 -21.188 1 97.88 363 VAL B CA 1
ATOM 5992 C C . VAL B 1 363 ? 0.357 -8.211 -22.281 1 97.88 363 VAL B C 1
ATOM 5994 O O . VAL B 1 363 ? 0.003 -9.367 -22.047 1 97.88 363 VAL B O 1
ATOM 5997 N N . VAL B 1 364 ? 0.735 -7.848 -23.484 1 98.12 364 VAL B N 1
ATOM 5998 C CA . VAL B 1 364 ? 0.782 -8.766 -24.625 1 98.12 364 VAL B CA 1
ATOM 5999 C C . VAL B 1 364 ? 2.086 -9.562 -24.594 1 98.12 364 VAL B C 1
ATOM 6001 O O . VAL B 1 364 ? 3.17 -8.984 -24.469 1 98.12 364 VAL B O 1
ATOM 6004 N N . THR B 1 365 ? 2.014 -10.844 -24.641 1 98.38 365 THR B N 1
ATOM 6005 C CA . THR B 1 365 ? 3.193 -11.703 -24.672 1 98.38 365 THR B CA 1
ATOM 6006 C C . THR B 1 365 ? 3.014 -12.836 -25.688 1 98.38 365 THR B C 1
ATOM 6008 O O . THR B 1 365 ? 1.898 -13.102 -26.141 1 98.38 365 THR B O 1
ATOM 6011 N N . ASP B 1 366 ? 4.055 -13.438 -26.156 1 98.19 366 ASP B N 1
ATOM 6012 C CA . ASP B 1 366 ? 3.98 -14.711 -26.875 1 98.19 366 ASP B CA 1
ATOM 6013 C C . ASP B 1 366 ? 3.893 -15.883 -25.891 1 98.19 366 ASP B C 1
ATOM 6015 O O . ASP B 1 366 ? 3.668 -15.688 -24.703 1 98.19 366 ASP B O 1
ATOM 6019 N N . GLU B 1 367 ? 4.023 -17.125 -26.297 1 97.19 367 GLU B N 1
ATOM 6020 C CA . GLU B 1 367 ? 3.832 -18.344 -25.484 1 97.19 367 GLU B CA 1
ATOM 6021 C C . GLU B 1 367 ? 4.934 -18.484 -24.438 1 97.19 367 GLU B C 1
ATOM 6023 O O . GLU B 1 367 ? 4.742 -19.141 -23.422 1 97.19 367 GLU B O 1
ATOM 6028 N N . GLU B 1 368 ? 6.059 -17.828 -24.719 1 98.19 368 GLU B N 1
ATOM 6029 C CA . GLU B 1 368 ? 7.191 -17.938 -23.797 1 98.19 368 GLU B CA 1
ATOM 6030 C C . GLU B 1 368 ? 7.277 -16.734 -22.875 1 98.19 368 GLU B C 1
ATOM 6032 O O . GLU B 1 368 ? 8.25 -16.578 -22.141 1 98.19 368 GLU B O 1
ATOM 6037 N N . GLY B 1 369 ? 6.289 -15.852 -22.922 1 98.62 369 GLY B N 1
ATOM 6038 C CA . GLY B 1 369 ? 6.199 -14.734 -21.984 1 98.62 369 GLY B CA 1
ATOM 6039 C C . GLY B 1 369 ? 6.957 -13.508 -22.453 1 98.62 369 GLY B C 1
ATOM 6040 O O . GLY B 1 369 ? 7.102 -12.539 -21.703 1 98.62 369 GLY B O 1
ATOM 6041 N N . ARG B 1 370 ? 7.5 -13.617 -23.734 1 98.69 370 ARG B N 1
ATOM 6042 C CA . ARG B 1 370 ? 8.188 -12.453 -24.281 1 98.69 370 ARG B CA 1
ATOM 6043 C C . ARG B 1 370 ? 7.203 -11.336 -24.594 1 98.69 370 ARG B C 1
ATOM 6045 O O . ARG B 1 370 ? 6.211 -11.555 -25.297 1 98.69 370 ARG B O 1
ATOM 6052 N N . THR B 1 371 ? 7.473 -10.156 -24.047 1 98.69 371 THR B N 1
ATOM 6053 C CA . THR B 1 371 ? 6.625 -9.008 -24.328 1 98.69 371 THR B CA 1
ATOM 6054 C C . THR B 1 371 ? 7.074 -8.312 -25.609 1 98.69 371 THR B C 1
ATOM 6056 O O . THR B 1 371 ? 7.957 -8.805 -26.312 1 98.69 371 THR B O 1
ATOM 6059 N N . THR B 1 372 ? 6.422 -7.168 -25.938 1 98.38 372 THR B N 1
ATOM 6060 C CA . THR B 1 372 ? 6.793 -6.395 -27.109 1 98.38 372 THR B CA 1
ATOM 6061 C C . THR B 1 372 ? 8.062 -5.586 -26.844 1 98.38 372 THR B C 1
ATOM 6063 O O . THR B 1 372 ? 8.672 -5.066 -27.781 1 98.38 372 THR B O 1
ATOM 6066 N N . LYS B 1 373 ? 8.484 -5.477 -25.625 1 97.94 373 LYS B N 1
ATOM 6067 C CA . LYS B 1 373 ? 9.734 -4.801 -25.266 1 97.94 373 LYS B CA 1
ATOM 6068 C C . LYS B 1 373 ? 10.875 -5.801 -25.094 1 97.94 373 LYS B C 1
ATOM 6070 O O . LYS B 1 373 ? 10.758 -6.758 -24.3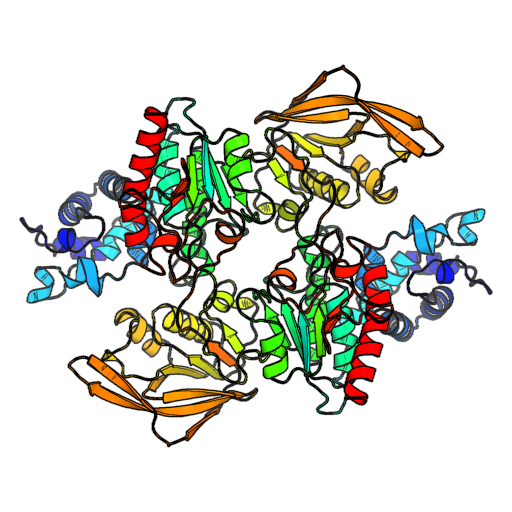28 1 97.94 373 LYS B O 1
ATOM 6075 N N . LYS B 1 374 ? 11.945 -5.594 -25.781 1 97.44 374 LYS B N 1
ATOM 6076 C CA . LYS B 1 374 ? 13.078 -6.512 -25.766 1 97.44 374 LYS B CA 1
ATOM 6077 C C . LYS B 1 374 ? 13.625 -6.695 -24.359 1 97.44 374 LYS B C 1
ATOM 6079 O O . LYS B 1 374 ? 13.828 -5.715 -23.625 1 97.44 374 LYS B O 1
ATOM 6084 N N . GLY B 1 375 ? 13.828 -7.949 -23.938 1 98.06 375 GLY B N 1
ATOM 6085 C CA . GLY B 1 375 ? 14.414 -8.258 -22.641 1 98.06 375 GLY B CA 1
ATOM 6086 C C . GLY B 1 375 ? 13.406 -8.219 -21.5 1 98.06 375 GLY B C 1
ATOM 6087 O O . GLY B 1 375 ? 13.773 -8.414 -20.344 1 98.06 375 GLY B O 1
ATOM 6088 N N . VAL B 1 376 ? 12.172 -7.93 -21.859 1 98.81 376 VAL B N 1
ATOM 6089 C CA . VAL B 1 376 ? 11.117 -7.855 -20.844 1 98.81 376 VAL B CA 1
ATOM 6090 C C . VAL B 1 376 ? 10.125 -9 -21.062 1 98.81 376 VAL B C 1
ATOM 6092 O O . VAL B 1 376 ? 9.641 -9.219 -22.172 1 98.81 376 VAL B O 1
ATOM 6095 N N . PHE B 1 377 ? 9.867 -9.742 -20.047 1 98.88 377 PHE B N 1
ATOM 6096 C CA . PHE B 1 377 ? 8.977 -10.898 -20.031 1 98.88 377 PHE B CA 1
ATOM 6097 C C . PHE B 1 377 ? 7.809 -10.68 -19.078 1 98.88 377 PHE B C 1
ATOM 6099 O O . PHE B 1 377 ? 7.871 -9.812 -18.203 1 98.88 377 PHE B O 1
ATOM 6106 N N . ALA B 1 378 ? 6.742 -11.406 -19.25 1 98.75 378 ALA B N 1
ATOM 6107 C CA . ALA B 1 378 ? 5.594 -11.297 -18.359 1 98.75 378 ALA B CA 1
ATOM 6108 C C . ALA B 1 378 ? 4.828 -12.609 -18.266 1 98.75 378 ALA B C 1
ATOM 6110 O O . ALA B 1 378 ? 4.891 -13.43 -19.188 1 98.75 378 ALA B O 1
ATOM 6111 N N . SER B 1 379 ? 4.191 -12.812 -17.203 1 98.06 379 SER B N 1
ATOM 6112 C CA . SER B 1 379 ? 3.361 -13.984 -16.953 1 98.06 379 SER B CA 1
ATOM 6113 C C . SER B 1 379 ? 2.361 -13.719 -15.828 1 98.06 379 SER B C 1
ATOM 6115 O O . SER B 1 379 ? 2.418 -12.672 -15.172 1 98.06 379 SER B O 1
ATOM 6117 N N . GLY B 1 380 ? 1.458 -14.68 -15.633 1 97 380 GLY B N 1
ATOM 6118 C CA . GLY B 1 380 ? 0.479 -14.562 -14.562 1 97 380 GLY B CA 1
ATOM 6119 C C . GLY B 1 380 ? -0.717 -13.711 -14.938 1 97 380 GLY B C 1
ATOM 6120 O O . GLY B 1 380 ? -1.018 -13.539 -16.125 1 97 380 GLY B O 1
ATOM 6121 N N . ASP B 1 381 ? -1.373 -13.156 -13.938 1 96.19 381 ASP B N 1
ATOM 6122 C CA . ASP B 1 381 ? -2.658 -12.492 -14.117 1 96.19 381 ASP B CA 1
ATOM 6123 C C . ASP B 1 381 ? -2.506 -11.219 -14.945 1 96.19 381 ASP B C 1
ATOM 6125 O O . ASP B 1 381 ? -3.449 -10.789 -15.617 1 96.19 381 ASP B O 1
ATOM 6129 N N . VAL B 1 382 ? -1.314 -10.617 -14.906 1 97.31 382 VAL B N 1
ATOM 6130 C CA . VAL B 1 382 ? -1.088 -9.383 -15.656 1 97.31 382 VAL B CA 1
ATOM 6131 C C . VAL B 1 382 ? -1.216 -9.672 -17.156 1 97.31 382 VAL B C 1
ATOM 6133 O O . VAL B 1 382 ? -1.496 -8.758 -17.938 1 97.31 382 VAL B O 1
ATOM 6136 N N . VAL B 1 383 ? -0.999 -10.93 -17.578 1 96.88 383 VAL B N 1
ATOM 6137 C CA . VAL B 1 383 ? -1.056 -11.336 -18.984 1 96.88 383 VAL B CA 1
ATOM 6138 C C . VAL B 1 383 ? -2.41 -11.977 -19.281 1 96.88 383 VAL B C 1
ATOM 6140 O O . VAL B 1 383 ? -3.021 -11.695 -20.312 1 96.88 383 VAL B O 1
ATOM 6143 N N . THR B 1 384 ? -2.943 -12.797 -18.359 1 94.19 384 THR B N 1
ATOM 6144 C CA . THR B 1 384 ? -4.094 -13.641 -18.641 1 94.19 384 THR B CA 1
ATOM 6145 C C . THR B 1 384 ? -5.359 -13.078 -18.016 1 94.19 384 THR B C 1
ATOM 6147 O O . THR B 1 384 ? -6.469 -13.492 -18.344 1 94.19 384 THR B O 1
ATOM 6150 N N . GLY B 1 385 ? -5.172 -12.164 -17.141 1 91.88 385 GLY B N 1
ATOM 6151 C CA . GLY B 1 385 ? -6.258 -11.875 -16.219 1 91.88 385 GLY B CA 1
ATOM 6152 C C . GLY B 1 385 ? -6.305 -12.82 -15.031 1 91.88 385 GLY B C 1
ATOM 6153 O O . GLY B 1 385 ? -5.527 -13.781 -14.969 1 91.88 385 GLY B O 1
ATOM 6154 N N . ALA B 1 386 ? -7.199 -12.617 -14.203 1 87.31 386 ALA B N 1
ATOM 6155 C CA . ALA B 1 386 ? -7.266 -13.375 -12.953 1 87.31 386 ALA B CA 1
ATOM 6156 C C . ALA B 1 386 ? -7.492 -14.859 -13.227 1 87.31 386 ALA B C 1
ATOM 6158 O O . ALA B 1 386 ? -8.492 -15.242 -13.844 1 87.31 386 ALA B O 1
ATOM 6159 N N . LYS B 1 387 ? -6.57 -15.68 -12.805 1 90.5 387 LYS B N 1
ATOM 6160 C CA . LYS B 1 387 ? -6.637 -17.141 -12.867 1 90.5 387 LYS B CA 1
ATOM 6161 C C . LYS B 1 387 ? -6.195 -17.766 -11.555 1 90.5 387 LYS B C 1
ATOM 6163 O O . LYS B 1 387 ? -6.207 -17.109 -10.508 1 90.5 387 LYS B O 1
ATOM 6168 N N . THR B 1 388 ? -5.945 -19.109 -11.594 1 92.44 388 THR B N 1
ATOM 6169 C CA . THR B 1 388 ? -5.562 -19.797 -10.367 1 92.44 388 THR B CA 1
ATOM 6170 C C . THR B 1 388 ? -4.055 -19.734 -10.156 1 92.44 388 THR B C 1
ATOM 6172 O O . THR B 1 388 ? -3.303 -19.438 -11.086 1 92.44 388 THR B O 1
ATOM 6175 N N . VAL B 1 389 ? -3.66 -19.969 -8.953 1 96.44 389 VAL B N 1
ATOM 6176 C CA . VAL B 1 389 ? -2.254 -19.922 -8.57 1 96.44 389 VAL B CA 1
ATOM 6177 C C . VAL B 1 389 ? -1.459 -20.938 -9.391 1 96.44 389 VAL B C 1
ATOM 6179 O O . VAL B 1 389 ? -0.382 -20.609 -9.898 1 96.44 389 VAL B O 1
ATOM 6182 N N . VAL B 1 390 ? -2.027 -22.125 -9.609 1 97.06 390 VAL B N 1
ATOM 6183 C CA . VAL B 1 390 ? -1.305 -23.219 -10.273 1 97.06 390 VAL B CA 1
ATOM 6184 C C . VAL B 1 390 ? -1.089 -22.859 -11.742 1 97.06 390 VAL B C 1
ATOM 6186 O O . VAL B 1 390 ? -0.062 -23.219 -12.328 1 97.06 390 VAL B O 1
ATOM 6189 N N . HIS B 1 391 ? -2 -22.172 -12.352 1 95.88 391 HIS B N 1
ATOM 6190 C CA . HIS B 1 391 ? -1.824 -21.734 -13.727 1 95.88 391 HIS B CA 1
ATOM 6191 C C . HIS B 1 391 ? -0.707 -20.703 -13.836 1 95.88 391 HIS B C 1
ATOM 6193 O O . HIS B 1 391 ? 0.051 -20.688 -14.805 1 95.88 391 HIS B O 1
ATOM 6199 N N . ALA B 1 392 ? -0.649 -19.797 -12.867 1 96.75 392 ALA B N 1
ATOM 6200 C CA . ALA B 1 392 ? 0.433 -18.812 -12.828 1 96.75 392 ALA B CA 1
ATOM 6201 C C . ALA B 1 392 ? 1.792 -19.5 -12.734 1 96.75 392 ALA B C 1
ATOM 6203 O O . ALA B 1 392 ? 2.746 -19.109 -13.398 1 96.75 392 ALA B O 1
ATOM 6204 N N . VAL B 1 393 ? 1.854 -20.531 -11.914 1 97.69 393 VAL B N 1
ATOM 6205 C CA . VAL B 1 393 ? 3.096 -21.281 -11.734 1 97.69 393 VAL B CA 1
ATOM 6206 C C . VAL B 1 393 ? 3.484 -21.969 -13.039 1 97.69 393 VAL B C 1
ATOM 6208 O O . VAL B 1 393 ? 4.648 -21.922 -13.445 1 97.69 393 VAL B O 1
ATOM 6211 N N . ASN B 1 394 ? 2.498 -22.578 -13.641 1 97.25 394 ASN B N 1
ATOM 6212 C CA . ASN B 1 394 ? 2.748 -23.328 -14.867 1 97.25 394 ASN B CA 1
ATOM 6213 C C . ASN B 1 394 ? 3.398 -22.469 -15.938 1 97.25 394 ASN B C 1
ATOM 6215 O O . ASN B 1 394 ? 4.473 -22.797 -16.438 1 97.25 394 ASN B O 1
ATOM 6219 N N . HIS B 1 395 ? 2.797 -21.438 -16.25 1 97.56 395 HIS B N 1
ATOM 6220 C CA . HIS B 1 395 ? 3.336 -20.562 -17.281 1 97.56 395 HIS B CA 1
ATOM 6221 C C . HIS B 1 395 ? 4.645 -19.922 -16.844 1 97.56 395 HIS B C 1
ATOM 6223 O O . HIS B 1 395 ? 5.543 -19.703 -17.656 1 97.56 395 HIS B O 1
ATOM 6229 N N . ALA B 1 396 ? 4.766 -19.594 -15.547 1 98.44 396 ALA B N 1
ATOM 6230 C CA . ALA B 1 396 ? 5.977 -18.984 -15.016 1 98.44 396 ALA B CA 1
ATOM 6231 C C . ALA B 1 396 ? 7.191 -19.875 -15.242 1 98.44 396 ALA B C 1
ATOM 6233 O O . ALA B 1 396 ? 8.297 -19.375 -15.477 1 98.44 396 ALA B O 1
ATOM 6234 N N . LYS B 1 397 ? 7 -21.188 -15.125 1 98.12 397 LYS B N 1
ATOM 6235 C CA . LYS B 1 397 ? 8.094 -22.125 -15.383 1 98.12 397 LYS B CA 1
ATOM 6236 C C . LYS B 1 397 ? 8.602 -22 -16.812 1 98.12 397 LYS B C 1
ATOM 6238 O O . LYS B 1 397 ? 9.812 -22 -17.047 1 98.12 397 LYS B O 1
ATOM 6243 N N . THR B 1 398 ? 7.656 -21.891 -17.719 1 98.25 398 THR B N 1
ATOM 6244 C CA . THR B 1 398 ? 8 -21.703 -19.125 1 98.25 398 THR B CA 1
ATOM 6245 C C . THR B 1 398 ? 8.758 -20.391 -19.328 1 98.25 398 THR B C 1
ATOM 6247 O O . THR B 1 398 ? 9.758 -20.344 -20.047 1 98.25 398 THR B O 1
ATOM 6250 N N . VAL B 1 399 ? 8.312 -19.359 -18.688 1 98.75 399 VAL B N 1
ATOM 6251 C CA . VAL B 1 399 ? 8.891 -18.031 -18.828 1 98.75 399 VAL B CA 1
ATOM 6252 C C . VAL B 1 399 ? 10.297 -18.016 -18.234 1 98.75 399 VAL B C 1
ATOM 6254 O O . VAL B 1 399 ? 11.195 -17.359 -18.75 1 98.75 399 VAL B O 1
ATOM 6257 N N . ALA B 1 400 ? 10.484 -18.672 -17.078 1 98.69 400 ALA B N 1
ATOM 6258 C CA . ALA B 1 400 ? 11.812 -18.766 -16.469 1 98.69 400 ALA B CA 1
ATOM 6259 C C . ALA B 1 400 ? 12.82 -19.359 -17.453 1 98.69 400 ALA B C 1
ATOM 6261 O O . ALA B 1 400 ? 13.938 -18.859 -17.578 1 98.69 400 ALA B O 1
ATOM 6262 N N . ASN B 1 401 ? 12.383 -20.406 -18.141 1 98.31 401 ASN B N 1
ATOM 6263 C CA . ASN B 1 401 ? 13.25 -21.016 -19.141 1 98.31 401 ASN B CA 1
ATOM 6264 C C . ASN B 1 401 ? 13.562 -20.047 -20.281 1 98.31 401 ASN B C 1
ATOM 6266 O O . ASN B 1 401 ? 14.688 -20.016 -20.781 1 98.31 401 ASN B O 1
ATOM 6270 N N . ALA B 1 402 ? 12.586 -19.328 -20.688 1 98.75 402 ALA B N 1
ATOM 6271 C CA . ALA B 1 402 ? 12.766 -18.344 -21.766 1 98.75 402 ALA B CA 1
ATOM 6272 C C . ALA B 1 402 ? 13.742 -17.25 -21.344 1 98.75 402 ALA B C 1
ATOM 6274 O O . ALA B 1 402 ? 14.555 -16.797 -22.156 1 98.75 402 ALA B O 1
ATOM 6275 N N . ILE B 1 403 ? 13.648 -16.812 -20.109 1 98.75 403 ILE B N 1
ATOM 6276 C CA . ILE B 1 403 ? 14.555 -15.789 -19.594 1 98.75 403 ILE B CA 1
ATOM 6277 C C . ILE B 1 403 ? 15.984 -16.312 -19.609 1 98.75 403 ILE B C 1
ATOM 6279 O O . ILE B 1 403 ? 16.906 -15.625 -20.031 1 98.75 403 ILE B O 1
ATOM 6283 N N . GLU B 1 404 ? 16.156 -17.516 -19.125 1 97.94 404 GLU B N 1
ATOM 6284 C CA . GLU B 1 404 ? 17.484 -18.125 -19.109 1 97.94 404 GLU B CA 1
ATOM 6285 C C . GLU B 1 404 ? 18.062 -18.188 -20.531 1 97.94 404 GLU B C 1
ATOM 6287 O O . GLU B 1 404 ? 19.219 -17.812 -20.734 1 97.94 404 GLU B O 1
ATOM 6292 N N . LYS B 1 405 ? 17.266 -18.688 -21.469 1 98 405 LYS B N 1
ATOM 6293 C CA . LYS B 1 405 ? 17.703 -18.781 -22.859 1 98 405 LYS B CA 1
ATOM 6294 C C . LYS B 1 405 ? 18.078 -17.406 -23.406 1 98 405 LYS B C 1
ATOM 6296 O O . LYS B 1 405 ? 19.094 -17.266 -24.109 1 98 405 LYS B O 1
ATOM 6301 N N . TYR B 1 406 ? 17.297 -16.422 -23.109 1 98.25 406 TYR B N 1
ATOM 6302 C CA . TYR B 1 406 ? 17.562 -15.062 -23.547 1 98.25 406 TYR B CA 1
ATOM 6303 C C . TYR B 1 406 ? 18.906 -14.578 -23.031 1 98.25 406 TYR B C 1
ATOM 6305 O O . TYR B 1 406 ? 19.672 -13.961 -23.766 1 98.25 406 TYR B O 1
ATOM 6313 N N . CYS B 1 407 ? 19.172 -14.82 -21.781 1 97.25 407 CYS B N 1
ATOM 6314 C CA . CYS B 1 407 ? 20.422 -14.391 -21.172 1 97.25 407 CYS B CA 1
ATOM 6315 C C . CYS B 1 407 ? 21.609 -15.094 -21.812 1 97.25 407 CYS B C 1
ATOM 6317 O O . CYS B 1 407 ? 22.672 -14.5 -21.984 1 97.25 407 CYS B O 1
ATOM 6319 N N . GLU B 1 408 ? 21.391 -16.312 -22.172 1 95.81 408 GLU B N 1
ATOM 6320 C CA . GLU B 1 408 ? 22.469 -17.078 -22.812 1 95.81 408 GLU B CA 1
ATOM 6321 C C . GLU B 1 408 ? 22.719 -16.578 -24.234 1 95.81 408 GLU B C 1
ATOM 6323 O O . GLU B 1 408 ? 23.859 -16.609 -24.703 1 95.81 408 GLU B O 1
ATOM 6328 N N . GLU B 1 409 ? 21.766 -16.125 -24.844 1 95.31 409 GLU B N 1
ATOM 6329 C CA . GLU B 1 409 ? 21.875 -15.758 -26.25 1 95.31 409 GLU B CA 1
ATOM 6330 C C . GLU B 1 409 ? 22.25 -14.289 -26.422 1 95.31 409 GLU B C 1
ATOM 6332 O O . GLU B 1 409 ? 22.625 -13.852 -27.5 1 95.31 409 GLU B O 1
ATOM 6337 N N . ASN B 1 410 ? 22.156 -13.492 -25.469 1 89.44 410 ASN B N 1
ATOM 6338 C CA . ASN B 1 410 ? 22.422 -12.062 -25.531 1 89.44 410 ASN B CA 1
ATOM 6339 C C . ASN B 1 410 ? 23.406 -11.617 -24.453 1 89.44 410 ASN B C 1
ATOM 6341 O O . ASN B 1 410 ? 24.188 -10.68 -24.672 1 89.44 410 ASN B O 1
#

Radius of gyration: 29.09 Å; Cα contacts (8 Å, |Δi|>4): 1830; chains: 2; bounding box: 78×88×68 Å

Solvent-accessible surface area (backbone atoms only — not comparable to full-atom values): 41979 Å² total; per-residue (Å²): 132,83,52,69,68,54,52,55,51,48,67,69,53,78,62,58,92,79,47,46,25,25,73,45,27,82,65,52,51,62,55,54,60,39,41,54,29,50,75,70,68,33,47,66,62,31,15,48,53,43,37,76,74,31,77,52,37,38,57,42,31,64,69,52,66,41,67,80,17,36,34,55,38,24,71,58,30,75,88,49,71,41,53,65,56,43,60,51,38,30,54,35,26,45,54,37,60,75,66,59,77,71,66,49,26,79,65,90,45,61,31,34,38,29,37,18,32,15,59,23,26,47,42,29,49,54,57,42,21,46,64,10,34,43,36,27,33,34,15,57,43,76,61,65,26,44,53,59,53,32,57,40,55,54,93,76,42,51,57,67,59,48,50,50,52,51,50,54,40,42,67,31,61,39,29,69,34,50,41,36,58,66,32,86,67,46,38,74,66,55,42,43,74,50,57,28,66,32,37,36,43,20,68,33,48,78,33,61,47,77,86,86,44,54,27,65,76,39,55,46,38,43,44,32,70,37,42,47,53,51,56,86,75,60,85,51,58,48,28,34,36,29,39,28,47,31,56,64,24,38,49,48,46,45,51,42,40,74,71,61,30,76,41,36,33,33,35,24,48,50,56,80,87,70,39,72,30,50,67,67,52,52,52,51,25,46,71,68,59,44,40,77,44,59,28,26,35,80,62,36,42,52,76,61,23,35,34,27,24,34,32,42,82,40,77,54,96,89,36,82,37,78,42,80,46,96,48,69,50,75,48,79,22,44,21,40,33,44,23,68,57,61,33,46,65,51,59,44,46,76,71,30,90,54,40,49,53,49,99,76,46,25,45,45,55,56,96,47,13,43,37,68,28,89,55,32,31,40,32,32,25,26,45,73,39,88,71,55,66,57,55,18,37,40,52,16,55,48,27,42,53,41,50,52,52,48,61,72,74,102,131,84,52,70,68,53,53,52,50,48,66,68,54,77,61,57,91,80,45,45,26,24,73,44,26,83,66,51,51,63,55,53,60,38,43,52,28,50,76,70,69,34,47,67,61,31,15,49,54,42,36,75,73,30,78,52,35,40,58,43,31,64,69,52,64,41,68,80,17,36,35,55,38,23,72,58,30,74,89,50,72,41,54,66,55,43,60,52,39,30,54,34,27,44,54,35,60,75,66,59,78,72,64,50,25,78,65,90,44,63,31,35,38,29,36,17,31,14,58,23,27,46,42,30,49,52,56,42,21,47,64,10,33,44,36,27,32,35,14,58,44,77,60,66,26,43,53,58,54,32,56,40,54,55,92,75,41,50,56,67,60,50,50,50,53,52,50,53,41,43,67,32,61,39,30,68,36,50,40,36,61,66,30,87,68,48,38,73,66,55,42,42,73,52,55,29,66,34,37,35,44,18,69,34,48,78,32,63,47,77,87,86,45,53,28,66,76,40,54,45,38,44,43,32,72,38,42,48,53,51,56,87,75,61,85,52,60,49,27,35,35,31,40,28,47,30,55,63,23,38,48,47,45,44,50,43,40,75,71,61,30,75,41,37,34,34,35,24,46,48,54,80,88,69,41,72,29,51,68,66,52,51,52,51,26,46,72,68,59,44,40,76,45,59,28,26,36,79,62,33,41,53,77,61,22,36,35,27,25,35,32,40,82,41,76,56,95,89,37,82,37,78,42,80,48,94,48,70,49,76,46,77,22,45,20,40,33,43,22,67,57,60,33,46,65,51,61,45,46,76,71,31,90,56,40,49,53,49,99,75,46,25,44,46,53,57,96,47,14,44,35,70,29,88,56,32,31,42,34,31,25,26,44,74,38,87,73,57,67,58,56,16,37,40,53,16,55,47,27,43,53,43,50,53,53,49,60,73,73,102